Protein AF-A0AAJ3B1E8-F1 (afdb_monomer_lite)

Foldseek 3Di:
DDPPDQDALLLLLLQQVQVLVQLLQLLVLLVVLLVVQDQPHAQVNLVVSQAPAFGDGRPSHPDDPDDPDTHGNVNVCVSVVHDRDGGSVSSNVSSVVSVLVSLFRPCFLLQQQCQPLDHDFLVLLVQLLVQLVVVCVVQPPDLAPLCRLCPVPDDDPVCLVPLVSSLSVSCSGPVLLVSLVSSCVSQVWDDDSCRSSSSSSNNNQCNQAVDDDQCDFSNQRLLPLQQFLFALVVSLVVQLVVCCVVVNDPNSCSNNSSSSRCLSRPLLSLAPPPDRNCGFLALLVLLSQLLLQLVCSVRRSSRSSHHSLRSLLCSVVSCVVPVPSSLLSNLSSLLSNCQLLQLDPDDPVSDDDLVSSVSSLVVVLVLLVLLQLLLVLLPDDQAFLLVLLQVLCCVQPNCPDCQQFDQFKFADPVFDDPPADGDDGTFGSSLQALCQGPGHHQMDGPDPSDPRVSCRVPSGRCSVVVSVVSNVVSLVSNLSSLLLLLLSQLSRDRQVSVLQLVFFFKWKKAKWKWFADPVSPDTHTDAQDLKIKIWGADPNDIWIWIDFQLQSHIDTDPVVQGDWDWDDDPRMIMTMDTQQQDDDVSVVRRHGHDDDPTRHSSSPDPSSSVVSSSSSVSLPSVPVLVSVVSSPDTPVNVVVDDDDDDVVVSCSNSHPSVLVVCLVVPPVVSNSVVCSCCSSRRHDDPPPPDDDDPDDDDDDDDDDPPDPPDPPRSSSDSSPHSDPPDDDDPPPDDDDPCPDSVNVSSQSSQVVQVCLCLDPQRQSQLQLVLQQVAQKKFWFWAQRPNDIHIAIWGDHPNFTFGADSVVSDTTDGGGDRTDGAWMYHNSRTDGPPDDPPFFDDCVVCVVQFDDPCVQPVFDADQQQWTADPVRPWIKGWAQGPVRDITMFTWDPFDADPSGWTWTFTDHPNHTDLFIWIGDDHRHITTDDDDSNDDQDPVNQFADFPDDDPQFTWGAGPVRFKIKGWRFAAPDDDDPPDFDLQQVLCCLLVHNPQWGWDQDPRIIIIIGTDDAFAQQVPFAFQQDELVLLCQVVVQCVSCVVSQWQAPQLASRQWTAHPPVSHIHGHPGDTDGNVPCDDPNVVVSVVSVVVSSVSNVRNNDDDDD

pLDDT: mean 80.22, std 16.68, range [20.89, 97.56]

Radius of gyration: 46.07 Å; chains: 1; bounding box: 102×110×141 Å

Sequence (1103 aa):
MRVKRAAPPSTALKAALGERQNLRAVAQQLNAIALRLGDRATAPAIQAALASTPVDLHPDSSSLRQDGAAVTLASFIRDRGLHMPVTHFHLDALASALNHKVLEHPLADFAGGLSWPIPMSAGTQQKLLGAAVTYYRDTRLTPGVLEHLKGDLALSDEQLRDPVKTLESLIGSARAQALGLAMQNQLQGLATDTSVNEFALTALHLMLDPQPHRNKVAGYDLAHTRHWGQPAGAVVDGLREHLISRAKTSPEMAGVGAYLLLAKTAPEFLIKEIPASVTYGSPAWLSLSIAAATIEARSPGKVANMTFAQVMSSAQSAARHNPAITEHAQKHALIDWGIVNGVLENTDDQQYTPEALDSLRTTFNQWQSTRLRASESLDKEIPTRKDIARARLIERFGDLGALFEEKLISTNGRLGTGEQVRLVGRHSLLDIAMMDLANPAPFYSSDSRIPLAQLNANPRFDVGPAFDQQFAEAIEEKKSALHTTVRQLIAQLPLEHRKNLEYGALTFYQASSHTLGLDFTTTLPGPKVHTLLVRAERDGVSTAYEIDLGKGRIEPVDLAKAQVQSLRVANRVSETKVFTPRGDDVQGLREPRPQSALVPQSFSTSRTQRIADAFVQHLELDDPQIKEQARGRTTLDEQMGRAAPVEQFLLNLIPLRSAIVNFQQGNYREGAFDLVLDIFGFLTAGAAASGKLGRLISSTASSATKVLRGAKIIGTTLVNAFNPLGGLGDLAVGGTLLASKGGRLLFAKGVLAVNKLKGANGSYDLLKVASRQYDAAATGSLTVAGQRIETGAVLQNGKWYAFDVDKMRAYGTPLEGFTPGTKATKGMLALAGAESGAQLSNKVLAEFKVAPSIIDGLSGNSRGVYTTADGHSSYIRHVDHNGEAAVYEVRQVTRTEDGAVQARIYHNNRQTPLLVQHVQGDQWQRLGIRGGNLPSVKDDLGPVIGQGGEGIVYESLDGKSVYKDLGTTSFKPPAGFQDRETECLNIFYGEGFATTIFEDGHKYIKMGKIDGVDLAHMPQGSLPPTAGSLLDEAIAKMEAKDLYHNDLQLKNFMYSAKDNKVYPVDMDAMMGEHVVGPVASTYNRLKQELRHAYAALVERRRD

Structure (mmCIF, N/CA/C/O backbone):
data_AF-A0AAJ3B1E8-F1
#
_entry.id   AF-A0AAJ3B1E8-F1
#
loop_
_atom_site.group_PDB
_atom_site.id
_atom_site.type_symbol
_atom_site.label_atom_id
_atom_site.label_alt_id
_atom_site.label_comp_id
_atom_site.label_asym_id
_atom_site.label_entity_id
_atom_site.label_seq_id
_atom_site.pdbx_PDB_ins_code
_atom_site.Cartn_x
_atom_site.Cartn_y
_atom_site.Cartn_z
_atom_site.occupancy
_atom_site.B_iso_or_equiv
_atom_site.auth_seq_id
_atom_site.auth_comp_id
_atom_site.auth_asym_id
_atom_site.auth_atom_id
_atom_site.pdbx_PDB_model_num
ATOM 1 N N . MET A 1 1 ? -40.219 0.502 22.148 1.00 34.19 1 MET A N 1
ATOM 2 C CA . MET A 1 1 ? -39.186 -0.233 22.914 1.00 34.19 1 MET A CA 1
ATOM 3 C C . MET A 1 1 ? -39.240 -1.718 22.557 1.00 34.19 1 MET A C 1
ATOM 5 O O . MET A 1 1 ? -40.209 -2.381 22.887 1.00 34.19 1 MET A O 1
ATOM 9 N N . ARG A 1 2 ? -38.211 -2.230 21.874 1.00 20.89 2 ARG A N 1
ATOM 10 C CA . ARG A 1 2 ? -37.770 -3.636 21.892 1.00 20.89 2 ARG A CA 1
ATOM 11 C C . ARG A 1 2 ? -36.247 -3.550 21.866 1.00 20.89 2 ARG A C 1
ATOM 13 O O . ARG A 1 2 ? -35.678 -3.227 20.828 1.00 20.89 2 ARG A O 1
ATOM 20 N N . VAL A 1 3 ? -35.596 -3.735 23.012 1.00 26.16 3 VAL A N 1
ATOM 21 C CA . VAL A 1 3 ? -34.141 -3.921 23.046 1.00 26.16 3 VAL A CA 1
ATOM 22 C C . VAL A 1 3 ? -33.890 -5.243 22.323 1.00 26.16 3 VAL A C 1
ATOM 24 O O . VAL A 1 3 ? -34.286 -6.296 22.823 1.00 26.16 3 VAL A O 1
ATOM 27 N N . LYS A 1 4 ? -33.338 -5.201 21.103 1.00 31.14 4 LYS A N 1
ATOM 28 C CA . LYS A 1 4 ? -32.863 -6.414 20.424 1.00 31.14 4 LYS A CA 1
ATOM 29 C C . LYS A 1 4 ? -31.809 -7.032 21.346 1.00 31.14 4 LYS A C 1
ATOM 31 O O . LYS A 1 4 ? -30.735 -6.461 21.502 1.00 31.14 4 LYS A O 1
ATOM 36 N N . ARG A 1 5 ? -32.121 -8.164 21.988 1.00 34.47 5 ARG A N 1
ATOM 37 C CA . ARG A 1 5 ? -31.095 -9.001 22.626 1.00 34.47 5 ARG A CA 1
ATOM 38 C C . ARG A 1 5 ? -30.055 -9.324 21.553 1.00 34.47 5 ARG A C 1
ATOM 40 O O . ARG A 1 5 ? -30.435 -9.780 20.474 1.00 34.47 5 ARG A O 1
ATOM 47 N N . ALA A 1 6 ? -28.782 -9.044 21.827 1.00 42.59 6 ALA A N 1
ATOM 48 C CA . ALA A 1 6 ? -27.695 -9.439 20.942 1.00 42.59 6 ALA A CA 1
ATOM 49 C C . ALA A 1 6 ? -27.763 -10.960 20.734 1.00 42.59 6 ALA A C 1
ATOM 51 O O . ALA A 1 6 ? -27.939 -11.713 21.696 1.00 42.59 6 ALA A O 1
ATOM 52 N N . ALA A 1 7 ? -27.703 -11.403 19.478 1.00 47.94 7 ALA A N 1
ATOM 53 C CA . ALA A 1 7 ? -27.628 -12.823 19.165 1.00 47.94 7 ALA A CA 1
ATOM 54 C C . ALA A 1 7 ? -26.332 -13.411 19.756 1.00 47.94 7 ALA A C 1
ATOM 56 O O . ALA A 1 7 ? -25.350 -12.677 19.893 1.00 47.94 7 ALA A O 1
ATOM 57 N N . PRO A 1 8 ? -26.292 -14.714 20.092 1.00 58.28 8 PRO A N 1
ATOM 58 C CA . PRO A 1 8 ? -25.047 -15.346 20.511 1.00 58.28 8 PRO A CA 1
ATOM 59 C C . PRO A 1 8 ? -23.939 -15.112 19.458 1.00 58.28 8 PRO A C 1
ATOM 61 O O . PRO A 1 8 ? -24.240 -15.128 18.260 1.00 58.28 8 PRO A O 1
ATOM 64 N N . PRO A 1 9 ? -22.667 -14.898 19.852 1.00 58.38 9 PRO A N 1
ATOM 65 C CA . PRO A 1 9 ? -21.630 -14.366 18.953 1.00 58.38 9 PRO A CA 1
ATOM 66 C C . PRO A 1 9 ? -21.340 -15.253 17.732 1.00 58.38 9 PRO A C 1
ATOM 68 O O . PRO A 1 9 ? -21.070 -14.755 16.637 1.00 58.38 9 PRO A O 1
ATOM 71 N N . SER A 1 10 ? -21.469 -16.576 17.878 1.00 63.44 10 SER A N 1
ATOM 72 C CA . SER A 1 10 ? -21.375 -17.529 16.762 1.00 63.44 10 SER A CA 1
ATOM 73 C C . SER A 1 10 ? -22.500 -17.353 15.731 1.00 63.44 10 SER A C 1
ATOM 75 O O . SER A 1 10 ? -22.287 -17.538 14.535 1.00 63.44 10 SER A O 1
ATOM 77 N N . THR A 1 11 ? -23.693 -16.942 16.169 1.00 76.69 11 THR A N 1
ATOM 78 C CA . THR A 1 11 ? -24.843 -16.651 15.296 1.00 76.69 11 THR A CA 1
ATOM 79 C C . THR A 1 11 ? -24.684 -15.295 14.610 1.00 76.69 11 THR A C 1
ATOM 81 O O . THR A 1 11 ? -25.019 -15.158 13.436 1.00 76.69 11 THR A O 1
ATOM 84 N N . ALA A 1 12 ? -24.104 -14.308 15.300 1.00 82.81 12 ALA A N 1
ATOM 85 C CA . ALA A 1 12 ? -23.795 -13.004 14.717 1.00 82.81 12 ALA A CA 1
ATOM 86 C C . ALA A 1 12 ? -22.740 -13.094 13.600 1.00 82.81 12 ALA A C 1
ATOM 88 O O . ALA A 1 12 ? -22.914 -12.488 12.542 1.00 82.81 12 ALA A O 1
ATOM 89 N N . LEU A 1 13 ? -21.688 -13.902 13.790 1.00 88.12 13 LEU A N 1
ATOM 90 C CA . LEU A 1 13 ? -20.680 -14.144 12.753 1.00 88.12 13 LEU A CA 1
ATOM 91 C C . LEU A 1 13 ? -21.292 -14.790 11.502 1.00 88.12 13 LEU A C 1
ATOM 93 O O . LEU A 1 13 ? -21.061 -14.300 10.397 1.00 88.12 13 LEU A O 1
ATOM 97 N N . LYS A 1 14 ? -22.115 -15.836 11.665 1.00 87.50 14 LYS A N 1
ATOM 98 C CA . LYS A 1 14 ? -22.831 -16.471 10.544 1.00 87.50 14 LYS A CA 1
ATOM 99 C C . LYS A 1 14 ? -23.715 -15.476 9.792 1.00 87.50 14 LYS A C 1
ATOM 101 O O . LYS A 1 14 ? -23.669 -15.429 8.566 1.00 87.50 14 LYS A O 1
ATOM 106 N N . ALA A 1 15 ? -24.446 -14.627 10.514 1.00 87.75 15 ALA A N 1
ATOM 107 C CA . ALA A 1 15 ? -25.278 -13.598 9.898 1.00 87.75 15 ALA A CA 1
ATOM 108 C C . ALA A 1 15 ? -24.461 -12.559 9.116 1.00 87.75 15 ALA A C 1
ATOM 110 O O . ALA A 1 15 ? -24.847 -12.183 8.009 1.00 87.75 15 ALA A O 1
ATOM 111 N N . ALA A 1 16 ? -23.315 -12.125 9.648 1.00 88.69 16 ALA A N 1
ATOM 112 C CA . ALA A 1 16 ? -22.426 -11.189 8.964 1.00 88.69 16 ALA A CA 1
ATOM 113 C C . ALA A 1 16 ? -21.764 -11.806 7.718 1.00 88.69 16 ALA A C 1
ATOM 115 O O . ALA A 1 16 ? -21.633 -11.134 6.693 1.00 88.69 16 ALA A O 1
ATOM 116 N N . LEU A 1 17 ? -21.379 -13.086 7.777 1.00 90.50 17 LEU A N 1
ATOM 117 C CA . LEU A 1 17 ? -20.863 -13.828 6.622 1.00 90.50 17 LEU A CA 1
ATOM 118 C C . LEU A 1 17 ? -21.941 -14.010 5.547 1.00 90.50 17 LEU A C 1
ATOM 120 O O . LEU A 1 17 ? -21.669 -13.751 4.375 1.00 90.50 17 LEU A O 1
ATOM 124 N N . GLY A 1 18 ? -23.166 -14.373 5.942 1.00 89.75 18 GLY A N 1
ATOM 125 C CA . GLY A 1 18 ? -24.313 -14.461 5.037 1.00 89.75 18 GLY A CA 1
ATOM 126 C C . GLY A 1 18 ? -24.625 -13.124 4.366 1.00 89.75 18 GLY A C 1
ATOM 127 O O . GLY A 1 18 ? -24.822 -13.065 3.156 1.00 89.75 18 GLY A O 1
ATOM 128 N N . GLU A 1 19 ? -24.567 -12.021 5.113 1.00 88.62 19 GLU A N 1
ATOM 129 C CA . GLU A 1 19 ? -24.748 -10.691 4.532 1.00 88.62 19 GLU A CA 1
ATOM 130 C C . GLU A 1 19 ? -23.634 -10.328 3.543 1.00 88.62 19 GLU A C 1
ATOM 132 O O . GLU A 1 19 ? -23.907 -9.783 2.475 1.00 88.62 19 GLU A O 1
ATOM 137 N N . ARG A 1 20 ? -22.377 -10.676 3.835 1.00 90.38 20 ARG A N 1
ATOM 138 C CA . ARG A 1 20 ? -21.280 -10.478 2.877 1.00 90.38 20 ARG A CA 1
ATOM 139 C C . ARG A 1 20 ? -21.526 -11.230 1.565 1.00 90.38 20 ARG A C 1
ATOM 141 O O . ARG A 1 20 ? -21.191 -10.709 0.500 1.00 90.38 20 ARG A O 1
ATOM 148 N N . GLN A 1 21 ? -22.106 -12.430 1.628 1.00 90.56 21 GLN A N 1
ATOM 149 C CA . GLN A 1 21 ? -22.484 -13.192 0.435 1.00 90.56 21 GLN A CA 1
ATOM 150 C C . GLN A 1 21 ? -23.623 -12.515 -0.337 1.00 90.56 21 GLN A C 1
ATOM 152 O O . GLN A 1 21 ? -23.508 -12.379 -1.555 1.00 90.56 21 GLN A O 1
ATOM 157 N N . ASN A 1 22 ? -24.642 -11.991 0.354 1.00 90.75 22 ASN A N 1
ATOM 158 C CA . ASN A 1 22 ? -25.704 -11.195 -0.274 1.00 90.75 22 ASN A CA 1
ATOM 159 C C . ASN A 1 22 ? -25.129 -9.997 -1.037 1.00 90.75 22 ASN A C 1
ATOM 161 O O . ASN A 1 22 ? -25.442 -9.801 -2.207 1.00 90.75 22 ASN A O 1
ATOM 165 N N . LEU A 1 23 ? -24.239 -9.220 -0.406 1.00 91.44 23 LEU A N 1
ATOM 166 C CA . LEU A 1 23 ? -23.617 -8.054 -1.045 1.00 91.44 23 LEU A CA 1
ATOM 167 C C . LEU A 1 23 ? -22.831 -8.442 -2.305 1.00 91.44 23 LEU A C 1
ATOM 169 O O . LEU A 1 23 ? -22.858 -7.705 -3.290 1.00 91.44 23 LEU A O 1
ATOM 173 N N . ARG A 1 24 ? -22.162 -9.604 -2.298 1.00 91.50 24 ARG A N 1
ATOM 174 C CA . ARG A 1 24 ? -21.451 -10.132 -3.471 1.00 91.50 24 ARG A CA 1
ATOM 175 C C . ARG A 1 24 ? -22.420 -10.484 -4.597 1.00 91.50 24 ARG A C 1
ATOM 177 O O . ARG A 1 24 ? -22.185 -10.065 -5.728 1.00 91.50 24 ARG A O 1
ATOM 184 N N . ALA A 1 25 ? -23.492 -11.211 -4.288 1.00 91.19 25 ALA A N 1
ATOM 185 C CA . ALA A 1 25 ? -24.509 -11.585 -5.267 1.00 91.19 25 ALA A CA 1
ATOM 186 C C . ALA A 1 25 ? -25.171 -10.340 -5.883 1.00 91.19 25 ALA A C 1
ATOM 188 O O . ALA A 1 25 ? -25.234 -10.205 -7.103 1.00 91.19 25 ALA A O 1
ATOM 189 N N . VAL A 1 26 ? -25.558 -9.372 -5.047 1.00 92.81 26 VAL A N 1
ATOM 190 C CA . VAL A 1 26 ? -26.143 -8.094 -5.480 1.00 92.81 26 VAL A CA 1
ATOM 191 C C . VAL A 1 26 ? -25.176 -7.319 -6.378 1.00 92.81 26 VAL A C 1
ATOM 193 O O . VAL A 1 26 ? -25.571 -6.856 -7.445 1.00 92.81 26 VAL A O 1
ATOM 196 N N . ALA A 1 27 ? -23.897 -7.205 -6.008 1.00 91.62 27 ALA A N 1
ATOM 197 C CA . ALA A 1 27 ? -22.906 -6.517 -6.834 1.00 91.62 27 ALA A CA 1
ATOM 198 C C . ALA A 1 27 ? -22.709 -7.193 -8.203 1.00 91.62 27 ALA A C 1
ATOM 200 O O . ALA A 1 27 ? -22.587 -6.509 -9.220 1.00 91.62 27 ALA A O 1
ATOM 201 N N . GLN A 1 28 ? -22.705 -8.528 -8.257 1.00 92.12 28 GLN A N 1
ATOM 202 C CA . GLN A 1 28 ? -22.626 -9.284 -9.512 1.00 92.12 28 GLN A CA 1
ATOM 203 C C . GLN A 1 28 ? -23.852 -9.043 -10.398 1.00 92.12 28 GLN A C 1
ATOM 205 O O . GLN A 1 28 ? -23.699 -8.769 -11.588 1.00 92.12 28 GLN A O 1
ATOM 210 N N . GLN A 1 29 ? -25.054 -9.080 -9.821 1.00 94.62 29 GLN A N 1
ATOM 211 C CA . GLN A 1 29 ? -26.289 -8.818 -10.558 1.00 94.62 29 GLN A CA 1
ATOM 212 C C . GLN A 1 29 ? -26.355 -7.373 -11.076 1.00 94.62 29 GLN A C 1
ATOM 214 O O . GLN A 1 29 ? -26.742 -7.157 -12.222 1.00 94.62 29 GLN A O 1
ATOM 219 N N . LEU A 1 30 ? -25.921 -6.382 -10.288 1.00 94.19 30 LEU A N 1
ATOM 220 C CA . LEU A 1 30 ? -25.844 -4.986 -10.735 1.00 94.19 30 LEU A CA 1
ATOM 221 C C . LEU A 1 30 ? -24.880 -4.808 -11.916 1.00 94.19 30 LEU A C 1
ATOM 223 O O . LEU A 1 30 ? -25.249 -4.160 -12.894 1.00 94.19 30 LEU A O 1
ATOM 227 N N . ASN A 1 31 ? -23.695 -5.429 -11.869 1.00 89.50 31 ASN A N 1
ATOM 228 C CA . ASN A 1 31 ? -22.753 -5.421 -12.996 1.00 89.50 31 ASN A CA 1
ATOM 229 C C . ASN A 1 31 ? -23.354 -6.087 -14.242 1.00 89.50 31 ASN A C 1
ATOM 231 O O . ASN A 1 31 ? -23.201 -5.581 -15.351 1.00 89.50 31 ASN A O 1
ATOM 235 N N . ALA A 1 32 ? -24.072 -7.202 -14.073 1.00 92.50 32 ALA A N 1
ATOM 236 C CA . ALA A 1 32 ? -24.744 -7.876 -15.180 1.00 92.50 32 ALA A CA 1
ATOM 237 C C . ALA A 1 32 ? -25.850 -7.005 -15.802 1.00 92.50 32 ALA A C 1
ATOM 239 O O . ALA A 1 32 ? -26.018 -6.997 -17.021 1.00 92.50 32 ALA A O 1
ATOM 240 N N . ILE A 1 33 ? -26.588 -6.241 -14.988 1.00 94.06 33 ILE A N 1
ATOM 241 C CA . ILE A 1 33 ? -27.586 -5.278 -15.475 1.00 94.06 33 ILE A CA 1
ATOM 242 C C . ILE A 1 33 ? -26.911 -4.132 -16.233 1.00 94.06 33 ILE A C 1
ATOM 244 O O . ILE A 1 33 ? -27.389 -3.791 -17.314 1.00 94.06 33 ILE A O 1
ATOM 248 N N . ALA A 1 34 ? -25.818 -3.571 -15.706 1.00 87.62 34 ALA A N 1
ATOM 249 C CA . ALA A 1 34 ? -25.059 -2.516 -16.376 1.00 87.62 34 ALA A CA 1
ATOM 250 C C . ALA A 1 34 ? -24.589 -2.979 -17.766 1.00 87.62 34 ALA A C 1
ATOM 252 O O . ALA A 1 34 ? -24.988 -2.402 -18.777 1.00 87.62 34 ALA A O 1
ATOM 253 N N . LEU A 1 35 ? -23.898 -4.125 -17.829 1.00 88.75 35 LEU A N 1
ATOM 254 C CA . LEU A 1 35 ? -23.442 -4.750 -19.078 1.00 88.75 35 LEU A CA 1
ATOM 255 C C . LEU A 1 35 ? -24.581 -5.015 -20.073 1.00 88.75 35 LEU A C 1
ATOM 257 O O . LEU A 1 35 ? -24.423 -4.787 -21.269 1.00 88.75 35 LEU A O 1
ATOM 261 N N . ARG A 1 36 ? -25.733 -5.502 -19.595 1.00 93.88 36 ARG A N 1
ATOM 262 C CA . ARG A 1 36 ? -26.883 -5.831 -20.448 1.00 93.88 36 ARG A CA 1
ATOM 263 C C . ARG A 1 36 ? -27.578 -4.593 -21.018 1.00 93.88 36 ARG A C 1
ATOM 265 O O . ARG A 1 36 ? -28.091 -4.661 -22.131 1.00 93.88 36 ARG A O 1
ATOM 272 N N . LEU A 1 37 ? -27.675 -3.507 -20.249 1.00 91.25 37 LEU A N 1
ATOM 273 C CA . LEU A 1 37 ? -28.400 -2.298 -20.657 1.00 91.25 37 LEU A CA 1
ATOM 274 C C . LEU A 1 37 ? -27.521 -1.301 -21.434 1.00 91.25 37 LEU A C 1
ATOM 276 O O . LEU A 1 37 ? -28.051 -0.553 -22.256 1.00 91.25 37 LEU A O 1
ATOM 280 N N . GLY A 1 38 ? -26.205 -1.306 -21.199 1.00 85.31 38 GLY A N 1
ATOM 281 C CA . GLY A 1 38 ? -25.224 -0.446 -21.865 1.00 85.31 38 GLY A CA 1
ATOM 282 C C . GLY A 1 38 ? -25.315 1.043 -21.497 1.00 85.31 38 GLY A C 1
ATOM 283 O O . GLY A 1 38 ? -26.251 1.502 -20.839 1.00 85.31 38 GLY A O 1
ATOM 284 N N . ASP A 1 39 ? -24.347 1.833 -21.968 1.00 84.75 39 ASP A N 1
ATOM 285 C CA . ASP A 1 39 ? -24.122 3.224 -21.528 1.00 84.75 39 ASP A CA 1
ATOM 286 C C . ASP A 1 39 ? -25.289 4.195 -21.795 1.00 84.75 39 ASP A C 1
ATOM 288 O O . ASP A 1 39 ? -25.379 5.258 -21.179 1.00 84.75 39 ASP A O 1
ATOM 292 N N . ARG A 1 40 ? -26.200 3.850 -22.717 1.00 87.06 40 ARG A N 1
ATOM 293 C CA . ARG A 1 40 ? -27.359 4.678 -23.110 1.00 87.06 40 ARG A CA 1
ATOM 294 C C . ARG A 1 40 ? -28.664 4.293 -22.400 1.00 87.06 40 ARG A C 1
ATOM 296 O O . ARG A 1 40 ? -29.734 4.742 -22.808 1.00 87.06 40 ARG A O 1
ATOM 303 N N . ALA A 1 41 ? -28.595 3.459 -21.363 1.00 88.06 41 ALA A N 1
ATOM 304 C CA . ALA A 1 41 ? -29.761 3.002 -20.615 1.00 88.06 41 ALA A CA 1
ATOM 305 C C . ALA A 1 41 ? -30.571 4.164 -20.009 1.00 88.06 41 ALA A C 1
ATOM 307 O O . ALA A 1 41 ? -30.028 5.039 -19.331 1.00 88.06 41 ALA A O 1
ATOM 308 N N . THR A 1 42 ? -31.892 4.154 -20.213 1.00 92.94 42 THR A N 1
ATOM 309 C CA . THR A 1 42 ? -32.801 5.152 -19.632 1.00 92.94 42 THR A CA 1
ATOM 310 C C . THR A 1 42 ? -33.135 4.817 -18.176 1.00 92.94 42 THR A C 1
ATOM 312 O O . THR A 1 42 ? -33.161 3.649 -17.781 1.00 92.94 42 THR A O 1
ATOM 315 N N . ALA A 1 43 ? -33.452 5.834 -17.368 1.00 93.19 43 ALA A N 1
ATOM 316 C CA . ALA A 1 43 ? -33.831 5.633 -15.967 1.00 93.19 43 ALA A CA 1
ATOM 317 C C . ALA A 1 43 ? -35.002 4.638 -15.780 1.00 93.19 43 ALA A C 1
ATOM 319 O O . ALA A 1 43 ? -34.881 3.767 -14.915 1.00 93.19 43 ALA A O 1
ATOM 320 N N . PRO A 1 44 ? -36.083 4.662 -16.595 1.00 95.62 44 PRO A N 1
ATOM 321 C CA . PRO A 1 44 ? -37.150 3.665 -16.497 1.00 95.62 44 PRO A CA 1
ATOM 322 C C . PRO A 1 44 ? -36.676 2.237 -16.786 1.00 95.62 44 PRO A C 1
ATOM 324 O O . PRO A 1 44 ? -37.092 1.311 -16.096 1.00 95.62 44 PRO A O 1
ATOM 327 N N . ALA A 1 45 ? -35.776 2.044 -17.759 1.00 93.62 45 ALA A N 1
ATOM 328 C CA . ALA A 1 45 ? -35.238 0.722 -18.084 1.00 93.62 45 ALA A CA 1
ATOM 329 C C . ALA A 1 45 ? -34.388 0.153 -16.936 1.00 93.62 45 ALA A C 1
ATOM 331 O O . ALA A 1 45 ? -34.494 -1.029 -16.607 1.00 93.62 45 ALA A O 1
ATOM 332 N N . ILE A 1 46 ? -33.589 1.006 -16.287 1.00 94.50 46 ILE A N 1
ATOM 333 C CA . ILE A 1 46 ? -32.795 0.636 -15.109 1.00 94.50 46 ILE A CA 1
ATOM 334 C C . ILE A 1 46 ? -33.713 0.280 -13.937 1.00 94.50 46 ILE A C 1
ATOM 336 O O . ILE A 1 46 ? -33.562 -0.782 -13.338 1.00 94.50 46 ILE A O 1
ATOM 340 N N . GLN A 1 47 ? -34.694 1.128 -13.628 1.00 94.38 47 GLN A N 1
ATOM 341 C CA . GLN A 1 47 ? -35.626 0.886 -12.525 1.00 94.38 47 GLN A CA 1
ATOM 342 C C . GLN A 1 47 ? -36.455 -0.384 -12.739 1.00 94.38 47 GLN A C 1
ATOM 344 O O . GLN A 1 47 ? -36.609 -1.166 -11.802 1.00 94.38 47 GLN A O 1
ATOM 349 N N . ALA A 1 48 ? -36.929 -0.627 -13.965 1.00 94.94 48 ALA A N 1
ATOM 350 C CA . ALA A 1 48 ? -37.633 -1.855 -14.318 1.00 94.94 48 ALA A CA 1
ATOM 351 C C . ALA A 1 48 ? -36.742 -3.088 -14.113 1.00 94.94 48 ALA A C 1
ATOM 353 O O . ALA A 1 48 ? -37.172 -4.045 -13.476 1.00 94.94 48 ALA A O 1
ATOM 354 N N . ALA A 1 49 ? -35.482 -3.039 -14.564 1.00 95.56 49 ALA A N 1
ATOM 355 C CA . ALA A 1 49 ? -34.528 -4.128 -14.366 1.00 95.56 49 ALA A CA 1
ATOM 356 C C . ALA A 1 49 ? -34.249 -4.409 -12.879 1.00 95.56 49 ALA A C 1
ATOM 358 O O . ALA A 1 49 ? -34.201 -5.568 -12.473 1.00 95.56 49 ALA A O 1
ATOM 359 N N . LEU A 1 50 ? -34.094 -3.372 -12.051 1.00 95.69 50 LEU A N 1
ATOM 360 C CA . LEU A 1 50 ? -33.880 -3.532 -10.608 1.00 95.69 50 LEU A CA 1
ATOM 361 C C . LEU A 1 50 ? -35.123 -4.071 -9.889 1.00 95.69 50 LEU A C 1
ATOM 363 O O . LEU A 1 50 ? -34.998 -4.839 -8.936 1.00 95.69 50 LEU A O 1
ATOM 367 N N . ALA A 1 51 ? -36.318 -3.679 -10.331 1.00 93.88 51 ALA A N 1
ATOM 368 C CA . ALA A 1 51 ? -37.576 -4.154 -9.765 1.00 93.88 51 ALA A CA 1
ATOM 369 C C . ALA A 1 51 ? -37.906 -5.597 -10.177 1.00 93.88 51 ALA A C 1
ATOM 371 O O . ALA A 1 51 ? -38.559 -6.300 -9.416 1.00 93.88 51 ALA A O 1
ATOM 372 N N . SER A 1 52 ? -37.457 -6.052 -11.351 1.00 92.88 52 SER A N 1
ATOM 373 C CA . SER A 1 52 ? -37.747 -7.398 -11.861 1.00 92.88 52 SER A CA 1
ATOM 374 C C . SER A 1 52 ? -36.685 -8.447 -11.522 1.00 92.88 52 SER A C 1
ATOM 376 O O . SER A 1 52 ? -36.899 -9.622 -11.800 1.00 92.88 52 SER A O 1
ATOM 378 N N . THR A 1 53 ? -35.523 -8.047 -10.993 1.00 94.25 53 THR A N 1
ATOM 379 C CA . THR A 1 53 ? -34.415 -8.975 -10.712 1.00 94.25 53 THR A CA 1
ATOM 380 C C . THR A 1 53 ? -34.491 -9.474 -9.266 1.00 94.25 53 THR A C 1
ATOM 382 O O . THR A 1 53 ? -34.316 -8.659 -8.351 1.00 94.25 53 THR A O 1
ATOM 385 N N . PRO A 1 54 ? -34.746 -10.777 -9.038 1.00 90.75 54 PRO A N 1
ATOM 386 C CA . PRO A 1 54 ? -34.773 -11.355 -7.700 1.00 90.75 54 PRO A CA 1
ATOM 387 C C . PRO A 1 54 ? -33.362 -11.501 -7.114 1.00 90.75 54 PRO A C 1
ATOM 389 O O . PRO A 1 54 ? -32.380 -11.702 -7.832 1.00 90.75 54 PRO A O 1
ATOM 392 N N . VAL A 1 55 ? -33.280 -11.419 -5.789 1.00 87.44 55 VAL A N 1
ATOM 393 C CA . VAL A 1 55 ? -32.070 -11.621 -4.992 1.00 87.44 55 VAL A CA 1
ATOM 394 C C . VAL A 1 55 ? -32.286 -12.834 -4.101 1.00 87.44 55 VAL A C 1
ATOM 396 O O . VAL A 1 55 ? -33.114 -12.803 -3.189 1.00 87.44 55 VAL A O 1
ATOM 399 N N . ASP A 1 56 ? -31.498 -13.879 -4.332 1.00 84.56 56 ASP A N 1
ATOM 400 C CA . ASP A 1 56 ? -31.462 -15.043 -3.453 1.00 84.56 56 ASP A CA 1
ATOM 401 C C . ASP A 1 56 ? -30.655 -14.696 -2.199 1.00 84.56 56 ASP A C 1
ATOM 403 O O . ASP A 1 56 ? -29.423 -14.625 -2.220 1.00 84.56 56 ASP A O 1
ATOM 407 N N . LEU A 1 57 ? -31.362 -14.418 -1.103 1.00 83.69 57 LEU A N 1
ATOM 408 C CA . LEU A 1 57 ? -30.736 -14.079 0.171 1.00 83.69 57 LEU A CA 1
ATOM 409 C C . LEU A 1 57 ? -30.210 -15.331 0.874 1.00 83.69 57 LEU A C 1
ATOM 411 O O . LEU A 1 57 ? -30.901 -16.342 1.004 1.00 83.69 57 LEU A O 1
ATOM 415 N N . HIS A 1 58 ? -28.997 -15.230 1.407 1.00 85.69 58 HIS A N 1
ATOM 416 C CA . HIS A 1 58 ? -28.375 -16.275 2.201 1.00 85.69 58 HIS A CA 1
ATOM 417 C C . HIS A 1 58 ? -29.225 -16.588 3.447 1.00 85.69 58 HIS A C 1
ATOM 419 O O . HIS A 1 58 ? -29.622 -15.652 4.157 1.00 85.69 58 HIS A O 1
ATOM 425 N N . PRO A 1 59 ? -29.462 -17.875 3.778 1.00 81.56 59 PRO A N 1
ATOM 426 C CA . PRO A 1 59 ? -30.383 -18.280 4.844 1.00 81.56 59 PRO A CA 1
ATOM 427 C C . PRO A 1 59 ? -30.000 -17.728 6.221 1.00 81.56 59 PRO A C 1
ATOM 429 O O . PRO A 1 59 ? -30.882 -17.380 7.005 1.00 81.56 59 PRO A O 1
ATOM 432 N N . ASP A 1 60 ? -28.701 -17.597 6.496 1.00 81.62 60 ASP A N 1
ATOM 433 C CA . ASP A 1 60 ? -28.203 -17.055 7.767 1.00 81.62 60 ASP A CA 1
ATOM 434 C C . ASP A 1 60 ? -28.244 -15.520 7.849 1.00 81.62 60 ASP A C 1
ATOM 436 O O . ASP A 1 60 ? -28.039 -14.963 8.927 1.00 81.62 60 ASP A O 1
ATOM 440 N N . SER A 1 61 ? -28.489 -14.809 6.741 1.00 76.31 61 SER A N 1
ATOM 441 C CA . SER A 1 61 ? -28.536 -13.343 6.766 1.00 76.31 61 SER A CA 1
ATOM 442 C C . SER A 1 61 ? -29.764 -12.831 7.530 1.00 76.31 61 SER A C 1
ATOM 444 O O . SER A 1 61 ? -30.855 -13.397 7.471 1.00 76.31 61 SER A O 1
ATOM 446 N N . SER A 1 62 ? -29.581 -11.743 8.281 1.00 65.56 62 SER A N 1
ATOM 447 C CA . SER A 1 62 ? -30.617 -11.152 9.141 1.00 65.56 62 SER A CA 1
ATOM 448 C C . SER A 1 62 ? -31.552 -10.177 8.408 1.00 65.56 62 SER A C 1
ATOM 450 O O . SER A 1 62 ? -32.406 -9.547 9.038 1.00 65.56 62 SER A O 1
ATOM 452 N N . SER A 1 63 ? -31.390 -10.047 7.090 1.00 58.44 63 SER A N 1
ATOM 453 C CA . SER A 1 63 ? -31.990 -9.012 6.243 1.00 58.44 63 SER A CA 1
ATOM 454 C C . SER A 1 63 ? -33.207 -9.561 5.492 1.00 58.44 63 SER A C 1
ATOM 456 O O . SER A 1 63 ? -33.139 -10.649 4.932 1.00 58.44 63 SER A O 1
ATOM 458 N N . LEU A 1 64 ? -34.301 -8.788 5.468 1.00 55.62 64 LEU A N 1
ATOM 459 C CA . LEU A 1 64 ? -35.471 -8.955 4.591 1.00 55.62 64 LEU A CA 1
ATOM 460 C C . LEU A 1 64 ? -36.043 -10.384 4.479 1.00 55.62 64 LEU A C 1
ATOM 462 O O . LEU A 1 64 ? -36.026 -10.999 3.418 1.00 55.62 64 LEU A O 1
ATOM 466 N N . ARG A 1 65 ? -36.670 -10.882 5.549 1.00 55.41 65 ARG A N 1
ATOM 467 C CA . ARG A 1 65 ? -37.736 -11.888 5.405 1.00 55.41 65 ARG A CA 1
ATOM 468 C C . ARG A 1 65 ? -39.080 -11.172 5.522 1.00 55.41 65 ARG A C 1
ATOM 470 O O . ARG A 1 65 ? -39.595 -11.026 6.624 1.00 55.41 65 ARG A O 1
ATOM 477 N N . GLN A 1 66 ? -39.597 -10.655 4.408 1.00 49.16 66 GLN A N 1
ATOM 478 C CA . GLN A 1 66 ? -40.990 -10.206 4.328 1.00 49.16 66 GLN A CA 1
ATOM 479 C C . GLN A 1 66 ? -41.848 -11.366 3.818 1.00 49.16 66 GLN A C 1
ATOM 481 O O . GLN A 1 66 ? -41.677 -11.784 2.679 1.00 49.16 66 GLN A O 1
ATOM 486 N N . ASP A 1 67 ? -42.714 -11.892 4.687 1.00 48.94 67 ASP A N 1
ATOM 487 C CA . ASP A 1 67 ? -43.988 -12.585 4.425 1.00 48.94 67 ASP A CA 1
ATOM 488 C C . ASP A 1 67 ? -44.188 -13.235 3.032 1.00 48.94 67 ASP A C 1
ATOM 490 O O . ASP A 1 67 ? -45.193 -13.012 2.363 1.00 48.94 67 ASP A O 1
ATOM 494 N N . GLY A 1 68 ? -43.237 -14.062 2.580 1.00 52.19 68 GLY A N 1
ATOM 495 C CA . GLY A 1 68 ? -43.368 -14.902 1.380 1.00 52.19 68 GLY A CA 1
ATOM 496 C C . GLY A 1 68 ? -43.144 -14.230 0.015 1.00 52.19 68 GLY A C 1
ATOM 497 O O . GLY A 1 68 ? -43.275 -14.916 -0.998 1.00 52.19 68 GLY A O 1
ATOM 498 N N . ALA A 1 69 ? -42.782 -12.944 -0.058 1.00 59.44 69 ALA A N 1
ATOM 499 C CA . ALA A 1 69 ? -42.484 -12.266 -1.327 1.00 59.44 69 ALA A CA 1
ATOM 500 C C . ALA A 1 69 ? -40.993 -12.373 -1.708 1.00 59.44 69 ALA A C 1
ATOM 502 O O . ALA A 1 69 ? -40.113 -12.224 -0.860 1.00 59.44 69 ALA A O 1
ATOM 503 N N . ALA A 1 70 ? -40.696 -12.593 -2.996 1.00 69.88 70 ALA A N 1
ATOM 504 C CA . ALA A 1 70 ? -39.322 -12.608 -3.499 1.00 69.88 70 ALA A CA 1
ATOM 505 C C . ALA A 1 70 ? -38.674 -11.217 -3.357 1.00 69.88 70 ALA A C 1
ATOM 507 O O . ALA A 1 70 ? -39.200 -10.221 -3.860 1.00 69.88 70 ALA A O 1
ATOM 508 N N . VAL A 1 71 ? -37.524 -11.143 -2.681 1.00 85.62 71 VAL A N 1
ATOM 509 C CA . VAL A 1 71 ? -36.766 -9.895 -2.517 1.00 85.62 71 VAL A CA 1
ATOM 510 C C . VAL A 1 71 ? -36.141 -9.521 -3.858 1.00 85.62 71 VAL A C 1
ATOM 512 O O . VAL A 1 71 ? -35.455 -10.323 -4.478 1.00 85.62 71 VAL A O 1
ATOM 515 N N . THR A 1 72 ? -36.376 -8.296 -4.319 1.00 91.31 72 THR A N 1
ATOM 516 C CA . THR A 1 72 ? -35.819 -7.754 -5.571 1.00 91.31 72 THR A CA 1
ATOM 517 C C . THR A 1 72 ? -34.623 -6.850 -5.287 1.00 91.31 72 THR A C 1
ATOM 519 O O . THR A 1 72 ? -34.518 -6.298 -4.184 1.00 91.31 72 THR A O 1
ATOM 522 N N . LEU A 1 73 ? -33.759 -6.608 -6.280 1.00 92.88 73 LEU A N 1
ATOM 523 C CA . LEU A 1 73 ? -32.648 -5.652 -6.147 1.00 92.88 73 LEU A CA 1
ATOM 524 C C . LEU A 1 73 ? -33.136 -4.272 -5.689 1.00 92.88 73 LEU A C 1
ATOM 526 O O . LEU A 1 73 ? -32.534 -3.668 -4.803 1.00 92.88 73 LEU A O 1
ATOM 530 N N . ALA A 1 74 ? -34.258 -3.793 -6.232 1.00 92.38 74 ALA A N 1
ATOM 531 C CA . ALA A 1 74 ? -34.848 -2.521 -5.826 1.00 92.38 74 ALA A CA 1
ATOM 532 C C . ALA A 1 74 ? -35.237 -2.504 -4.335 1.00 92.38 74 ALA A C 1
ATOM 534 O O . ALA A 1 74 ? -34.956 -1.529 -3.633 1.00 92.38 74 ALA A O 1
ATOM 535 N N . SER A 1 75 ? -35.860 -3.575 -3.830 1.00 88.88 75 SER A N 1
ATOM 536 C CA . SER A 1 75 ? -36.201 -3.670 -2.404 1.00 88.88 75 SER A CA 1
ATOM 537 C C . SER A 1 75 ? -34.963 -3.768 -1.508 1.00 88.88 75 SER A C 1
ATOM 539 O O . SER A 1 75 ? -34.910 -3.079 -0.492 1.00 88.88 75 SER A O 1
ATOM 541 N N . PHE A 1 76 ? -33.940 -4.523 -1.924 1.00 89.31 76 PHE A N 1
ATOM 542 C CA . PHE A 1 76 ? -32.681 -4.652 -1.192 1.00 89.31 76 PHE A CA 1
ATOM 543 C C . PHE A 1 76 ? -31.955 -3.305 -1.062 1.00 89.31 76 PHE A C 1
ATOM 545 O O . PHE A 1 76 ? -31.548 -2.910 0.030 1.00 89.31 76 PHE A O 1
ATOM 552 N N . ILE A 1 77 ? -31.834 -2.563 -2.170 1.00 90.62 77 ILE A N 1
ATOM 553 C CA . ILE A 1 77 ? -31.205 -1.232 -2.200 1.00 90.62 77 ILE A CA 1
ATOM 554 C C . ILE A 1 77 ? -31.955 -0.266 -1.272 1.00 90.62 77 ILE A C 1
ATOM 556 O O . ILE A 1 77 ? -31.329 0.451 -0.489 1.00 90.62 77 ILE A O 1
ATOM 560 N N . ARG A 1 78 ? -33.294 -0.274 -1.328 1.00 88.38 78 ARG A N 1
ATOM 561 C CA . ARG A 1 78 ? -34.143 0.610 -0.520 1.00 88.38 78 ARG A CA 1
ATOM 562 C C . ARG A 1 78 ? -34.040 0.313 0.976 1.00 88.38 78 ARG A C 1
ATOM 564 O O . ARG A 1 78 ? -33.897 1.250 1.754 1.00 88.38 78 ARG A O 1
ATOM 571 N N . ASP A 1 79 ? -34.095 -0.957 1.371 1.00 84.00 79 ASP A N 1
ATOM 572 C CA . ASP A 1 79 ? -33.996 -1.380 2.777 1.00 84.00 79 ASP A CA 1
ATOM 573 C C . ASP A 1 79 ? -32.665 -0.959 3.414 1.00 84.00 79 ASP A C 1
ATOM 575 O O . ASP A 1 79 ? -32.608 -0.513 4.558 1.00 84.00 79 ASP A O 1
ATOM 579 N N . ARG A 1 80 ? -31.589 -0.999 2.625 1.00 82.88 80 ARG A N 1
ATOM 580 C CA . ARG A 1 80 ? -30.251 -0.560 3.033 1.00 82.88 80 ARG A CA 1
ATOM 581 C C . ARG A 1 80 ? -30.071 0.962 3.043 1.00 82.88 80 ARG A C 1
ATOM 583 O O . ARG A 1 80 ? -28.976 1.428 3.352 1.00 82.88 80 ARG A O 1
ATOM 590 N N . GLY A 1 81 ? -31.105 1.733 2.694 1.00 82.94 81 GLY A N 1
ATOM 591 C CA . GLY A 1 81 ? -31.035 3.192 2.591 1.00 82.94 81 GLY A CA 1
ATOM 592 C C . GLY A 1 81 ? -30.070 3.680 1.506 1.00 82.94 81 GLY A C 1
ATOM 593 O O . GLY A 1 81 ? -29.574 4.801 1.585 1.00 82.94 81 GLY A O 1
ATOM 594 N N . LEU A 1 82 ? -29.763 2.836 0.517 1.00 86.88 82 LEU A N 1
ATOM 595 C CA . LEU A 1 82 ? -28.864 3.171 -0.583 1.00 86.88 82 LEU A CA 1
ATOM 596 C C . LEU A 1 82 ? -29.632 3.921 -1.678 1.00 86.88 82 LEU A C 1
ATOM 598 O O . LEU A 1 82 ? -30.824 3.697 -1.900 1.00 86.88 82 LEU A O 1
ATOM 602 N N . HIS A 1 83 ? -28.944 4.814 -2.391 1.00 88.25 83 HIS A N 1
ATOM 603 C CA . HIS A 1 83 ? -29.556 5.546 -3.497 1.00 88.25 83 HIS A CA 1
ATOM 604 C C . HIS A 1 83 ? -29.898 4.608 -4.658 1.00 88.25 83 HIS A C 1
ATOM 606 O O . HIS A 1 83 ? -29.050 3.851 -5.129 1.00 88.25 83 HIS A O 1
ATOM 612 N N . MET A 1 84 ? -31.142 4.695 -5.138 1.00 93.38 84 MET A N 1
ATOM 613 C CA . MET A 1 84 ? -31.604 3.922 -6.288 1.00 93.38 84 MET A CA 1
ATOM 614 C C . MET A 1 84 ? -30.868 4.372 -7.562 1.00 93.38 84 MET A C 1
ATOM 616 O O . MET A 1 84 ? -30.918 5.561 -7.896 1.00 93.38 84 MET A O 1
ATOM 620 N N . PRO A 1 85 ? -30.215 3.459 -8.301 1.00 93.88 85 PRO A N 1
ATOM 621 C CA . PRO A 1 85 ? -29.592 3.796 -9.573 1.00 93.88 85 PRO A CA 1
ATOM 622 C C . PRO A 1 85 ? -30.610 4.306 -10.599 1.00 93.88 85 PRO A C 1
ATOM 624 O O . PRO A 1 85 ? -31.683 3.730 -10.773 1.00 93.88 85 PRO A O 1
ATOM 627 N N . VAL A 1 86 ? -30.254 5.388 -11.294 1.00 93.38 86 VAL A N 1
ATOM 628 C CA . VAL A 1 86 ? -31.074 6.008 -12.358 1.00 93.38 86 VAL A CA 1
ATOM 629 C C . VAL A 1 86 ? -30.291 6.256 -13.651 1.00 93.38 86 VAL A C 1
ATOM 631 O O . VAL A 1 86 ? -30.863 6.684 -14.646 1.00 93.38 86 VAL A O 1
ATOM 634 N N . THR A 1 87 ? -28.989 5.970 -13.650 1.00 90.62 87 THR A N 1
ATOM 635 C CA . THR A 1 87 ? -28.087 6.065 -14.805 1.00 90.62 87 THR A CA 1
ATOM 636 C C . THR A 1 87 ? -27.146 4.861 -14.809 1.00 90.62 87 THR A C 1
ATOM 638 O O . THR A 1 87 ? -26.948 4.235 -13.762 1.00 90.62 87 THR A O 1
ATOM 641 N N . HIS A 1 88 ? -26.540 4.550 -15.960 1.00 87.94 88 HIS A N 1
ATOM 642 C CA . HIS A 1 88 ? -25.511 3.506 -16.058 1.00 87.94 88 HIS A CA 1
ATOM 643 C C . HIS A 1 88 ? -24.357 3.761 -15.076 1.00 87.94 88 HIS A C 1
ATOM 645 O O . HIS A 1 88 ? -23.980 2.883 -14.308 1.00 87.94 88 HIS A O 1
ATOM 651 N N . PHE A 1 89 ? -23.898 5.014 -14.986 1.00 84.94 89 PHE A N 1
ATOM 652 C CA . PHE A 1 89 ? -22.884 5.423 -14.014 1.00 84.94 89 PHE A CA 1
ATOM 653 C C . PHE A 1 89 ? -23.284 5.115 -12.560 1.00 84.94 89 PHE A C 1
ATOM 655 O O . PHE A 1 89 ? -22.452 4.658 -11.783 1.00 84.94 89 PHE A O 1
ATOM 662 N N . HIS A 1 90 ? -24.550 5.322 -12.169 1.00 91.00 90 HIS A N 1
ATOM 663 C CA . HIS A 1 90 ? -25.006 4.967 -10.819 1.00 91.00 90 HIS A CA 1
ATOM 664 C C . HIS A 1 90 ? -25.014 3.450 -10.578 1.00 91.00 90 HIS A C 1
ATOM 666 O O . HIS A 1 90 ? -24.731 3.030 -9.457 1.00 91.00 90 HIS A O 1
ATOM 672 N N . LEU A 1 91 ? -25.323 2.634 -11.597 1.00 88.75 91 LEU A N 1
ATOM 673 C CA . LEU A 1 91 ? -25.237 1.172 -11.495 1.00 88.75 91 LEU A CA 1
ATOM 674 C C . LEU A 1 91 ? -23.790 0.735 -11.256 1.00 88.75 91 LEU A C 1
ATOM 676 O O . LEU A 1 91 ? -23.530 0.037 -10.277 1.00 88.75 91 LEU A O 1
ATOM 680 N N . ASP A 1 92 ? -22.861 1.209 -12.087 1.00 81.00 92 ASP A N 1
ATOM 681 C CA . ASP A 1 92 ? -21.436 0.883 -11.974 1.00 81.00 92 ASP A CA 1
ATOM 682 C C . ASP A 1 92 ? -20.847 1.356 -10.646 1.00 81.00 92 ASP A C 1
ATOM 684 O O . ASP A 1 92 ? -20.110 0.620 -9.985 1.00 81.00 92 ASP A O 1
ATOM 688 N N . ALA A 1 93 ? -21.185 2.577 -10.223 1.00 82.69 93 ALA A N 1
ATOM 689 C CA . ALA A 1 93 ? -20.711 3.143 -8.967 1.00 82.69 93 ALA A CA 1
ATOM 690 C C . ALA A 1 93 ? -21.226 2.344 -7.762 1.00 82.69 93 ALA A C 1
ATOM 692 O O . ALA A 1 93 ? -20.448 2.041 -6.853 1.00 82.69 93 ALA A O 1
ATOM 693 N N . LEU A 1 94 ? -22.508 1.958 -7.758 1.00 92.00 94 LEU A N 1
ATOM 694 C CA . LEU A 1 94 ? -23.083 1.146 -6.688 1.00 92.00 94 LEU A CA 1
ATOM 695 C C . LEU A 1 94 ? -22.482 -0.264 -6.678 1.00 92.00 94 LEU A C 1
ATOM 697 O O . LEU A 1 94 ? -22.044 -0.729 -5.626 1.00 92.00 94 LEU A O 1
ATOM 701 N N . ALA A 1 95 ? -22.396 -0.924 -7.835 1.00 87.75 95 ALA A N 1
ATOM 702 C CA . ALA A 1 95 ? -21.788 -2.245 -7.955 1.00 87.75 95 ALA A CA 1
ATOM 703 C C . ALA A 1 95 ? -20.321 -2.231 -7.497 1.00 87.75 95 ALA A C 1
ATOM 705 O O . ALA A 1 95 ? -19.895 -3.093 -6.727 1.00 87.75 95 ALA A O 1
ATOM 706 N N . SER A 1 96 ? -19.564 -1.205 -7.891 1.00 83.56 96 SER A N 1
ATOM 707 C CA . SER A 1 96 ? -18.178 -0.994 -7.467 1.00 83.56 96 SER A CA 1
ATOM 708 C C . SER A 1 96 ? -18.060 -0.758 -5.963 1.00 83.56 96 SER A C 1
ATOM 710 O O . SER A 1 96 ? -17.174 -1.333 -5.326 1.00 83.56 96 SER A O 1
ATOM 712 N N . ALA A 1 97 ? -18.947 0.047 -5.370 1.00 86.31 97 ALA A N 1
ATOM 713 C CA . ALA A 1 97 ? -18.963 0.303 -3.931 1.00 86.31 97 ALA A CA 1
ATOM 714 C C . ALA A 1 97 ? -19.274 -0.971 -3.127 1.00 86.31 97 ALA A C 1
ATOM 716 O O . ALA A 1 97 ? -18.589 -1.261 -2.143 1.00 86.31 97 ALA A O 1
ATOM 717 N N . LEU A 1 98 ? -20.249 -1.770 -3.574 1.00 90.19 98 LEU A N 1
ATOM 718 C CA . LEU A 1 98 ? -20.581 -3.054 -2.954 1.00 90.19 98 LEU A CA 1
ATOM 719 C C . LEU A 1 98 ? -19.440 -4.067 -3.102 1.00 90.19 98 LEU A C 1
ATOM 721 O O . LEU A 1 98 ? -19.056 -4.686 -2.112 1.00 90.19 98 LEU A O 1
ATOM 725 N N . ASN A 1 99 ? -18.819 -4.169 -4.282 1.00 86.56 99 ASN A N 1
ATOM 726 C CA . ASN A 1 99 ? -17.627 -4.997 -4.488 1.00 86.56 99 ASN A CA 1
ATOM 727 C C . ASN A 1 99 ? -16.488 -4.598 -3.537 1.00 86.56 99 ASN A C 1
ATOM 729 O O . ASN A 1 99 ? -15.870 -5.463 -2.921 1.00 86.56 99 ASN A O 1
ATOM 733 N N . HIS A 1 100 ? -16.252 -3.297 -3.333 1.00 84.69 100 HIS A N 1
ATOM 734 C CA . HIS A 1 100 ? -15.263 -2.825 -2.360 1.00 84.69 100 HIS A CA 1
ATOM 735 C C . HIS A 1 100 ? -15.621 -3.174 -0.915 1.00 84.69 100 HIS A C 1
ATOM 737 O O . HIS A 1 100 ? -14.709 -3.379 -0.110 1.00 84.69 100 HIS A O 1
ATOM 743 N N . LYS A 1 101 ? -16.915 -3.221 -0.578 1.00 87.69 101 LYS A N 1
ATOM 744 C CA . LYS A 1 101 ? -17.393 -3.597 0.756 1.00 87.69 101 LYS A CA 1
ATOM 745 C C . LYS A 1 101 ? -17.269 -5.100 1.005 1.00 87.69 101 LYS A C 1
ATOM 747 O O . LYS A 1 101 ? -16.902 -5.498 2.101 1.00 87.69 101 LYS A O 1
ATOM 752 N N . VAL A 1 102 ? -17.503 -5.927 -0.013 1.00 90.38 102 VAL A N 1
ATOM 753 C CA . VAL A 1 102 ? -17.374 -7.398 0.042 1.00 90.38 102 VAL A CA 1
ATOM 754 C C . VAL A 1 102 ? -15.945 -7.854 0.358 1.00 90.38 102 VAL A C 1
ATOM 756 O O . VAL A 1 102 ? -15.753 -8.927 0.933 1.00 90.38 102 VAL A O 1
ATOM 759 N N . LEU A 1 103 ? -14.941 -7.050 -0.000 1.00 90.88 103 LEU A N 1
ATOM 760 C CA . LEU A 1 103 ? -13.538 -7.313 0.332 1.00 90.88 103 LEU A CA 1
ATOM 761 C C . LEU A 1 103 ? -13.248 -7.188 1.836 1.00 90.88 103 LEU A C 1
ATOM 763 O O . LEU A 1 103 ? -12.255 -7.731 2.309 1.00 90.88 103 LEU A O 1
ATOM 767 N N . GLU A 1 104 ? -14.100 -6.502 2.600 1.00 90.62 104 GLU A N 1
ATOM 768 C CA . GLU A 1 104 ? -13.965 -6.396 4.053 1.00 90.62 104 GLU A CA 1
ATOM 769 C C . GLU A 1 104 ? -14.536 -7.658 4.710 1.00 90.62 104 GLU A C 1
ATOM 771 O O . GLU A 1 104 ? -15.719 -7.983 4.585 1.00 90.62 104 GLU A O 1
ATOM 776 N N . HIS A 1 105 ? -13.678 -8.405 5.401 1.00 91.94 105 HIS A N 1
ATOM 777 C CA . HIS A 1 105 ? -14.095 -9.585 6.146 1.00 91.94 105 HIS A CA 1
ATOM 778 C C . HIS A 1 105 ? -14.764 -9.180 7.481 1.00 91.94 105 HIS A C 1
ATOM 780 O O . HIS A 1 105 ? -14.290 -8.239 8.123 1.00 91.94 105 HIS A O 1
ATOM 786 N N . PRO A 1 106 ? -15.821 -9.869 7.964 1.00 90.00 106 PRO A N 1
ATOM 787 C CA . PRO A 1 106 ? -16.478 -9.518 9.231 1.00 90.00 106 PRO A CA 1
ATOM 788 C C . PRO A 1 106 ? -15.555 -9.584 10.455 1.00 90.00 106 PRO A C 1
ATOM 790 O O . PRO A 1 106 ? -15.694 -8.786 11.379 1.00 90.00 106 PRO A O 1
ATOM 793 N N . LEU A 1 107 ? -14.585 -10.504 10.439 1.00 92.19 107 LEU A N 1
ATOM 794 C CA . LEU A 1 107 ? -13.524 -10.622 11.450 1.00 92.19 107 LEU A CA 1
ATOM 795 C C . LEU A 1 107 ? -12.280 -9.769 11.132 1.00 92.19 107 LEU A C 1
ATOM 797 O O . LEU A 1 107 ? -11.246 -9.951 11.767 1.00 92.19 107 LEU A O 1
ATOM 801 N N . ALA A 1 108 ? -12.375 -8.852 10.163 1.00 91.31 108 ALA A N 1
ATOM 802 C CA . ALA A 1 108 ? -11.276 -8.005 9.703 1.00 91.31 108 ALA A CA 1
ATOM 803 C C . ALA A 1 108 ? -10.031 -8.833 9.314 1.00 91.31 108 ALA A C 1
ATOM 805 O O . ALA A 1 108 ? -10.144 -9.771 8.526 1.00 91.31 108 ALA A O 1
ATOM 806 N N . ASP A 1 109 ? -8.865 -8.504 9.864 1.00 92.69 109 ASP A N 1
ATOM 807 C CA . ASP A 1 109 ? -7.579 -9.188 9.682 1.00 92.69 109 ASP A CA 1
ATOM 808 C C . ASP A 1 109 ? -7.365 -10.367 10.643 1.00 92.69 109 ASP A C 1
ATOM 810 O O . ASP A 1 109 ? -6.240 -10.822 10.818 1.00 92.69 109 ASP A O 1
ATOM 814 N N . PHE A 1 110 ? -8.430 -10.853 11.287 1.00 95.12 110 PHE A N 1
ATOM 815 C CA . PHE A 1 110 ? -8.371 -11.919 12.288 1.00 95.12 110 PHE A CA 1
ATOM 816 C C . PHE A 1 110 ? -7.517 -11.579 13.524 1.00 95.12 110 PHE A C 1
ATOM 818 O O . PHE A 1 110 ? -7.192 -12.465 14.303 1.00 95.12 110 PHE A O 1
ATOM 825 N N . ALA A 1 111 ? -7.228 -10.301 13.787 1.00 93.31 111 ALA A N 1
ATOM 826 C CA . ALA A 1 111 ? -6.402 -9.916 14.933 1.00 93.31 111 ALA A CA 1
ATOM 827 C C . ALA A 1 111 ? -7.187 -9.465 16.172 1.00 93.31 111 ALA A C 1
ATOM 829 O O . ALA A 1 111 ? -6.609 -9.209 17.233 1.00 93.31 111 ALA A O 1
ATOM 830 N N . GLY A 1 112 ? -8.509 -9.327 16.040 1.00 93.56 112 GLY A N 1
ATOM 831 C CA . GLY A 1 112 ? -9.374 -8.859 17.117 1.00 93.56 112 GLY A CA 1
ATOM 832 C C . GLY A 1 112 ? -8.918 -7.507 17.676 1.00 93.56 112 GLY A C 1
ATOM 833 O O . GLY A 1 112 ? -8.757 -6.534 16.939 1.00 93.56 112 GLY A O 1
ATOM 834 N N . GLY A 1 113 ? -8.683 -7.445 18.985 1.00 92.06 113 GLY A N 1
ATOM 835 C CA . GLY A 1 113 ? -8.302 -6.227 19.691 1.00 92.06 113 GLY A CA 1
ATOM 836 C C . GLY A 1 113 ? -6.901 -5.692 19.404 1.00 92.06 113 GLY A C 1
ATOM 837 O O . GLY A 1 113 ? -6.599 -4.552 19.764 1.00 92.06 113 GLY A O 1
ATOM 838 N N . LEU A 1 114 ? -6.062 -6.455 18.700 1.00 91.00 114 LEU A N 1
ATOM 839 C CA . LEU A 1 114 ? -4.779 -5.959 18.192 1.00 91.00 114 LEU A CA 1
ATOM 840 C C . LEU A 1 114 ? -4.945 -5.019 16.984 1.00 91.00 114 LEU A C 1
ATOM 842 O O . LEU A 1 114 ? -4.018 -4.272 16.671 1.00 91.00 114 LEU A O 1
ATOM 846 N N . SER A 1 115 ? -6.120 -5.026 16.343 1.00 89.88 115 SER A N 1
ATOM 847 C CA . SER A 1 115 ? -6.448 -4.204 15.165 1.00 89.88 115 SER A CA 1
ATOM 848 C C . SER A 1 115 ? -7.638 -3.275 15.363 1.00 89.88 115 SER A C 1
ATOM 850 O O . SER A 1 115 ? -8.182 -2.720 14.404 1.00 89.88 115 SER A O 1
ATOM 852 N N . TRP A 1 116 ? -8.037 -3.048 16.614 1.00 89.25 116 TRP A N 1
ATOM 853 C CA . TRP A 1 116 ? -8.955 -1.961 16.927 1.00 89.25 116 TRP A CA 1
ATOM 854 C C . TRP A 1 116 ? -8.378 -0.596 16.502 1.00 89.25 116 TRP A C 1
ATOM 856 O O . TRP A 1 116 ? -7.155 -0.429 16.461 1.00 89.25 116 TRP A O 1
ATOM 866 N N . PRO A 1 117 ? -9.233 0.410 16.219 1.00 85.19 117 PRO A N 1
ATOM 867 C CA . PRO A 1 117 ? -8.784 1.762 15.873 1.00 85.19 117 PRO A CA 1
ATOM 868 C C . PRO A 1 117 ? -7.762 2.338 16.863 1.00 85.19 117 PRO A C 1
ATOM 870 O O . PRO A 1 117 ? -6.768 2.931 16.442 1.00 85.19 117 PRO A O 1
ATOM 873 N N . ILE A 1 118 ? -7.991 2.091 18.157 1.00 85.31 118 ILE A N 1
ATOM 874 C CA . ILE A 1 118 ? -6.997 2.192 19.227 1.00 85.31 118 ILE A CA 1
ATOM 875 C C . ILE A 1 118 ? -6.639 0.756 19.628 1.00 85.31 118 ILE A C 1
ATOM 877 O O . ILE A 1 118 ? -7.456 0.106 20.289 1.00 85.31 118 ILE A O 1
ATOM 881 N N . PRO A 1 119 ? -5.467 0.242 19.216 1.00 86.38 119 PRO A N 1
ATOM 882 C CA . PRO A 1 119 ? -5.033 -1.103 19.558 1.00 86.38 119 PRO A CA 1
ATOM 883 C C . PRO A 1 119 ? -4.906 -1.293 21.067 1.00 86.38 119 PRO A C 1
ATOM 885 O O . PRO A 1 119 ? -4.592 -0.358 21.809 1.00 86.38 119 PRO A O 1
ATOM 888 N N . MET A 1 120 ? -5.099 -2.531 21.514 1.00 87.31 120 MET A N 1
ATOM 889 C CA . MET A 1 120 ? -4.885 -2.917 22.905 1.00 87.31 120 MET A CA 1
ATOM 890 C C . MET A 1 120 ? -3.476 -2.525 23.386 1.00 87.31 120 MET A C 1
ATOM 892 O O . MET A 1 120 ? -2.487 -2.797 22.705 1.00 87.31 120 MET A O 1
ATOM 896 N N . SER A 1 121 ? -3.371 -1.909 24.569 1.00 84.50 121 SER A N 1
ATOM 897 C CA . SER A 1 121 ? -2.078 -1.496 25.136 1.00 84.50 121 SER A CA 1
ATOM 898 C C . SER A 1 121 ? -1.167 -2.698 25.424 1.00 84.50 121 SER A C 1
ATOM 900 O O . SER A 1 121 ? -1.663 -3.779 25.738 1.00 84.50 121 SER A O 1
ATOM 902 N N . ALA A 1 122 ? 0.158 -2.514 25.397 1.00 84.62 122 ALA A N 1
ATOM 903 C CA . ALA A 1 122 ? 1.113 -3.587 25.700 1.00 84.62 122 ALA A CA 1
ATOM 904 C C . ALA A 1 122 ? 0.885 -4.215 27.091 1.00 84.62 122 ALA A C 1
ATOM 906 O O . ALA A 1 122 ? 0.937 -5.435 27.238 1.00 84.62 122 ALA A O 1
ATOM 907 N N . GLY A 1 123 ? 0.547 -3.400 28.098 1.00 86.75 123 GLY A N 1
ATOM 908 C CA . GLY A 1 123 ? 0.216 -3.893 29.438 1.00 86.75 123 GLY A CA 1
ATOM 909 C C . GLY A 1 123 ? -1.063 -4.738 29.458 1.00 86.75 123 GLY A C 1
ATOM 910 O O . GLY A 1 123 ? -1.107 -5.786 30.100 1.00 86.75 123 GLY A O 1
ATOM 911 N N . THR A 1 124 ? -2.098 -4.334 28.716 1.00 89.38 124 THR A N 1
ATOM 912 C CA . THR A 1 124 ? -3.333 -5.122 28.577 1.00 89.38 124 THR A CA 1
ATOM 913 C C . THR A 1 124 ? -3.087 -6.413 27.790 1.00 89.38 124 THR A C 1
ATOM 915 O O . THR A 1 124 ? -3.607 -7.458 28.178 1.00 89.38 124 THR A O 1
ATOM 918 N N . GLN A 1 125 ? -2.254 -6.375 26.743 1.00 92.25 125 GLN A N 1
ATOM 919 C CA . GLN A 1 125 ? -1.852 -7.565 25.984 1.00 92.25 125 GLN A CA 1
ATOM 920 C C . GLN A 1 125 ? -1.126 -8.577 26.879 1.00 92.25 125 GLN A C 1
ATOM 922 O O . GLN A 1 125 ? -1.483 -9.749 26.870 1.00 92.25 125 GLN A O 1
ATOM 927 N N . GLN A 1 126 ? -0.173 -8.142 27.712 1.00 92.25 126 GLN A N 1
ATOM 928 C CA . GLN A 1 126 ? 0.516 -9.029 28.661 1.00 92.25 126 GLN A CA 1
ATOM 929 C C . GLN A 1 126 ? -0.446 -9.664 29.675 1.00 92.25 126 GLN A C 1
ATOM 931 O O . GLN A 1 126 ? -0.362 -10.867 29.926 1.00 92.25 126 GLN A O 1
ATOM 936 N N . LYS A 1 127 ? -1.391 -8.883 30.222 1.00 93.19 127 LYS A N 1
ATOM 937 C CA . LYS A 1 127 ? -2.437 -9.405 31.121 1.00 93.19 127 LYS A CA 1
ATOM 938 C C . LYS A 1 127 ? -3.298 -10.464 30.422 1.00 93.19 127 LYS A C 1
ATOM 940 O O . LYS A 1 127 ? -3.531 -11.528 30.994 1.00 93.19 127 LYS A O 1
ATOM 945 N N . LEU A 1 128 ? -3.739 -10.194 29.190 1.00 94.69 128 LEU A N 1
ATOM 946 C CA . LEU A 1 128 ? -4.536 -11.138 28.405 1.00 94.69 128 LEU A CA 1
ATOM 947 C C . LEU A 1 128 ? -3.744 -12.398 28.064 1.00 94.69 128 LEU A C 1
ATOM 949 O O . LEU A 1 128 ? -4.268 -13.494 28.211 1.00 94.69 128 LEU A O 1
ATOM 953 N N . LEU A 1 129 ? -2.486 -12.255 27.642 1.00 95.44 129 LEU A N 1
ATOM 954 C CA . LEU A 1 129 ? -1.609 -13.376 27.321 1.00 95.44 129 LEU A CA 1
ATOM 955 C C . LEU A 1 129 ? -1.436 -14.305 28.527 1.00 95.44 129 LEU A C 1
ATOM 957 O O . LEU A 1 129 ? -1.597 -15.514 28.389 1.00 95.44 129 LEU A O 1
ATOM 961 N N . GLY A 1 130 ? -1.161 -13.753 29.714 1.00 95.31 130 GLY A N 1
ATOM 962 C CA . GLY A 1 130 ? -1.051 -14.541 30.945 1.00 95.31 130 GLY A CA 1
ATOM 963 C C . GLY A 1 130 ? -2.332 -15.321 31.259 1.00 95.31 130 GLY A C 1
ATOM 964 O O . GLY A 1 130 ? -2.276 -16.516 31.560 1.00 95.31 130 GLY A O 1
ATOM 965 N N . ALA A 1 131 ? -3.494 -14.674 31.124 1.00 95.62 131 ALA A N 1
ATOM 966 C CA . ALA A 1 131 ? -4.792 -15.321 31.303 1.00 95.62 131 ALA A CA 1
ATOM 967 C C . ALA A 1 131 ? -5.061 -16.407 30.245 1.00 95.62 131 ALA A C 1
ATOM 969 O O . ALA A 1 131 ? -5.485 -17.506 30.594 1.00 95.62 131 ALA A O 1
ATOM 970 N N . ALA A 1 132 ? -4.763 -16.137 28.973 1.00 95.06 132 ALA A N 1
ATOM 971 C CA . ALA A 1 132 ? -4.955 -17.068 27.865 1.00 95.06 132 ALA A CA 1
ATOM 972 C C . ALA A 1 132 ? -4.051 -18.301 27.987 1.00 95.06 132 ALA A C 1
ATOM 974 O O . ALA A 1 132 ? -4.523 -19.420 27.816 1.00 95.06 132 ALA A O 1
ATOM 975 N N . VAL A 1 133 ? -2.776 -18.120 28.348 1.00 93.75 133 VAL A N 1
ATOM 976 C CA . VAL A 1 133 ? -1.830 -19.223 28.589 1.00 93.75 133 VAL A CA 1
ATOM 977 C C . VAL A 1 133 ? -2.275 -20.086 29.768 1.00 93.75 133 VAL A C 1
ATOM 979 O O . VAL A 1 133 ? -2.134 -21.306 29.709 1.00 93.75 133 VAL A O 1
ATOM 982 N N . THR A 1 134 ? -2.816 -19.475 30.825 1.00 93.69 134 THR A N 1
ATOM 983 C CA . THR A 1 134 ? -3.338 -20.201 31.994 1.00 93.69 134 THR A CA 1
ATOM 984 C C . THR A 1 134 ? -4.574 -21.007 31.606 1.00 93.69 134 THR A C 1
ATOM 986 O O . THR A 1 134 ? -4.576 -22.224 31.752 1.00 93.69 134 THR A O 1
ATOM 989 N N . TYR A 1 135 ? -5.558 -20.358 30.976 1.00 92.69 135 TYR A N 1
ATOM 990 C CA . TYR A 1 135 ? -6.749 -21.018 30.441 1.00 92.69 135 TYR A CA 1
ATOM 991 C C . TYR A 1 135 ? -6.385 -22.185 29.516 1.00 92.69 135 TYR A C 1
ATOM 993 O O . TYR A 1 135 ? -6.908 -23.286 29.663 1.00 92.69 135 TYR A O 1
ATOM 1001 N N . TYR A 1 136 ? -5.454 -21.967 28.583 1.00 89.44 136 TYR A N 1
ATOM 1002 C CA . TYR A 1 136 ? -4.984 -22.999 27.669 1.00 89.44 136 TYR A CA 1
ATOM 1003 C C . TYR A 1 136 ? -4.304 -24.148 28.412 1.00 89.44 136 TYR A C 1
ATOM 1005 O O . TYR A 1 136 ? -4.584 -25.302 28.124 1.00 89.44 136 TYR A O 1
ATOM 1013 N N . ARG A 1 137 ? -3.440 -23.878 29.394 1.00 89.38 137 ARG A N 1
ATOM 1014 C CA . ARG A 1 137 ? -2.793 -24.931 30.191 1.00 89.38 137 ARG A CA 1
ATOM 1015 C C . ARG A 1 137 ? -3.810 -25.815 30.914 1.00 89.38 137 ARG A C 1
ATOM 1017 O O . ARG A 1 137 ? -3.605 -27.026 30.951 1.00 89.38 137 ARG A O 1
ATOM 1024 N N . ASP A 1 138 ? -4.872 -25.214 31.438 1.00 88.81 138 ASP A N 1
ATOM 1025 C CA . ASP A 1 138 ? -5.885 -25.900 32.243 1.00 88.81 138 ASP A CA 1
ATOM 1026 C C . ASP A 1 138 ? -6.903 -26.668 31.384 1.00 88.81 138 ASP A C 1
ATOM 1028 O O . ASP A 1 138 ? -7.537 -27.608 31.857 1.00 88.81 138 ASP A O 1
ATOM 1032 N N . THR A 1 139 ? -7.047 -26.292 30.110 1.00 85.94 139 THR A N 1
ATOM 1033 C CA . THR A 1 139 ? -8.033 -26.877 29.184 1.00 85.94 139 THR A CA 1
ATOM 1034 C C . THR A 1 139 ? -7.417 -27.686 28.042 1.00 85.94 139 THR A C 1
ATOM 1036 O O . THR A 1 139 ? -8.142 -28.416 27.361 1.00 85.94 139 THR A O 1
ATOM 1039 N N . ARG A 1 140 ? -6.099 -27.582 27.800 1.00 77.62 140 ARG A N 1
ATOM 1040 C CA . ARG A 1 140 ? -5.440 -28.190 26.633 1.00 77.62 140 ARG A CA 1
ATOM 1041 C C . ARG A 1 140 ? -5.598 -29.705 26.619 1.00 77.62 140 ARG A C 1
ATOM 1043 O O . ARG A 1 140 ? -5.313 -30.402 27.586 1.00 77.62 140 ARG A O 1
ATOM 1050 N N . LEU A 1 141 ? -5.953 -30.199 25.440 1.00 73.81 141 LEU A N 1
ATOM 1051 C CA . LEU A 1 141 ? -5.995 -31.626 25.109 1.00 73.81 141 LEU A CA 1
ATOM 1052 C C . LEU A 1 141 ? -4.954 -31.994 24.041 1.00 73.81 141 LEU A C 1
ATOM 1054 O O . LEU A 1 141 ? -4.696 -33.167 23.801 1.00 73.81 141 LEU A O 1
ATOM 1058 N N . THR A 1 142 ? -4.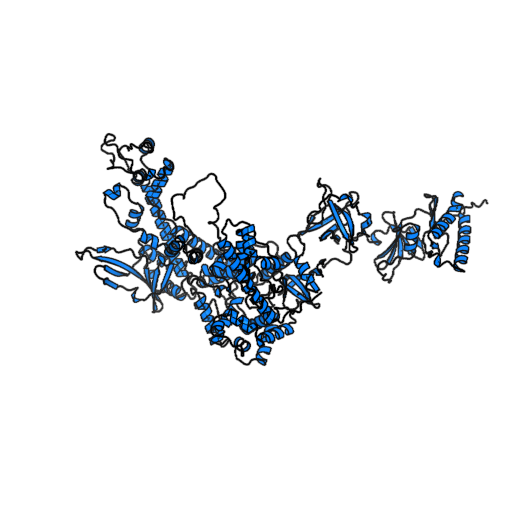347 -30.991 23.403 1.00 74.19 142 THR A N 1
ATOM 1059 C CA . THR A 1 142 ? -3.371 -31.128 22.316 1.00 74.19 142 THR A CA 1
ATOM 1060 C C . THR A 1 142 ? -2.212 -30.144 22.521 1.00 74.19 142 THR A C 1
ATOM 1062 O O . THR A 1 142 ? -2.384 -29.154 23.235 1.00 74.19 142 THR A O 1
ATOM 1065 N N . PRO A 1 143 ? -1.028 -30.370 21.917 1.00 72.19 143 PRO A N 1
ATOM 1066 C CA . PRO A 1 143 ? 0.120 -29.472 22.081 1.00 72.19 143 PRO A CA 1
ATOM 1067 C C . PRO A 1 143 ? -0.072 -28.074 21.466 1.00 72.19 143 PRO A C 1
ATOM 1069 O O . PRO A 1 143 ? 0.316 -27.086 22.093 1.00 72.19 143 PRO A O 1
ATOM 1072 N N . GLY A 1 144 ? -0.685 -27.979 20.280 1.00 83.81 144 GLY A N 1
ATOM 1073 C CA . GLY A 1 144 ? -0.878 -26.721 19.548 1.00 83.81 144 GLY A CA 1
ATOM 1074 C C . GLY A 1 144 ? -2.249 -26.069 19.773 1.00 83.81 144 GLY A C 1
ATOM 1075 O O . GLY A 1 144 ? -3.269 -26.747 19.940 1.00 83.81 144 GLY A O 1
ATOM 1076 N N . VAL A 1 145 ? -2.263 -24.730 19.808 1.00 89.75 145 VAL A N 1
ATOM 1077 C CA . VAL A 1 145 ? -3.452 -23.942 20.179 1.00 89.75 145 VAL A CA 1
ATOM 1078 C C . VAL A 1 145 ? -4.554 -24.010 19.120 1.00 89.75 145 VAL A C 1
ATOM 1080 O O . VAL A 1 145 ? -5.732 -24.060 19.467 1.00 89.75 145 VAL A O 1
ATOM 1083 N N . LEU A 1 146 ? -4.192 -24.072 17.834 1.00 92.69 146 LEU A N 1
ATOM 1084 C CA . LEU A 1 146 ? -5.160 -24.201 16.741 1.00 92.69 146 LEU A CA 1
ATOM 1085 C C . LEU A 1 146 ? -5.792 -25.597 16.730 1.00 92.69 146 LEU A C 1
ATOM 1087 O O . LEU A 1 146 ? -7.005 -25.721 16.577 1.00 92.69 146 LEU A O 1
ATOM 1091 N N . GLU A 1 147 ? -4.997 -26.636 16.982 1.00 91.12 147 GLU A N 1
ATOM 1092 C CA . GLU A 1 147 ? -5.461 -28.019 17.130 1.00 91.12 147 GLU A CA 1
ATOM 1093 C C . GLU A 1 147 ? -6.407 -28.152 18.323 1.00 91.12 147 GLU A C 1
ATOM 1095 O O . GLU A 1 147 ? -7.432 -28.832 18.244 1.00 91.12 147 GLU A O 1
ATOM 1100 N N . HIS A 1 148 ? -6.100 -27.451 19.417 1.00 90.06 148 HIS A N 1
ATOM 1101 C CA . HIS A 1 148 ? -6.958 -27.451 20.588 1.00 90.06 148 HIS A CA 1
ATOM 1102 C C . HIS A 1 148 ? -8.313 -26.821 20.280 1.00 90.06 148 HIS A C 1
ATOM 1104 O O . HIS A 1 148 ? -9.332 -27.383 20.677 1.00 90.06 148 HIS A O 1
ATOM 1110 N N . LEU A 1 149 ? -8.345 -25.700 19.553 1.00 91.31 149 LEU A N 1
ATOM 1111 C CA . LEU A 1 149 ? -9.605 -25.084 19.140 1.00 91.31 149 LEU A CA 1
ATOM 1112 C C . LEU A 1 149 ? -10.375 -25.932 18.127 1.00 91.31 149 LEU A C 1
ATOM 1114 O O . LEU A 1 149 ? -11.599 -25.990 18.226 1.00 91.31 149 LEU A O 1
ATOM 1118 N N . LYS A 1 150 ? -9.683 -26.615 17.203 1.00 91.25 150 LYS A N 1
ATOM 1119 C CA . LYS A 1 150 ? -10.313 -27.565 16.275 1.00 91.25 150 LYS A CA 1
ATOM 1120 C C . LYS A 1 150 ? -11.053 -28.650 17.051 1.00 91.25 150 LYS A C 1
ATOM 1122 O O . LYS A 1 150 ? -12.241 -28.851 16.820 1.00 91.25 150 LYS A O 1
ATOM 1127 N N . GLY A 1 151 ? -10.379 -29.325 17.984 1.00 86.31 151 GLY A N 1
ATOM 1128 C CA . GLY A 1 151 ? -10.972 -30.446 18.715 1.00 86.31 151 GLY A CA 1
ATOM 1129 C C . GLY A 1 151 ? -11.606 -31.475 17.776 1.00 86.31 151 GLY A C 1
ATOM 1130 O O . GLY A 1 151 ? -10.950 -31.939 16.848 1.00 86.31 151 GLY A O 1
ATOM 1131 N N . ASP A 1 152 ? -12.888 -31.769 17.996 1.00 81.94 152 ASP A N 1
ATOM 1132 C CA . ASP A 1 152 ? -13.660 -32.756 17.224 1.00 81.94 152 ASP A CA 1
ATOM 1133 C C . ASP A 1 152 ? -14.371 -32.147 16.000 1.00 81.94 152 ASP A C 1
ATOM 1135 O O . ASP A 1 152 ? -15.238 -32.776 15.393 1.00 81.94 152 ASP A O 1
ATOM 1139 N N . LEU A 1 153 ? -14.048 -30.898 15.639 1.00 86.88 153 LEU A N 1
ATOM 1140 C CA . LEU A 1 153 ? -14.614 -30.242 14.466 1.00 86.88 153 LEU A CA 1
ATOM 1141 C C . LEU A 1 153 ? -14.189 -31.000 13.198 1.00 86.88 153 LEU A C 1
ATOM 1143 O O . LEU A 1 153 ? -13.019 -30.983 12.808 1.00 86.88 153 LEU A O 1
ATOM 1147 N N . ALA A 1 154 ? -15.156 -31.646 12.545 1.00 85.06 154 ALA A N 1
ATOM 1148 C CA . ALA A 1 154 ? -14.954 -32.316 11.268 1.00 85.06 154 ALA A CA 1
ATOM 1149 C C . ALA A 1 154 ? -14.781 -31.269 10.157 1.00 85.06 154 ALA A C 1
ATOM 1151 O O . ALA A 1 154 ? -15.745 -30.632 9.731 1.00 85.06 154 ALA A O 1
ATOM 1152 N N . LEU A 1 155 ? -13.539 -31.081 9.712 1.00 86.88 155 LEU A N 1
ATOM 1153 C CA . LEU A 1 155 ? -13.181 -30.226 8.583 1.00 86.88 155 LEU A CA 1
ATOM 1154 C C . LEU A 1 155 ? -12.823 -31.110 7.389 1.00 86.88 155 LEU A C 1
ATOM 1156 O O . LEU A 1 155 ? -12.051 -32.054 7.531 1.00 86.88 155 LEU A O 1
ATOM 1160 N N . SER A 1 156 ? -13.391 -30.810 6.223 1.00 86.38 156 SER A N 1
ATOM 1161 C CA . SER A 1 156 ? -13.013 -31.480 4.973 1.00 86.38 156 SER A CA 1
ATOM 1162 C C . SER A 1 156 ? -11.640 -31.015 4.476 1.00 86.38 156 SER A C 1
ATOM 1164 O O . SER A 1 156 ? -11.229 -29.882 4.739 1.00 86.38 156 SER A O 1
ATOM 1166 N N . ASP A 1 157 ? -10.968 -31.846 3.676 1.00 82.94 157 ASP A N 1
ATOM 1167 C CA . ASP A 1 157 ? -9.691 -31.491 3.035 1.00 82.94 157 ASP A CA 1
ATOM 1168 C C . ASP A 1 157 ? -9.790 -30.208 2.196 1.00 82.94 157 ASP A C 1
ATOM 1170 O O . ASP A 1 157 ? -8.848 -29.418 2.136 1.00 82.94 157 ASP A O 1
ATOM 1174 N N . GLU A 1 158 ? -10.939 -29.971 1.556 1.00 85.62 158 GLU A N 1
ATOM 1175 C CA . GLU A 1 158 ? -11.188 -28.751 0.786 1.00 85.62 158 GLU A CA 1
ATOM 1176 C C . GLU A 1 158 ? -11.255 -27.512 1.690 1.00 85.62 158 GLU A C 1
ATOM 1178 O O . GLU A 1 158 ? -10.679 -26.477 1.360 1.00 85.62 158 GLU A O 1
ATOM 1183 N N . GLN A 1 159 ? -11.899 -27.616 2.858 1.00 84.69 159 GLN A N 1
ATOM 1184 C CA . GLN A 1 159 ? -11.943 -26.523 3.832 1.00 84.69 159 GLN A CA 1
ATOM 1185 C C . GLN A 1 159 ? -10.564 -26.229 4.420 1.00 84.69 159 GLN A C 1
ATOM 1187 O O . GLN A 1 159 ? -10.212 -25.060 4.551 1.00 84.69 159 GLN A O 1
ATOM 1192 N N . LEU A 1 160 ? -9.764 -27.257 4.715 1.00 82.50 160 LEU A N 1
ATOM 1193 C CA . LEU A 1 160 ? -8.407 -27.098 5.252 1.00 82.50 160 LEU A CA 1
ATOM 1194 C C . LEU A 1 160 ? -7.459 -26.380 4.276 1.00 82.50 160 LEU A C 1
ATOM 1196 O O . LEU A 1 160 ? -6.537 -25.687 4.705 1.00 82.50 160 LEU A O 1
ATOM 1200 N N . ARG A 1 161 ? -7.710 -26.481 2.963 1.00 87.12 161 ARG A N 1
ATOM 1201 C CA . ARG A 1 161 ? -6.984 -25.718 1.930 1.00 87.12 161 ARG A CA 1
ATOM 1202 C C . ARG A 1 161 ? -7.382 -24.242 1.859 1.00 87.12 161 ARG A C 1
ATOM 1204 O O . ARG A 1 161 ? -6.672 -23.473 1.214 1.00 87.12 161 ARG A O 1
ATOM 1211 N N . ASP A 1 162 ? -8.477 -23.841 2.506 1.00 92.56 162 ASP A N 1
ATOM 1212 C CA . ASP A 1 162 ? -8.934 -22.455 2.628 1.00 92.56 162 ASP A CA 1
ATOM 1213 C C . ASP A 1 162 ? -8.733 -21.964 4.078 1.00 92.56 162 ASP A C 1
ATOM 1215 O O . ASP A 1 162 ? -9.591 -22.174 4.948 1.00 92.56 162 ASP A O 1
ATOM 1219 N N . PRO A 1 163 ? -7.602 -21.286 4.368 1.00 93.94 163 PRO A N 1
ATOM 1220 C CA . PRO A 1 163 ? -7.302 -20.786 5.704 1.00 93.94 163 PRO A CA 1
ATOM 1221 C C . PRO A 1 163 ? -8.396 -19.889 6.284 1.00 93.94 163 PRO A C 1
ATOM 1223 O O . PRO A 1 163 ? -8.623 -19.907 7.492 1.00 93.94 163 PRO A O 1
ATOM 1226 N N . VAL A 1 164 ? -9.096 -19.127 5.437 1.00 93.25 164 VAL A N 1
ATOM 1227 C CA . VAL A 1 164 ? -10.134 -18.184 5.865 1.00 93.25 164 VAL A CA 1
ATOM 1228 C C . VAL A 1 164 ? -11.353 -18.947 6.362 1.00 93.25 164 VAL A C 1
ATOM 1230 O O . VAL A 1 164 ? -11.769 -18.744 7.501 1.00 93.25 164 VAL A O 1
ATOM 1233 N N . LYS A 1 165 ? -11.882 -19.880 5.560 1.00 92.25 165 LYS A N 1
ATOM 1234 C CA . LYS A 1 165 ? -13.030 -20.715 5.963 1.00 92.25 165 LYS A CA 1
ATOM 1235 C C . LYS A 1 165 ? -12.717 -21.589 7.174 1.00 92.25 165 LYS A C 1
ATOM 1237 O O . LYS A 1 165 ? -13.584 -21.814 8.025 1.00 92.25 165 LYS A O 1
ATOM 1242 N N . THR A 1 166 ? -11.478 -22.070 7.277 1.00 94.62 166 THR A N 1
ATOM 1243 C CA . THR A 1 166 ? -11.037 -22.817 8.456 1.00 94.62 166 THR A CA 1
ATOM 1244 C C . THR A 1 166 ? -11.036 -21.924 9.697 1.00 94.62 166 THR A C 1
ATOM 1246 O O . THR A 1 166 ? -11.630 -22.305 10.703 1.00 94.62 166 THR A O 1
ATOM 1249 N N . LEU A 1 167 ? -10.478 -20.707 9.635 1.00 94.88 167 LEU A N 1
ATOM 1250 C CA . LEU A 1 167 ? -10.529 -19.753 10.753 1.00 94.88 167 LEU A CA 1
ATOM 1251 C C . LEU A 1 167 ? -11.962 -19.353 11.125 1.00 94.88 167 LEU A C 1
ATOM 1253 O O . LEU A 1 167 ? -12.279 -19.300 12.310 1.00 94.88 167 LEU A O 1
ATOM 1257 N N . GLU A 1 168 ? -12.842 -19.113 10.148 1.00 93.38 168 GLU A N 1
ATOM 1258 C CA . GLU A 1 168 ? -14.270 -18.853 10.390 1.00 93.38 168 GLU A CA 1
ATOM 1259 C C . GLU A 1 168 ? -14.904 -19.988 11.220 1.00 93.38 168 GLU A C 1
ATOM 1261 O O . GLU A 1 168 ? -15.593 -19.734 12.213 1.00 93.38 168 GLU A O 1
ATOM 1266 N N . SER A 1 169 ? -14.611 -21.241 10.858 1.00 92.69 169 SER A N 1
ATOM 1267 C CA . SER A 1 169 ? -15.126 -22.433 11.543 1.00 92.69 169 SER A CA 1
ATOM 1268 C C . SER A 1 169 ? -14.509 -22.619 12.936 1.00 92.69 169 SER A C 1
ATOM 1270 O O . SER A 1 169 ? -15.226 -22.905 13.896 1.00 92.69 169 SER A O 1
ATOM 1272 N N . LEU A 1 170 ? -13.196 -22.396 13.074 1.00 93.94 170 LEU A N 1
ATOM 1273 C CA . LEU A 1 170 ? -12.482 -22.483 14.350 1.00 93.94 170 LEU A CA 1
ATOM 1274 C C . LEU A 1 170 ? -12.982 -21.442 15.347 1.00 93.94 170 LEU A C 1
ATOM 1276 O O . LEU A 1 170 ? -13.259 -21.788 16.492 1.00 93.94 170 LEU A O 1
ATOM 1280 N N . ILE A 1 171 ? -13.154 -20.189 14.925 1.00 94.69 171 ILE A N 1
ATOM 1281 C CA . ILE A 1 171 ? -13.661 -19.118 15.792 1.00 94.69 171 ILE A CA 1
ATOM 1282 C C . ILE A 1 171 ? -15.120 -19.349 16.177 1.00 94.69 171 ILE A C 1
ATOM 1284 O O . ILE A 1 171 ? -15.512 -19.040 17.300 1.00 94.69 171 ILE A O 1
ATOM 1288 N N . GLY A 1 172 ? -15.912 -19.957 15.294 1.00 90.88 172 GLY A N 1
ATOM 1289 C CA . GLY A 1 172 ? -17.272 -20.388 15.608 1.00 90.88 172 GLY A CA 1
ATOM 1290 C C . GLY A 1 172 ? -17.368 -21.589 16.561 1.00 90.88 172 GLY A C 1
ATOM 1291 O O . GLY A 1 172 ? -18.465 -21.867 17.048 1.00 90.88 172 GLY A O 1
ATOM 1292 N N . SER A 1 173 ? -16.267 -22.301 16.833 1.00 91.75 173 SER A N 1
ATOM 1293 C CA . SER A 1 173 ? -16.264 -23.508 17.672 1.00 91.75 173 SER A CA 1
ATOM 1294 C C . SER A 1 173 ? -16.578 -23.211 19.142 1.00 91.75 173 SER A C 1
ATOM 1296 O O . SER A 1 173 ? -16.275 -22.137 19.665 1.00 91.75 173 SER A O 1
ATOM 1298 N N . ALA A 1 174 ? -17.123 -24.203 19.855 1.00 91.56 174 ALA A N 1
ATOM 1299 C CA . ALA A 1 174 ? -17.432 -24.071 21.280 1.00 91.56 174 ALA A CA 1
ATOM 1300 C C . ALA A 1 174 ? -16.196 -23.693 22.121 1.00 91.56 174 ALA A C 1
ATOM 1302 O O . ALA A 1 174 ? -16.298 -22.869 23.028 1.00 91.56 174 ALA A O 1
ATOM 1303 N N . ARG A 1 175 ? -15.019 -24.242 21.784 1.00 92.81 175 ARG A N 1
ATOM 1304 C CA . ARG A 1 175 ? -13.759 -23.961 22.489 1.00 92.81 175 ARG A CA 1
ATOM 1305 C C . ARG A 1 175 ? -13.279 -22.529 22.253 1.00 92.81 175 ARG A C 1
ATOM 1307 O O . ARG A 1 175 ? -12.881 -21.862 23.204 1.00 92.81 175 ARG A O 1
ATOM 1314 N N . ALA A 1 176 ? -13.374 -22.021 21.023 1.00 93.50 176 ALA A N 1
ATOM 1315 C CA . ALA A 1 176 ? -12.993 -20.640 20.726 1.00 93.50 176 ALA A CA 1
ATOM 1316 C C . ALA A 1 176 ? -13.945 -19.626 21.373 1.00 93.50 176 ALA A C 1
ATOM 1318 O O . ALA A 1 176 ? -13.491 -18.628 21.931 1.00 93.50 176 ALA A O 1
ATOM 1319 N N . GLN A 1 177 ? -15.252 -19.905 21.363 1.00 94.56 177 GLN A N 1
ATOM 1320 C CA . GLN A 1 177 ? -16.245 -19.076 22.051 1.00 94.56 177 GLN A CA 1
ATOM 1321 C C . GLN A 1 177 ? -16.006 -19.049 23.566 1.00 94.56 177 GLN A C 1
ATOM 1323 O O . GLN A 1 177 ? -16.067 -17.983 24.177 1.00 94.56 177 GLN A O 1
ATOM 1328 N N . ALA A 1 178 ? -15.683 -20.198 24.170 1.00 94.12 178 ALA A N 1
ATOM 1329 C CA . ALA A 1 178 ? -15.363 -20.284 25.592 1.00 94.12 178 ALA A CA 1
ATOM 1330 C C . ALA A 1 178 ? -14.084 -19.506 25.948 1.00 94.12 178 ALA A C 1
ATOM 1332 O O . ALA A 1 178 ? -14.096 -18.730 26.905 1.00 94.12 178 ALA A O 1
ATOM 1333 N N . LEU A 1 179 ? -13.017 -19.640 25.146 1.00 95.25 179 LEU A N 1
ATOM 1334 C CA . LEU A 1 179 ? -11.787 -18.855 25.295 1.00 95.25 179 LEU A CA 1
ATOM 1335 C C . LEU A 1 179 ? -12.076 -17.350 25.199 1.00 95.25 179 LEU A C 1
ATOM 1337 O O . LEU A 1 179 ? -11.675 -16.584 26.074 1.00 95.25 179 LEU A O 1
ATOM 1341 N N . GLY A 1 180 ? -12.798 -16.920 24.162 1.00 95.94 180 GLY A N 1
ATOM 1342 C CA . GLY A 1 180 ? -13.139 -15.514 23.949 1.00 95.94 180 GLY A CA 1
ATOM 1343 C C . GLY A 1 180 ? -13.959 -14.918 25.091 1.00 95.94 180 GLY A C 1
ATOM 1344 O O . GLY A 1 180 ? -13.644 -13.826 25.562 1.00 95.94 180 GLY A O 1
ATOM 1345 N N . LEU A 1 181 ? -14.962 -15.650 25.583 1.00 96.38 181 LEU A N 1
ATOM 1346 C CA . LEU A 1 181 ? -15.795 -15.227 26.708 1.00 96.38 181 LEU A CA 1
ATOM 1347 C C . LEU A 1 181 ? -14.986 -15.137 28.010 1.00 96.38 181 LEU A C 1
ATOM 1349 O O . LEU A 1 181 ? -15.134 -14.173 28.761 1.00 96.38 181 LEU A O 1
ATOM 1353 N N . ALA A 1 182 ? -14.098 -16.104 28.263 1.00 96.06 182 ALA A N 1
ATOM 1354 C CA . ALA A 1 182 ? -13.210 -16.072 29.421 1.00 96.06 182 ALA A CA 1
ATOM 1355 C C . ALA A 1 182 ? -12.300 -14.833 29.392 1.00 96.06 182 ALA A C 1
ATOM 1357 O O . ALA A 1 182 ? -12.219 -14.103 30.380 1.00 96.06 182 ALA A O 1
ATOM 1358 N N . MET A 1 183 ? -11.673 -14.546 28.246 1.00 97.31 183 MET A N 1
ATOM 1359 C CA . MET A 1 183 ? -10.793 -13.382 28.085 1.00 97.31 183 MET A CA 1
ATOM 1360 C C . MET A 1 183 ? -11.555 -12.054 28.162 1.00 97.31 183 MET A C 1
ATOM 1362 O O . MET A 1 183 ? -11.075 -11.097 28.773 1.00 97.31 183 MET A O 1
ATOM 1366 N N . GLN A 1 184 ? -12.760 -11.997 27.591 1.00 96.06 184 GLN A N 1
ATOM 1367 C CA . GLN A 1 184 ? -13.639 -10.838 27.696 1.00 96.06 184 GLN A CA 1
ATOM 1368 C C . GLN A 1 184 ? -13.976 -10.526 29.158 1.00 96.06 184 GLN A C 1
ATOM 1370 O O . GLN A 1 184 ? -13.820 -9.384 29.590 1.00 96.06 184 GLN A O 1
ATOM 1375 N N . ASN A 1 185 ? -14.417 -11.532 29.919 1.00 95.06 185 ASN A N 1
ATOM 1376 C CA . ASN A 1 185 ? -14.783 -11.369 31.325 1.00 95.06 185 ASN A CA 1
ATOM 1377 C C . ASN A 1 185 ? -13.575 -10.958 32.171 1.00 95.06 185 ASN A C 1
ATOM 1379 O O . ASN A 1 185 ? -13.679 -10.028 32.970 1.00 95.06 185 ASN A O 1
ATOM 1383 N N . GLN A 1 186 ? -12.417 -11.585 31.934 1.00 93.88 186 GLN A N 1
ATOM 1384 C CA . GLN A 1 186 ? -11.167 -11.278 32.629 1.00 93.88 186 GLN A CA 1
ATOM 1385 C C . GLN A 1 186 ? -10.773 -9.800 32.505 1.00 93.88 186 GLN A C 1
ATOM 1387 O O . GLN A 1 186 ? -10.266 -9.210 33.459 1.00 93.88 186 GLN A O 1
ATOM 1392 N N . LEU A 1 187 ? -11.009 -9.189 31.341 1.00 92.94 187 LEU A N 1
ATOM 1393 C CA . LEU A 1 187 ? -10.677 -7.787 31.083 1.00 92.94 187 LEU A CA 1
ATOM 1394 C C . LEU A 1 187 ? -11.870 -6.826 31.172 1.00 92.94 187 LEU A C 1
ATOM 1396 O O . LEU A 1 187 ? -11.730 -5.648 30.839 1.00 92.94 187 LEU A O 1
ATOM 1400 N N . GLN A 1 188 ? -13.038 -7.307 31.607 1.00 93.19 188 GLN A N 1
ATOM 1401 C CA . GLN A 1 188 ? -14.279 -6.523 31.680 1.00 93.19 188 GLN A CA 1
ATOM 1402 C C . GLN A 1 188 ? -14.648 -5.869 30.333 1.00 93.19 188 GLN A C 1
ATOM 1404 O O . GLN A 1 188 ? -15.184 -4.755 30.283 1.00 93.19 188 GLN A O 1
ATOM 1409 N N . GLY A 1 189 ? -14.318 -6.557 29.237 1.00 93.12 189 GLY A N 1
ATOM 1410 C CA . GLY A 1 189 ? -14.565 -6.104 27.875 1.00 93.12 189 GLY A CA 1
ATOM 1411 C C . GLY A 1 189 ? -16.054 -5.943 27.595 1.00 93.12 189 GLY A C 1
ATOM 1412 O O . GLY A 1 189 ? -16.866 -6.769 28.017 1.00 93.12 189 GLY A O 1
ATOM 1413 N N . LEU A 1 190 ? -16.421 -4.893 26.860 1.00 92.19 190 LEU A N 1
ATOM 1414 C CA . LEU A 1 190 ? -17.819 -4.629 26.530 1.00 92.19 190 LEU A CA 1
ATOM 1415 C C . LEU A 1 190 ? -18.430 -5.803 25.752 1.00 92.19 190 LEU A C 1
ATOM 1417 O O . LEU A 1 190 ? -17.824 -6.322 24.815 1.00 92.19 190 LEU A O 1
ATOM 1421 N N . ALA A 1 191 ? -19.634 -6.224 26.139 1.00 91.50 191 ALA A N 1
ATOM 1422 C CA . ALA A 1 191 ? -20.387 -7.242 25.418 1.00 91.50 191 ALA A CA 1
ATOM 1423 C C . ALA A 1 191 ? -21.038 -6.660 24.165 1.00 91.50 191 ALA A C 1
ATOM 1425 O O . ALA A 1 191 ? -21.950 -5.840 24.249 1.00 91.50 191 ALA A O 1
ATOM 1426 N N . THR A 1 192 ? -20.563 -7.115 23.008 1.00 89.56 192 THR A N 1
ATOM 1427 C CA . THR A 1 192 ? -21.147 -6.839 21.695 1.00 89.56 192 THR A CA 1
ATOM 1428 C C . THR A 1 192 ? -21.367 -8.155 20.955 1.00 89.56 192 THR A C 1
ATOM 1430 O O . THR A 1 192 ? -20.991 -9.230 21.420 1.00 89.56 192 THR A O 1
ATOM 1433 N N . ASP A 1 193 ? -21.983 -8.084 19.784 1.00 86.12 193 ASP A N 1
ATOM 1434 C CA . ASP A 1 193 ? -22.166 -9.225 18.892 1.00 86.12 193 ASP A CA 1
ATOM 1435 C C . ASP A 1 193 ? -20.842 -9.772 18.311 1.00 86.12 193 ASP A C 1
ATOM 1437 O O . ASP A 1 193 ? -20.804 -10.917 17.861 1.00 86.12 193 ASP A O 1
ATOM 1441 N N . THR A 1 194 ? -19.743 -9.005 18.367 1.00 89.38 194 THR A N 1
ATOM 1442 C CA . THR A 1 194 ? -18.410 -9.430 17.894 1.00 89.38 194 THR A CA 1
ATOM 1443 C C . THR A 1 194 ? -17.363 -9.607 18.990 1.00 89.38 194 THR A C 1
ATOM 1445 O O . THR A 1 194 ? -16.322 -10.209 18.721 1.00 89.38 194 THR A O 1
ATOM 1448 N N . SER A 1 195 ? -17.604 -9.125 20.213 1.00 92.50 195 SER A N 1
ATOM 1449 C CA . SER A 1 195 ? -16.568 -9.016 21.250 1.00 92.50 195 SER A CA 1
ATOM 1450 C C . SER A 1 195 ? -15.914 -10.356 21.594 1.00 92.50 195 SER A C 1
ATOM 1452 O O . SER A 1 195 ? -14.691 -10.437 21.646 1.00 92.50 195 SER A O 1
ATOM 1454 N N . VAL A 1 196 ? -16.695 -11.427 21.757 1.00 95.62 196 VAL A N 1
ATOM 1455 C CA . VAL A 1 196 ? -16.169 -12.772 22.060 1.00 95.62 196 VAL A CA 1
ATOM 1456 C C . VAL A 1 196 ? -15.201 -13.252 20.975 1.00 95.62 196 VAL A C 1
ATOM 1458 O O . VAL A 1 196 ? -14.112 -13.728 21.293 1.00 95.62 196 VAL A O 1
ATOM 1461 N N . ASN A 1 197 ? -15.548 -13.059 19.698 1.00 95.69 197 ASN A N 1
ATOM 1462 C CA . ASN A 1 197 ? -14.676 -13.422 18.578 1.00 95.69 197 ASN A CA 1
ATOM 1463 C C . ASN A 1 197 ? -13.393 -12.580 18.585 1.00 95.69 197 ASN A C 1
ATOM 1465 O O . ASN A 1 197 ? -12.303 -13.108 18.384 1.00 95.69 197 ASN A O 1
ATOM 1469 N N . GLU A 1 198 ? -13.509 -11.276 18.850 1.00 95.31 198 GLU A N 1
ATOM 1470 C CA . GLU A 1 198 ? -12.366 -10.360 18.911 1.00 95.31 198 GLU A CA 1
ATOM 1471 C C . GLU A 1 198 ? -11.400 -10.731 20.048 1.00 95.31 198 GLU A C 1
ATOM 1473 O O . GLU A 1 198 ? -10.186 -10.761 19.835 1.00 95.31 198 GLU A O 1
ATOM 1478 N N . PHE A 1 199 ? -11.902 -11.085 21.235 1.00 97.12 199 PHE A N 1
ATOM 1479 C CA . PHE A 1 199 ? -11.062 -11.536 22.350 1.00 97.12 199 PHE A CA 1
ATOM 1480 C C . PHE A 1 199 ? -10.421 -12.909 22.094 1.00 97.12 199 PHE A C 1
ATOM 1482 O O . PHE A 1 199 ? -9.241 -13.079 22.402 1.00 97.12 199 PHE A O 1
ATOM 1489 N N . ALA A 1 200 ? -11.141 -13.858 21.483 1.00 97.00 200 ALA A N 1
ATOM 1490 C CA . ALA A 1 200 ? -10.583 -15.160 21.100 1.00 97.00 200 ALA A CA 1
ATOM 1491 C C . ALA A 1 200 ? -9.431 -15.014 20.092 1.00 97.00 200 ALA A C 1
ATOM 1493 O O . ALA A 1 200 ? -8.360 -15.590 20.277 1.00 97.00 200 ALA A O 1
ATOM 1494 N N . LEU A 1 201 ? -9.625 -14.191 19.058 1.00 97.12 201 LEU A N 1
ATOM 1495 C CA . LEU A 1 201 ? -8.607 -13.895 18.049 1.00 97.12 201 LEU A CA 1
ATOM 1496 C C . LEU A 1 201 ? -7.386 -13.189 18.649 1.00 97.12 201 LEU A C 1
ATOM 1498 O O . LEU A 1 201 ? -6.251 -13.558 18.355 1.00 97.12 201 LEU A O 1
ATOM 1502 N N . THR A 1 202 ? -7.611 -12.231 19.552 1.00 96.44 202 THR A N 1
ATOM 1503 C CA . THR A 1 202 ? -6.521 -11.553 20.274 1.00 96.44 202 THR A CA 1
ATOM 1504 C C . THR A 1 202 ? -5.686 -12.553 21.073 1.00 96.44 202 THR A C 1
ATOM 1506 O O . THR A 1 202 ? -4.460 -12.529 21.011 1.00 96.44 202 THR A O 1
ATOM 1509 N N . ALA A 1 203 ? -6.348 -13.461 21.797 1.00 96.00 203 ALA A N 1
ATOM 1510 C CA . ALA A 1 203 ? -5.687 -14.499 22.581 1.00 96.00 203 ALA A CA 1
ATOM 1511 C C . ALA A 1 203 ? -4.859 -15.443 21.701 1.00 96.00 203 ALA A C 1
ATOM 1513 O O . ALA A 1 203 ? -3.711 -15.736 22.028 1.00 96.00 203 ALA A O 1
ATOM 1514 N N . LEU A 1 204 ? -5.418 -15.884 20.570 1.00 95.00 204 LEU A N 1
ATOM 1515 C CA . LEU A 1 204 ? -4.721 -16.731 19.602 1.00 95.00 204 LEU A CA 1
ATOM 1516 C C . LEU A 1 204 ? -3.448 -16.079 19.071 1.00 95.00 204 LEU A C 1
ATOM 1518 O O . LEU A 1 204 ? -2.389 -16.704 19.099 1.00 95.00 204 LEU A O 1
ATOM 1522 N N . HIS A 1 205 ? -3.542 -14.820 18.641 1.00 93.94 205 HIS A N 1
ATOM 1523 C CA . HIS A 1 205 ? -2.385 -14.074 18.165 1.00 93.94 205 HIS A CA 1
ATOM 1524 C C . HIS A 1 205 ? -1.295 -13.973 19.227 1.00 93.94 205 HIS A C 1
ATOM 1526 O O . HIS A 1 205 ? -0.149 -14.306 18.946 1.00 93.94 205 HIS A O 1
ATOM 1532 N N . LEU A 1 206 ? -1.647 -13.572 20.451 1.00 93.88 206 LEU A N 1
ATOM 1533 C CA . LEU A 1 206 ? -0.666 -13.409 21.523 1.00 93.88 206 LEU A CA 1
ATOM 1534 C C . LEU A 1 206 ? -0.044 -14.745 21.958 1.00 93.88 206 LEU A C 1
ATOM 1536 O O . LEU A 1 206 ? 1.129 -14.781 22.312 1.00 93.88 206 LEU A O 1
ATOM 1540 N N . MET A 1 207 ? -0.791 -15.854 21.931 1.00 92.75 207 MET A N 1
ATOM 1541 C CA . MET A 1 207 ? -0.240 -17.177 22.257 1.00 92.75 207 MET A CA 1
ATOM 1542 C C . MET A 1 207 ? 0.715 -17.701 21.176 1.00 92.75 207 MET A C 1
ATOM 1544 O O . MET A 1 207 ? 1.716 -18.348 21.499 1.00 92.75 207 MET A O 1
ATOM 1548 N N . LEU A 1 208 ? 0.422 -17.438 19.899 1.00 91.31 208 LEU A N 1
ATOM 1549 C CA . LEU A 1 208 ? 1.283 -17.842 18.784 1.00 91.31 208 LEU A CA 1
ATOM 1550 C C . LEU A 1 208 ? 2.527 -16.951 18.675 1.00 91.31 208 LEU A C 1
ATOM 1552 O O . LEU A 1 208 ? 3.633 -17.471 18.491 1.00 91.31 208 LEU A O 1
ATOM 1556 N N . ASP A 1 209 ? 2.345 -15.640 18.839 1.00 90.88 209 ASP A N 1
ATOM 1557 C CA . ASP A 1 209 ? 3.369 -14.608 18.682 1.00 90.88 209 ASP A CA 1
ATOM 1558 C C . ASP A 1 209 ? 3.306 -13.555 19.812 1.00 90.88 209 ASP A C 1
ATOM 1560 O O . ASP A 1 209 ? 2.771 -12.458 19.636 1.00 90.88 209 ASP A O 1
ATOM 1564 N N . PRO A 1 210 ? 3.835 -13.878 21.008 1.00 85.75 210 PRO A N 1
ATOM 1565 C CA . PRO A 1 210 ? 3.715 -13.027 22.196 1.00 85.75 210 PRO A CA 1
ATOM 1566 C C . PRO A 1 210 ? 4.561 -11.750 22.138 1.00 85.75 210 PRO A C 1
ATOM 1568 O O . PRO A 1 210 ? 4.320 -10.821 22.908 1.00 85.75 210 PRO A O 1
ATOM 1571 N N . GLN A 1 211 ? 5.578 -11.715 21.275 1.00 77.81 211 GLN A N 1
ATOM 1572 C CA . GLN A 1 211 ? 6.487 -10.582 21.109 1.00 77.81 211 GLN A CA 1
ATOM 1573 C C . GLN A 1 211 ? 6.633 -10.281 19.615 1.00 77.81 211 GLN A C 1
ATOM 1575 O O . GLN A 1 211 ? 7.606 -10.711 18.993 1.00 77.81 211 GLN A O 1
ATOM 1580 N N . PRO A 1 212 ? 5.661 -9.573 19.017 1.00 70.94 212 PRO A N 1
ATOM 1581 C CA . PRO A 1 212 ? 5.750 -9.212 17.615 1.00 70.94 212 PRO A CA 1
ATOM 1582 C C . PRO A 1 212 ? 6.913 -8.237 17.418 1.00 70.94 212 PRO A C 1
ATOM 1584 O O . PRO A 1 212 ? 7.003 -7.198 18.078 1.00 70.94 212 PRO A O 1
ATOM 1587 N N . HIS A 1 213 ? 7.789 -8.556 16.472 1.00 76.06 213 HIS A N 1
ATOM 1588 C CA . HIS A 1 213 ? 8.863 -7.671 16.040 1.00 76.06 213 HIS A CA 1
ATOM 1589 C C . HIS A 1 213 ? 8.649 -7.278 14.585 1.00 76.06 213 HIS A C 1
ATOM 1591 O O . HIS A 1 213 ? 7.993 -7.973 13.810 1.00 76.06 213 HIS A O 1
ATOM 1597 N N . ARG A 1 214 ? 9.224 -6.143 14.187 1.00 76.75 214 ARG A N 1
ATOM 1598 C CA . ARG A 1 214 ? 9.177 -5.724 12.787 1.00 76.75 214 ARG A CA 1
ATOM 1599 C C . ARG A 1 214 ? 9.788 -6.814 11.904 1.00 76.75 214 ARG A C 1
ATOM 1601 O O . ARG A 1 214 ? 10.881 -7.291 12.192 1.00 76.75 214 ARG A O 1
ATOM 1608 N N . ASN A 1 215 ? 9.061 -7.183 10.852 1.00 84.75 215 ASN A N 1
ATOM 1609 C CA . ASN A 1 215 ? 9.400 -8.248 9.907 1.00 84.75 215 ASN A CA 1
ATOM 1610 C C . ASN A 1 215 ? 9.585 -9.640 10.532 1.00 84.75 215 ASN A C 1
ATOM 1612 O O . ASN A 1 215 ? 10.103 -10.525 9.860 1.00 84.75 215 ASN A O 1
ATOM 1616 N N . LYS A 1 216 ? 9.153 -9.873 11.780 1.00 89.06 216 LYS A N 1
ATOM 1617 C CA . LYS A 1 216 ? 9.186 -11.208 12.385 1.00 89.06 216 LYS A CA 1
ATOM 1618 C C . LYS A 1 216 ? 7.810 -11.627 12.875 1.00 89.06 216 LYS A C 1
ATOM 1620 O O . LYS A 1 216 ? 7.105 -10.834 13.490 1.00 89.06 216 LYS A O 1
ATOM 1625 N N . VAL A 1 217 ? 7.459 -12.885 12.629 1.00 91.62 217 VAL A N 1
ATOM 1626 C CA . VAL A 1 217 ? 6.202 -13.494 13.082 1.00 91.62 217 VAL A CA 1
ATOM 1627 C C . VAL A 1 217 ? 6.484 -14.849 13.709 1.00 91.62 217 VAL A C 1
ATOM 1629 O O . VAL A 1 217 ? 7.118 -15.701 13.093 1.00 91.62 217 VAL A O 1
ATOM 1632 N N . ALA A 1 218 ? 6.069 -15.054 14.959 1.00 90.81 218 ALA A N 1
ATOM 1633 C CA . ALA A 1 218 ? 6.350 -16.280 15.717 1.00 90.81 218 ALA A CA 1
ATOM 1634 C C . ALA A 1 218 ? 7.848 -16.683 15.684 1.00 90.81 218 ALA A C 1
ATOM 1636 O O . ALA A 1 218 ? 8.211 -17.860 15.574 1.00 90.81 218 ALA A O 1
ATOM 1637 N N . GLY A 1 219 ? 8.735 -15.682 15.736 1.00 90.50 219 GLY A N 1
ATOM 1638 C CA . GLY A 1 219 ? 10.192 -15.846 15.653 1.00 90.50 219 GLY A CA 1
ATOM 1639 C C . GLY A 1 219 ? 10.756 -16.137 14.253 1.00 90.50 219 GLY A C 1
ATOM 1640 O O . GLY A 1 219 ? 11.967 -16.293 14.124 1.00 90.50 219 GLY A O 1
ATOM 1641 N N . TYR A 1 220 ? 9.920 -16.207 13.217 1.00 93.62 220 TYR A N 1
ATOM 1642 C CA . TYR A 1 220 ? 10.344 -16.331 11.823 1.00 93.62 220 TYR A CA 1
ATOM 1643 C C . TYR A 1 220 ? 10.625 -14.958 11.220 1.00 93.62 220 TYR A C 1
ATOM 1645 O O . TYR A 1 220 ? 9.756 -14.092 11.267 1.00 93.62 220 TYR A O 1
ATOM 1653 N N . ASP A 1 221 ? 11.806 -14.760 10.637 1.00 92.38 221 ASP A N 1
ATOM 1654 C CA . ASP A 1 221 ? 12.194 -13.495 10.011 1.00 92.38 221 ASP A CA 1
ATOM 1655 C C . ASP A 1 221 ? 11.787 -13.451 8.530 1.00 92.38 221 ASP A C 1
ATOM 1657 O O . ASP A 1 221 ? 12.425 -14.059 7.670 1.00 92.38 221 ASP A O 1
ATOM 1661 N N . LEU A 1 222 ? 10.719 -12.703 8.241 1.00 93.19 222 LEU A N 1
ATOM 1662 C CA . LEU A 1 222 ? 10.184 -12.468 6.897 1.00 93.19 222 LEU A CA 1
ATOM 1663 C C . LEU A 1 222 ? 11.168 -11.687 6.015 1.00 93.19 222 LEU A C 1
ATOM 1665 O O . LEU A 1 222 ? 11.118 -11.806 4.793 1.00 93.19 222 LEU A O 1
ATOM 1669 N N . ALA A 1 223 ? 12.064 -10.907 6.627 1.00 91.19 223 ALA A N 1
ATOM 1670 C CA . ALA A 1 223 ? 13.066 -10.089 5.953 1.00 91.19 223 ALA A CA 1
ATOM 1671 C C . ALA A 1 223 ? 14.450 -10.747 5.897 1.00 91.19 223 ALA A C 1
ATOM 1673 O O . ALA A 1 223 ? 15.410 -10.090 5.484 1.00 91.19 223 ALA A O 1
ATOM 1674 N N . HIS A 1 224 ? 14.576 -12.017 6.296 1.00 92.38 224 HIS A N 1
ATOM 1675 C CA . HIS A 1 224 ? 15.855 -12.722 6.292 1.00 92.38 224 HIS A CA 1
ATOM 1676 C C . HIS A 1 224 ? 16.514 -12.677 4.904 1.00 92.38 224 HIS A C 1
ATOM 1678 O O . HIS A 1 224 ? 15.844 -12.793 3.878 1.00 92.38 224 HIS A O 1
ATOM 1684 N N . THR A 1 225 ? 17.845 -12.581 4.857 1.00 92.50 225 THR A N 1
ATOM 1685 C CA . THR A 1 225 ? 18.636 -12.416 3.618 1.00 92.50 225 THR A CA 1
ATOM 1686 C C . THR A 1 225 ? 18.339 -13.462 2.540 1.00 92.50 225 THR A C 1
ATOM 1688 O O . THR A 1 225 ? 18.357 -13.160 1.349 1.00 92.50 225 THR A O 1
ATOM 1691 N N . ARG A 1 226 ? 18.001 -14.688 2.957 1.00 91.94 226 ARG A N 1
ATOM 1692 C CA . ARG A 1 226 ? 17.583 -15.802 2.082 1.00 91.94 226 ARG A CA 1
ATOM 1693 C C . ARG A 1 226 ? 16.303 -15.529 1.275 1.00 91.94 226 ARG A C 1
ATOM 1695 O O . ARG A 1 226 ? 16.063 -16.206 0.282 1.00 91.94 226 ARG A O 1
ATOM 1702 N N . HIS A 1 227 ? 15.477 -14.582 1.716 1.00 92.81 227 HIS A N 1
ATOM 1703 C CA . HIS A 1 227 ? 14.218 -14.204 1.073 1.00 92.81 227 HIS A CA 1
ATOM 1704 C C . HIS A 1 227 ? 14.379 -13.039 0.095 1.00 92.81 227 HIS A C 1
ATOM 1706 O O . HIS A 1 227 ? 13.480 -12.782 -0.698 1.00 92.81 227 HIS A O 1
ATOM 1712 N N . TRP A 1 228 ? 15.513 -12.337 0.108 1.00 93.06 228 TRP A N 1
ATOM 1713 C CA . TRP A 1 228 ? 15.743 -11.214 -0.798 1.00 93.06 228 TRP A CA 1
ATOM 1714 C C . TRP A 1 228 ? 15.764 -11.702 -2.246 1.00 93.06 228 TRP A C 1
ATOM 1716 O O . TRP A 1 228 ? 16.450 -12.674 -2.558 1.00 93.06 228 TRP A O 1
ATOM 1726 N N . GLY A 1 229 ? 15.003 -11.044 -3.122 1.00 88.50 229 GLY A N 1
ATOM 1727 C CA . GLY A 1 229 ? 14.846 -11.481 -4.511 1.00 88.50 229 GLY A CA 1
ATOM 1728 C C . GLY A 1 229 ? 13.973 -12.733 -4.694 1.00 88.50 229 GLY A C 1
ATOM 1729 O O . GLY A 1 229 ? 13.872 -13.221 -5.815 1.00 88.50 229 GLY A O 1
ATOM 1730 N N . GLN A 1 230 ? 13.317 -13.242 -3.642 1.00 89.69 230 GLN A N 1
ATOM 1731 C CA . GLN A 1 230 ? 12.363 -14.356 -3.730 1.00 89.69 230 GLN A CA 1
ATOM 1732 C C . GLN A 1 230 ? 10.912 -13.857 -3.858 1.00 89.69 230 GLN A C 1
ATOM 1734 O O . GLN A 1 230 ? 10.588 -12.782 -3.337 1.00 89.69 230 GLN A O 1
ATOM 1739 N N . PRO A 1 231 ? 10.017 -14.617 -4.517 1.00 90.44 231 PRO A N 1
ATOM 1740 C CA . PRO A 1 231 ? 8.593 -14.295 -4.566 1.00 90.44 231 PRO A CA 1
ATOM 1741 C C . PRO A 1 231 ? 7.926 -14.484 -3.194 1.00 90.44 231 PRO A C 1
ATOM 1743 O O . PRO A 1 231 ? 8.363 -15.300 -2.380 1.00 90.44 231 PRO A O 1
ATOM 1746 N N . ALA A 1 232 ? 6.813 -13.781 -2.962 1.00 92.19 232 ALA A N 1
ATOM 1747 C CA . ALA A 1 232 ? 6.062 -13.822 -1.700 1.00 92.19 232 ALA A CA 1
ATOM 1748 C C . ALA A 1 232 ? 5.718 -15.249 -1.237 1.00 92.19 232 ALA A C 1
ATOM 1750 O O . ALA A 1 232 ? 5.882 -15.575 -0.063 1.00 92.19 232 ALA A O 1
ATOM 1751 N N . GLY A 1 233 ? 5.294 -16.110 -2.172 1.00 92.62 233 GLY A N 1
ATOM 1752 C CA . GLY A 1 233 ? 4.912 -17.496 -1.888 1.00 92.62 233 GLY A CA 1
ATOM 1753 C C . GLY A 1 233 ? 6.024 -18.299 -1.210 1.00 92.62 233 GLY A C 1
ATOM 1754 O O . GLY A 1 233 ? 5.760 -18.978 -0.225 1.00 92.62 233 GLY A O 1
ATOM 1755 N N . ALA A 1 234 ? 7.279 -18.122 -1.637 1.00 93.69 234 ALA A N 1
ATOM 1756 C CA . ALA A 1 234 ? 8.422 -18.811 -1.036 1.00 93.69 234 ALA A CA 1
ATOM 1757 C C . ALA A 1 234 ? 8.653 -18.401 0.431 1.00 93.69 234 ALA A C 1
ATOM 1759 O O . ALA A 1 234 ? 9.076 -19.211 1.256 1.00 93.69 234 ALA A O 1
ATOM 1760 N N . VAL A 1 235 ? 8.358 -17.144 0.784 1.00 94.19 235 VAL A N 1
ATOM 1761 C CA . VAL A 1 235 ? 8.453 -16.660 2.171 1.00 94.19 235 VAL A CA 1
ATOM 1762 C C . VAL A 1 235 ? 7.334 -17.254 3.028 1.00 94.19 235 VAL A C 1
ATOM 1764 O O . VAL A 1 235 ? 7.594 -17.670 4.159 1.00 94.19 235 VAL A O 1
ATOM 1767 N N . VAL A 1 236 ? 6.115 -17.339 2.481 1.00 95.44 236 VAL A N 1
ATOM 1768 C CA . VAL A 1 236 ? 4.950 -17.948 3.146 1.00 95.44 236 VAL A CA 1
ATOM 1769 C C . VAL A 1 236 ? 5.162 -19.445 3.376 1.00 95.44 236 VAL A C 1
ATOM 1771 O O . VAL A 1 236 ? 4.879 -19.934 4.468 1.00 95.44 236 VAL A O 1
ATOM 1774 N N . ASP A 1 237 ? 5.695 -20.169 2.392 1.00 95.38 237 ASP A N 1
ATOM 1775 C CA . ASP A 1 237 ? 5.996 -21.597 2.529 1.00 95.38 237 ASP A CA 1
ATOM 1776 C C . ASP A 1 237 ? 7.069 -21.844 3.594 1.00 95.38 237 ASP A C 1
ATOM 1778 O O . ASP A 1 237 ? 6.873 -22.671 4.486 1.00 95.38 237 ASP A O 1
ATOM 1782 N N . GLY A 1 238 ? 8.132 -21.035 3.613 1.00 96.31 238 GLY A N 1
ATOM 1783 C CA . GLY A 1 238 ? 9.136 -21.110 4.674 1.00 96.31 238 GLY A CA 1
ATOM 1784 C C . GLY A 1 238 ? 8.580 -20.795 6.073 1.00 96.31 238 GLY A C 1
ATOM 1785 O O . GLY A 1 238 ? 9.031 -21.386 7.057 1.00 96.31 238 GLY A O 1
ATOM 1786 N N . LEU A 1 239 ? 7.573 -19.918 6.189 1.00 96.75 239 LEU A N 1
ATOM 1787 C CA . LEU A 1 239 ? 6.870 -19.685 7.456 1.00 96.75 239 LEU A CA 1
ATOM 1788 C C . LEU A 1 239 ? 6.066 -20.923 7.882 1.00 96.75 239 LEU A C 1
ATOM 1790 O O . LEU A 1 239 ? 6.104 -21.294 9.054 1.00 96.75 239 LEU A O 1
ATOM 1794 N N . ARG A 1 240 ? 5.364 -21.585 6.953 1.00 96.25 240 ARG A N 1
ATOM 1795 C CA . ARG A 1 240 ? 4.621 -22.827 7.244 1.00 96.25 240 ARG A CA 1
ATOM 1796 C C . ARG A 1 240 ? 5.560 -23.905 7.784 1.00 96.25 240 ARG A C 1
ATOM 1798 O O . ARG A 1 240 ? 5.282 -24.489 8.828 1.00 96.25 240 ARG A O 1
ATOM 1805 N N . GLU A 1 241 ? 6.701 -24.109 7.131 1.00 96.50 241 GLU A N 1
ATOM 1806 C CA . GLU A 1 241 ? 7.737 -25.048 7.580 1.00 96.50 241 GLU A CA 1
ATOM 1807 C C . GLU A 1 241 ? 8.308 -24.678 8.959 1.00 96.50 241 GLU A C 1
ATOM 1809 O O . GLU A 1 241 ? 8.529 -25.547 9.810 1.00 96.50 241 GLU A O 1
ATOM 1814 N N . HIS A 1 242 ? 8.509 -23.385 9.230 1.00 95.88 242 HIS A N 1
ATOM 1815 C CA . HIS A 1 242 ? 8.958 -22.912 10.542 1.00 95.88 242 HIS A CA 1
ATOM 1816 C C . HIS A 1 242 ? 7.934 -23.205 11.644 1.00 95.88 242 HIS A C 1
ATOM 1818 O O . HIS A 1 242 ? 8.306 -23.678 12.716 1.00 95.88 242 HIS A O 1
ATOM 1824 N N . LEU A 1 243 ? 6.642 -22.982 11.391 1.00 94.38 243 LEU A N 1
ATOM 1825 C CA . LEU A 1 243 ? 5.585 -23.265 12.369 1.00 94.38 243 LEU A CA 1
ATOM 1826 C C . LEU A 1 243 ? 5.497 -24.759 12.710 1.00 94.38 243 LEU A C 1
ATOM 1828 O O . LEU A 1 243 ? 5.331 -25.103 13.885 1.00 94.38 243 LEU A O 1
ATOM 1832 N N . ILE A 1 244 ? 5.682 -25.630 11.712 1.00 94.25 244 ILE A N 1
ATOM 1833 C CA . ILE A 1 244 ? 5.732 -27.088 11.895 1.00 94.25 244 ILE A CA 1
ATOM 1834 C C . ILE A 1 244 ? 6.977 -27.485 12.694 1.00 94.25 244 ILE A C 1
ATOM 1836 O O . ILE A 1 244 ? 6.870 -28.147 13.725 1.00 94.25 244 ILE A O 1
ATOM 1840 N N . SER A 1 245 ? 8.166 -27.057 12.257 1.00 94.44 245 SER A N 1
ATOM 1841 C CA . SER A 1 245 ? 9.440 -27.455 12.881 1.00 94.44 245 SER A CA 1
ATOM 1842 C C . SER A 1 245 ? 9.599 -26.944 14.316 1.00 94.44 245 SER A C 1
ATOM 1844 O O . SER A 1 245 ? 10.265 -27.578 15.132 1.00 94.44 245 SER A O 1
ATOM 1846 N N . ARG A 1 246 ? 8.955 -25.821 14.659 1.00 92.00 246 ARG A N 1
ATOM 1847 C CA . ARG A 1 246 ? 8.900 -25.283 16.027 1.00 92.00 246 ARG A CA 1
ATOM 1848 C C . ARG A 1 246 ? 7.735 -25.825 16.859 1.00 92.00 246 ARG A C 1
ATOM 1850 O O . ARG A 1 246 ? 7.526 -25.327 17.964 1.00 92.00 246 ARG A O 1
ATOM 1857 N N . ALA A 1 247 ? 6.986 -26.806 16.346 1.00 88.12 247 ALA A N 1
ATOM 1858 C CA . ALA A 1 247 ? 5.811 -27.401 16.987 1.00 88.12 247 ALA A CA 1
ATOM 1859 C C . ALA A 1 247 ? 4.769 -26.360 17.449 1.00 88.12 247 ALA A C 1
ATOM 1861 O O . ALA A 1 247 ? 4.082 -26.548 18.454 1.00 88.12 247 ALA A O 1
ATOM 1862 N N . LYS A 1 248 ? 4.661 -25.238 16.723 1.00 87.31 248 LYS A N 1
ATOM 1863 C CA . LYS A 1 248 ? 3.658 -24.192 16.977 1.00 87.31 248 LYS A CA 1
ATOM 1864 C C . LYS A 1 248 ? 2.287 -24.601 16.443 1.00 87.31 248 LYS A C 1
ATOM 1866 O O . LYS A 1 248 ? 1.275 -24.246 17.042 1.00 87.31 248 LYS A O 1
ATOM 1871 N N . THR A 1 249 ? 2.277 -25.348 15.340 1.00 90.19 249 THR A N 1
ATOM 1872 C CA . THR A 1 249 ? 1.092 -25.932 14.702 1.00 90.19 249 THR A CA 1
ATOM 1873 C C . THR A 1 249 ? 1.447 -27.296 14.105 1.00 90.19 249 THR A C 1
ATOM 1875 O O . THR A 1 249 ? 2.614 -27.597 13.853 1.00 90.19 249 THR A O 1
ATOM 1878 N N . SER A 1 250 ? 0.438 -28.113 13.830 1.00 90.81 250 SER A N 1
ATOM 1879 C CA . SER A 1 250 ? 0.547 -29.325 13.013 1.00 90.81 250 SER A CA 1
ATOM 1880 C C . SER A 1 250 ? 0.748 -28.990 11.524 1.00 90.81 250 SER A C 1
ATOM 1882 O O . SER A 1 250 ? 0.449 -27.865 11.109 1.00 90.81 250 SER A O 1
ATOM 1884 N N . PRO A 1 251 ? 1.196 -29.951 10.689 1.00 91.38 251 PRO A N 1
ATOM 1885 C CA . PRO A 1 251 ? 1.215 -29.787 9.234 1.00 91.38 251 PRO A CA 1
ATOM 1886 C C . PRO A 1 251 ? -0.158 -29.442 8.642 1.00 91.38 251 PRO A C 1
ATOM 1888 O O . PRO A 1 251 ? -0.239 -28.601 7.752 1.00 91.38 251 PRO A O 1
ATOM 1891 N N . GLU A 1 252 ? -1.231 -30.029 9.184 1.00 89.88 252 GLU A N 1
ATOM 1892 C CA . GLU A 1 252 ? -2.621 -29.771 8.775 1.00 89.88 252 GLU A CA 1
ATOM 1893 C C . GLU A 1 252 ? -3.011 -28.293 8.974 1.00 89.88 252 GLU A C 1
ATOM 1895 O O . GLU A 1 252 ? -3.656 -27.695 8.117 1.00 89.88 252 GLU A O 1
ATOM 1900 N N . MET A 1 253 ? -2.570 -27.674 10.077 1.00 92.19 253 MET A N 1
ATOM 1901 C CA . MET A 1 253 ? -2.920 -26.293 10.447 1.00 92.19 253 MET A CA 1
ATOM 1902 C C . MET A 1 253 ? -1.849 -25.255 10.110 1.00 92.19 253 MET A C 1
ATOM 1904 O O . MET A 1 253 ? -2.062 -24.064 10.340 1.00 92.19 253 MET A O 1
ATOM 1908 N N . ALA A 1 254 ? -0.705 -25.654 9.553 1.00 93.50 254 ALA A N 1
ATOM 1909 C CA . ALA A 1 254 ? 0.401 -24.737 9.277 1.00 93.50 254 ALA A CA 1
ATOM 1910 C C . ALA A 1 254 ? 0.001 -23.610 8.316 1.00 93.50 254 ALA A C 1
ATOM 1912 O O . ALA A 1 254 ? 0.360 -22.452 8.530 1.00 93.50 254 ALA A O 1
ATOM 1913 N N . GLY A 1 255 ? -0.802 -23.925 7.293 1.00 94.31 255 GLY A N 1
ATOM 1914 C CA . GLY A 1 255 ? -1.357 -22.923 6.379 1.00 94.31 255 GLY A CA 1
ATOM 1915 C C . GLY A 1 255 ? -2.281 -21.922 7.081 1.00 94.31 255 GLY A C 1
ATOM 1916 O O . GLY A 1 255 ? -2.215 -20.725 6.803 1.00 94.31 255 GLY A O 1
ATOM 1917 N N . VAL A 1 256 ? -3.086 -22.401 8.033 1.00 95.12 256 VAL A N 1
ATOM 1918 C CA . VAL A 1 256 ? -4.018 -21.598 8.839 1.00 95.12 256 VAL A CA 1
ATOM 1919 C C . VAL A 1 256 ? -3.261 -20.680 9.800 1.00 95.12 256 VAL A C 1
ATOM 1921 O O . VAL A 1 256 ? -3.544 -19.484 9.863 1.00 95.12 256 VAL A O 1
ATOM 1924 N N . GLY A 1 257 ? -2.257 -21.213 10.501 1.00 95.00 257 GLY A N 1
ATOM 1925 C CA . GLY A 1 257 ? -1.394 -20.442 11.395 1.00 95.00 257 GLY A CA 1
ATOM 1926 C C . GLY A 1 257 ? -0.579 -19.380 10.660 1.00 95.00 257 GLY A C 1
ATOM 1927 O O . GLY A 1 257 ? -0.515 -18.239 11.116 1.00 95.00 257 GLY A O 1
ATOM 1928 N N . ALA A 1 258 ? -0.021 -19.717 9.492 1.00 96.19 258 ALA A N 1
ATOM 1929 C CA . ALA A 1 258 ? 0.688 -18.759 8.648 1.00 96.19 258 ALA A CA 1
ATOM 1930 C C . ALA A 1 258 ? -0.239 -17.626 8.180 1.00 96.19 258 ALA A C 1
ATOM 1932 O O . ALA A 1 258 ? 0.130 -16.459 8.292 1.00 96.19 258 ALA A O 1
ATOM 1933 N N . TYR A 1 259 ? -1.456 -17.950 7.719 1.00 96.19 259 TYR A N 1
ATOM 1934 C CA . TYR A 1 259 ? -2.442 -16.940 7.324 1.00 96.19 259 TYR A CA 1
ATOM 1935 C C . TYR A 1 259 ? -2.803 -16.015 8.492 1.00 96.19 259 TYR A C 1
ATOM 1937 O O . TYR A 1 259 ? -2.741 -14.799 8.337 1.00 96.19 259 TYR A O 1
ATOM 1945 N N . LEU A 1 260 ? -3.135 -16.580 9.661 1.00 95.50 260 LEU A N 1
ATOM 1946 C CA . LEU A 1 260 ? -3.506 -15.813 10.853 1.00 95.50 260 LEU A CA 1
ATOM 1947 C C . LEU A 1 260 ? -2.407 -14.807 11.227 1.00 95.50 260 LEU A C 1
ATOM 1949 O O . LEU A 1 260 ? -2.680 -13.620 11.357 1.00 95.50 260 LEU A O 1
ATOM 1953 N N . LEU A 1 261 ? -1.152 -15.258 11.329 1.00 94.56 261 LEU A N 1
ATOM 1954 C CA . LEU A 1 261 ? -0.017 -14.401 11.689 1.00 94.56 261 LEU A CA 1
ATOM 1955 C C . LEU A 1 261 ? 0.255 -13.301 10.651 1.00 94.56 261 LEU A C 1
ATOM 1957 O O . LEU A 1 261 ? 0.491 -12.147 11.019 1.00 94.56 261 LEU A O 1
ATOM 1961 N N . LEU A 1 262 ? 0.214 -13.640 9.359 1.00 95.69 262 LEU A N 1
ATOM 1962 C CA . LEU A 1 262 ? 0.485 -12.688 8.282 1.00 95.69 262 LEU A CA 1
ATOM 1963 C C . LEU A 1 262 ? -0.629 -11.650 8.129 1.00 95.69 262 LEU A C 1
ATOM 1965 O O . LEU A 1 262 ? -0.315 -10.490 7.882 1.00 95.69 262 LEU A O 1
ATOM 1969 N N . ALA A 1 263 ? -1.898 -12.023 8.328 1.00 94.00 263 ALA A N 1
ATOM 1970 C CA . ALA A 1 263 ? -3.040 -11.129 8.125 1.00 94.00 263 ALA A CA 1
ATOM 1971 C C . ALA A 1 263 ? -2.928 -9.833 8.938 1.00 94.00 263 ALA A C 1
ATOM 1973 O O . ALA A 1 263 ? -3.236 -8.760 8.425 1.00 94.00 263 ALA A O 1
ATOM 1974 N N . LYS A 1 264 ? -2.402 -9.918 10.165 1.00 88.94 264 LYS A N 1
ATOM 1975 C CA . LYS A 1 264 ? -2.154 -8.754 11.024 1.00 88.94 264 LYS A CA 1
ATOM 1976 C C . LYS A 1 264 ? -0.835 -8.036 10.733 1.00 88.94 264 LYS A C 1
ATOM 1978 O O . LYS A 1 264 ? -0.758 -6.807 10.865 1.00 88.94 264 LYS A O 1
ATOM 1983 N N . THR A 1 265 ? 0.231 -8.801 10.507 1.00 88.69 265 THR A N 1
ATOM 1984 C CA . THR A 1 265 ? 1.610 -8.294 10.619 1.00 88.69 265 THR A CA 1
ATOM 1985 C C . THR A 1 265 ? 2.223 -7.945 9.272 1.00 88.69 265 THR A C 1
ATOM 1987 O O . THR A 1 265 ? 2.944 -6.954 9.188 1.00 88.69 265 THR A O 1
ATOM 1990 N N . ALA A 1 266 ? 1.932 -8.730 8.235 1.00 93.06 266 ALA A N 1
ATOM 1991 C CA . ALA A 1 266 ? 2.456 -8.537 6.887 1.00 93.06 266 ALA A CA 1
ATOM 1992 C C . ALA A 1 266 ? 1.423 -8.995 5.826 1.00 93.06 266 ALA A C 1
ATOM 1994 O O . ALA A 1 266 ? 1.644 -9.979 5.108 1.00 93.06 266 ALA A O 1
ATOM 1995 N N . PRO A 1 267 ? 0.254 -8.327 5.753 1.00 94.50 267 PRO A N 1
ATOM 1996 C CA . PRO A 1 267 ? -0.848 -8.711 4.869 1.00 94.50 267 PRO A CA 1
ATOM 1997 C C . PRO A 1 267 ? -0.493 -8.637 3.379 1.00 94.50 267 PRO A C 1
ATOM 1999 O O . PRO A 1 267 ? -1.176 -9.259 2.566 1.00 94.50 267 PRO A O 1
ATOM 2002 N N . GLU A 1 268 ? 0.579 -7.934 2.998 1.00 94.25 268 GLU A N 1
ATOM 2003 C CA . GLU A 1 268 ? 1.098 -7.928 1.628 1.00 94.25 268 GLU A CA 1
ATOM 2004 C C . GLU A 1 268 ? 1.467 -9.327 1.112 1.00 94.25 268 GLU A C 1
ATOM 2006 O O . GLU A 1 268 ? 1.327 -9.583 -0.081 1.00 94.25 268 GLU A O 1
ATOM 2011 N N . PHE A 1 269 ? 1.853 -10.259 1.992 1.00 95.62 269 PHE A N 1
ATOM 2012 C CA . PHE A 1 269 ? 2.136 -11.652 1.622 1.00 95.62 269 PHE A CA 1
ATOM 2013 C C . PHE A 1 269 ? 0.872 -12.477 1.339 1.00 95.62 269 PHE A C 1
ATOM 2015 O O . PHE A 1 269 ? 0.973 -13.585 0.816 1.00 95.62 269 PHE A O 1
ATOM 2022 N N . LEU A 1 270 ? -0.310 -11.962 1.689 1.00 95.88 270 LEU A N 1
ATOM 2023 C CA . LEU A 1 270 ? -1.602 -12.621 1.474 1.00 95.88 270 LEU A CA 1
ATOM 2024 C C . LEU A 1 270 ? -2.365 -12.057 0.270 1.00 95.88 270 LEU A C 1
ATOM 2026 O O . LEU A 1 270 ? -3.480 -12.502 -0.010 1.00 95.88 270 LEU A O 1
ATOM 2030 N N . ILE A 1 271 ? -1.790 -11.078 -0.435 1.00 94.44 271 ILE A N 1
ATOM 2031 C CA . ILE A 1 271 ? -2.380 -10.525 -1.656 1.00 94.44 271 ILE A CA 1
ATOM 2032 C C . ILE A 1 271 ? -2.503 -11.632 -2.697 1.00 94.44 271 ILE A C 1
ATOM 2034 O O . ILE A 1 271 ? -1.603 -12.451 -2.891 1.00 94.44 271 ILE A O 1
ATOM 2038 N N . LYS A 1 272 ? -3.638 -11.650 -3.390 1.00 90.88 272 LYS A N 1
ATOM 2039 C CA . LYS A 1 272 ? -3.907 -12.648 -4.419 1.00 90.88 272 LYS A CA 1
ATOM 2040 C C . LYS A 1 272 ? -3.197 -12.277 -5.713 1.00 90.88 272 LYS A C 1
ATOM 2042 O O . LYS A 1 272 ? -3.104 -11.103 -6.072 1.00 90.88 272 LYS A O 1
ATOM 2047 N N . GLU A 1 273 ? -2.750 -13.307 -6.424 1.00 85.88 273 GLU A N 1
ATOM 2048 C CA . GLU A 1 273 ? -2.184 -13.196 -7.772 1.00 85.88 273 GLU A CA 1
ATOM 2049 C C . GLU A 1 273 ? -0.896 -12.355 -7.842 1.00 85.88 273 GLU A C 1
ATOM 2051 O O . GLU A 1 273 ? -0.581 -11.832 -8.896 1.00 85.88 273 GLU A O 1
ATOM 2056 N N . ILE A 1 274 ? -0.108 -12.215 -6.767 1.00 82.94 274 ILE A N 1
ATOM 2057 C CA . ILE A 1 274 ? 1.153 -11.452 -6.842 1.00 82.94 274 ILE A CA 1
ATOM 2058 C C . ILE A 1 274 ? 2.034 -12.017 -7.975 1.00 82.94 274 ILE A C 1
ATOM 2060 O O . ILE A 1 274 ? 2.384 -13.202 -7.932 1.00 82.94 274 ILE A O 1
ATOM 2064 N N . PRO A 1 275 ? 2.407 -11.203 -8.979 1.00 78.19 275 PRO A N 1
ATOM 2065 C CA . PRO A 1 275 ? 3.248 -11.681 -10.064 1.00 78.19 275 PRO A CA 1
ATOM 2066 C C . PRO A 1 275 ? 4.620 -12.131 -9.547 1.00 78.19 275 PRO A C 1
ATOM 2068 O O . PRO A 1 275 ? 5.197 -11.495 -8.668 1.00 78.19 275 PRO A O 1
ATOM 2071 N N . ALA A 1 276 ? 5.181 -13.196 -10.128 1.00 75.69 276 ALA A N 1
ATOM 2072 C CA . ALA A 1 276 ? 6.450 -13.779 -9.673 1.00 75.69 276 ALA A CA 1
ATOM 2073 C C . ALA A 1 276 ? 7.650 -12.813 -9.766 1.00 75.69 276 ALA A C 1
ATOM 2075 O O . ALA A 1 276 ? 8.625 -12.973 -9.036 1.00 75.69 276 ALA A O 1
ATOM 2076 N N . SER A 1 277 ? 7.571 -11.801 -10.636 1.00 73.44 277 SER A N 1
ATOM 2077 C CA . SER A 1 277 ? 8.561 -10.724 -10.759 1.00 73.44 277 SER A CA 1
ATOM 2078 C C . SER A 1 277 ? 8.540 -9.730 -9.590 1.00 73.44 277 SER A C 1
ATOM 2080 O O . SER A 1 277 ? 9.497 -8.980 -9.407 1.00 73.44 277 SER A O 1
ATOM 2082 N N . VAL A 1 278 ? 7.485 -9.720 -8.769 1.00 81.88 278 VAL A N 1
ATOM 2083 C CA . VAL A 1 278 ? 7.381 -8.879 -7.570 1.00 81.88 278 VAL A CA 1
ATOM 2084 C C . VAL A 1 278 ? 8.040 -9.610 -6.402 1.00 81.88 278 VAL A C 1
ATOM 2086 O O . VAL A 1 278 ? 7.399 -10.311 -5.619 1.00 81.88 278 VAL A O 1
ATOM 2089 N N . THR A 1 279 ? 9.358 -9.463 -6.309 1.00 86.88 279 THR A N 1
ATOM 2090 C CA . THR A 1 279 ? 10.192 -10.161 -5.323 1.00 86.88 279 THR A CA 1
ATOM 2091 C C . THR A 1 279 ? 10.502 -9.297 -4.105 1.00 86.88 279 THR A C 1
ATOM 2093 O O . THR A 1 279 ? 10.556 -8.067 -4.203 1.00 86.88 279 THR A O 1
ATOM 2096 N N . TYR A 1 280 ? 10.733 -9.922 -2.948 1.00 90.50 280 TYR A N 1
ATOM 2097 C CA . TYR A 1 280 ? 11.010 -9.209 -1.701 1.00 90.50 280 TYR A CA 1
ATOM 2098 C C . TYR A 1 280 ? 12.215 -8.265 -1.842 1.00 90.50 280 TYR A C 1
ATOM 2100 O O . TYR A 1 280 ? 13.313 -8.683 -2.221 1.00 90.50 280 TYR A O 1
ATOM 2108 N N . GLY A 1 281 ? 12.003 -6.988 -1.510 1.00 85.62 281 GLY A N 1
ATOM 2109 C CA . GLY A 1 281 ? 13.015 -5.929 -1.593 1.00 85.62 281 GLY A CA 1
ATOM 2110 C C . GLY A 1 281 ? 13.182 -5.275 -2.973 1.00 85.62 281 GLY A C 1
ATOM 2111 O O . GLY A 1 281 ? 13.979 -4.346 -3.111 1.00 85.62 281 GLY A O 1
ATOM 2112 N N . SER A 1 282 ? 12.415 -5.701 -3.982 1.00 83.56 282 SER A N 1
ATOM 2113 C CA . SER A 1 282 ? 12.312 -5.002 -5.270 1.00 83.56 282 SER A CA 1
ATOM 2114 C C . SER A 1 282 ? 11.548 -3.664 -5.142 1.00 83.56 282 SER A C 1
ATOM 2116 O O . SER A 1 282 ? 10.772 -3.473 -4.199 1.00 83.56 282 SER A O 1
ATOM 2118 N N . PRO A 1 283 ? 11.688 -2.726 -6.102 1.00 79.00 283 PRO A N 1
ATOM 2119 C CA . PRO A 1 283 ? 10.862 -1.511 -6.145 1.00 79.00 283 PRO A CA 1
ATOM 2120 C C . PRO A 1 283 ? 9.352 -1.796 -6.206 1.00 79.00 283 PRO A C 1
ATOM 2122 O O . PRO A 1 283 ? 8.548 -1.056 -5.629 1.00 79.00 283 PRO A O 1
ATOM 2125 N N . ALA A 1 284 ? 8.970 -2.868 -6.911 1.00 78.12 284 ALA A N 1
ATOM 2126 C CA . ALA A 1 284 ? 7.587 -3.321 -7.010 1.00 78.12 284 ALA A CA 1
ATOM 2127 C C . ALA A 1 284 ? 7.062 -3.754 -5.636 1.00 78.12 284 ALA A C 1
ATOM 2129 O O . ALA A 1 284 ? 5.980 -3.334 -5.229 1.00 78.12 284 ALA A O 1
ATOM 2130 N N . TRP A 1 285 ? 7.865 -4.521 -4.892 1.00 87.81 285 TRP A N 1
ATOM 2131 C CA . TRP A 1 285 ? 7.546 -4.950 -3.532 1.00 87.81 285 TRP A CA 1
ATOM 2132 C C . TRP A 1 285 ? 7.423 -3.777 -2.564 1.00 87.81 285 TRP A C 1
ATOM 2134 O O . TRP A 1 285 ? 6.436 -3.692 -1.844 1.00 87.81 285 TRP A O 1
ATOM 2144 N N . LEU A 1 286 ? 8.354 -2.816 -2.602 1.00 87.44 286 LEU A N 1
ATOM 2145 C CA . LEU A 1 286 ? 8.255 -1.587 -1.805 1.00 87.44 286 LEU A CA 1
ATOM 2146 C C . LEU A 1 286 ? 6.917 -0.874 -2.051 1.00 87.44 286 LEU A C 1
ATOM 2148 O O . LEU A 1 286 ? 6.234 -0.470 -1.112 1.00 87.44 286 LEU A O 1
ATOM 2152 N N . SER A 1 287 ? 6.517 -0.755 -3.316 1.00 83.62 287 SER A N 1
ATOM 2153 C CA . SER A 1 287 ? 5.275 -0.078 -3.697 1.00 83.62 287 SER A CA 1
ATOM 2154 C C . SER A 1 287 ? 4.037 -0.857 -3.256 1.00 83.62 287 SER A C 1
ATOM 2156 O O . SER A 1 287 ? 3.071 -0.253 -2.784 1.00 83.62 287 SER A O 1
ATOM 2158 N N . LEU A 1 288 ? 4.090 -2.188 -3.358 1.00 87.31 288 LEU A N 1
ATOM 2159 C CA . LEU A 1 288 ? 3.063 -3.101 -2.869 1.00 87.31 288 LEU A CA 1
ATOM 2160 C C . LEU A 1 288 ? 2.901 -3.000 -1.347 1.00 87.31 288 LEU A C 1
ATOM 2162 O O . LEU A 1 288 ? 1.780 -2.815 -0.883 1.00 87.31 288 LEU A O 1
ATOM 2166 N N . SER A 1 289 ? 3.995 -3.039 -0.579 1.00 91.06 289 SER A N 1
ATOM 2167 C CA . SER A 1 289 ? 3.976 -2.901 0.884 1.00 91.06 289 SER A CA 1
ATOM 2168 C C . SER A 1 289 ? 3.417 -1.546 1.322 1.00 91.06 289 SER A C 1
ATOM 2170 O O . SER A 1 289 ? 2.601 -1.485 2.242 1.00 91.06 289 SER A O 1
ATOM 2172 N N . ILE A 1 290 ? 3.767 -0.448 0.635 1.00 87.31 290 ILE A N 1
ATOM 2173 C CA . ILE A 1 290 ? 3.183 0.875 0.923 1.00 87.31 290 ILE A CA 1
ATOM 2174 C C . ILE A 1 290 ? 1.675 0.871 0.659 1.00 87.31 290 ILE A C 1
ATOM 2176 O O . ILE A 1 290 ? 0.899 1.348 1.493 1.00 87.31 290 ILE A O 1
ATOM 2180 N N . ALA A 1 291 ? 1.250 0.352 -0.496 1.00 87.06 291 ALA A N 1
ATOM 2181 C CA . ALA A 1 291 ? -0.158 0.279 -0.868 1.00 87.06 291 ALA A CA 1
ATOM 2182 C C . ALA A 1 291 ? -0.959 -0.574 0.125 1.00 87.06 291 ALA A C 1
ATOM 2184 O O . ALA A 1 291 ? -1.982 -0.115 0.640 1.00 87.06 291 ALA A O 1
ATOM 2185 N N . ALA A 1 292 ? -0.456 -1.768 0.442 1.00 92.31 292 ALA A N 1
ATOM 2186 C CA . ALA A 1 292 ? -1.042 -2.695 1.396 1.00 92.31 292 ALA A CA 1
ATOM 2187 C C . ALA A 1 292 ? -1.214 -2.040 2.771 1.00 92.31 292 ALA A C 1
ATOM 2189 O O . ALA A 1 292 ? -2.337 -1.935 3.263 1.00 92.31 292 ALA A O 1
ATOM 2190 N N . ALA A 1 293 ? -0.136 -1.494 3.342 1.00 88.88 293 ALA A N 1
ATOM 2191 C CA . ALA A 1 293 ? -0.171 -0.838 4.647 1.00 88.88 293 ALA A CA 1
ATOM 2192 C C . ALA A 1 293 ? -1.129 0.368 4.680 1.00 88.88 293 ALA A C 1
ATOM 2194 O O . ALA A 1 293 ? -1.835 0.582 5.667 1.00 88.88 293 ALA A O 1
ATOM 2195 N N . THR A 1 294 ? -1.196 1.145 3.594 1.00 86.81 294 THR A N 1
ATOM 2196 C CA . THR A 1 294 ? -2.090 2.310 3.495 1.00 86.81 294 THR A CA 1
ATOM 2197 C C . THR A 1 294 ? -3.566 1.898 3.471 1.00 86.81 294 THR A C 1
ATOM 2199 O O . THR A 1 294 ? -4.400 2.550 4.105 1.00 86.81 294 THR A O 1
ATOM 2202 N N . ILE A 1 295 ? -3.903 0.816 2.761 1.00 87.56 295 ILE A N 1
ATOM 2203 C CA . ILE A 1 295 ? -5.270 0.278 2.696 1.00 87.56 295 ILE A CA 1
ATOM 2204 C C . ILE A 1 295 ? -5.658 -0.365 4.034 1.00 87.56 295 ILE A C 1
ATOM 2206 O O . ILE A 1 295 ? -6.712 -0.041 4.586 1.00 87.56 295 ILE A O 1
ATOM 2210 N N . GLU A 1 296 ? -4.795 -1.218 4.584 1.00 88.56 296 GLU A N 1
ATOM 2211 C CA . GLU A 1 296 ? -5.015 -1.952 5.838 1.00 88.56 296 GLU A CA 1
ATOM 2212 C C . GLU A 1 296 ? -5.217 -1.030 7.033 1.00 88.56 296 GLU A C 1
ATOM 2214 O O . GLU A 1 296 ? -6.078 -1.262 7.878 1.00 88.56 296 GLU A O 1
ATOM 2219 N N . ALA A 1 297 ? -4.500 0.091 7.081 1.00 81.94 297 ALA A N 1
ATOM 2220 C CA . ALA A 1 297 ? -4.655 1.031 8.178 1.00 81.94 297 ALA A CA 1
ATOM 2221 C C . ALA A 1 297 ? -6.055 1.670 8.248 1.00 81.94 297 ALA A C 1
ATOM 2223 O O . ALA A 1 297 ? -6.446 2.129 9.329 1.00 81.94 297 ALA A O 1
ATOM 2224 N N . ARG A 1 298 ? -6.792 1.705 7.125 1.00 80.00 298 ARG A N 1
ATOM 2225 C CA . ARG A 1 298 ? -8.196 2.139 7.043 1.00 80.00 298 ARG A CA 1
ATOM 2226 C C . ARG A 1 298 ? -9.165 0.969 7.212 1.00 80.00 298 ARG A C 1
ATOM 2228 O O . ARG A 1 298 ? -10.172 1.120 7.895 1.00 80.00 298 ARG A O 1
ATOM 2235 N N . SER A 1 299 ? -8.879 -0.159 6.572 1.00 86.12 299 SER A N 1
ATOM 2236 C CA . SER A 1 299 ? -9.770 -1.316 6.511 1.00 86.12 299 SER A CA 1
ATOM 2237 C C . SER A 1 299 ? -8.975 -2.601 6.771 1.00 86.12 299 SER A C 1
ATOM 2239 O O . SER A 1 299 ? -8.603 -3.266 5.803 1.00 86.12 299 SER A O 1
ATOM 2241 N N . PRO A 1 300 ? -8.717 -2.957 8.046 1.00 89.69 300 PRO A N 1
ATOM 2242 C CA . PRO A 1 300 ? -7.937 -4.146 8.373 1.00 89.69 300 PRO A CA 1
ATOM 2243 C C . PRO A 1 300 ? -8.549 -5.430 7.788 1.00 89.69 300 PRO A C 1
ATOM 2245 O O . PRO A 1 300 ? -9.762 -5.646 7.882 1.00 89.69 300 PRO A O 1
ATOM 2248 N N . GLY A 1 301 ? -7.717 -6.268 7.173 1.00 90.25 301 GLY A N 1
ATOM 2249 C CA . GLY A 1 301 ? -8.054 -7.553 6.552 1.00 90.25 301 GLY A CA 1
ATOM 2250 C C . GLY A 1 301 ? -8.591 -7.457 5.126 1.00 90.25 301 GLY A C 1
ATOM 2251 O O . GLY A 1 301 ? -9.001 -8.463 4.538 1.00 90.25 301 GLY A O 1
ATOM 2252 N N . LYS A 1 302 ? -8.626 -6.253 4.552 1.00 92.12 302 LYS A N 1
ATOM 2253 C CA . LYS A 1 302 ? -9.129 -6.030 3.196 1.00 92.12 302 LYS A CA 1
ATOM 2254 C C . LYS A 1 302 ? -8.139 -6.514 2.139 1.00 92.12 302 LYS A C 1
ATOM 2256 O O . LYS A 1 302 ? -8.559 -7.110 1.150 1.00 92.12 302 LYS A O 1
ATOM 2261 N N . VAL A 1 303 ? -6.843 -6.297 2.349 1.00 94.38 303 VAL A N 1
ATOM 2262 C CA . VAL A 1 303 ? -5.779 -6.568 1.370 1.00 94.38 303 VAL A CA 1
ATOM 2263 C C . VAL A 1 303 ? -5.633 -8.058 1.078 1.00 94.38 303 VAL A C 1
ATOM 2265 O O . VAL A 1 303 ? -5.516 -8.427 -0.086 1.00 94.38 303 VAL A O 1
ATOM 2268 N N . ALA A 1 304 ? -5.768 -8.925 2.085 1.00 94.06 304 ALA A N 1
ATOM 2269 C CA . ALA A 1 304 ? -5.757 -10.382 1.897 1.00 94.06 304 ALA A CA 1
ATOM 2270 C C . ALA A 1 304 ? -6.903 -10.892 0.990 1.00 94.06 304 ALA A C 1
ATOM 2272 O O . ALA A 1 304 ? -6.862 -12.000 0.454 1.00 94.06 304 ALA A O 1
ATOM 2273 N N . ASN A 1 305 ? -7.952 -10.085 0.798 1.00 92.25 305 ASN A N 1
ATOM 2274 C CA . ASN A 1 305 ? -9.060 -10.398 -0.100 1.00 92.25 305 ASN A CA 1
ATOM 2275 C C . ASN A 1 305 ? -8.904 -9.786 -1.502 1.00 92.25 305 ASN A C 1
ATOM 2277 O O . ASN A 1 305 ? -9.727 -10.096 -2.365 1.00 92.25 305 ASN A O 1
ATOM 2281 N N . MET A 1 306 ? -7.875 -8.965 -1.739 1.00 88.69 306 MET A N 1
ATOM 2282 C CA . MET A 1 306 ? -7.646 -8.225 -2.982 1.00 88.69 306 MET A CA 1
ATOM 2283 C C . MET A 1 306 ? -6.619 -8.908 -3.890 1.00 88.69 306 MET A C 1
ATOM 2285 O O . MET A 1 306 ? -5.686 -9.554 -3.415 1.00 88.69 306 MET A O 1
ATOM 2289 N N . THR A 1 307 ? -6.762 -8.723 -5.204 1.00 86.25 307 THR A N 1
ATOM 2290 C CA . THR A 1 307 ? -5.688 -9.039 -6.161 1.00 86.25 307 THR A CA 1
ATOM 2291 C C . THR A 1 307 ? -4.632 -7.937 -6.177 1.00 86.25 307 THR A C 1
ATOM 2293 O O . THR A 1 307 ? -4.908 -6.793 -5.799 1.00 86.25 307 THR A O 1
ATOM 2296 N N . PHE A 1 308 ? -3.430 -8.246 -6.663 1.00 81.06 308 PHE A N 1
ATOM 2297 C CA . PHE A 1 308 ? -2.362 -7.261 -6.861 1.00 81.06 308 PHE A CA 1
ATOM 2298 C C . PHE A 1 308 ? -2.855 -6.000 -7.598 1.00 81.06 308 PHE A C 1
ATOM 2300 O O . PHE A 1 308 ? -2.677 -4.881 -7.113 1.00 81.06 308 PHE A O 1
ATOM 2307 N N . ALA A 1 309 ? -3.579 -6.167 -8.710 1.00 74.44 309 ALA A N 1
ATOM 2308 C CA . ALA A 1 309 ? -4.134 -5.050 -9.479 1.00 74.44 309 ALA A CA 1
ATOM 2309 C C . ALA A 1 309 ? -5.144 -4.205 -8.676 1.00 74.44 309 ALA A C 1
ATOM 2311 O O . ALA A 1 309 ? -5.141 -2.970 -8.753 1.00 74.44 309 ALA A O 1
ATOM 2312 N N . GLN A 1 310 ? -5.992 -4.841 -7.860 1.00 79.94 310 GLN A N 1
ATOM 2313 C CA . GLN A 1 310 ? -6.934 -4.133 -6.985 1.00 79.94 310 GLN A CA 1
ATOM 2314 C C . GLN A 1 310 ? -6.206 -3.320 -5.910 1.00 79.94 310 GLN A C 1
ATOM 2316 O O . GLN A 1 310 ? -6.614 -2.194 -5.613 1.00 79.94 310 GLN A O 1
ATOM 2321 N N . VAL A 1 311 ? -5.131 -3.861 -5.326 1.00 83.44 311 VAL A N 1
ATOM 2322 C CA . VAL A 1 311 ? -4.326 -3.154 -4.317 1.00 83.44 311 VAL A CA 1
ATOM 2323 C C . VAL A 1 311 ? -3.694 -1.910 -4.929 1.00 83.44 311 VAL A C 1
ATOM 2325 O O . VAL A 1 311 ? -3.891 -0.806 -4.416 1.00 83.44 311 VAL A O 1
ATOM 2328 N N . MET A 1 312 ? -3.016 -2.059 -6.069 1.00 75.31 312 MET A N 1
ATOM 2329 C CA . MET A 1 312 ? -2.300 -0.949 -6.702 1.00 75.31 312 MET A CA 1
ATOM 2330 C C . MET A 1 312 ? -3.242 0.155 -7.208 1.00 75.31 312 MET A C 1
ATOM 2332 O O . MET A 1 312 ? -2.914 1.336 -7.082 1.00 75.31 312 MET A O 1
ATOM 2336 N N . SER A 1 313 ? -4.440 -0.192 -7.692 1.00 70.06 313 SER A N 1
ATOM 2337 C CA . SER A 1 313 ? -5.457 0.791 -8.112 1.00 70.06 313 SER A CA 1
ATOM 2338 C C . SER A 1 313 ? -6.163 1.491 -6.940 1.00 70.06 313 SER A C 1
ATOM 2340 O O . SER A 1 313 ? -6.465 2.684 -7.020 1.00 70.06 313 SER A O 1
ATOM 2342 N N . SER A 1 314 ? -6.377 0.795 -5.819 1.00 75.81 314 SER A N 1
ATOM 2343 C CA . SER A 1 314 ? -7.022 1.361 -4.620 1.00 75.81 314 SER A CA 1
ATOM 2344 C C . SER A 1 314 ? -6.100 2.296 -3.829 1.00 75.81 314 SER A C 1
ATOM 2346 O O . SER A 1 314 ? -6.570 3.203 -3.131 1.00 75.81 314 SER A O 1
ATOM 2348 N N . ALA A 1 315 ? -4.785 2.090 -3.946 1.00 72.06 315 ALA A N 1
ATOM 2349 C CA . ALA A 1 315 ? -3.762 2.751 -3.144 1.00 72.06 315 ALA A CA 1
ATOM 2350 C C . ALA A 1 315 ? -3.878 4.284 -3.200 1.00 72.06 315 ALA A C 1
ATOM 2352 O O . ALA A 1 315 ? -3.957 4.936 -2.158 1.00 72.06 315 ALA A O 1
ATOM 2353 N N . GLN A 1 316 ? -3.968 4.874 -4.401 1.00 68.50 316 GLN A N 1
ATOM 2354 C CA . GLN A 1 316 ? -3.980 6.335 -4.588 1.00 68.50 316 GLN A CA 1
ATOM 2355 C C . GLN A 1 316 ? -5.168 7.018 -3.898 1.00 68.50 316 GLN A C 1
ATOM 2357 O O . GLN A 1 316 ? -5.050 8.137 -3.391 1.00 68.50 316 GLN A O 1
ATOM 2362 N N . SER A 1 317 ? -6.330 6.363 -3.894 1.00 72.94 317 SER A N 1
ATOM 2363 C CA . SER A 1 317 ? -7.488 6.845 -3.144 1.00 72.94 317 SER A CA 1
ATOM 2364 C C . SER A 1 317 ? -7.208 6.763 -1.645 1.00 72.94 317 SER A C 1
ATOM 2366 O O . SER A 1 317 ? -7.357 7.763 -0.944 1.00 72.94 317 SER A O 1
ATOM 2368 N N . ALA A 1 318 ? -6.721 5.620 -1.154 1.00 72.88 318 ALA A N 1
ATOM 2369 C CA . ALA A 1 318 ? -6.424 5.418 0.263 1.00 72.88 318 ALA A CA 1
ATOM 2370 C C . ALA A 1 318 ? -5.408 6.440 0.814 1.00 72.88 318 ALA A C 1
ATOM 2372 O O . ALA A 1 318 ? -5.652 7.025 1.871 1.00 72.88 318 ALA A O 1
ATOM 2373 N N . ALA A 1 319 ? -4.338 6.748 0.073 1.00 75.12 319 ALA A N 1
ATOM 2374 C CA . ALA A 1 319 ? -3.340 7.718 0.527 1.00 75.12 319 ALA A CA 1
ATOM 2375 C C . ALA A 1 319 ? -3.841 9.156 0.586 1.00 75.12 319 ALA A C 1
ATOM 2377 O O . ALA A 1 319 ? -3.480 9.888 1.504 1.00 75.12 319 ALA A O 1
ATOM 2378 N N . ARG A 1 320 ? -4.712 9.559 -0.349 1.00 77.00 320 ARG A N 1
ATOM 2379 C CA . ARG A 1 320 ? -5.347 10.886 -0.308 1.00 77.00 320 ARG A CA 1
ATOM 2380 C C . ARG A 1 320 ? -6.193 11.084 0.947 1.00 77.00 320 ARG A C 1
ATOM 2382 O O . ARG A 1 320 ? -6.292 12.205 1.429 1.00 77.00 320 ARG A O 1
ATOM 2389 N N . HIS A 1 321 ? -6.780 10.012 1.477 1.00 70.81 321 HIS A N 1
ATOM 2390 C CA . HIS A 1 321 ? -7.560 10.084 2.710 1.00 70.81 321 HIS A CA 1
ATOM 2391 C C . HIS A 1 321 ? -6.670 10.184 3.955 1.00 70.81 321 HIS A C 1
ATOM 2393 O O . HIS A 1 321 ? -7.057 10.861 4.900 1.00 70.81 321 HIS A O 1
ATOM 2399 N N . ASN A 1 322 ? -5.500 9.528 3.965 1.00 69.88 322 ASN A N 1
ATOM 2400 C CA . ASN A 1 322 ? -4.612 9.471 5.131 1.00 69.88 322 ASN A CA 1
ATOM 2401 C C . ASN A 1 322 ? -3.121 9.652 4.762 1.00 69.88 322 ASN A C 1
ATOM 2403 O O . ASN A 1 322 ? -2.352 8.680 4.771 1.00 69.88 322 ASN A O 1
ATOM 2407 N N . PRO A 1 323 ? -2.665 10.890 4.492 1.00 76.25 323 PRO A N 1
ATOM 2408 C CA . PRO A 1 323 ? -1.279 11.150 4.097 1.00 76.25 323 PRO A CA 1
ATOM 2409 C C . PRO A 1 323 ? -0.248 10.722 5.152 1.00 76.25 323 PRO A C 1
ATOM 2411 O O . PRO A 1 323 ? 0.753 10.107 4.805 1.00 76.25 323 PRO A O 1
ATOM 2414 N N . ALA A 1 324 ? -0.523 10.950 6.443 1.00 74.31 324 ALA A N 1
ATOM 2415 C CA . ALA A 1 324 ? 0.390 10.590 7.536 1.00 74.31 324 ALA A CA 1
ATOM 2416 C C . ALA A 1 324 ? 0.625 9.071 7.656 1.00 74.31 324 ALA A C 1
ATOM 2418 O O . ALA A 1 324 ? 1.732 8.623 7.950 1.00 74.31 324 ALA A O 1
ATOM 2419 N N . ILE A 1 325 ? -0.411 8.267 7.394 1.00 76.56 325 ILE A N 1
ATOM 2420 C CA . ILE A 1 325 ? -0.312 6.800 7.359 1.00 76.56 325 ILE A CA 1
ATOM 2421 C C . ILE A 1 325 ? 0.564 6.362 6.186 1.00 76.56 325 ILE A C 1
ATOM 2423 O O . ILE A 1 325 ? 1.416 5.490 6.336 1.00 76.56 325 ILE A O 1
ATOM 2427 N N . THR A 1 326 ? 0.367 6.998 5.033 1.00 81.75 326 THR A N 1
ATOM 2428 C CA . THR A 1 326 ? 1.134 6.710 3.817 1.00 81.75 326 THR A CA 1
ATOM 2429 C C . THR A 1 326 ? 2.607 7.066 4.003 1.00 81.75 326 THR A C 1
ATOM 2431 O O . THR A 1 326 ? 3.471 6.270 3.658 1.00 81.75 326 THR A O 1
ATOM 2434 N N . GLU A 1 327 ? 2.907 8.220 4.605 1.00 80.00 327 GLU A N 1
ATOM 2435 C CA . GLU A 1 327 ? 4.274 8.649 4.930 1.00 80.00 327 GLU A CA 1
ATOM 2436 C C . GLU A 1 327 ? 4.963 7.647 5.873 1.00 80.00 327 GLU A C 1
ATOM 2438 O O . GLU A 1 327 ? 6.117 7.268 5.670 1.00 80.00 327 GLU A O 1
ATOM 2443 N N . HIS A 1 328 ? 4.234 7.158 6.881 1.00 79.00 328 HIS A N 1
ATOM 2444 C CA . HIS A 1 328 ? 4.729 6.127 7.786 1.00 79.00 328 HIS A CA 1
ATOM 2445 C C . HIS A 1 328 ? 5.016 4.805 7.055 1.00 79.00 328 HIS A C 1
ATOM 2447 O O . HIS A 1 328 ? 6.080 4.217 7.248 1.00 79.00 328 HIS A O 1
ATOM 2453 N N . ALA A 1 329 ? 4.106 4.355 6.186 1.00 83.50 329 ALA A N 1
ATOM 2454 C CA . ALA A 1 329 ? 4.300 3.161 5.365 1.00 83.50 329 ALA A CA 1
ATOM 2455 C C . ALA A 1 329 ? 5.503 3.303 4.414 1.00 83.50 329 ALA A C 1
ATOM 2457 O O . ALA A 1 329 ? 6.323 2.390 4.325 1.00 83.50 329 ALA A O 1
ATOM 2458 N N . GLN A 1 330 ? 5.658 4.468 3.774 1.00 85.62 330 GLN A N 1
ATOM 2459 C CA . GLN A 1 330 ? 6.814 4.807 2.938 1.00 85.62 330 GLN A CA 1
ATOM 2460 C C . GLN A 1 330 ? 8.123 4.699 3.716 1.00 85.62 330 GLN A C 1
ATOM 2462 O O . GLN A 1 330 ? 9.055 4.064 3.236 1.00 85.62 330 GLN A O 1
ATOM 2467 N N . LYS A 1 331 ? 8.186 5.257 4.931 1.00 84.44 331 LYS A N 1
ATOM 2468 C CA . LYS A 1 331 ? 9.371 5.161 5.794 1.00 84.44 331 LYS A CA 1
ATOM 2469 C C . LYS A 1 331 ? 9.780 3.708 6.054 1.00 84.44 331 LYS A C 1
ATOM 2471 O O . LYS A 1 331 ? 10.955 3.387 5.914 1.00 84.44 331 LYS A O 1
ATOM 2476 N N . HIS A 1 332 ? 8.838 2.838 6.421 1.00 84.81 332 HIS A N 1
ATOM 2477 C CA . HIS A 1 332 ? 9.146 1.426 6.693 1.00 84.81 332 HIS A CA 1
ATOM 2478 C C . HIS A 1 332 ? 9.600 0.684 5.447 1.00 84.81 332 HIS A C 1
ATOM 2480 O O . HIS A 1 332 ? 10.658 0.064 5.471 1.00 84.81 332 HIS A O 1
ATOM 2486 N N . ALA A 1 333 ? 8.844 0.788 4.357 1.00 88.50 333 ALA A N 1
ATOM 2487 C CA . ALA A 1 333 ? 9.192 0.095 3.125 1.00 88.50 333 ALA A CA 1
ATOM 2488 C C . ALA A 1 333 ? 10.554 0.561 2.581 1.00 88.50 333 ALA A C 1
ATOM 2490 O O . ALA A 1 333 ? 11.325 -0.244 2.062 1.00 88.50 333 ALA A O 1
ATOM 2491 N N . LEU A 1 334 ? 10.886 1.846 2.757 1.00 89.50 334 LEU A N 1
ATOM 2492 C CA . LEU A 1 334 ? 12.172 2.390 2.335 1.00 89.50 334 LEU A CA 1
ATOM 2493 C C . LEU A 1 334 ? 13.342 1.866 3.172 1.00 89.50 334 LEU A C 1
ATOM 2495 O O . LEU A 1 334 ? 14.398 1.594 2.609 1.00 89.50 334 LEU A O 1
ATOM 2499 N N . ILE A 1 335 ? 13.159 1.686 4.484 1.00 90.06 335 ILE A N 1
ATOM 2500 C CA . ILE A 1 335 ? 14.171 1.061 5.352 1.00 90.06 335 ILE A CA 1
ATOM 2501 C C . ILE A 1 335 ? 14.451 -0.374 4.893 1.00 90.06 335 ILE A C 1
ATOM 2503 O O . ILE A 1 335 ? 15.615 -0.729 4.721 1.00 90.06 335 ILE A O 1
ATOM 2507 N N . ASP A 1 336 ? 13.412 -1.176 4.630 1.00 90.00 336 ASP A N 1
ATOM 2508 C CA . ASP A 1 336 ? 13.603 -2.551 4.137 1.00 90.00 336 ASP A CA 1
ATOM 2509 C C . ASP A 1 336 ? 14.340 -2.566 2.804 1.00 90.00 336 ASP A C 1
ATOM 2511 O O . ASP A 1 336 ? 15.283 -3.333 2.615 1.00 90.00 336 ASP A O 1
ATOM 2515 N N . TRP A 1 337 ? 13.949 -1.674 1.893 1.00 91.50 337 TRP A N 1
ATOM 2516 C CA . TRP A 1 337 ? 14.633 -1.513 0.621 1.00 91.50 337 TRP A CA 1
ATOM 2517 C C . TRP A 1 337 ? 16.111 -1.137 0.801 1.00 91.50 337 TRP A C 1
ATOM 2519 O O . TRP A 1 337 ? 16.977 -1.730 0.152 1.00 91.50 337 TRP A O 1
ATOM 2529 N N . GLY A 1 338 ? 16.409 -0.201 1.706 1.00 92.31 338 GLY A N 1
ATOM 2530 C CA . GLY A 1 338 ? 17.765 0.240 2.017 1.00 92.31 338 GLY A CA 1
ATOM 2531 C C . GLY A 1 338 ? 18.652 -0.883 2.539 1.00 92.31 338 GLY A C 1
ATOM 2532 O O . GLY A 1 338 ? 19.790 -1.011 2.092 1.00 92.31 338 GLY A O 1
ATOM 2533 N N . ILE A 1 339 ? 18.117 -1.731 3.421 1.00 92.62 339 ILE A N 1
ATOM 2534 C CA . ILE A 1 339 ? 18.821 -2.906 3.953 1.00 92.62 339 ILE A CA 1
ATOM 2535 C C . ILE A 1 339 ? 19.100 -3.922 2.837 1.00 92.62 339 ILE A C 1
ATOM 2537 O O . ILE A 1 339 ? 20.236 -4.362 2.661 1.00 92.62 339 ILE A O 1
ATOM 2541 N N . VAL A 1 340 ? 18.084 -4.264 2.034 1.00 92.69 340 VAL A N 1
ATOM 2542 C CA . VAL A 1 340 ? 18.219 -5.251 0.944 1.00 92.69 340 VAL A CA 1
ATOM 2543 C C . VAL A 1 340 ? 19.265 -4.819 -0.090 1.00 92.69 340 VAL A C 1
ATOM 2545 O O . VAL A 1 340 ? 19.979 -5.662 -0.650 1.00 92.69 340 VAL A O 1
ATOM 2548 N N . ASN A 1 341 ? 19.368 -3.513 -0.344 1.00 91.19 341 ASN A N 1
ATOM 2549 C CA . ASN A 1 341 ? 20.246 -2.932 -1.359 1.00 91.19 341 ASN A CA 1
ATOM 2550 C C . ASN A 1 341 ? 21.577 -2.407 -0.794 1.00 91.19 341 ASN A C 1
ATOM 2552 O O . ASN A 1 341 ? 22.331 -1.786 -1.536 1.00 91.19 341 ASN A O 1
ATOM 2556 N N . GLY A 1 342 ? 21.885 -2.656 0.485 1.00 91.31 342 GLY A N 1
ATOM 2557 C CA . GLY A 1 342 ? 23.162 -2.275 1.106 1.00 91.31 342 GLY A CA 1
ATOM 2558 C C . GLY A 1 342 ? 23.365 -0.768 1.298 1.00 91.31 342 GLY A C 1
ATOM 2559 O O . GLY A 1 342 ? 24.496 -0.316 1.465 1.00 91.31 342 GLY A O 1
ATOM 2560 N N . VAL A 1 343 ? 22.287 0.019 1.246 1.00 92.00 343 VAL A N 1
ATOM 2561 C CA . VAL A 1 343 ? 22.292 1.464 1.541 1.00 92.00 343 VAL A CA 1
ATOM 2562 C C . VAL A 1 343 ? 22.241 1.706 3.050 1.00 92.00 343 VAL A C 1
ATOM 2564 O O . VAL A 1 343 ? 22.807 2.678 3.540 1.00 92.00 343 VAL A O 1
ATOM 2567 N N . LEU A 1 344 ? 21.577 0.809 3.785 1.00 90.81 344 LEU A N 1
ATOM 2568 C CA . LEU A 1 344 ? 21.548 0.791 5.243 1.00 90.81 344 LEU A CA 1
ATOM 2569 C C . LEU A 1 344 ? 22.062 -0.543 5.775 1.00 90.81 344 LEU A C 1
ATOM 2571 O O . LEU A 1 344 ? 21.811 -1.599 5.195 1.00 90.81 344 LEU A O 1
ATOM 2575 N N . GLU A 1 345 ? 22.718 -0.492 6.929 1.00 86.69 345 GLU A N 1
ATOM 2576 C CA . GLU A 1 345 ? 23.033 -1.685 7.705 1.00 86.69 345 GLU A CA 1
ATOM 2577 C C . GLU A 1 345 ? 21.793 -2.184 8.457 1.00 86.69 345 GLU A C 1
ATOM 2579 O O . GLU A 1 345 ? 20.919 -1.412 8.869 1.00 86.69 345 GLU A O 1
ATOM 2584 N N . ASN A 1 346 ? 21.701 -3.499 8.634 1.00 83.81 346 ASN A N 1
ATOM 2585 C CA . ASN A 1 346 ? 20.653 -4.106 9.441 1.00 83.81 346 ASN A CA 1
ATOM 2586 C C . ASN A 1 346 ? 21.094 -4.105 10.910 1.00 83.81 346 ASN A C 1
ATOM 2588 O O . ASN A 1 346 ? 21.867 -4.974 11.306 1.00 83.81 346 ASN A O 1
ATOM 2592 N N . THR A 1 347 ? 20.639 -3.131 11.700 1.00 75.56 347 THR A N 1
ATOM 2593 C CA . THR A 1 347 ? 20.904 -3.091 13.146 1.00 75.56 347 THR A CA 1
ATOM 2594 C C . THR A 1 347 ? 19.762 -3.753 13.916 1.00 75.56 347 THR A C 1
ATOM 2596 O O . THR A 1 347 ? 18.595 -3.637 13.533 1.00 75.56 347 THR A O 1
ATOM 2599 N N . ASP A 1 348 ? 20.072 -4.435 15.022 1.00 63.34 348 ASP A N 1
ATOM 2600 C CA . ASP A 1 348 ? 19.071 -5.159 15.824 1.00 63.34 348 ASP A CA 1
ATOM 2601 C C . ASP A 1 348 ? 18.003 -4.233 16.436 1.00 63.34 348 ASP A C 1
ATOM 2603 O O . ASP A 1 348 ? 16.840 -4.617 16.579 1.00 63.34 348 ASP A O 1
ATOM 2607 N N . ASP A 1 349 ? 18.372 -2.994 16.768 1.00 60.44 349 ASP A N 1
ATOM 2608 C CA . ASP A 1 349 ? 17.470 -1.979 17.319 1.00 60.44 349 ASP A CA 1
ATOM 2609 C C . ASP A 1 349 ? 16.724 -1.169 16.240 1.00 60.44 349 ASP A C 1
ATOM 2611 O O . ASP A 1 349 ? 15.735 -0.488 16.540 1.00 60.44 349 ASP A O 1
ATOM 2615 N N . GLN A 1 350 ? 17.166 -1.265 14.978 1.00 67.44 350 GLN A N 1
ATOM 2616 C CA . GLN A 1 350 ? 16.669 -0.522 13.818 1.00 67.44 350 GLN A CA 1
ATOM 2617 C C . GLN A 1 350 ? 16.500 0.981 14.093 1.00 67.44 350 GLN A C 1
ATOM 2619 O O . GLN A 1 350 ? 15.502 1.596 13.672 1.00 67.44 350 GLN A O 1
ATOM 2624 N N . GLN A 1 351 ? 17.440 1.555 14.848 1.00 73.62 351 GLN A N 1
ATOM 2625 C CA . GLN A 1 351 ? 17.524 2.985 15.109 1.00 73.62 351 GLN A CA 1
ATOM 2626 C C . GLN A 1 351 ? 18.489 3.616 14.109 1.00 73.62 351 GLN A C 1
ATOM 2628 O O . GLN A 1 351 ? 19.687 3.364 14.123 1.00 73.62 351 GLN A O 1
ATOM 2633 N N . TYR A 1 352 ? 17.947 4.453 13.228 1.00 82.06 352 TYR A N 1
ATOM 2634 C CA . TYR A 1 352 ? 18.713 5.139 12.194 1.00 82.06 352 TYR A CA 1
ATOM 2635 C C . TYR A 1 352 ? 18.730 6.636 12.468 1.00 82.06 352 TYR A C 1
ATOM 2637 O O . TYR A 1 352 ? 17.705 7.209 12.859 1.00 82.06 352 TYR A O 1
ATOM 2645 N N . THR A 1 353 ? 19.876 7.271 12.229 1.00 83.00 353 THR A N 1
ATOM 2646 C CA . THR A 1 353 ? 19.992 8.725 12.337 1.00 83.00 353 THR A CA 1
ATOM 2647 C C . THR A 1 353 ? 19.159 9.414 11.247 1.00 83.00 353 THR A C 1
ATOM 2649 O O . THR A 1 353 ? 18.938 8.834 10.174 1.00 83.00 353 THR A O 1
ATOM 2652 N N . PRO A 1 354 ? 18.671 10.645 11.481 1.00 80.25 354 PRO A N 1
ATOM 2653 C CA . PRO A 1 354 ? 17.969 11.418 10.457 1.00 80.25 354 PRO A CA 1
ATOM 2654 C C . PRO A 1 354 ? 18.767 11.557 9.154 1.00 80.25 354 PRO A C 1
ATOM 2656 O O . PRO A 1 354 ? 18.193 11.444 8.074 1.00 80.25 354 PRO A O 1
ATOM 2659 N N . GLU A 1 355 ? 20.086 11.721 9.248 1.00 81.25 355 GLU A N 1
ATOM 2660 C CA . GLU A 1 355 ? 20.993 11.872 8.106 1.00 81.25 355 GLU A CA 1
ATOM 2661 C C . GLU A 1 355 ? 21.070 10.584 7.277 1.00 81.25 355 GLU A C 1
ATOM 2663 O O . GLU A 1 355 ? 21.014 10.630 6.047 1.00 81.25 355 GLU A O 1
ATOM 2668 N N . ALA A 1 356 ? 21.134 9.419 7.933 1.00 84.56 356 ALA A N 1
ATOM 2669 C CA . ALA A 1 356 ? 21.122 8.128 7.248 1.00 84.56 356 ALA A CA 1
ATOM 2670 C C . ALA A 1 356 ? 19.798 7.905 6.498 1.00 84.56 356 ALA A C 1
ATOM 2672 O O . ALA A 1 356 ? 19.785 7.408 5.371 1.00 84.56 356 ALA A O 1
ATOM 2673 N N . LEU A 1 357 ? 18.678 8.316 7.098 1.00 86.56 357 LEU A N 1
ATOM 2674 C CA . LEU A 1 357 ? 17.352 8.213 6.488 1.00 86.56 357 LEU A CA 1
ATOM 2675 C C . LEU A 1 357 ? 17.155 9.202 5.325 1.00 86.56 357 LEU A C 1
ATOM 2677 O O . LEU A 1 357 ? 16.495 8.864 4.340 1.00 86.56 357 LEU A O 1
ATOM 2681 N N . ASP A 1 358 ? 17.746 10.396 5.399 1.00 83.25 358 ASP A N 1
ATOM 2682 C CA . ASP A 1 358 ? 17.735 11.360 4.296 1.00 83.25 358 ASP A CA 1
ATOM 2683 C C . ASP A 1 358 ? 18.606 10.903 3.115 1.00 83.25 358 ASP A C 1
ATOM 2685 O O . ASP A 1 358 ? 18.180 10.961 1.956 1.00 83.25 358 ASP A O 1
ATOM 2689 N N . SER A 1 359 ? 19.789 10.353 3.406 1.00 88.12 359 SER A N 1
ATOM 2690 C CA . SER A 1 359 ? 20.664 9.735 2.405 1.00 88.12 359 SER A CA 1
ATOM 2691 C C . SER A 1 359 ? 19.981 8.554 1.708 1.00 88.12 359 SER A C 1
ATOM 2693 O O . SER A 1 359 ? 19.976 8.466 0.476 1.00 88.12 359 SER A O 1
ATOM 2695 N N . LEU A 1 360 ? 19.306 7.692 2.477 1.00 90.50 360 LEU A N 1
ATOM 2696 C CA . LEU A 1 360 ? 18.496 6.592 1.954 1.00 90.50 360 LEU A CA 1
ATOM 2697 C C . LEU A 1 360 ? 17.429 7.091 0.972 1.00 90.50 360 LEU A C 1
ATOM 2699 O O . LEU A 1 360 ? 17.298 6.565 -0.135 1.00 90.50 360 LEU A O 1
ATOM 2703 N N . ARG A 1 361 ? 16.672 8.119 1.367 1.00 87.69 361 ARG A N 1
ATOM 2704 C CA . ARG A 1 361 ? 15.641 8.734 0.527 1.00 87.69 361 ARG A CA 1
ATOM 2705 C C . ARG A 1 361 ? 16.212 9.309 -0.757 1.00 87.69 361 ARG A C 1
ATOM 2707 O O . ARG A 1 361 ? 15.658 9.068 -1.829 1.00 87.69 361 ARG A O 1
ATOM 2714 N N . THR A 1 362 ? 17.302 10.058 -0.654 1.00 88.31 362 THR A N 1
ATOM 2715 C CA . THR A 1 362 ? 17.968 10.673 -1.805 1.00 88.31 362 THR A CA 1
ATOM 2716 C C . THR A 1 362 ? 18.459 9.604 -2.775 1.00 88.31 362 THR A C 1
ATOM 2718 O O . THR A 1 362 ? 18.162 9.675 -3.968 1.00 88.31 362 THR A O 1
ATOM 2721 N N . THR A 1 363 ? 19.100 8.557 -2.253 1.00 89.81 363 THR A N 1
ATOM 2722 C CA . THR A 1 363 ? 19.582 7.411 -3.034 1.00 89.81 363 THR A CA 1
ATOM 2723 C C . THR A 1 363 ? 18.434 6.706 -3.752 1.00 89.81 363 THR A C 1
ATOM 2725 O O . THR A 1 363 ? 18.511 6.469 -4.956 1.00 89.81 363 THR A O 1
ATOM 2728 N N . PHE A 1 364 ? 17.330 6.428 -3.055 1.00 88.06 364 PHE A N 1
ATOM 2729 C CA . PHE A 1 364 ? 16.157 5.805 -3.666 1.00 88.06 364 PHE A CA 1
ATOM 2730 C C . PHE A 1 364 ? 15.523 6.679 -4.752 1.00 88.06 364 PHE A C 1
ATOM 2732 O O . PHE A 1 364 ? 15.209 6.191 -5.835 1.00 88.06 364 PHE A O 1
ATOM 2739 N N . ASN A 1 365 ? 15.355 7.978 -4.502 1.00 85.56 365 ASN A N 1
ATOM 2740 C CA . ASN A 1 365 ? 14.778 8.905 -5.476 1.00 85.56 365 ASN A CA 1
ATOM 2741 C C . ASN A 1 365 ? 15.674 9.049 -6.720 1.00 85.56 365 ASN A C 1
ATOM 2743 O O . ASN A 1 365 ? 15.178 9.079 -7.851 1.00 85.56 365 ASN A O 1
ATOM 2747 N N . GLN A 1 366 ? 16.996 9.080 -6.538 1.00 85.69 366 GLN A N 1
ATOM 2748 C CA . GLN A 1 366 ? 17.949 9.059 -7.645 1.00 85.69 366 GLN A CA 1
ATOM 2749 C C . GLN A 1 366 ? 17.847 7.749 -8.431 1.00 85.69 366 GLN A C 1
ATOM 2751 O O . GLN A 1 366 ? 17.784 7.775 -9.663 1.00 85.69 366 GLN A O 1
ATOM 2756 N N . TRP A 1 367 ? 17.764 6.617 -7.732 1.00 85.25 367 TRP A N 1
ATOM 2757 C CA . TRP A 1 367 ? 17.590 5.309 -8.346 1.00 85.25 367 TRP A CA 1
ATOM 2758 C C . TRP A 1 367 ? 16.310 5.246 -9.182 1.00 85.25 367 TRP A C 1
ATOM 2760 O O . TRP A 1 367 ? 16.358 4.925 -10.368 1.00 85.25 367 TRP A O 1
ATOM 2770 N N . GLN A 1 368 ? 15.184 5.664 -8.605 1.00 78.31 368 GLN A N 1
ATOM 2771 C CA . GLN A 1 368 ? 13.883 5.684 -9.265 1.00 78.31 368 GLN A CA 1
ATOM 2772 C C . GLN A 1 368 ? 13.873 6.604 -10.492 1.00 78.31 368 GLN A C 1
ATOM 2774 O O . GLN A 1 368 ? 13.411 6.199 -11.555 1.00 78.31 368 GLN A O 1
ATOM 2779 N N . SER A 1 369 ? 14.435 7.814 -10.389 1.00 80.12 369 SER A N 1
ATOM 2780 C CA . SER A 1 369 ? 14.514 8.739 -11.530 1.00 80.12 369 SER A CA 1
ATOM 2781 C C . SER A 1 369 ? 15.397 8.212 -12.664 1.00 80.12 369 SER A C 1
ATOM 2783 O O . SER A 1 369 ? 15.043 8.355 -13.831 1.00 80.12 369 SER A O 1
ATOM 2785 N N . THR A 1 370 ? 16.514 7.558 -12.336 1.00 82.44 370 THR A N 1
ATOM 2786 C CA . THR A 1 370 ? 17.412 6.948 -13.328 1.00 82.44 370 THR A CA 1
ATOM 2787 C C . THR A 1 370 ? 16.705 5.817 -14.071 1.00 82.44 370 THR A C 1
ATOM 2789 O O . THR A 1 370 ? 16.785 5.737 -15.293 1.00 82.44 370 THR A O 1
ATOM 2792 N N . ARG A 1 371 ? 15.945 4.987 -13.347 1.00 77.81 371 ARG A N 1
ATOM 2793 C CA . ARG A 1 371 ? 15.148 3.904 -13.934 1.00 77.81 371 ARG A CA 1
ATOM 2794 C C . ARG A 1 371 ? 14.030 4.416 -14.837 1.00 77.81 371 ARG A C 1
ATOM 2796 O O . ARG A 1 371 ? 13.853 3.876 -15.921 1.00 77.81 371 ARG A O 1
ATOM 2803 N N . LEU A 1 372 ? 13.307 5.452 -14.410 1.00 72.50 372 LEU A N 1
ATOM 2804 C CA . LEU A 1 372 ? 12.238 6.057 -15.210 1.00 72.50 372 LEU A CA 1
ATOM 2805 C C . LEU A 1 372 ? 12.783 6.642 -16.518 1.00 72.50 372 LEU A C 1
ATOM 2807 O O . LEU A 1 372 ? 12.241 6.353 -17.574 1.00 72.50 372 LEU A O 1
ATOM 2811 N N . ARG A 1 373 ? 13.908 7.370 -16.479 1.00 75.94 373 ARG A N 1
ATOM 2812 C CA . ARG A 1 373 ? 14.542 7.879 -17.708 1.00 75.94 373 ARG A CA 1
ATOM 2813 C C . ARG A 1 373 ? 15.029 6.759 -18.625 1.00 75.94 373 ARG A C 1
ATOM 2815 O O . ARG A 1 373 ? 14.886 6.863 -19.835 1.00 75.94 373 ARG A O 1
ATOM 2822 N N . ALA A 1 374 ? 15.604 5.692 -18.066 1.00 77.69 374 ALA A N 1
ATOM 2823 C CA . ALA A 1 374 ? 16.025 4.539 -18.858 1.00 77.69 374 ALA A CA 1
ATOM 2824 C C . ALA A 1 374 ? 14.829 3.850 -19.533 1.00 77.69 374 ALA A C 1
ATOM 2826 O O . ALA A 1 374 ? 14.900 3.542 -20.717 1.00 77.69 374 ALA A O 1
ATOM 2827 N N . SER A 1 375 ? 13.722 3.675 -18.807 1.00 72.12 375 SER A N 1
ATOM 2828 C CA . SER A 1 375 ? 12.450 3.200 -19.363 1.00 72.12 375 SER A CA 1
ATOM 2829 C C . SER A 1 375 ? 11.993 4.075 -20.533 1.00 72.12 375 SER A C 1
ATOM 2831 O O . SER A 1 375 ? 11.849 3.576 -21.646 1.00 72.12 375 SER A O 1
ATOM 2833 N N . GLU A 1 376 ? 11.889 5.391 -20.321 1.00 69.69 376 GLU A N 1
ATOM 2834 C CA . GLU A 1 376 ? 11.494 6.343 -21.364 1.00 69.69 376 GLU A CA 1
ATOM 2835 C C . GLU A 1 376 ? 12.402 6.249 -22.604 1.00 69.69 376 GLU A C 1
ATOM 2837 O O . GLU A 1 376 ? 11.909 6.246 -23.728 1.00 69.69 376 GLU A O 1
ATOM 2842 N N . SER A 1 377 ? 13.723 6.131 -22.432 1.00 73.69 377 SER A N 1
ATOM 2843 C CA . SER A 1 377 ? 14.677 6.009 -23.545 1.00 73.69 377 SER A CA 1
ATOM 2844 C C . SER A 1 377 ? 14.607 4.667 -24.290 1.00 73.69 377 SER A C 1
ATOM 2846 O O . SER A 1 377 ? 14.851 4.618 -25.502 1.00 73.69 377 SER A O 1
ATOM 2848 N N . LEU A 1 378 ? 14.274 3.566 -23.608 1.00 72.69 378 LEU A N 1
ATOM 2849 C CA . LEU A 1 378 ? 14.041 2.276 -24.268 1.00 72.69 378 LEU A CA 1
ATOM 2850 C C . LEU A 1 378 ? 12.774 2.318 -25.125 1.00 72.69 378 LEU A C 1
ATOM 2852 O O . LEU A 1 378 ? 12.815 1.831 -26.258 1.00 72.69 378 LEU A O 1
ATOM 2856 N N . ASP A 1 379 ? 11.726 2.975 -24.624 1.00 66.62 379 ASP A N 1
ATOM 2857 C CA . ASP A 1 379 ? 10.433 3.137 -25.296 1.00 66.62 379 ASP A CA 1
ATOM 2858 C C . ASP A 1 379 ? 10.473 4.092 -26.495 1.00 66.62 379 ASP A C 1
ATOM 2860 O O . ASP A 1 379 ? 9.644 3.985 -27.400 1.00 66.62 379 ASP A O 1
ATOM 2864 N N . LYS A 1 380 ? 11.441 5.019 -26.550 1.00 70.31 380 LYS A N 1
ATOM 2865 C CA . LYS A 1 380 ? 11.618 5.907 -27.711 1.00 70.31 380 LYS A CA 1
ATOM 2866 C C . LYS A 1 380 ? 11.885 5.100 -28.984 1.00 70.31 380 LYS A C 1
ATOM 2868 O O . LYS A 1 380 ? 12.811 4.289 -29.038 1.00 70.31 380 LYS A O 1
ATOM 2873 N N . GLU A 1 381 ? 11.132 5.375 -30.043 1.00 71.38 381 GLU A N 1
ATOM 2874 C CA . GLU A 1 381 ? 11.421 4.839 -31.376 1.00 71.38 381 GLU A CA 1
ATOM 2875 C C . GLU A 1 381 ? 12.770 5.363 -31.895 1.00 71.38 381 GLU A C 1
ATOM 2877 O O . GLU A 1 381 ? 13.186 6.483 -31.590 1.00 71.38 381 GLU A O 1
ATOM 2882 N N . ILE A 1 382 ? 13.470 4.544 -32.685 1.00 75.75 382 ILE A N 1
ATOM 2883 C CA . ILE A 1 382 ? 14.700 4.978 -33.356 1.00 75.75 382 ILE A CA 1
ATOM 2884 C C . ILE A 1 382 ? 14.297 5.912 -34.502 1.00 75.75 382 ILE A C 1
ATOM 2886 O O . ILE A 1 382 ? 13.458 5.522 -35.317 1.00 75.75 382 ILE A O 1
ATOM 2890 N N . PRO A 1 383 ? 14.875 7.124 -34.597 1.00 79.00 383 PRO A N 1
ATOM 2891 C CA . PRO A 1 383 ? 14.506 8.073 -35.635 1.00 79.00 383 PRO A CA 1
ATOM 2892 C C . PRO A 1 383 ? 14.793 7.485 -37.014 1.00 79.00 383 PRO A C 1
ATOM 2894 O O . PRO A 1 383 ? 15.875 6.951 -37.263 1.00 79.00 383 PRO A O 1
ATOM 2897 N N . THR A 1 384 ? 13.833 7.620 -37.928 1.00 81.62 384 THR A N 1
ATOM 2898 C CA . THR A 1 384 ? 14.017 7.224 -39.324 1.00 81.62 384 THR A CA 1
ATOM 2899 C C . THR A 1 384 ? 14.256 8.444 -40.204 1.00 81.62 384 THR A C 1
ATOM 2901 O O . THR A 1 384 ? 13.712 9.531 -39.980 1.00 81.62 384 THR A O 1
ATOM 2904 N N . ARG A 1 385 ? 15.036 8.264 -41.275 1.00 85.31 385 ARG A N 1
ATOM 2905 C CA . ARG A 1 385 ? 15.245 9.314 -42.290 1.00 85.31 385 ARG A CA 1
ATOM 2906 C C . ARG A 1 385 ? 13.915 9.793 -42.885 1.00 85.31 385 ARG A C 1
ATOM 2908 O O . ARG A 1 385 ? 13.752 10.978 -43.174 1.00 85.31 385 ARG A O 1
ATOM 2915 N N . LYS A 1 386 ? 12.953 8.873 -43.023 1.00 85.38 386 LYS A N 1
ATOM 2916 C CA . LYS A 1 386 ? 11.596 9.129 -43.518 1.00 85.38 386 LYS A CA 1
ATOM 2917 C C . LYS A 1 386 ? 10.822 10.086 -42.611 1.00 85.38 386 LYS A C 1
ATOM 2919 O O . LYS A 1 386 ? 10.208 11.023 -43.121 1.00 85.38 386 LYS A O 1
ATOM 2924 N N . ASP A 1 387 ? 10.862 9.894 -41.296 1.00 83.88 387 ASP A N 1
ATOM 2925 C CA . ASP A 1 387 ? 10.130 10.753 -40.356 1.00 83.88 387 ASP A CA 1
ATOM 2926 C C . ASP A 1 387 ? 10.700 12.170 -40.317 1.00 83.88 387 ASP A C 1
ATOM 2928 O O . ASP A 1 387 ? 9.949 13.149 -40.298 1.00 83.88 387 ASP A O 1
ATOM 2932 N N . ILE A 1 388 ? 12.027 12.289 -40.399 1.00 87.06 388 ILE A N 1
ATOM 2933 C CA . ILE A 1 388 ? 12.717 13.580 -40.478 1.00 87.06 388 ILE A CA 1
ATOM 2934 C C . ILE A 1 388 ? 12.370 14.289 -41.792 1.00 87.06 388 ILE A C 1
ATOM 2936 O O . ILE A 1 388 ? 11.978 15.456 -41.772 1.00 87.06 388 ILE A O 1
ATOM 2940 N N . ALA A 1 389 ? 12.432 13.587 -42.927 1.00 90.81 389 ALA A N 1
ATOM 2941 C CA . ALA A 1 389 ? 12.034 14.133 -44.224 1.00 90.81 389 ALA A CA 1
ATOM 2942 C C . ALA A 1 389 ? 10.575 14.611 -44.221 1.00 90.81 389 ALA A C 1
ATOM 2944 O O . ALA A 1 389 ? 10.288 15.737 -44.626 1.00 90.81 389 ALA A O 1
ATOM 2945 N N . ARG A 1 390 ? 9.652 13.798 -43.694 1.00 92.06 390 ARG A N 1
ATOM 2946 C CA . ARG A 1 390 ? 8.235 14.158 -43.554 1.00 92.06 390 ARG A CA 1
ATOM 2947 C C . ARG A 1 390 ? 8.057 15.407 -42.689 1.00 92.06 390 ARG A C 1
ATOM 2949 O O . ARG A 1 390 ? 7.315 16.305 -43.074 1.00 92.06 390 ARG A O 1
ATOM 2956 N N . ALA A 1 391 ? 8.743 15.487 -41.551 1.00 89.69 391 ALA A N 1
ATOM 2957 C CA . ALA A 1 391 ? 8.704 16.652 -40.672 1.00 89.69 391 ALA A CA 1
ATOM 2958 C C . ALA A 1 391 ? 9.147 17.941 -41.384 1.00 89.69 391 ALA A C 1
ATOM 2960 O O . ALA A 1 391 ? 8.464 18.957 -41.271 1.00 89.69 391 ALA A O 1
ATOM 2961 N N . ARG A 1 392 ? 10.248 17.888 -42.143 1.00 92.44 392 ARG A N 1
ATOM 2962 C CA . ARG A 1 392 ? 10.764 19.029 -42.919 1.00 92.44 392 ARG A CA 1
ATOM 2963 C C . ARG A 1 392 ? 9.831 19.439 -44.056 1.00 92.44 392 ARG A C 1
ATOM 2965 O O . ARG A 1 392 ? 9.671 20.626 -44.324 1.00 92.44 392 ARG A O 1
ATOM 2972 N N . LEU A 1 393 ? 9.198 18.469 -44.710 1.00 93.44 393 LEU A N 1
ATOM 2973 C CA . LEU A 1 393 ? 8.207 18.730 -45.752 1.00 93.44 393 LEU A CA 1
ATOM 2974 C C . LEU A 1 393 ? 6.962 19.428 -45.193 1.00 93.44 393 LEU A C 1
ATOM 2976 O O . LEU A 1 393 ? 6.511 20.397 -45.794 1.00 93.44 393 LEU A O 1
ATOM 2980 N N . ILE A 1 394 ? 6.449 18.985 -44.039 1.00 92.88 394 ILE A N 1
ATOM 2981 C CA . ILE A 1 394 ? 5.313 19.633 -43.358 1.00 92.88 394 ILE A CA 1
ATOM 2982 C C . ILE A 1 394 ? 5.667 21.065 -42.958 1.00 92.88 394 ILE A C 1
ATOM 2984 O O . ILE A 1 394 ? 4.884 21.979 -43.195 1.00 92.88 394 ILE A O 1
ATOM 2988 N N . GLU A 1 395 ? 6.850 21.265 -42.375 1.00 91.81 395 GLU A N 1
ATOM 2989 C CA . GLU A 1 395 ? 7.346 22.587 -41.981 1.00 91.81 395 GLU A CA 1
ATOM 2990 C C . GLU A 1 395 ? 7.413 23.552 -43.176 1.00 91.81 395 GLU A C 1
ATOM 2992 O O . GLU A 1 395 ? 7.063 24.722 -43.044 1.00 91.81 395 GLU A O 1
ATOM 2997 N N . ARG A 1 396 ? 7.823 23.061 -44.353 1.00 93.44 396 ARG A N 1
ATOM 2998 C CA . ARG A 1 396 ? 8.023 23.894 -45.545 1.00 93.44 396 ARG A CA 1
ATOM 2999 C C . ARG A 1 396 ? 6.760 24.113 -46.374 1.00 93.44 396 ARG A C 1
ATOM 3001 O O . ARG A 1 396 ? 6.570 25.202 -46.905 1.00 93.44 396 ARG A O 1
ATOM 3008 N N . PHE A 1 397 ? 5.936 23.083 -46.532 1.00 92.69 397 PHE A N 1
ATOM 3009 C CA . PHE A 1 397 ? 4.841 23.066 -47.506 1.00 92.69 397 PHE A CA 1
ATOM 3010 C C . PHE A 1 397 ? 3.450 22.912 -46.873 1.00 92.69 397 PHE A C 1
ATOM 3012 O O . PHE A 1 397 ? 2.458 22.883 -47.600 1.00 92.69 397 PHE A O 1
ATOM 3019 N N . GLY A 1 398 ? 3.358 22.814 -45.543 1.00 90.56 398 GLY A N 1
ATOM 3020 C CA . GLY A 1 398 ? 2.140 22.385 -44.851 1.00 90.56 398 GLY A CA 1
ATOM 3021 C C . GLY A 1 398 ? 1.906 20.877 -44.988 1.00 90.56 398 GLY A C 1
ATOM 3022 O O . GLY A 1 398 ? 2.621 20.190 -45.713 1.00 90.56 398 GLY A O 1
ATOM 3023 N N . ASP A 1 399 ? 0.921 20.324 -44.276 1.00 90.31 399 ASP A N 1
ATOM 3024 C CA . ASP A 1 399 ? 0.621 18.889 -44.365 1.00 90.31 399 ASP A CA 1
ATOM 3025 C C . ASP A 1 399 ? -0.162 18.559 -45.644 1.00 90.31 399 ASP A C 1
ATOM 3027 O O . ASP A 1 399 ? -1.374 18.752 -45.726 1.00 90.31 399 ASP A O 1
ATOM 3031 N N . LEU A 1 400 ? 0.546 18.038 -46.649 1.00 89.56 400 LEU A N 1
ATOM 3032 C CA . LEU A 1 400 ? -0.033 17.596 -47.922 1.00 89.56 400 LEU A CA 1
ATOM 3033 C C . LEU A 1 400 ? -0.558 16.145 -47.868 1.00 89.56 400 LEU A C 1
ATOM 3035 O O . LEU A 1 400 ? -0.962 15.581 -48.889 1.00 89.56 400 LEU A O 1
ATOM 3039 N N . GLY A 1 401 ? -0.550 15.506 -46.694 1.00 90.44 401 GLY A N 1
ATOM 3040 C CA . GLY A 1 401 ? -1.161 14.200 -46.467 1.00 90.44 401 GLY A CA 1
ATOM 3041 C C . GLY A 1 401 ? -0.519 13.065 -47.273 1.00 90.44 401 GLY A C 1
ATOM 3042 O O . GLY A 1 401 ? 0.654 12.723 -47.083 1.00 90.44 401 GLY A O 1
ATOM 3043 N N . ALA A 1 402 ? -1.318 12.413 -48.126 1.00 90.38 402 ALA A N 1
ATOM 3044 C CA . ALA A 1 402 ? -0.873 11.305 -48.979 1.00 90.38 402 ALA A CA 1
ATOM 3045 C C . ALA A 1 402 ? 0.062 11.765 -50.110 1.00 90.38 402 ALA A C 1
ATOM 3047 O O . ALA A 1 402 ? 0.931 11.001 -50.530 1.00 90.38 402 ALA A O 1
ATOM 3048 N N . LEU A 1 403 ? -0.042 13.033 -50.524 1.00 91.00 403 LEU A N 1
ATOM 3049 C CA . LEU A 1 403 ? 0.717 13.593 -51.641 1.00 91.00 403 LEU A CA 1
ATOM 3050 C C . LEU A 1 403 ? 2.235 13.565 -51.404 1.00 91.00 403 LEU A C 1
ATOM 3052 O O . LEU A 1 403 ? 3.010 13.534 -52.355 1.00 91.00 403 LEU A O 1
ATOM 3056 N N . PHE A 1 404 ? 2.679 13.519 -50.142 1.00 93.88 404 PHE A N 1
ATOM 3057 C CA . PHE A 1 404 ? 4.098 13.352 -49.827 1.00 93.88 404 PHE A CA 1
ATOM 3058 C C . PHE A 1 404 ? 4.692 12.037 -50.332 1.00 93.88 404 PHE A C 1
ATOM 3060 O O . PHE A 1 404 ? 5.891 12.003 -50.592 1.00 93.88 404 PHE A O 1
ATOM 3067 N N . GLU A 1 405 ? 3.889 10.978 -50.462 1.00 92.31 405 GLU A N 1
ATOM 3068 C CA . GLU A 1 405 ? 4.343 9.639 -50.862 1.00 92.31 405 GLU A CA 1
ATOM 3069 C C . GLU A 1 405 ? 4.015 9.312 -52.331 1.00 92.31 405 GLU A C 1
ATOM 3071 O O . GLU A 1 405 ? 4.561 8.360 -52.888 1.00 92.31 405 GLU A O 1
ATOM 3076 N N . GLU A 1 406 ? 3.173 10.111 -52.996 1.00 94.06 406 GLU A N 1
ATOM 3077 C CA . GLU A 1 406 ? 2.835 9.923 -54.411 1.00 94.06 406 GLU A CA 1
ATOM 3078 C C . GLU A 1 406 ? 4.045 10.236 -55.314 1.00 94.06 406 GLU A C 1
ATOM 3080 O O . GLU A 1 406 ? 4.625 11.323 -55.264 1.00 94.06 406 GLU A O 1
ATOM 3085 N N . LYS A 1 407 ? 4.431 9.287 -56.179 1.00 93.81 407 LYS A N 1
ATOM 3086 C CA . LYS A 1 407 ? 5.580 9.424 -57.092 1.00 93.81 407 LYS A CA 1
ATOM 3087 C C . LYS A 1 407 ? 5.226 10.289 -58.311 1.00 93.81 407 LYS A C 1
ATOM 3089 O O . LYS A 1 407 ? 4.970 9.773 -59.401 1.00 93.81 407 LYS A O 1
ATOM 3094 N N . LEU A 1 408 ? 5.191 11.609 -58.121 1.00 93.88 408 LEU A N 1
ATOM 3095 C CA . LEU A 1 408 ? 4.738 12.591 -59.120 1.00 93.88 408 LEU A CA 1
ATOM 3096 C C . LEU A 1 408 ? 5.843 13.503 -59.673 1.00 93.88 408 LEU A C 1
ATOM 3098 O O . LEU A 1 408 ? 5.564 14.319 -60.553 1.00 93.88 408 LEU A O 1
ATOM 3102 N N . ILE A 1 409 ? 7.078 13.394 -59.182 1.00 92.81 409 ILE A N 1
ATOM 3103 C CA . ILE A 1 409 ? 8.167 14.328 -59.495 1.00 92.81 409 ILE A CA 1
ATOM 3104 C C . ILE A 1 409 ? 9.281 13.616 -60.264 1.00 92.81 409 ILE A C 1
ATOM 3106 O O . ILE A 1 409 ? 9.652 12.497 -59.946 1.00 92.81 409 ILE A O 1
ATOM 3110 N N . SER A 1 410 ? 9.835 14.267 -61.279 1.00 91.44 410 SER A N 1
ATOM 3111 C CA . SER A 1 410 ? 11.001 13.812 -62.053 1.00 91.44 410 SER A CA 1
ATOM 3112 C C . SER A 1 410 ? 11.968 14.981 -62.252 1.00 91.44 410 SER A C 1
ATOM 3114 O O . SER A 1 410 ? 11.619 16.113 -61.928 1.00 91.44 410 SER A O 1
ATOM 3116 N N . THR A 1 411 ? 13.171 14.764 -62.782 1.00 87.94 411 THR A N 1
ATOM 3117 C CA . THR A 1 411 ? 14.033 15.880 -63.223 1.00 87.94 411 THR A CA 1
ATOM 3118 C C . THR A 1 411 ? 13.762 16.234 -64.679 1.00 87.94 411 THR A C 1
ATOM 3120 O O . THR A 1 411 ? 13.623 15.345 -65.520 1.00 87.94 411 THR A O 1
ATOM 3123 N N . ASN A 1 412 ? 13.721 17.525 -65.005 1.00 77.94 412 ASN A N 1
ATOM 3124 C CA . ASN A 1 412 ? 13.456 17.986 -66.362 1.00 77.94 412 ASN A CA 1
ATOM 3125 C C . ASN A 1 412 ? 14.626 17.648 -67.307 1.00 77.94 412 ASN A C 1
ATOM 3127 O O . ASN A 1 412 ? 15.727 18.178 -67.172 1.00 77.94 412 ASN A O 1
ATOM 3131 N N . GLY A 1 413 ? 14.378 16.797 -68.306 1.00 65.81 413 GLY A N 1
ATOM 3132 C CA . GLY A 1 413 ? 15.383 16.365 -69.287 1.00 65.81 413 GLY A CA 1
ATOM 3133 C C . GLY A 1 413 ? 15.905 17.459 -70.230 1.00 65.81 413 GLY A C 1
ATOM 3134 O O . GLY A 1 413 ? 16.900 17.231 -70.906 1.00 65.81 413 GLY A O 1
ATOM 3135 N N . ARG A 1 414 ? 15.258 18.633 -70.287 1.00 66.75 414 ARG A N 1
ATOM 3136 C CA . ARG A 1 414 ? 15.602 19.747 -71.196 1.00 66.75 414 ARG A CA 1
ATOM 3137 C C . ARG A 1 414 ? 16.197 20.973 -70.495 1.00 66.75 414 ARG A C 1
ATOM 3139 O O . ARG A 1 414 ? 16.625 21.898 -71.174 1.00 66.75 414 ARG A O 1
ATOM 3146 N N . LEU A 1 415 ? 16.200 20.997 -69.161 1.00 65.31 415 LEU A N 1
ATOM 3147 C CA . LEU A 1 415 ? 16.738 22.091 -68.343 1.00 65.31 415 LEU A CA 1
ATOM 3148 C C . LEU A 1 415 ? 17.889 21.582 -67.455 1.00 65.31 415 LEU A C 1
ATOM 3150 O O . LEU A 1 415 ? 17.986 20.382 -67.180 1.00 65.31 415 LEU A O 1
ATOM 3154 N N . GLY A 1 416 ? 18.760 22.498 -67.021 1.00 66.19 416 GLY A N 1
ATOM 3155 C CA . GLY A 1 416 ? 19.916 22.222 -66.155 1.00 66.19 416 GLY A CA 1
ATOM 3156 C C . GLY A 1 416 ? 21.256 22.063 -66.886 1.00 66.19 416 GLY A C 1
ATOM 3157 O O . GLY A 1 416 ? 21.296 21.958 -68.111 1.00 66.19 416 GLY A O 1
ATOM 3158 N N . THR A 1 417 ? 22.357 22.050 -66.132 1.00 69.19 417 THR A N 1
ATOM 3159 C CA . THR A 1 417 ? 23.731 21.873 -66.647 1.00 69.19 417 THR A CA 1
ATOM 3160 C C . THR A 1 417 ? 24.156 20.397 -66.626 1.00 69.19 417 THR A C 1
ATOM 3162 O O . THR A 1 417 ? 23.491 19.556 -66.018 1.00 69.19 417 THR A O 1
ATOM 3165 N N . GLY A 1 418 ? 25.249 20.049 -67.317 1.00 68.62 418 GLY A N 1
ATOM 3166 C CA . GLY A 1 418 ? 25.763 18.669 -67.370 1.00 68.62 418 GLY A CA 1
ATOM 3167 C C . GLY A 1 418 ? 26.271 18.120 -66.028 1.00 68.62 418 GLY A C 1
ATOM 3168 O O . GLY A 1 418 ? 26.380 16.910 -65.873 1.00 68.62 418 GLY A O 1
ATOM 3169 N N . GLU A 1 419 ? 26.534 18.994 -65.055 1.00 74.94 419 GLU A N 1
ATOM 3170 C CA . GLU A 1 419 ? 27.083 18.657 -63.731 1.00 74.94 419 GLU A CA 1
ATOM 3171 C C . GLU A 1 419 ? 25.999 18.392 -62.667 1.00 74.94 419 GLU A C 1
ATOM 3173 O O . GLU A 1 419 ? 26.308 18.060 -61.523 1.00 74.94 419 GLU A O 1
ATOM 3178 N N . GLN A 1 420 ? 24.718 18.554 -63.019 1.00 85.25 420 GLN A N 1
ATOM 3179 C CA . GLN A 1 420 ? 23.589 18.382 -62.104 1.00 85.25 420 GLN A CA 1
ATOM 3180 C C . GLN A 1 420 ? 23.079 16.937 -62.062 1.00 85.25 420 GLN A C 1
ATOM 3182 O O . GLN A 1 420 ? 22.981 16.254 -63.083 1.00 85.25 420 GLN A O 1
ATOM 3187 N N . VAL A 1 421 ? 22.673 16.485 -60.874 1.00 83.81 421 VAL A N 1
ATOM 3188 C CA . VAL A 1 421 ? 22.134 15.139 -60.652 1.00 83.81 421 VAL A CA 1
ATOM 3189 C C . VAL A 1 421 ? 20.750 15.020 -61.291 1.00 83.81 421 VAL A C 1
ATOM 3191 O O . VAL A 1 421 ? 19.823 15.753 -60.935 1.00 83.81 421 VAL A O 1
ATOM 3194 N N . ARG A 1 422 ? 20.599 14.079 -62.229 1.00 85.69 422 ARG A N 1
ATOM 3195 C CA . ARG A 1 422 ? 19.330 13.755 -62.897 1.00 85.69 422 ARG A CA 1
ATOM 3196 C C . ARG A 1 422 ? 18.756 12.460 -62.331 1.00 85.69 422 ARG A C 1
ATOM 3198 O O . ARG A 1 422 ? 19.476 11.481 -62.163 1.00 85.69 422 ARG A O 1
ATOM 3205 N N . LEU A 1 423 ? 17.459 12.465 -62.050 1.00 84.31 423 LEU A N 1
ATOM 3206 C CA . LEU A 1 423 ? 16.738 11.336 -61.473 1.00 84.31 423 LEU A CA 1
ATOM 3207 C C . LEU A 1 423 ? 16.090 10.486 -62.565 1.00 84.31 423 LEU A C 1
ATOM 3209 O O . LEU A 1 423 ? 15.559 11.015 -63.546 1.00 84.31 423 LEU A O 1
ATOM 3213 N N . VAL A 1 424 ? 16.109 9.166 -62.374 1.00 81.19 424 VAL A N 1
ATOM 3214 C CA . VAL A 1 424 ? 15.499 8.200 -63.292 1.00 81.19 424 VAL A CA 1
ATOM 3215 C C . VAL A 1 424 ? 14.116 7.801 -62.779 1.00 81.19 424 VAL A C 1
ATOM 3217 O O . VAL A 1 424 ? 13.967 7.236 -61.696 1.00 81.19 424 VAL A O 1
ATOM 3220 N N . GLY A 1 425 ? 13.094 8.049 -63.599 1.00 85.62 425 GLY A N 1
ATOM 3221 C CA . GLY A 1 425 ? 11.702 7.747 -63.264 1.00 85.62 425 GLY A CA 1
ATOM 3222 C C . GLY A 1 425 ? 11.034 8.831 -62.414 1.00 85.62 425 GLY A C 1
ATOM 3223 O O . GLY A 1 425 ? 11.481 9.978 -62.370 1.00 85.62 425 GLY A O 1
ATOM 3224 N N . ARG A 1 426 ? 9.904 8.473 -61.790 1.00 89.25 426 ARG A N 1
ATOM 3225 C CA . ARG A 1 426 ? 9.158 9.368 -60.897 1.00 89.25 426 ARG A CA 1
ATOM 3226 C C . ARG A 1 426 ? 9.451 9.056 -59.433 1.00 89.25 426 ARG A C 1
ATOM 3228 O O . ARG A 1 426 ? 9.553 7.894 -59.040 1.00 89.25 426 ARG A O 1
ATOM 3235 N N . HIS A 1 427 ? 9.515 10.103 -58.628 1.00 92.81 427 HIS A N 1
ATOM 3236 C CA . HIS A 1 427 ? 9.803 10.097 -57.202 1.00 92.81 427 HIS A CA 1
ATOM 3237 C C . HIS A 1 427 ? 8.783 10.947 -56.454 1.00 92.81 427 HIS A C 1
ATOM 3239 O O . HIS A 1 427 ? 8.109 11.805 -57.031 1.00 92.81 427 HIS A O 1
ATOM 3245 N N . SER A 1 428 ? 8.638 10.668 -55.168 1.00 94.19 428 SER A N 1
ATOM 3246 C CA . SER A 1 428 ? 7.763 11.419 -54.274 1.00 94.19 428 SER A CA 1
ATOM 3247 C C . SER A 1 428 ? 8.471 12.635 -53.662 1.00 94.19 428 SER A C 1
ATOM 3249 O O . SER A 1 428 ? 9.698 12.740 -53.709 1.00 94.19 428 SER A O 1
ATOM 3251 N N . LEU A 1 429 ? 7.714 13.560 -53.057 1.00 93.81 429 LEU A N 1
ATOM 3252 C CA . LEU A 1 429 ? 8.304 14.646 -52.254 1.00 93.81 429 LEU A CA 1
ATOM 3253 C C . LEU A 1 429 ? 9.158 14.080 -51.115 1.00 93.81 429 LEU A C 1
ATOM 3255 O O . LEU A 1 429 ? 10.226 14.609 -50.812 1.00 93.81 429 LEU A O 1
ATOM 3259 N N . LEU A 1 430 ? 8.700 12.978 -50.519 1.00 92.19 430 LEU A N 1
ATOM 3260 C CA . LEU A 1 430 ? 9.412 12.264 -49.473 1.00 92.19 430 LEU A CA 1
ATOM 3261 C C . LEU A 1 430 ? 10.721 11.651 -49.980 1.00 92.19 430 LEU A C 1
ATOM 3263 O O . LEU A 1 430 ? 11.740 11.810 -49.317 1.00 92.19 430 LEU A O 1
ATOM 3267 N N . ASP A 1 431 ? 10.726 11.015 -51.157 1.00 90.88 431 ASP A N 1
ATOM 3268 C CA . ASP A 1 431 ? 11.962 10.529 -51.789 1.00 90.88 431 ASP A CA 1
ATOM 3269 C C . ASP A 1 431 ? 12.955 11.678 -51.984 1.00 90.88 431 ASP A C 1
ATOM 3271 O O . ASP A 1 431 ? 14.120 11.548 -51.623 1.00 90.88 431 ASP A O 1
ATOM 3275 N N . ILE A 1 432 ? 12.501 12.817 -52.515 1.00 92.31 432 ILE A N 1
ATOM 3276 C CA . ILE A 1 432 ? 13.367 13.974 -52.782 1.00 92.31 432 ILE A CA 1
ATOM 3277 C C . ILE A 1 432 ? 13.975 14.520 -51.492 1.00 92.31 432 ILE A C 1
ATOM 3279 O O . ILE A 1 432 ? 15.182 14.751 -51.438 1.00 92.31 432 ILE A O 1
ATOM 3283 N N . ALA A 1 433 ? 13.165 14.670 -50.444 1.00 92.69 433 ALA A N 1
ATOM 3284 C CA . ALA A 1 433 ? 13.646 15.125 -49.148 1.00 92.69 433 ALA A CA 1
ATOM 3285 C C . ALA A 1 433 ? 14.608 14.119 -48.492 1.00 92.69 433 ALA A C 1
ATOM 3287 O O . ALA A 1 433 ? 15.613 14.533 -47.928 1.00 92.69 433 ALA A O 1
ATOM 3288 N N . MET A 1 434 ? 14.345 12.809 -48.582 1.00 89.56 434 MET A N 1
ATOM 3289 C CA . MET A 1 434 ? 15.225 11.766 -48.029 1.00 89.56 434 MET A CA 1
ATOM 3290 C C . MET A 1 434 ? 16.543 11.611 -48.798 1.00 89.56 434 MET A C 1
ATOM 3292 O O . MET A 1 434 ? 17.568 11.299 -48.190 1.00 89.56 434 MET A O 1
ATOM 3296 N N . MET A 1 435 ? 16.515 11.777 -50.123 1.00 89.06 435 MET A N 1
ATOM 3297 C CA . MET A 1 435 ? 17.714 11.743 -50.963 1.00 89.06 435 MET A CA 1
ATOM 3298 C C . MET A 1 435 ? 18.585 12.977 -50.742 1.00 89.06 435 MET A C 1
ATOM 3300 O O . MET A 1 435 ? 19.802 12.853 -50.824 1.00 89.06 435 MET A O 1
ATOM 3304 N N . ASP A 1 436 ? 17.959 14.134 -50.479 1.00 86.56 436 ASP A N 1
ATOM 3305 C CA . ASP A 1 436 ? 18.617 15.412 -50.194 1.00 86.56 436 ASP A CA 1
ATOM 3306 C C . ASP A 1 436 ? 19.793 15.652 -51.155 1.00 86.56 436 ASP A C 1
ATOM 3308 O O . ASP A 1 436 ? 20.964 15.620 -50.778 1.00 86.56 436 ASP A O 1
ATOM 3312 N N . LEU A 1 437 ? 19.483 15.787 -52.447 1.00 86.00 437 LEU A N 1
ATOM 3313 C CA . LEU A 1 437 ? 20.478 15.839 -53.522 1.00 86.00 437 LEU A CA 1
ATOM 3314 C C . LEU A 1 437 ? 21.308 17.127 -53.436 1.00 86.00 437 LEU A C 1
ATOM 3316 O O . LEU A 1 437 ? 20.767 18.203 -53.195 1.00 86.00 437 LEU A O 1
ATOM 3320 N N . ALA A 1 438 ? 22.629 17.043 -53.618 1.00 82.81 438 ALA A N 1
ATOM 3321 C CA . ALA A 1 438 ? 23.532 18.195 -53.469 1.00 82.81 438 ALA A CA 1
ATOM 3322 C C . ALA A 1 438 ? 23.358 19.256 -54.568 1.00 82.81 438 ALA A C 1
ATOM 3324 O O . ALA A 1 438 ? 23.369 20.447 -54.279 1.00 82.81 438 ALA A O 1
ATOM 3325 N N . ASN A 1 439 ? 23.166 18.825 -55.815 1.00 86.88 439 ASN A N 1
ATOM 3326 C CA . ASN A 1 439 ? 22.999 19.711 -56.967 1.00 86.88 439 ASN A CA 1
ATOM 3327 C C . ASN A 1 439 ? 22.013 19.092 -57.978 1.00 86.88 439 ASN A C 1
ATOM 3329 O O . ASN A 1 439 ? 22.444 18.597 -59.022 1.00 86.88 439 ASN A O 1
ATOM 3333 N N . PRO A 1 440 ? 20.709 18.994 -57.656 1.00 88.81 440 PRO A N 1
ATOM 3334 C CA . PRO A 1 440 ? 19.743 18.366 -58.548 1.00 88.81 440 PRO A CA 1
ATOM 3335 C C . PRO A 1 440 ? 19.454 19.237 -59.773 1.00 88.81 440 PRO A C 1
ATOM 3337 O O . PRO A 1 440 ? 19.397 20.464 -59.689 1.00 88.81 440 PRO A O 1
ATOM 3340 N N . ALA A 1 441 ? 19.206 18.592 -60.913 1.00 89.62 441 ALA A N 1
ATOM 3341 C CA . ALA A 1 441 ? 18.590 19.265 -62.051 1.00 89.62 441 ALA A CA 1
ATOM 3342 C C . ALA A 1 441 ? 17.166 19.728 -61.673 1.00 89.62 441 ALA A C 1
ATOM 3344 O O . ALA A 1 441 ? 16.543 19.101 -60.810 1.00 89.62 441 ALA A O 1
ATOM 3345 N N . PRO A 1 442 ? 16.612 20.773 -62.322 1.00 90.75 442 PRO A N 1
ATOM 3346 C CA . PRO A 1 442 ? 15.292 21.294 -61.974 1.00 90.75 442 PRO A CA 1
ATOM 3347 C C . PRO A 1 442 ? 14.224 20.196 -61.942 1.00 90.75 442 PRO A C 1
ATOM 3349 O O . PRO A 1 442 ? 14.022 19.470 -62.923 1.00 90.75 442 PRO A O 1
ATOM 3352 N N . PHE A 1 443 ? 13.533 20.080 -60.811 1.00 93.75 443 PHE A N 1
ATOM 3353 C CA . PHE A 1 443 ? 12.417 19.167 -60.642 1.00 93.75 443 PHE A CA 1
ATOM 3354 C C . PHE A 1 443 ? 11.247 19.587 -61.537 1.00 93.75 443 PHE A C 1
ATOM 3356 O O . PHE A 1 443 ? 11.004 20.772 -61.783 1.00 93.75 443 PHE A O 1
ATOM 3363 N N . TYR A 1 444 ? 10.489 18.598 -61.994 1.00 92.00 444 TYR A N 1
ATOM 3364 C CA . TYR A 1 444 ? 9.305 18.735 -62.826 1.00 92.00 444 TYR A CA 1
ATOM 3365 C C . TYR A 1 444 ? 8.193 17.810 -62.327 1.00 92.00 444 TYR A C 1
ATOM 3367 O O . TYR A 1 444 ? 8.424 16.631 -62.052 1.00 92.00 444 TYR A O 1
ATOM 3375 N N . SER A 1 445 ? 6.974 18.338 -62.274 1.00 93.06 445 SER A N 1
ATOM 3376 C CA . SER A 1 445 ? 5.748 17.571 -62.080 1.00 93.06 445 SER A CA 1
ATOM 3377 C C . SER A 1 445 ? 4.650 18.148 -62.967 1.00 93.06 445 SER A C 1
ATOM 3379 O O . SER A 1 445 ? 4.581 19.362 -63.155 1.00 93.06 445 SER A O 1
ATOM 3381 N N . SER A 1 446 ? 3.796 17.282 -63.513 1.00 89.81 446 SER A N 1
ATOM 3382 C CA . SER A 1 446 ? 2.580 17.689 -64.225 1.00 89.81 446 SER A CA 1
ATOM 3383 C C . SER A 1 446 ? 1.394 17.919 -63.283 1.00 89.81 446 SER A C 1
ATOM 3385 O O . SER A 1 446 ? 0.331 18.328 -63.738 1.00 89.81 446 SER A O 1
ATOM 3387 N N . ASP A 1 447 ? 1.549 17.614 -61.993 1.00 92.69 447 ASP A N 1
ATOM 3388 C CA . ASP A 1 447 ? 0.502 17.763 -60.990 1.00 92.69 447 ASP A CA 1
ATOM 3389 C C . ASP A 1 447 ? 0.632 19.117 -60.283 1.00 92.69 447 ASP A C 1
ATOM 3391 O O . ASP A 1 447 ? 1.619 19.386 -59.594 1.00 92.69 447 ASP A O 1
ATOM 3395 N N . SER A 1 448 ? -0.377 19.975 -60.446 1.00 91.25 448 SER A N 1
ATOM 3396 C CA . SER A 1 448 ? -0.381 21.331 -59.888 1.00 91.25 448 SER A CA 1
ATOM 3397 C C . SER A 1 448 ? -0.468 21.373 -58.361 1.00 91.25 448 SER A C 1
ATOM 3399 O O . SER A 1 448 ? -0.268 22.437 -57.780 1.00 91.25 448 SER A O 1
ATOM 3401 N N . ARG A 1 449 ? -0.769 20.246 -57.696 1.00 93.44 449 ARG A N 1
ATOM 3402 C CA . ARG A 1 449 ? -0.784 20.141 -56.228 1.00 93.44 449 ARG A CA 1
ATOM 3403 C C . ARG A 1 449 ? 0.630 20.103 -55.641 1.00 93.44 449 ARG A C 1
ATOM 3405 O O . ARG A 1 449 ? 0.798 20.348 -54.450 1.00 93.44 449 ARG A O 1
ATOM 3412 N N . ILE A 1 450 ? 1.649 19.802 -56.452 1.00 94.12 450 ILE A N 1
ATOM 3413 C CA . ILE A 1 450 ? 3.049 19.820 -56.020 1.00 94.12 450 ILE A CA 1
ATOM 3414 C C . ILE A 1 450 ? 3.557 21.273 -55.994 1.00 94.12 450 ILE A C 1
ATOM 3416 O O . ILE A 1 450 ? 3.501 21.945 -57.027 1.00 94.12 450 ILE A O 1
ATOM 3420 N N . PRO A 1 451 ? 4.124 21.765 -54.872 1.00 92.81 451 PRO A N 1
ATOM 3421 C CA . PRO A 1 451 ? 4.656 23.127 -54.752 1.00 92.81 451 PRO A CA 1
ATOM 3422 C C . PRO A 1 451 ? 6.007 23.277 -55.482 1.00 92.81 451 PRO A C 1
ATOM 3424 O O . PRO A 1 451 ? 7.046 23.563 -54.888 1.00 92.81 451 PRO A O 1
ATOM 3427 N N . LEU A 1 452 ? 6.002 23.071 -56.801 1.00 92.50 452 LEU A N 1
ATOM 3428 C CA . LEU A 1 452 ? 7.193 22.895 -57.633 1.00 92.50 452 LEU A CA 1
ATOM 3429 C C . LEU A 1 452 ? 8.116 24.121 -57.646 1.00 92.50 452 LEU A C 1
ATOM 3431 O O . LEU A 1 452 ? 9.336 23.974 -57.644 1.00 92.50 452 LEU A O 1
ATOM 3435 N N . ALA A 1 453 ? 7.545 25.329 -57.636 1.00 90.25 453 ALA A N 1
ATOM 3436 C CA . ALA A 1 453 ? 8.317 26.570 -57.597 1.00 90.25 453 ALA A CA 1
ATOM 3437 C C . ALA A 1 453 ? 9.105 26.704 -56.284 1.00 90.25 453 ALA A C 1
ATOM 3439 O O . ALA A 1 453 ? 10.293 27.013 -56.306 1.00 90.25 453 ALA A O 1
ATOM 3440 N N . GLN A 1 454 ? 8.467 26.402 -55.149 1.00 91.12 454 GLN A N 1
ATOM 3441 C CA . GLN A 1 454 ? 9.112 26.444 -53.835 1.00 91.12 454 GLN A CA 1
ATOM 3442 C C . GLN A 1 454 ? 10.142 25.315 -53.679 1.00 91.12 454 GLN A C 1
ATOM 3444 O O . GLN A 1 454 ? 11.222 25.544 -53.140 1.00 91.12 454 GLN A O 1
ATOM 3449 N N . LEU A 1 455 ? 9.840 24.118 -54.200 1.00 92.50 455 LEU A N 1
ATOM 3450 C CA . LEU A 1 455 ? 10.763 22.980 -54.207 1.00 92.50 455 LEU A CA 1
ATOM 3451 C C . LEU A 1 455 ? 12.031 23.266 -55.025 1.00 92.50 455 LEU A C 1
ATOM 3453 O O . LEU A 1 455 ? 13.124 22.939 -54.584 1.00 92.50 455 LEU A O 1
ATOM 3457 N N . ASN A 1 456 ? 11.908 23.885 -56.201 1.00 91.19 456 ASN A N 1
ATOM 3458 C CA . ASN A 1 456 ? 13.068 24.232 -57.026 1.00 91.19 456 ASN A CA 1
ATOM 3459 C C . ASN A 1 456 ? 13.850 25.439 -56.492 1.00 91.19 456 ASN A C 1
ATOM 3461 O O . ASN A 1 456 ? 15.062 25.493 -56.677 1.00 91.19 456 ASN A O 1
ATOM 3465 N N . ALA A 1 457 ? 13.185 26.391 -55.827 1.00 91.12 457 ALA A N 1
ATOM 3466 C CA . ALA A 1 457 ? 13.854 27.523 -55.183 1.00 91.12 457 ALA A CA 1
ATOM 3467 C C . ALA A 1 457 ? 14.724 27.084 -53.993 1.00 91.12 457 ALA A C 1
ATOM 3469 O O . ALA A 1 457 ? 15.761 27.687 -53.731 1.00 91.12 457 ALA A O 1
ATOM 3470 N N . ASN A 1 458 ? 14.314 26.025 -53.288 1.00 91.00 458 ASN A N 1
ATOM 3471 C CA . ASN A 1 458 ? 15.093 25.410 -52.221 1.00 91.00 458 ASN A CA 1
ATOM 3472 C C . ASN A 1 458 ? 14.980 23.873 -52.283 1.00 91.00 458 ASN A C 1
ATOM 3474 O O . ASN A 1 458 ? 14.101 23.295 -51.633 1.00 91.00 458 ASN A O 1
ATOM 3478 N N . PRO A 1 459 ? 15.861 23.201 -53.049 1.00 87.94 459 PRO A N 1
ATOM 3479 C CA . PRO A 1 459 ? 15.795 21.755 -53.254 1.00 87.94 459 PRO A CA 1
ATOM 3480 C C . PRO A 1 459 ? 16.394 20.933 -52.101 1.00 87.94 459 PRO A C 1
ATOM 3482 O O . PRO A 1 459 ? 16.265 19.709 -52.101 1.00 87.94 459 PRO A O 1
ATOM 3485 N N . ARG A 1 460 ? 17.048 21.585 -51.129 1.00 90.56 460 ARG A N 1
ATOM 3486 C CA . ARG A 1 460 ? 17.736 20.958 -49.990 1.00 90.56 460 ARG A CA 1
ATOM 3487 C C . ARG A 1 460 ? 16.838 20.910 -48.760 1.00 90.56 460 ARG A C 1
ATOM 3489 O O . ARG A 1 460 ? 16.122 21.870 -48.466 1.00 90.56 460 ARG A O 1
ATOM 3496 N N . PHE A 1 461 ? 16.888 19.808 -48.023 1.00 91.00 461 PHE A N 1
ATOM 3497 C CA . PHE A 1 461 ? 16.112 19.603 -46.795 1.00 91.00 461 PHE A CA 1
ATOM 3498 C C . PHE A 1 461 ? 16.983 19.289 -45.573 1.00 91.00 461 PHE A C 1
ATOM 3500 O O . PHE A 1 461 ? 16.451 19.241 -44.463 1.00 91.00 461 PHE A O 1
ATOM 3507 N N . ASP A 1 462 ? 18.290 19.082 -45.774 1.00 88.81 462 ASP A N 1
ATOM 3508 C CA . ASP A 1 462 ? 19.283 18.775 -44.735 1.00 88.81 462 ASP A CA 1
ATOM 3509 C C . ASP A 1 462 ? 18.896 17.558 -43.883 1.00 88.81 462 ASP A C 1
ATOM 3511 O O . ASP A 1 462 ? 19.164 17.473 -42.682 1.00 88.81 462 ASP A O 1
ATOM 3515 N N . VAL A 1 463 ? 18.237 16.590 -44.524 1.00 89.44 463 VAL A N 1
ATOM 3516 C CA . VAL A 1 463 ? 17.731 15.380 -43.871 1.00 89.44 463 VAL A CA 1
ATOM 3517 C C . VAL A 1 463 ? 18.878 14.445 -43.505 1.00 89.44 463 VAL A C 1
ATOM 3519 O O . VAL A 1 463 ? 18.838 13.850 -42.434 1.00 89.44 463 VAL A O 1
ATOM 3522 N N . GLY A 1 464 ? 19.904 14.327 -44.356 1.00 85.94 464 GLY A N 1
ATOM 3523 C CA . GLY A 1 464 ? 21.041 13.427 -44.132 1.00 85.94 464 GLY A CA 1
ATOM 3524 C C . GLY A 1 464 ? 21.807 13.729 -42.836 1.00 85.94 464 GLY A C 1
ATOM 3525 O O . GLY A 1 464 ? 21.854 12.863 -41.962 1.00 85.94 464 GLY A O 1
ATOM 3526 N N . PRO A 1 465 ? 22.357 14.948 -42.662 1.00 88.38 465 PRO A N 1
ATOM 3527 C CA . PRO A 1 465 ? 23.056 15.332 -41.434 1.00 88.38 465 PRO A CA 1
ATOM 3528 C C . PRO A 1 465 ? 22.164 15.272 -40.188 1.00 88.38 465 PRO A C 1
ATOM 3530 O O . PRO A 1 465 ? 22.595 14.771 -39.151 1.00 88.38 465 PRO A O 1
ATOM 3533 N N . ALA A 1 466 ? 20.906 15.720 -40.293 1.00 88.00 466 ALA A N 1
ATOM 3534 C CA . ALA A 1 466 ? 19.961 15.677 -39.177 1.00 88.00 466 ALA A CA 1
ATOM 3535 C C . ALA A 1 466 ? 19.624 14.238 -38.753 1.00 88.00 466 ALA A C 1
ATOM 3537 O O . ALA A 1 466 ? 19.525 13.963 -37.559 1.00 88.00 466 ALA A O 1
ATOM 3538 N N . PHE A 1 467 ? 19.467 13.322 -39.715 1.00 88.31 467 PHE A N 1
ATOM 3539 C CA . PHE A 1 467 ? 19.282 11.897 -39.449 1.00 88.31 467 PHE A CA 1
ATOM 3540 C C . PHE A 1 467 ? 20.511 11.294 -38.780 1.00 88.31 467 PHE A C 1
ATOM 3542 O O . PHE A 1 467 ? 20.371 10.643 -37.752 1.00 88.31 467 PHE A O 1
ATOM 3549 N N . ASP A 1 468 ? 21.703 11.529 -39.327 1.00 88.12 468 ASP A N 1
ATOM 3550 C CA . ASP A 1 468 ? 22.937 10.964 -38.787 1.00 88.12 468 ASP A CA 1
ATOM 3551 C C . ASP A 1 468 ? 23.182 11.415 -37.334 1.00 88.12 468 ASP A C 1
ATOM 3553 O O . ASP A 1 468 ? 23.555 10.586 -36.503 1.00 88.12 468 ASP A O 1
ATOM 3557 N N . GLN A 1 469 ? 22.903 12.685 -37.013 1.00 90.25 469 GLN A N 1
ATOM 3558 C CA . GLN A 1 469 ? 22.968 13.211 -35.648 1.00 90.25 469 GLN A CA 1
ATOM 3559 C C . GLN A 1 469 ? 21.908 12.576 -34.734 1.00 90.25 469 GLN A C 1
ATOM 3561 O O . GLN A 1 469 ? 22.259 11.993 -33.710 1.00 90.25 469 GLN A O 1
ATOM 3566 N N . GLN A 1 470 ? 20.622 12.651 -35.103 1.00 85.94 470 GLN A N 1
ATOM 3567 C CA . GLN A 1 470 ? 19.528 12.139 -34.264 1.00 85.94 470 GLN A CA 1
ATOM 3568 C C . GLN A 1 470 ? 19.634 10.627 -34.045 1.00 85.94 470 GLN A C 1
ATOM 3570 O O . GLN A 1 470 ? 19.326 10.135 -32.963 1.00 85.94 470 GLN A O 1
ATOM 3575 N N . PHE A 1 471 ? 20.077 9.880 -35.058 1.00 85.06 471 PHE A N 1
ATOM 3576 C CA . PHE A 1 471 ? 20.305 8.444 -34.950 1.00 85.06 471 PHE A CA 1
ATOM 3577 C C . PHE A 1 471 ? 21.435 8.133 -33.966 1.00 85.06 471 PHE A C 1
ATOM 3579 O O . PHE A 1 471 ? 21.257 7.280 -33.100 1.00 85.06 471 PHE A O 1
ATOM 3586 N N . ALA A 1 472 ? 22.573 8.831 -34.060 1.00 87.44 472 ALA A N 1
ATOM 3587 C CA . ALA A 1 472 ? 23.685 8.638 -33.132 1.00 87.44 472 ALA A CA 1
ATOM 3588 C C . ALA A 1 472 ? 23.273 8.950 -31.683 1.00 87.44 472 ALA A C 1
AT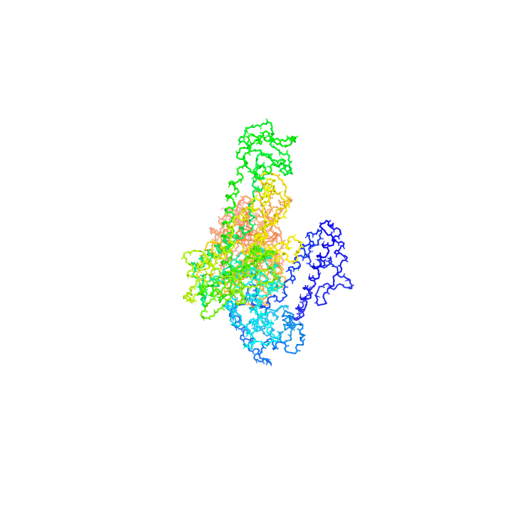OM 3590 O O . ALA A 1 472 ? 23.512 8.139 -30.790 1.00 87.44 472 ALA A O 1
ATOM 3591 N N . GLU A 1 473 ? 22.581 10.072 -31.463 1.00 88.50 473 GLU A N 1
ATOM 3592 C CA . GLU A 1 473 ? 22.037 10.450 -30.152 1.00 88.50 473 GLU A CA 1
ATOM 3593 C C . GLU A 1 473 ? 21.066 9.385 -29.612 1.00 88.50 473 GLU A C 1
ATOM 3595 O O . GLU A 1 473 ? 21.191 8.957 -28.465 1.00 88.50 473 GLU A O 1
ATOM 3600 N N . ALA A 1 474 ? 20.145 8.887 -30.445 1.00 84.00 474 ALA A N 1
ATOM 3601 C CA . ALA A 1 474 ? 19.184 7.858 -30.049 1.00 84.00 474 ALA A CA 1
ATOM 3602 C C . ALA A 1 474 ? 19.851 6.517 -29.694 1.00 84.00 474 ALA A C 1
ATOM 3604 O O . ALA A 1 474 ? 19.424 5.847 -28.751 1.00 84.00 474 ALA A O 1
ATOM 3605 N N . ILE A 1 475 ? 20.895 6.111 -30.424 1.00 84.50 475 ILE A N 1
ATOM 3606 C CA . ILE A 1 475 ? 21.654 4.892 -30.117 1.00 84.50 475 ILE A CA 1
ATOM 3607 C C . ILE A 1 475 ? 22.405 5.038 -28.789 1.00 84.50 475 ILE A C 1
ATOM 3609 O O . ILE A 1 475 ? 22.345 4.122 -27.968 1.00 84.50 475 ILE A O 1
ATOM 3613 N N . GLU A 1 476 ? 23.042 6.180 -28.528 1.00 90.19 476 GLU A N 1
ATOM 3614 C CA . GLU A 1 476 ? 23.716 6.435 -27.247 1.00 90.19 476 GLU A CA 1
ATOM 3615 C C . GLU A 1 476 ? 22.733 6.479 -26.066 1.00 90.19 476 GLU A C 1
ATOM 3617 O O . GLU A 1 476 ? 22.976 5.855 -25.027 1.00 90.19 476 GLU A O 1
ATOM 3622 N N . GLU A 1 477 ? 21.572 7.123 -26.229 1.00 85.88 477 GLU A N 1
ATOM 3623 C CA . GLU A 1 477 ? 20.505 7.090 -25.222 1.00 85.88 477 GLU A CA 1
ATOM 3624 C C . GLU A 1 477 ? 20.044 5.654 -24.931 1.00 85.88 477 GLU A C 1
ATOM 3626 O O . GLU A 1 477 ? 19.877 5.280 -23.765 1.00 85.88 477 GLU A O 1
ATOM 3631 N N . LYS A 1 478 ? 19.882 4.822 -25.970 1.00 84.19 478 LYS A N 1
ATOM 3632 C CA . LYS A 1 478 ? 19.509 3.410 -25.813 1.00 84.19 478 LYS A CA 1
ATOM 3633 C C . LYS A 1 478 ? 20.595 2.596 -25.123 1.00 84.19 478 LYS A C 1
ATOM 3635 O O . LYS A 1 478 ? 20.271 1.836 -24.215 1.00 84.19 478 LYS A O 1
ATOM 3640 N N . LYS A 1 479 ? 21.872 2.770 -25.474 1.00 89.88 479 LYS A N 1
ATOM 3641 C CA . LYS A 1 479 ? 22.993 2.114 -24.776 1.00 89.88 479 LYS A CA 1
ATOM 3642 C C . LYS A 1 479 ? 23.001 2.452 -23.287 1.00 89.88 479 LYS A C 1
ATOM 3644 O O . LYS A 1 479 ? 23.081 1.549 -22.458 1.00 89.88 479 LYS A O 1
ATOM 3649 N N . SER A 1 480 ? 22.850 3.731 -22.944 1.00 90.94 480 SER A N 1
ATOM 3650 C CA . SER A 1 480 ? 22.775 4.200 -21.553 1.00 90.94 480 SER A CA 1
ATOM 3651 C C . SER A 1 480 ? 21.579 3.598 -20.796 1.00 90.94 480 SER A C 1
ATOM 3653 O O . SER A 1 480 ? 21.678 3.196 -19.628 1.00 90.94 480 SER A O 1
ATOM 3655 N N . ALA A 1 481 ? 20.442 3.452 -21.475 1.00 85.12 481 ALA A N 1
ATOM 3656 C CA . ALA A 1 481 ? 19.259 2.830 -20.900 1.00 85.12 481 ALA A CA 1
ATOM 3657 C C . ALA A 1 481 ? 19.417 1.311 -20.690 1.00 85.12 481 ALA A C 1
ATOM 3659 O O . ALA A 1 481 ? 19.060 0.790 -19.629 1.00 85.12 481 ALA A O 1
ATOM 3660 N N . LEU A 1 482 ? 20.021 0.602 -21.648 1.00 87.94 482 LEU A N 1
ATOM 3661 C CA . LEU A 1 482 ? 20.367 -0.819 -21.523 1.00 87.94 482 LEU A CA 1
ATOM 3662 C C . LEU A 1 482 ? 21.375 -1.042 -20.389 1.00 87.94 482 LEU A C 1
ATOM 3664 O O . LEU A 1 482 ? 21.210 -1.965 -19.590 1.00 87.94 482 LEU A O 1
ATOM 3668 N N . HIS A 1 483 ? 22.357 -0.145 -20.247 1.00 91.44 483 HIS A N 1
ATOM 3669 C CA . HIS A 1 483 ? 23.315 -0.160 -19.141 1.00 91.44 483 HIS A CA 1
ATOM 3670 C C . HIS A 1 483 ? 22.614 -0.090 -17.783 1.00 91.44 483 HIS A C 1
ATOM 3672 O O . HIS A 1 483 ? 22.817 -0.933 -16.907 1.00 91.44 483 HIS A O 1
ATOM 3678 N N . THR A 1 484 ? 21.710 0.880 -17.639 1.00 90.31 484 THR A N 1
ATOM 3679 C CA . THR A 1 484 ? 20.879 1.043 -16.440 1.00 90.31 484 THR A CA 1
ATOM 3680 C C . THR A 1 484 ? 20.026 -0.199 -16.168 1.00 90.31 484 THR A C 1
ATOM 3682 O O . THR A 1 484 ? 19.883 -0.611 -15.014 1.00 90.31 484 THR A O 1
ATOM 3685 N N . THR A 1 485 ? 19.497 -0.824 -17.220 1.00 86.56 485 THR A N 1
ATOM 3686 C CA . THR A 1 485 ? 18.647 -2.018 -17.129 1.00 86.56 485 THR A CA 1
ATOM 3687 C C . THR A 1 485 ? 19.412 -3.220 -16.594 1.00 86.56 485 THR A C 1
ATOM 3689 O O . THR A 1 485 ? 18.966 -3.848 -15.637 1.00 86.56 485 THR A O 1
ATOM 3692 N N . VAL A 1 486 ? 20.606 -3.507 -17.116 1.00 91.81 486 VAL A N 1
ATOM 3693 C CA . VAL A 1 486 ? 21.432 -4.620 -16.616 1.00 91.81 486 VAL A CA 1
ATOM 3694 C C . VAL A 1 486 ? 21.795 -4.415 -15.144 1.00 91.81 486 VAL A C 1
ATOM 3696 O O . VAL A 1 486 ? 21.622 -5.327 -14.334 1.00 91.81 486 VAL A O 1
ATOM 3699 N N . ARG A 1 487 ? 22.206 -3.199 -14.758 1.00 93.19 487 ARG A N 1
ATOM 3700 C CA . ARG A 1 487 ? 22.509 -2.860 -13.353 1.00 93.19 487 ARG A CA 1
ATOM 3701 C C . ARG A 1 487 ? 21.308 -3.082 -12.436 1.00 93.19 487 ARG A C 1
ATOM 3703 O O . ARG A 1 487 ? 21.450 -3.577 -11.318 1.00 93.19 487 ARG A O 1
ATOM 3710 N N . GLN A 1 488 ? 20.118 -2.741 -12.921 1.00 88.25 488 GLN A N 1
ATOM 3711 C CA . GLN A 1 488 ? 18.863 -2.940 -12.209 1.00 88.25 488 GLN A CA 1
ATOM 3712 C C . GLN A 1 488 ? 18.509 -4.418 -12.028 1.00 88.25 488 GLN A C 1
ATOM 3714 O O . GLN A 1 488 ? 18.006 -4.793 -10.967 1.00 88.25 488 GLN A O 1
ATOM 3719 N N . LEU A 1 489 ? 18.735 -5.247 -13.048 1.00 88.06 489 LEU A N 1
ATOM 3720 C CA . LEU A 1 489 ? 18.472 -6.683 -12.965 1.00 88.06 489 LEU A CA 1
ATOM 3721 C C . LEU A 1 489 ? 19.425 -7.359 -11.979 1.00 88.06 489 LEU A C 1
ATOM 3723 O O . LEU A 1 489 ? 18.970 -8.137 -11.147 1.00 88.06 489 LEU A O 1
ATOM 3727 N N . ILE A 1 490 ? 20.711 -6.994 -11.993 1.00 93.44 490 ILE A N 1
ATOM 3728 C CA . ILE A 1 490 ? 21.693 -7.510 -11.029 1.00 93.44 490 ILE A CA 1
ATOM 3729 C C . ILE A 1 490 ? 21.294 -7.128 -9.598 1.00 93.44 490 ILE A C 1
ATOM 3731 O O . ILE A 1 490 ? 21.283 -7.985 -8.719 1.00 93.44 490 ILE A O 1
ATOM 3735 N N . ALA A 1 491 ? 20.901 -5.873 -9.354 1.00 90.88 491 ALA A N 1
ATOM 3736 C CA . ALA A 1 491 ? 20.499 -5.413 -8.022 1.00 90.88 491 ALA A CA 1
ATOM 3737 C C . ALA A 1 491 ? 19.274 -6.153 -7.442 1.00 90.88 491 ALA A C 1
ATOM 3739 O O . ALA A 1 491 ? 19.135 -6.232 -6.223 1.00 90.88 491 ALA A O 1
ATOM 3740 N N . GLN A 1 492 ? 18.414 -6.718 -8.294 1.00 87.56 492 GLN A N 1
ATOM 3741 C CA . GLN A 1 492 ? 17.215 -7.463 -7.888 1.00 87.56 492 GLN A CA 1
ATOM 3742 C C . GLN A 1 492 ? 17.446 -8.966 -7.693 1.00 87.56 492 GLN A C 1
ATOM 3744 O O . GLN A 1 492 ? 16.538 -9.669 -7.246 1.00 87.56 492 GLN A O 1
ATOM 3749 N N . LEU A 1 493 ? 18.641 -9.473 -8.006 1.00 91.12 493 LEU A N 1
ATOM 3750 C CA . LEU A 1 493 ? 18.959 -10.880 -7.803 1.00 91.12 493 LEU A CA 1
ATOM 3751 C C . LEU A 1 493 ? 18.991 -11.247 -6.307 1.00 91.12 493 LEU A C 1
ATOM 3753 O O . LEU A 1 493 ? 19.380 -10.426 -5.461 1.00 91.12 493 LEU A O 1
ATOM 3757 N N . PRO A 1 494 ? 18.683 -12.516 -5.970 1.00 93.25 494 PRO A N 1
ATOM 3758 C CA . PRO A 1 494 ? 18.995 -13.071 -4.663 1.00 93.25 494 PRO A CA 1
ATOM 3759 C C . PRO A 1 494 ? 20.434 -12.777 -4.239 1.00 93.25 494 PRO A C 1
ATOM 3761 O O . PRO A 1 494 ? 21.350 -12.765 -5.066 1.00 93.25 494 PRO A O 1
ATOM 3764 N N . LEU A 1 495 ? 20.640 -12.534 -2.940 1.00 93.50 495 LEU A N 1
ATOM 3765 C CA . LEU A 1 495 ? 21.911 -12.021 -2.415 1.00 93.50 495 LEU A CA 1
ATOM 3766 C C . LEU A 1 495 ? 23.122 -12.864 -2.840 1.00 93.50 495 LEU A C 1
ATOM 3768 O O . LEU A 1 495 ? 24.145 -12.308 -3.227 1.00 93.50 495 LEU A O 1
ATOM 3772 N N . GLU A 1 496 ? 23.011 -14.192 -2.817 1.00 92.75 496 GLU A N 1
ATOM 3773 C CA . GLU A 1 496 ? 24.120 -15.071 -3.203 1.00 92.75 496 GLU A CA 1
ATOM 3774 C C . GLU A 1 496 ? 24.473 -14.966 -4.693 1.00 92.75 496 GLU A C 1
ATOM 3776 O O . GLU A 1 496 ? 25.646 -15.023 -5.053 1.00 92.75 496 GLU A O 1
ATOM 3781 N N . HIS A 1 497 ? 23.497 -14.712 -5.566 1.00 94.88 497 HIS A N 1
ATOM 3782 C CA . HIS A 1 497 ? 23.763 -14.459 -6.983 1.00 94.88 497 HIS A CA 1
ATOM 3783 C C . HIS A 1 497 ? 24.375 -13.074 -7.216 1.00 94.88 497 HIS A C 1
ATOM 3785 O O . HIS A 1 497 ? 25.283 -12.947 -8.036 1.00 94.88 497 HIS A O 1
ATOM 3791 N N . ARG A 1 498 ? 23.970 -12.055 -6.441 1.00 94.81 498 ARG A N 1
ATOM 3792 C CA . ARG A 1 498 ? 24.669 -10.758 -6.426 1.00 94.81 498 ARG A CA 1
ATOM 3793 C C . ARG A 1 498 ? 26.131 -10.935 -6.039 1.00 94.81 498 ARG A C 1
ATOM 3795 O O . ARG A 1 498 ? 27.005 -10.486 -6.766 1.00 94.81 498 ARG A O 1
ATOM 3802 N N . LYS A 1 499 ? 26.411 -11.662 -4.954 1.00 94.69 499 LYS A N 1
ATOM 3803 C CA . LYS A 1 499 ? 27.785 -11.950 -4.512 1.00 94.69 499 LYS A CA 1
ATOM 3804 C C . LYS A 1 499 ? 28.601 -12.704 -5.564 1.00 94.69 499 LYS A C 1
ATOM 3806 O O . LYS A 1 499 ? 29.769 -12.381 -5.749 1.00 94.69 499 LYS A O 1
ATOM 3811 N N . ASN A 1 500 ? 28.002 -13.665 -6.272 1.00 95.50 500 ASN A N 1
ATOM 3812 C CA . ASN A 1 500 ? 28.681 -14.368 -7.364 1.00 95.50 500 ASN A CA 1
ATOM 3813 C C . ASN A 1 500 ? 29.154 -13.393 -8.454 1.00 95.50 500 ASN A C 1
ATOM 3815 O O . ASN A 1 500 ? 30.296 -13.484 -8.892 1.00 95.50 500 ASN A O 1
ATOM 3819 N N . LEU A 1 501 ? 28.312 -12.433 -8.848 1.00 95.62 501 LEU A N 1
ATOM 3820 C CA . LEU A 1 501 ? 28.660 -11.430 -9.860 1.00 95.62 501 LEU A CA 1
ATOM 3821 C C . LEU A 1 501 ? 29.608 -10.340 -9.325 1.00 95.62 501 LEU A C 1
ATOM 3823 O O . LEU A 1 501 ? 30.476 -9.863 -10.055 1.00 95.62 501 LEU A O 1
ATOM 3827 N N . GLU A 1 502 ? 29.481 -9.967 -8.050 1.00 94.56 502 GLU A N 1
ATOM 3828 C CA . GLU A 1 502 ? 30.273 -8.903 -7.417 1.00 94.56 502 GLU A CA 1
ATOM 3829 C C . GLU A 1 502 ? 31.693 -9.344 -7.014 1.00 94.56 502 GLU A C 1
ATOM 3831 O O . GLU A 1 502 ? 32.628 -8.538 -7.030 1.00 94.56 502 GLU A O 1
ATOM 3836 N N . TYR A 1 503 ? 31.869 -10.617 -6.653 1.00 94.62 503 TYR A N 1
ATOM 3837 C CA . TYR A 1 503 ? 33.118 -11.120 -6.072 1.00 94.62 503 TYR A CA 1
ATOM 3838 C C . TYR A 1 503 ? 33.733 -12.297 -6.833 1.00 94.62 503 TYR A C 1
ATOM 3840 O O . TYR A 1 503 ? 34.936 -12.514 -6.717 1.00 94.62 503 TYR A O 1
ATOM 3848 N N . GLY A 1 504 ? 32.958 -13.046 -7.622 1.00 94.75 504 GLY A N 1
ATOM 3849 C CA . GLY A 1 504 ? 33.469 -14.191 -8.380 1.00 94.75 504 GLY A CA 1
ATOM 3850 C C . GLY A 1 504 ? 34.163 -13.795 -9.681 1.00 94.75 504 GLY A C 1
ATOM 3851 O O . GLY A 1 504 ? 33.805 -12.791 -10.287 1.00 94.75 504 GLY A O 1
ATOM 3852 N N . ALA A 1 505 ? 35.123 -14.597 -10.140 1.00 94.88 505 ALA A N 1
ATOM 3853 C CA . ALA A 1 505 ? 35.763 -14.458 -11.448 1.00 94.88 505 ALA A CA 1
ATOM 3854 C C . ALA A 1 505 ? 34.743 -14.661 -12.581 1.00 94.88 505 ALA A C 1
ATOM 3856 O O . ALA A 1 505 ? 34.012 -15.653 -12.578 1.00 94.88 505 ALA A O 1
ATOM 3857 N N . LEU A 1 506 ? 34.678 -13.734 -13.544 1.00 95.75 506 LEU A N 1
ATOM 3858 C CA . LEU A 1 506 ? 33.660 -13.731 -14.599 1.00 95.75 506 LEU A CA 1
ATOM 3859 C C . LEU A 1 506 ? 34.244 -14.071 -15.973 1.00 95.75 506 LEU A C 1
ATOM 3861 O O . LEU A 1 506 ? 35.225 -13.475 -16.420 1.00 95.75 506 LEU A O 1
ATOM 3865 N N . THR A 1 507 ? 33.580 -14.985 -16.680 1.00 95.31 507 THR A N 1
ATOM 3866 C CA . THR A 1 507 ? 33.824 -15.273 -18.101 1.00 95.31 507 THR A CA 1
ATOM 3867 C C . THR A 1 507 ? 32.529 -15.126 -18.887 1.00 95.31 507 THR A C 1
ATOM 3869 O O . THR A 1 507 ? 31.504 -15.690 -18.505 1.00 95.31 507 THR A O 1
ATOM 3872 N N . PHE A 1 508 ? 32.572 -14.390 -19.996 1.00 95.56 508 PHE A N 1
ATOM 3873 C CA . PHE A 1 508 ? 31.405 -14.137 -20.837 1.00 95.56 508 PHE A CA 1
ATOM 3874 C C . PHE A 1 508 ? 31.408 -15.042 -22.064 1.00 95.56 508 PHE A C 1
ATOM 3876 O O . PHE A 1 508 ? 32.464 -15.336 -22.627 1.00 95.56 508 PHE A O 1
ATOM 3883 N N . TYR A 1 509 ? 30.222 -15.453 -22.498 1.00 95.19 509 TYR A N 1
ATOM 3884 C CA . TYR A 1 509 ? 30.029 -16.272 -23.685 1.00 95.19 509 TYR A CA 1
ATOM 3885 C C . TYR A 1 509 ? 28.885 -15.719 -24.525 1.00 95.19 509 TYR A C 1
ATOM 3887 O O . TYR A 1 509 ? 27.846 -15.326 -23.998 1.00 95.19 509 TYR A O 1
ATOM 3895 N N . GLN A 1 510 ? 29.070 -15.731 -25.840 1.00 92.50 510 GLN A N 1
ATOM 3896 C CA . GLN A 1 510 ? 28.067 -15.312 -26.807 1.00 92.50 510 GLN A CA 1
ATOM 3897 C C . GLN A 1 510 ? 27.676 -16.474 -27.708 1.00 92.50 510 GLN A C 1
ATOM 3899 O O . GLN A 1 510 ? 28.543 -17.201 -28.207 1.00 92.50 510 GLN A O 1
ATOM 3904 N N . ALA A 1 511 ? 26.373 -16.633 -27.920 1.00 89.06 511 ALA A N 1
ATOM 3905 C CA . ALA A 1 511 ? 25.844 -17.564 -28.900 1.00 89.06 511 ALA A CA 1
ATOM 3906 C C . ALA A 1 511 ? 25.729 -16.876 -30.267 1.00 89.06 511 ALA A C 1
ATOM 3908 O O . ALA A 1 511 ? 25.397 -15.698 -30.372 1.00 89.06 511 ALA A O 1
ATOM 3909 N N . SER A 1 512 ? 25.991 -17.625 -31.329 1.00 86.88 512 SER A N 1
ATOM 3910 C CA . SER A 1 512 ? 25.856 -17.184 -32.714 1.00 86.88 512 SER A CA 1
ATOM 3911 C C . SER A 1 512 ? 25.369 -18.345 -33.572 1.00 86.88 512 SER A C 1
ATOM 3913 O O . SER A 1 512 ? 25.493 -19.509 -33.189 1.00 86.88 512 SER A O 1
ATOM 3915 N N . SER A 1 513 ? 24.792 -18.052 -34.734 1.00 86.44 513 SER A N 1
ATOM 3916 C CA . SER A 1 513 ? 24.513 -19.094 -35.722 1.00 86.44 513 SER A CA 1
ATOM 3917 C C . SER A 1 513 ? 24.772 -18.593 -37.132 1.00 86.44 513 SER A C 1
ATOM 3919 O O . SER A 1 513 ? 24.686 -17.394 -37.378 1.00 86.44 513 SER A O 1
ATOM 3921 N N . HIS A 1 514 ? 25.094 -19.499 -38.048 1.00 84.81 514 HIS A N 1
ATOM 3922 C CA . HIS A 1 514 ? 25.217 -19.219 -39.474 1.00 84.81 514 HIS A CA 1
ATOM 3923 C C . HIS A 1 514 ? 24.704 -20.401 -40.297 1.00 84.81 514 HIS A C 1
ATOM 3925 O O . HIS A 1 514 ? 24.690 -21.543 -39.838 1.00 84.81 514 HIS A O 1
ATOM 3931 N N . THR A 1 515 ? 24.263 -20.122 -41.516 1.00 85.69 515 THR A N 1
ATOM 3932 C CA . THR A 1 515 ? 23.883 -21.131 -42.507 1.00 85.69 515 THR A CA 1
ATOM 3933 C C . THR A 1 515 ? 24.956 -21.258 -43.576 1.00 85.69 515 THR A C 1
ATOM 3935 O O . THR A 1 515 ? 25.447 -20.253 -44.082 1.00 85.69 515 THR A O 1
ATOM 3938 N N . LEU A 1 516 ? 25.310 -22.490 -43.920 1.00 84.19 516 LEU A N 1
ATOM 3939 C CA . LEU A 1 516 ? 26.227 -22.823 -45.001 1.00 84.19 516 LEU A CA 1
ATOM 3940 C C . LEU A 1 516 ? 25.478 -22.785 -46.337 1.00 84.19 516 LEU A C 1
ATOM 3942 O O . LEU A 1 516 ? 24.384 -23.350 -46.464 1.00 84.19 516 LEU A O 1
ATOM 3946 N N . GLY A 1 517 ? 26.076 -22.108 -47.314 1.00 74.62 517 GLY A N 1
ATOM 3947 C CA . GLY A 1 517 ? 25.649 -22.113 -48.706 1.00 74.62 517 GLY A CA 1
ATOM 3948 C C . GLY A 1 517 ? 25.777 -23.499 -49.337 1.00 74.62 517 GLY A C 1
ATOM 3949 O O . GLY A 1 517 ? 26.374 -24.416 -48.771 1.00 74.62 517 GLY A O 1
ATOM 3950 N N . LEU A 1 518 ? 25.207 -23.656 -50.534 1.00 74.25 518 LEU A N 1
ATOM 3951 C CA . LEU A 1 518 ? 25.275 -24.912 -51.297 1.00 74.25 518 LEU A CA 1
ATOM 3952 C C . LEU A 1 518 ? 26.714 -25.294 -51.689 1.00 74.25 518 LEU A C 1
ATOM 3954 O O . LEU A 1 518 ? 26.981 -26.455 -51.983 1.00 74.25 518 LEU A O 1
ATOM 3958 N N . ASP A 1 519 ? 27.631 -24.327 -51.670 1.00 75.94 519 ASP A N 1
ATOM 3959 C CA . ASP A 1 519 ? 29.072 -24.492 -51.874 1.00 75.94 519 ASP A CA 1
ATOM 3960 C C . ASP A 1 519 ? 29.827 -24.930 -50.603 1.00 75.94 519 ASP A C 1
ATOM 3962 O O . ASP A 1 519 ? 31.032 -25.162 -50.654 1.00 75.94 519 ASP A O 1
ATOM 3966 N N . PHE A 1 520 ? 29.130 -25.057 -49.466 1.00 65.12 520 PHE A N 1
ATOM 3967 C CA . PHE A 1 520 ? 29.647 -25.418 -48.140 1.00 65.12 520 PHE A CA 1
ATOM 3968 C C . PHE A 1 520 ? 30.738 -24.494 -47.567 1.00 65.12 520 PHE A C 1
ATOM 3970 O O . PHE A 1 520 ? 31.233 -24.762 -46.471 1.00 65.12 520 PHE A O 1
ATOM 3977 N N . THR A 1 521 ? 31.086 -23.404 -48.253 1.00 67.81 521 THR A N 1
ATOM 3978 C CA . THR A 1 521 ? 32.118 -22.434 -47.849 1.00 67.81 521 THR A CA 1
ATOM 3979 C C . THR A 1 521 ? 31.541 -21.048 -47.592 1.00 67.81 521 THR A C 1
ATOM 3981 O O . THR A 1 521 ? 32.027 -20.343 -46.706 1.00 67.81 521 THR A O 1
ATOM 3984 N N . THR A 1 522 ? 30.477 -20.662 -48.301 1.00 75.25 522 THR A N 1
ATOM 3985 C CA . THR A 1 522 ? 29.801 -19.390 -48.059 1.00 75.25 522 THR A CA 1
ATOM 3986 C C . THR A 1 522 ? 28.992 -19.474 -46.769 1.00 75.25 522 THR A C 1
ATOM 3988 O O . THR A 1 522 ? 28.153 -20.361 -46.600 1.00 75.25 522 THR A O 1
ATOM 3991 N N . THR A 1 523 ? 29.222 -18.540 -45.845 1.00 76.06 523 THR A N 1
ATOM 3992 C CA . THR A 1 523 ? 28.456 -18.429 -44.602 1.00 76.06 523 THR A CA 1
ATOM 3993 C C . THR A 1 523 ? 27.487 -17.257 -44.682 1.00 76.06 523 THR A C 1
ATOM 3995 O O . THR A 1 523 ? 27.857 -16.118 -44.955 1.00 76.06 523 THR A O 1
ATOM 3998 N N . LEU A 1 524 ? 26.214 -17.546 -44.433 1.00 74.31 524 LEU A N 1
ATOM 3999 C CA . LEU A 1 524 ? 25.183 -16.538 -44.232 1.00 74.31 524 LEU A CA 1
ATOM 4000 C C . LEU A 1 524 ? 24.950 -16.404 -42.725 1.00 74.31 524 LEU A C 1
ATOM 4002 O O . LEU A 1 524 ? 24.525 -17.387 -42.106 1.00 74.31 524 LEU A O 1
ATOM 4006 N N . PRO A 1 525 ? 25.241 -15.247 -42.109 1.00 74.31 525 PRO A N 1
ATOM 4007 C CA . PRO A 1 525 ? 25.029 -15.062 -40.681 1.00 74.31 525 PRO A CA 1
ATOM 4008 C C . PRO A 1 525 ? 23.544 -15.222 -40.334 1.00 74.31 525 PRO A C 1
ATOM 4010 O O . PRO A 1 525 ? 22.659 -14.756 -41.050 1.00 74.31 525 PRO A O 1
ATOM 4013 N N . GLY A 1 526 ? 23.275 -15.922 -39.236 1.00 69.50 526 GLY A N 1
ATOM 4014 C CA . GLY A 1 526 ? 21.945 -16.041 -38.654 1.00 69.50 526 GLY A CA 1
ATOM 4015 C C . GLY A 1 526 ? 21.541 -14.781 -37.878 1.00 69.50 526 GLY A C 1
ATOM 4016 O O . GLY A 1 526 ? 22.302 -13.815 -37.812 1.00 69.50 526 GLY A O 1
ATOM 4017 N N . PRO A 1 527 ? 20.348 -14.780 -37.255 1.00 70.31 527 PRO A N 1
ATOM 4018 C CA . PRO A 1 527 ? 19.872 -13.646 -36.466 1.00 70.31 527 PRO A CA 1
ATOM 4019 C C . PRO A 1 527 ? 20.842 -13.295 -35.332 1.00 70.31 527 PRO A C 1
ATOM 4021 O O . PRO A 1 527 ? 21.341 -14.200 -34.654 1.00 70.31 527 PRO A O 1
ATOM 4024 N N . LYS A 1 528 ? 21.064 -11.995 -35.090 1.00 73.06 528 LYS A N 1
ATOM 4025 C CA . LYS A 1 528 ? 21.828 -11.537 -33.922 1.00 73.06 528 LYS A CA 1
ATOM 4026 C C . LYS A 1 528 ? 21.145 -12.010 -32.635 1.00 73.06 528 LYS A C 1
ATOM 4028 O O . LYS A 1 528 ? 19.931 -11.866 -32.467 1.00 73.06 528 LYS A O 1
ATOM 4033 N N . VAL A 1 529 ? 21.937 -12.592 -31.738 1.00 79.31 529 VAL A N 1
ATOM 4034 C CA . VAL A 1 529 ? 21.487 -13.026 -30.413 1.00 79.31 529 VAL A CA 1
ATOM 4035 C C . VAL A 1 529 ? 21.540 -11.822 -29.473 1.00 79.31 529 VAL A C 1
ATOM 4037 O O . VAL A 1 529 ? 22.476 -11.036 -29.526 1.00 79.31 529 VAL A O 1
ATOM 4040 N N . HIS A 1 530 ? 20.503 -11.651 -28.658 1.00 81.38 530 HIS A N 1
ATOM 4041 C CA . HIS A 1 530 ? 20.346 -10.524 -27.728 1.00 81.38 530 HIS A CA 1
ATOM 4042 C C . HIS A 1 530 ? 20.580 -10.932 -26.264 1.00 81.38 530 HIS A C 1
ATOM 4044 O O . HIS A 1 530 ? 20.255 -10.178 -25.347 1.00 81.38 530 HIS A O 1
ATOM 4050 N N . THR A 1 531 ? 21.102 -12.141 -26.046 1.00 90.62 531 THR A N 1
ATOM 4051 C CA . THR A 1 531 ? 21.376 -12.708 -24.727 1.00 90.62 531 THR A CA 1
ATOM 4052 C C . THR A 1 531 ? 22.870 -12.922 -24.534 1.00 90.62 531 THR A C 1
ATOM 4054 O O . THR A 1 531 ? 23.573 -13.367 -25.440 1.00 90.62 531 THR A O 1
ATOM 4057 N N . LEU A 1 532 ? 23.351 -12.639 -23.323 1.00 94.88 532 LEU A N 1
ATOM 4058 C CA . LEU A 1 532 ? 24.748 -12.839 -22.945 1.00 94.88 532 LEU A CA 1
ATOM 4059 C C . LEU A 1 532 ? 24.838 -13.860 -21.816 1.00 94.88 532 LEU A C 1
ATOM 4061 O O . LEU A 1 532 ? 24.157 -13.729 -20.799 1.00 94.88 532 LEU A O 1
ATOM 4065 N N . LEU A 1 533 ? 25.708 -14.854 -21.974 1.00 96.75 533 LEU A N 1
ATOM 4066 C CA . LEU A 1 533 ? 25.967 -15.848 -20.941 1.00 96.75 533 LEU A CA 1
ATOM 4067 C C . LEU A 1 533 ? 27.150 -15.404 -20.077 1.00 96.75 533 LEU A C 1
ATOM 4069 O O . LEU A 1 533 ? 28.184 -14.978 -20.593 1.00 96.75 533 LEU A O 1
ATOM 4073 N N . VAL A 1 534 ? 27.017 -15.540 -18.760 1.00 96.94 534 VAL A N 1
ATOM 4074 C CA . VAL A 1 534 ? 28.051 -15.188 -17.780 1.00 96.94 534 VAL A CA 1
ATOM 4075 C C . VAL A 1 534 ? 28.315 -16.387 -16.888 1.00 96.94 534 VAL A C 1
ATOM 4077 O O . VAL A 1 534 ? 27.427 -16.835 -16.173 1.00 96.94 534 VAL A O 1
ATOM 4080 N N . ARG A 1 535 ? 29.542 -16.897 -16.884 1.00 97.06 535 ARG A N 1
ATOM 4081 C CA . ARG A 1 535 ? 30.005 -17.853 -15.878 1.00 97.06 535 ARG A CA 1
ATOM 4082 C C . ARG A 1 535 ? 30.700 -17.087 -14.762 1.00 97.06 535 ARG A C 1
ATOM 4084 O O . ARG A 1 535 ? 31.647 -16.358 -15.042 1.00 97.06 535 ARG A O 1
ATOM 4091 N N . ALA A 1 536 ? 30.242 -17.272 -13.531 1.00 96.94 536 ALA A N 1
ATOM 4092 C CA . ALA A 1 536 ? 30.849 -16.726 -12.327 1.00 96.94 536 ALA A CA 1
ATOM 4093 C C . ALA A 1 536 ? 31.437 -17.852 -11.476 1.00 96.94 536 ALA A C 1
ATOM 4095 O O . ALA A 1 536 ? 30.750 -18.834 -11.196 1.00 96.94 536 ALA A O 1
ATOM 4096 N N . GLU A 1 537 ? 32.684 -17.701 -11.045 1.00 95.81 537 GLU A N 1
ATOM 4097 C CA . GLU A 1 537 ? 33.359 -18.634 -10.146 1.00 95.81 537 GLU A CA 1
ATOM 4098 C C . GLU A 1 537 ? 33.716 -17.932 -8.836 1.00 95.81 537 GLU A C 1
ATOM 4100 O O . GLU A 1 537 ? 34.528 -17.006 -8.817 1.00 95.81 537 GLU A O 1
ATOM 4105 N N . ARG A 1 538 ? 33.089 -18.353 -7.736 1.00 93.50 538 ARG A N 1
ATOM 4106 C CA . ARG A 1 538 ? 33.313 -17.807 -6.392 1.00 93.50 538 ARG A CA 1
ATOM 4107 C C . ARG A 1 538 ? 33.527 -18.958 -5.418 1.00 93.50 538 ARG A C 1
ATOM 4109 O O . ARG A 1 538 ? 32.755 -19.909 -5.437 1.00 93.50 538 ARG A O 1
ATOM 4116 N N . ASP A 1 539 ? 34.572 -18.877 -4.598 1.00 89.31 539 ASP A N 1
ATOM 4117 C CA . ASP A 1 539 ? 34.916 -19.891 -3.588 1.00 89.31 539 ASP A CA 1
ATOM 4118 C C . ASP A 1 539 ? 34.979 -21.330 -4.152 1.00 89.31 539 ASP A C 1
ATOM 4120 O O . ASP A 1 539 ? 34.546 -22.289 -3.518 1.00 89.31 539 ASP A O 1
ATOM 4124 N N . GLY A 1 540 ? 35.475 -21.484 -5.387 1.00 89.31 540 GLY A N 1
ATOM 4125 C CA . GLY A 1 540 ? 35.553 -22.771 -6.096 1.00 89.31 540 GLY A CA 1
ATOM 4126 C C . GLY A 1 540 ? 34.224 -23.287 -6.668 1.00 89.31 540 GLY A C 1
ATOM 4127 O O . GLY A 1 540 ? 34.198 -24.344 -7.297 1.00 89.31 540 GLY A O 1
ATOM 4128 N N . VAL A 1 541 ? 33.117 -22.554 -6.501 1.00 94.06 541 VAL A N 1
ATOM 4129 C CA . VAL A 1 541 ? 31.798 -22.899 -7.048 1.00 94.06 541 VAL A CA 1
ATOM 4130 C C . VAL A 1 541 ? 31.526 -22.078 -8.309 1.00 94.06 541 VAL A C 1
ATOM 4132 O O . VAL A 1 541 ? 31.469 -20.849 -8.278 1.00 94.06 541 VAL A O 1
ATOM 4135 N N . SER A 1 542 ? 31.324 -22.766 -9.436 1.00 95.69 542 SER A N 1
ATOM 4136 C CA . SER A 1 542 ? 30.916 -22.151 -10.705 1.00 95.69 542 SER A CA 1
ATOM 4137 C C . SER A 1 542 ? 29.392 -22.094 -10.831 1.00 95.69 542 SER A C 1
ATOM 4139 O O . SER A 1 542 ? 28.711 -23.098 -10.646 1.00 95.69 542 SER A O 1
ATOM 4141 N N . THR A 1 543 ? 28.849 -20.939 -11.210 1.00 97.06 543 THR A N 1
ATOM 4142 C CA . THR A 1 543 ? 27.441 -20.754 -11.604 1.00 97.06 543 THR A CA 1
ATOM 4143 C C . THR A 1 543 ? 27.383 -20.047 -12.956 1.00 97.06 543 THR A C 1
ATOM 4145 O O . THR A 1 543 ? 28.125 -19.092 -13.177 1.00 97.06 543 THR A O 1
ATOM 4148 N N . ALA A 1 544 ? 26.518 -20.497 -13.866 1.00 97.25 544 ALA A N 1
ATOM 4149 C CA . ALA A 1 544 ? 26.258 -19.807 -15.128 1.00 97.25 544 ALA A CA 1
ATOM 4150 C C . ALA A 1 544 ? 24.947 -19.023 -15.064 1.00 97.25 544 ALA A C 1
ATOM 4152 O O . ALA A 1 544 ? 23.982 -19.465 -14.445 1.00 97.25 544 ALA A O 1
ATOM 4153 N N . TYR A 1 545 ? 24.917 -17.882 -15.741 1.00 97.56 545 TYR A N 1
ATOM 4154 C CA . TYR A 1 545 ? 23.780 -16.980 -15.850 1.00 97.56 545 TYR A CA 1
ATOM 4155 C C . TYR A 1 545 ? 23.514 -16.642 -17.313 1.00 97.56 545 TYR A C 1
ATOM 4157 O O . TYR A 1 545 ? 24.453 -16.511 -18.095 1.00 97.56 545 TYR A O 1
ATOM 4165 N N . GLU A 1 546 ? 22.249 -16.449 -17.667 1.00 96.12 546 GLU A N 1
ATOM 4166 C CA . GLU A 1 546 ? 21.827 -15.837 -18.928 1.00 96.12 546 GLU A CA 1
ATOM 4167 C C . GLU A 1 546 ? 21.238 -14.457 -18.625 1.00 96.12 546 GLU A C 1
ATOM 4169 O O . GLU A 1 546 ? 20.316 -14.336 -17.817 1.00 96.12 546 GLU A O 1
ATOM 4174 N N . ILE A 1 547 ? 21.797 -13.415 -19.242 1.00 93.88 547 ILE A N 1
ATOM 4175 C CA . ILE A 1 547 ? 21.228 -12.066 -19.242 1.00 93.88 547 ILE A CA 1
ATOM 4176 C C . ILE A 1 547 ? 20.326 -11.961 -20.470 1.00 93.88 547 ILE A C 1
ATOM 4178 O O . ILE A 1 547 ? 20.823 -11.970 -21.598 1.00 93.88 547 ILE A O 1
ATOM 4182 N N . ASP A 1 548 ? 19.017 -11.850 -20.247 1.00 86.75 548 ASP A N 1
ATOM 4183 C CA . ASP A 1 548 ? 18.003 -11.746 -21.297 1.00 86.75 548 ASP A CA 1
ATOM 4184 C C . ASP A 1 548 ? 17.112 -10.527 -21.035 1.00 86.75 548 ASP A C 1
ATOM 4186 O O . ASP A 1 548 ? 16.213 -10.539 -20.185 1.00 86.75 548 ASP A O 1
ATOM 4190 N N . LEU A 1 549 ? 17.378 -9.446 -21.773 1.00 78.12 549 LEU A N 1
ATOM 4191 C CA . LEU A 1 549 ? 16.601 -8.217 -21.643 1.00 78.12 549 LEU A CA 1
ATOM 4192 C C . LEU A 1 549 ? 15.222 -8.317 -22.283 1.00 78.12 549 LEU A C 1
ATOM 4194 O O . LEU A 1 549 ? 14.311 -7.683 -21.765 1.00 78.12 549 LEU A O 1
ATOM 4198 N N . GLY A 1 550 ? 15.029 -9.143 -23.316 1.00 68.31 550 GLY A N 1
ATOM 4199 C CA . GLY A 1 550 ? 13.708 -9.361 -23.912 1.00 68.31 550 GLY A CA 1
ATOM 4200 C C . GLY A 1 550 ? 12.730 -9.958 -22.895 1.00 68.31 550 GLY A C 1
ATOM 4201 O O . GLY A 1 550 ? 11.576 -9.533 -22.809 1.00 68.31 550 GLY A O 1
ATOM 4202 N N . LYS A 1 551 ? 13.221 -10.872 -22.046 1.00 72.38 551 LYS A N 1
ATOM 4203 C CA . LYS A 1 551 ? 12.485 -11.403 -20.883 1.00 72.38 551 LYS A CA 1
ATOM 4204 C C . LYS A 1 551 ? 12.576 -10.531 -19.624 1.00 72.38 551 LYS A C 1
ATOM 4206 O O . LYS A 1 551 ? 11.913 -10.840 -18.637 1.00 72.38 551 LYS A O 1
ATOM 4211 N N . GLY A 1 552 ? 13.407 -9.489 -19.626 1.00 74.44 552 GLY A N 1
ATOM 4212 C CA . GLY A 1 552 ? 13.619 -8.602 -18.483 1.00 74.44 552 GLY A CA 1
ATOM 4213 C C . GLY A 1 552 ? 14.188 -9.305 -17.245 1.00 74.44 552 GLY A C 1
ATOM 4214 O O . GLY A 1 552 ? 13.780 -8.980 -16.131 1.00 74.44 552 GLY A O 1
ATOM 4215 N N . ARG A 1 553 ? 15.088 -10.290 -17.401 1.00 81.81 553 ARG A N 1
ATOM 4216 C CA . ARG A 1 553 ? 15.629 -11.058 -16.263 1.00 81.81 553 ARG A CA 1
ATOM 4217 C C . ARG A 1 553 ? 17.060 -11.554 -16.461 1.00 81.81 553 ARG A C 1
ATOM 4219 O O . ARG A 1 553 ? 17.538 -11.719 -17.579 1.00 81.81 553 ARG A O 1
ATOM 4226 N N . ILE A 1 554 ? 17.718 -11.822 -15.335 1.00 90.12 554 ILE A N 1
ATOM 4227 C CA . ILE A 1 554 ? 18.960 -12.595 -15.261 1.00 90.12 554 ILE A CA 1
ATOM 4228 C C . ILE A 1 554 ? 18.625 -13.875 -14.508 1.00 90.12 554 ILE A C 1
ATOM 4230 O O . ILE A 1 554 ? 18.137 -13.805 -13.380 1.00 90.12 554 ILE A O 1
ATOM 4234 N N . GLU A 1 555 ? 18.858 -15.032 -15.119 1.00 91.12 555 GLU A N 1
ATOM 4235 C CA . GLU A 1 555 ? 18.519 -16.321 -14.512 1.00 91.12 555 GLU A CA 1
ATOM 4236 C C . GLU A 1 555 ? 19.706 -17.286 -14.514 1.00 91.12 555 GLU A C 1
ATOM 4238 O O . GLU A 1 555 ? 20.513 -17.258 -15.449 1.00 91.12 555 GLU A O 1
ATOM 4243 N N . PRO A 1 556 ? 19.860 -18.120 -13.466 1.00 94.62 556 PRO A N 1
ATOM 4244 C CA . PRO A 1 556 ? 20.850 -19.181 -13.484 1.00 94.62 556 PRO A CA 1
ATOM 4245 C C . PRO A 1 556 ? 20.496 -20.199 -14.573 1.00 94.62 556 PRO A C 1
ATOM 4247 O O . PRO A 1 556 ? 19.334 -20.562 -14.757 1.00 94.62 556 PRO A O 1
ATOM 4250 N N . VAL A 1 557 ? 21.510 -20.676 -15.285 1.00 95.69 557 VAL A N 1
ATOM 4251 C CA . VAL A 1 557 ? 21.375 -21.667 -16.355 1.00 95.69 557 VAL A CA 1
ATOM 4252 C C . VAL A 1 557 ? 22.369 -22.805 -16.166 1.00 95.69 557 VAL A C 1
ATOM 4254 O O . VAL A 1 557 ? 23.315 -22.703 -15.385 1.00 95.69 557 VAL A O 1
ATOM 4257 N N . ASP A 1 558 ? 22.160 -23.899 -16.898 1.00 94.69 558 ASP A N 1
ATOM 4258 C CA . ASP A 1 558 ? 23.111 -25.008 -16.938 1.00 94.69 558 ASP A CA 1
ATOM 4259 C C . ASP A 1 558 ? 24.509 -24.502 -17.342 1.00 94.69 558 ASP A C 1
ATOM 4261 O O . ASP A 1 558 ? 24.662 -23.786 -18.340 1.00 94.69 558 ASP A O 1
ATOM 4265 N N . LEU A 1 559 ? 25.533 -24.893 -16.575 1.00 94.06 559 LEU A N 1
ATOM 4266 C CA . LEU A 1 559 ? 26.937 -24.586 -16.854 1.00 94.06 559 LEU A CA 1
ATOM 4267 C C . LEU A 1 559 ? 27.347 -25.012 -18.270 1.00 94.06 559 LEU A C 1
ATOM 4269 O O . LEU A 1 559 ? 28.151 -24.325 -18.898 1.00 94.06 559 LEU A O 1
ATOM 4273 N N . ALA A 1 560 ? 26.749 -26.082 -18.803 1.00 91.94 560 ALA A N 1
ATOM 4274 C CA . ALA A 1 560 ? 27.001 -26.574 -20.150 1.00 91.94 560 ALA A CA 1
ATOM 4275 C C . ALA A 1 560 ? 26.581 -25.593 -21.259 1.00 91.94 560 ALA A C 1
ATOM 4277 O O . ALA A 1 560 ? 27.021 -25.736 -22.400 1.00 91.94 560 ALA A O 1
ATOM 4278 N N . LYS A 1 561 ? 25.754 -24.580 -20.958 1.00 91.50 561 LYS A N 1
ATOM 4279 C CA . LYS A 1 561 ? 25.457 -23.491 -21.900 1.00 91.50 561 LYS A CA 1
ATOM 4280 C C . LYS A 1 561 ? 26.593 -22.474 -21.974 1.00 91.50 561 LYS A C 1
ATOM 4282 O O . LYS A 1 561 ? 26.907 -22.006 -23.065 1.00 91.50 561 LYS A O 1
ATOM 4287 N N . ALA A 1 562 ? 27.223 -22.155 -20.842 1.00 93.00 562 ALA A N 1
ATOM 4288 C CA . ALA A 1 562 ? 28.278 -21.146 -20.713 1.00 93.00 562 ALA A CA 1
ATOM 4289 C C . ALA A 1 562 ? 29.685 -21.756 -20.866 1.00 93.00 562 ALA A C 1
ATOM 4291 O O . ALA A 1 562 ? 30.562 -21.581 -20.018 1.00 93.00 562 ALA A O 1
ATOM 4292 N N . GLN A 1 563 ? 29.880 -22.495 -21.957 1.00 93.12 563 GLN A N 1
ATOM 4293 C CA . GLN A 1 563 ? 31.161 -23.067 -22.369 1.00 93.12 563 GLN A CA 1
ATOM 4294 C C . GLN A 1 563 ? 31.288 -23.032 -23.894 1.00 93.12 563 GLN A C 1
ATOM 4296 O O . GLN A 1 563 ? 30.296 -22.877 -24.610 1.00 93.12 563 GLN A O 1
ATOM 4301 N N . VAL A 1 564 ? 32.515 -23.182 -24.393 1.00 93.12 564 VAL A N 1
ATOM 4302 C CA . VAL A 1 564 ? 32.771 -23.236 -25.836 1.00 93.12 564 VAL A CA 1
ATOM 4303 C C . VAL A 1 564 ? 32.163 -24.510 -26.416 1.00 93.12 564 VAL A C 1
ATOM 4305 O O . VAL A 1 564 ? 32.498 -25.611 -25.986 1.00 93.12 564 VAL A O 1
ATOM 4308 N N . GLN A 1 565 ? 31.278 -24.355 -27.398 1.00 92.56 565 GLN A N 1
ATOM 4309 C CA . GLN A 1 565 ? 30.626 -25.469 -28.088 1.00 92.56 565 GLN A CA 1
ATOM 4310 C C . GLN A 1 565 ? 30.206 -25.069 -29.503 1.00 92.56 565 GLN A C 1
ATOM 4312 O O . GLN A 1 565 ? 29.946 -23.898 -29.778 1.00 92.56 565 GLN A O 1
ATOM 4317 N N . SER A 1 566 ? 30.123 -26.052 -30.398 1.00 90.12 566 SER A N 1
ATOM 4318 C CA . SER A 1 566 ? 29.634 -25.890 -31.768 1.00 90.12 566 SER A CA 1
ATOM 4319 C C . SER A 1 566 ? 28.743 -27.079 -32.119 1.00 90.12 566 SER A C 1
ATOM 4321 O O . SER A 1 566 ? 29.126 -28.230 -31.907 1.00 90.12 566 SER A O 1
ATOM 4323 N N . LEU A 1 567 ? 27.539 -26.800 -32.615 1.00 89.00 567 LEU A N 1
ATOM 4324 C CA . LEU A 1 567 ? 26.549 -27.789 -33.026 1.00 89.00 567 LEU A CA 1
ATOM 4325 C C . LEU A 1 567 ? 26.114 -27.499 -34.460 1.00 89.00 567 LEU A C 1
ATOM 4327 O O . LEU A 1 567 ? 25.635 -26.408 -34.766 1.00 89.00 567 LEU A O 1
ATOM 4331 N N . ARG A 1 568 ? 26.213 -28.501 -35.333 1.00 87.69 568 ARG A N 1
ATOM 4332 C CA . ARG A 1 568 ? 25.725 -28.424 -36.712 1.00 87.69 568 ARG A CA 1
ATOM 4333 C C . ARG A 1 568 ? 24.475 -29.281 -36.885 1.00 87.69 568 ARG A C 1
ATOM 4335 O O . ARG A 1 568 ? 24.512 -30.482 -36.643 1.00 87.69 568 ARG A O 1
ATOM 4342 N N . VAL A 1 569 ? 23.397 -28.670 -37.373 1.00 86.31 569 VAL A N 1
ATOM 4343 C CA . VAL A 1 569 ? 22.160 -29.344 -37.789 1.00 86.31 569 VAL A CA 1
ATOM 4344 C C . VAL A 1 569 ? 21.885 -28.973 -39.246 1.00 86.31 569 VAL A C 1
ATOM 4346 O O . VAL A 1 569 ? 21.563 -27.827 -39.557 1.00 86.31 569 VAL A O 1
ATOM 4349 N N . ALA A 1 570 ? 22.038 -29.943 -40.151 1.00 87.00 570 ALA A N 1
ATOM 4350 C CA . ALA A 1 570 ? 21.988 -29.737 -41.601 1.00 87.00 570 ALA A CA 1
ATOM 4351 C C . ALA A 1 570 ? 22.968 -28.637 -42.075 1.00 87.00 570 ALA A C 1
ATOM 4353 O O . ALA A 1 570 ? 24.186 -28.763 -41.896 1.00 87.00 570 ALA A O 1
ATOM 4354 N N . ASN A 1 571 ? 22.457 -27.571 -42.696 1.00 85.88 571 ASN A N 1
ATOM 4355 C CA . ASN A 1 571 ? 23.250 -26.425 -43.130 1.00 85.88 571 ASN A CA 1
ATOM 4356 C C . ASN A 1 571 ? 23.368 -25.332 -42.059 1.00 85.88 571 ASN A C 1
ATOM 4358 O O . ASN A 1 571 ? 24.057 -24.354 -42.309 1.00 85.88 571 ASN A O 1
ATOM 4362 N N . ARG A 1 572 ? 22.745 -25.467 -40.882 1.00 86.06 572 ARG A N 1
ATOM 4363 C CA . ARG A 1 572 ? 22.838 -24.483 -39.798 1.00 86.06 572 ARG A CA 1
ATOM 4364 C C . ARG A 1 572 ? 23.890 -24.902 -38.776 1.00 86.06 572 ARG A C 1
ATOM 4366 O O . ARG A 1 572 ? 23.836 -26.006 -38.239 1.00 86.06 572 ARG A O 1
ATOM 4373 N N . VAL A 1 573 ? 24.818 -24.005 -38.478 1.00 87.69 573 VAL A N 1
ATOM 4374 C CA . VAL A 1 573 ? 25.817 -24.144 -37.416 1.00 87.69 573 VAL A CA 1
ATOM 4375 C C . VAL A 1 573 ? 25.468 -23.152 -36.312 1.00 87.69 573 VAL A C 1
ATOM 4377 O O . VAL A 1 573 ? 25.272 -21.970 -36.588 1.00 87.69 573 VAL A O 1
ATOM 4380 N N . SER A 1 574 ? 25.370 -23.630 -35.077 1.00 88.88 574 SER A N 1
ATOM 4381 C CA . SER A 1 574 ? 25.170 -22.831 -33.867 1.00 88.88 574 SER A CA 1
ATOM 4382 C C . SER A 1 574 ? 26.411 -22.952 -32.992 1.00 88.88 574 SER A C 1
ATOM 4384 O O . SER A 1 574 ? 26.852 -24.061 -32.704 1.00 88.88 574 SER A O 1
ATOM 4386 N N . GLU A 1 575 ? 26.974 -21.832 -32.556 1.00 91.56 575 GLU A N 1
ATOM 4387 C CA . GLU A 1 575 ? 28.234 -21.794 -31.812 1.00 91.56 575 GLU A CA 1
ATOM 4388 C C . GLU A 1 575 ? 28.105 -20.915 -30.574 1.00 91.56 575 GLU A C 1
ATOM 4390 O O . GLU A 1 575 ? 27.584 -19.804 -30.662 1.00 91.56 575 GLU A O 1
ATOM 4395 N N . THR A 1 576 ? 28.660 -21.370 -29.455 1.00 93.31 576 THR A N 1
ATOM 4396 C CA . THR A 1 576 ? 28.904 -20.541 -28.273 1.00 93.31 576 THR A CA 1
ATOM 4397 C C . THR A 1 576 ? 30.403 -20.314 -28.148 1.00 93.31 576 THR A C 1
ATOM 4399 O O . THR A 1 576 ? 31.178 -21.269 -28.076 1.00 93.31 576 THR A O 1
ATOM 4402 N N . LYS A 1 577 ? 30.825 -19.050 -28.126 1.00 93.62 577 LYS A N 1
ATOM 4403 C CA . LYS A 1 577 ? 32.239 -18.649 -28.050 1.00 93.62 577 LYS A CA 1
ATOM 4404 C C . LYS A 1 577 ? 32.468 -17.725 -26.866 1.00 93.62 577 LYS A C 1
ATOM 4406 O O . LYS A 1 577 ? 31.552 -17.027 -26.440 1.00 93.62 577 LYS A O 1
ATOM 4411 N N . VAL A 1 578 ? 33.700 -17.697 -26.359 1.00 93.69 578 VAL A N 1
ATOM 4412 C CA . VAL A 1 578 ? 34.105 -16.728 -25.332 1.00 93.69 578 VAL A CA 1
ATOM 4413 C C . VAL A 1 578 ? 33.976 -15.317 -25.906 1.00 93.69 578 VAL A C 1
ATOM 4415 O O . VAL A 1 578 ? 34.521 -15.021 -26.969 1.00 93.69 578 VAL A O 1
ATOM 4418 N N . PHE A 1 579 ? 33.270 -14.451 -25.190 1.00 91.81 579 PHE A N 1
ATOM 4419 C CA . PHE A 1 579 ? 33.182 -13.027 -25.474 1.00 91.81 579 PHE A CA 1
ATOM 4420 C C . PHE A 1 579 ? 34.155 -12.281 -24.560 1.00 91.81 579 PHE A C 1
ATOM 4422 O O . PHE A 1 579 ? 34.156 -12.463 -23.343 1.00 91.81 579 PHE A O 1
ATOM 4429 N N . THR A 1 580 ? 35.010 -11.448 -25.148 1.00 90.19 580 THR A N 1
ATOM 4430 C CA . THR A 1 580 ? 35.908 -10.576 -24.386 1.00 90.19 580 THR A CA 1
ATOM 4431 C C . THR A 1 580 ? 35.479 -9.134 -24.626 1.00 90.19 580 THR A C 1
ATOM 4433 O O . THR A 1 580 ? 35.655 -8.655 -25.748 1.00 90.19 580 THR A O 1
ATOM 4436 N N . PRO A 1 581 ? 34.910 -8.446 -23.618 1.00 88.31 581 PRO A N 1
ATOM 4437 C CA . PRO A 1 581 ? 34.587 -7.034 -23.755 1.00 88.31 581 PRO A CA 1
ATOM 4438 C C . PRO A 1 581 ? 35.861 -6.215 -23.998 1.00 88.31 581 PRO A C 1
ATOM 4440 O O . PRO A 1 581 ? 36.953 -6.593 -23.579 1.00 88.31 581 PRO A O 1
ATOM 4443 N N . ARG A 1 582 ? 35.715 -5.096 -24.701 1.00 84.75 582 ARG A N 1
ATOM 4444 C CA . ARG A 1 582 ? 36.757 -4.106 -24.984 1.00 84.75 582 ARG A CA 1
ATOM 4445 C C . ARG A 1 582 ? 36.861 -3.113 -23.815 1.00 84.75 582 ARG A C 1
ATOM 4447 O O . ARG A 1 582 ? 35.838 -2.755 -23.231 1.00 84.75 582 ARG A O 1
ATOM 4454 N N . GLY A 1 583 ? 38.073 -2.643 -23.507 1.00 75.50 583 GLY A N 1
ATOM 4455 C CA . GLY A 1 583 ? 38.345 -1.615 -22.489 1.00 75.50 583 GLY A CA 1
ATOM 4456 C C . GLY A 1 583 ? 39.555 -1.930 -21.599 1.00 75.50 583 GLY A C 1
ATOM 4457 O O . GLY A 1 583 ? 40.052 -3.054 -21.598 1.00 75.50 583 GLY A O 1
ATOM 4458 N N . ASP A 1 584 ? 40.011 -0.939 -20.830 1.00 58.84 584 ASP A N 1
ATOM 4459 C CA . ASP A 1 584 ? 41.304 -0.986 -20.123 1.00 58.84 584 ASP A CA 1
ATOM 4460 C C . ASP A 1 584 ? 41.319 -1.879 -18.864 1.00 58.84 584 ASP A C 1
ATOM 4462 O O . ASP A 1 584 ? 42.386 -2.257 -18.391 1.00 58.84 584 ASP A O 1
ATOM 4466 N N . ASP A 1 585 ? 40.157 -2.274 -18.326 1.00 66.38 585 ASP A N 1
ATOM 4467 C CA . ASP A 1 585 ? 40.055 -3.030 -17.062 1.00 66.38 585 ASP A CA 1
ATOM 4468 C C . ASP A 1 585 ? 39.168 -4.291 -17.176 1.00 66.38 585 ASP A C 1
ATOM 4470 O O . ASP A 1 585 ? 38.297 -4.587 -16.346 1.00 66.38 585 ASP A O 1
ATOM 4474 N N . VAL A 1 586 ? 39.392 -5.048 -18.257 1.00 71.00 586 VAL A N 1
ATOM 4475 C CA . VAL A 1 586 ? 38.808 -6.386 -18.484 1.00 71.00 586 VAL A CA 1
ATOM 4476 C C . VAL A 1 586 ? 39.375 -7.408 -17.493 1.00 71.00 586 VAL A C 1
ATOM 4478 O O . VAL A 1 586 ? 38.676 -8.347 -17.105 1.00 71.00 586 VAL A O 1
ATOM 4481 N N . GLN A 1 587 ? 40.618 -7.215 -17.034 1.00 72.50 587 GLN A N 1
ATOM 4482 C CA . GLN A 1 587 ? 41.225 -8.054 -15.996 1.00 72.50 587 GLN A CA 1
ATOM 4483 C C . GLN A 1 587 ? 40.437 -7.991 -14.688 1.00 72.50 587 GLN A C 1
ATOM 4485 O O . GLN A 1 587 ? 40.142 -9.035 -14.108 1.00 72.50 587 GLN A O 1
ATOM 4490 N N . GLY A 1 588 ? 39.957 -6.808 -14.295 1.00 78.75 588 GLY A N 1
ATOM 4491 C CA . GLY A 1 588 ? 39.160 -6.656 -13.088 1.00 78.75 588 GLY A CA 1
ATOM 4492 C C . GLY A 1 588 ? 37.808 -7.375 -13.105 1.00 78.75 588 GLY A C 1
ATOM 4493 O O . GLY A 1 588 ? 37.191 -7.423 -12.046 1.00 78.75 588 GLY A O 1
ATOM 4494 N N . LEU A 1 589 ? 37.337 -7.925 -14.238 1.00 86.38 589 LEU A N 1
ATOM 4495 C CA . LEU A 1 589 ? 36.188 -8.849 -14.315 1.00 86.38 589 LEU A CA 1
ATOM 4496 C C . LEU A 1 589 ? 36.606 -10.325 -14.201 1.00 86.38 589 LEU A C 1
ATOM 4498 O O . LEU A 1 589 ? 35.846 -11.132 -13.671 1.00 86.38 589 LEU A O 1
ATOM 4502 N N . ARG A 1 590 ? 37.798 -10.680 -14.691 1.00 85.44 590 ARG A N 1
ATOM 4503 C CA . ARG A 1 590 ? 38.307 -12.061 -14.728 1.00 85.44 590 ARG A CA 1
ATOM 4504 C C . ARG A 1 590 ? 38.895 -12.520 -13.400 1.00 85.44 590 ARG A C 1
ATOM 4506 O O . ARG A 1 590 ? 38.949 -13.717 -13.153 1.00 85.44 590 ARG A O 1
ATOM 4513 N N . GLU A 1 591 ? 39.305 -11.588 -12.550 1.00 85.00 591 GLU A N 1
ATOM 4514 C CA . GLU A 1 591 ? 39.827 -11.899 -11.223 1.00 85.00 591 GLU A CA 1
ATOM 4515 C C . GLU A 1 591 ? 38.715 -11.901 -10.158 1.00 85.00 591 GLU A C 1
ATOM 4517 O O . GLU A 1 591 ? 37.789 -11.069 -10.218 1.00 85.00 591 GLU A O 1
ATOM 4522 N N . PRO A 1 592 ? 38.784 -12.826 -9.179 1.00 87.38 592 PRO A N 1
ATOM 4523 C CA . PRO A 1 592 ? 37.931 -12.773 -8.004 1.00 87.38 592 PRO A CA 1
ATOM 4524 C C . PRO A 1 592 ? 38.320 -11.573 -7.131 1.00 87.38 592 PRO A C 1
ATOM 4526 O O . PRO A 1 592 ? 39.480 -11.162 -7.084 1.00 87.38 592 PRO A O 1
ATOM 4529 N N . ARG A 1 593 ? 37.349 -11.004 -6.416 1.00 87.06 593 ARG A N 1
ATOM 4530 C CA . ARG A 1 593 ? 37.572 -9.895 -5.477 1.00 87.06 593 ARG A CA 1
ATOM 4531 C C . ARG A 1 593 ? 37.405 -10.365 -4.033 1.00 87.06 593 ARG A C 1
ATOM 4533 O O . ARG A 1 593 ? 36.590 -11.254 -3.788 1.00 87.06 593 ARG A O 1
ATOM 4540 N N . PRO A 1 594 ? 38.107 -9.743 -3.067 1.00 84.56 594 PRO A N 1
ATOM 4541 C CA . PRO A 1 594 ? 37.883 -10.015 -1.654 1.00 84.56 594 PRO A CA 1
ATOM 4542 C C . PRO A 1 594 ? 36.412 -9.800 -1.296 1.00 84.56 594 PRO A C 1
ATOM 4544 O O . PRO A 1 594 ? 35.833 -8.755 -1.607 1.00 84.56 594 PRO A O 1
ATOM 4547 N N . GLN A 1 595 ? 35.808 -10.792 -0.646 1.00 80.56 595 GLN A N 1
ATOM 4548 C CA . GLN A 1 595 ? 34.423 -10.694 -0.211 1.00 80.56 595 GLN A CA 1
ATOM 4549 C C . GLN A 1 595 ? 34.294 -9.670 0.924 1.00 80.56 595 GLN A C 1
ATOM 4551 O O . GLN A 1 595 ? 35.041 -9.704 1.901 1.00 80.56 595 GLN A O 1
ATOM 4556 N N . SER A 1 596 ? 33.297 -8.790 0.815 1.00 82.88 596 SER A N 1
ATOM 4557 C CA . SER A 1 596 ? 32.882 -7.919 1.917 1.00 82.88 596 SER A CA 1
ATOM 4558 C C . SER A 1 596 ? 31.872 -8.628 2.821 1.00 82.88 596 SER A C 1
ATOM 4560 O O . SER A 1 596 ? 31.050 -9.418 2.351 1.00 82.88 596 SER A O 1
ATOM 4562 N N . ALA A 1 597 ? 31.900 -8.314 4.119 1.00 79.56 597 ALA A N 1
ATOM 4563 C CA . ALA A 1 597 ? 30.838 -8.702 5.048 1.00 79.56 597 ALA A CA 1
ATOM 4564 C C . ALA A 1 597 ? 29.542 -7.895 4.824 1.00 79.56 597 ALA A C 1
ATOM 4566 O O . ALA A 1 597 ? 28.459 -8.357 5.181 1.00 79.56 597 ALA A O 1
ATOM 4567 N N . LEU A 1 598 ? 29.646 -6.707 4.217 1.00 86.50 598 LEU A N 1
ATOM 4568 C CA . LEU A 1 598 ? 28.512 -5.831 3.930 1.00 86.50 598 LEU A CA 1
ATOM 4569 C C . LEU A 1 598 ? 27.739 -6.289 2.688 1.00 86.50 598 LEU A C 1
ATOM 4571 O O . LEU A 1 598 ? 28.288 -6.892 1.764 1.00 86.50 598 LEU A O 1
ATOM 4575 N N . VAL A 1 599 ? 26.452 -5.946 2.647 1.00 91.56 599 VAL A N 1
ATOM 4576 C CA . VAL A 1 599 ? 25.600 -6.172 1.474 1.00 91.56 599 VAL A CA 1
ATOM 4577 C C . VAL A 1 599 ? 26.091 -5.287 0.320 1.00 91.56 599 VAL A C 1
ATOM 4579 O O . VAL A 1 599 ? 26.214 -4.075 0.506 1.00 91.56 599 VAL A O 1
ATOM 4582 N N . PRO A 1 600 ? 26.361 -5.841 -0.878 1.00 91.75 600 PRO A N 1
ATOM 4583 C CA . PRO A 1 600 ? 26.818 -5.037 -2.002 1.00 91.75 600 PRO A CA 1
ATOM 4584 C C . PRO A 1 600 ? 25.705 -4.113 -2.510 1.00 91.75 600 PRO A C 1
ATOM 4586 O O . PRO A 1 600 ? 24.577 -4.552 -2.762 1.00 91.75 600 PRO A O 1
ATOM 4589 N N . GLN A 1 601 ? 26.052 -2.845 -2.747 1.00 92.81 601 GLN A N 1
ATOM 4590 C CA . GLN A 1 601 ? 25.196 -1.872 -3.434 1.00 92.81 601 GLN A CA 1
ATOM 4591 C C . GLN A 1 601 ? 25.203 -2.124 -4.945 1.00 92.81 601 GLN A C 1
ATOM 4593 O O . GLN A 1 601 ? 25.658 -1.298 -5.733 1.00 92.81 601 GLN A O 1
ATOM 4598 N N . SER A 1 602 ? 24.729 -3.299 -5.363 1.00 93.38 602 SER A N 1
ATOM 4599 C CA . SER A 1 602 ? 24.939 -3.819 -6.719 1.00 93.38 602 SER A CA 1
ATOM 4600 C C . SER A 1 602 ? 24.449 -2.919 -7.846 1.00 93.38 602 SER A C 1
ATOM 4602 O O . SER A 1 602 ? 24.968 -2.995 -8.951 1.00 93.38 602 SER A O 1
ATOM 4604 N N . PHE A 1 603 ? 23.507 -2.009 -7.594 1.00 91.75 603 PHE A N 1
ATOM 4605 C CA . PHE A 1 603 ? 23.117 -1.039 -8.612 1.00 91.75 603 PHE A CA 1
ATOM 4606 C C . PHE A 1 603 ? 24.237 -0.041 -8.958 1.00 91.75 603 PHE A C 1
ATOM 4608 O O . PHE A 1 603 ? 24.318 0.420 -10.097 1.00 91.75 603 PHE A O 1
ATOM 4615 N N . SER A 1 604 ? 25.085 0.340 -8.002 1.00 90.50 604 SER A N 1
ATOM 4616 C CA . SER A 1 604 ? 26.060 1.432 -8.136 1.00 90.50 604 SER A CA 1
ATOM 4617 C C . SER A 1 604 ? 27.515 0.970 -8.242 1.00 90.50 604 SER A C 1
ATOM 4619 O O . SER A 1 604 ? 28.367 1.802 -8.553 1.00 90.50 604 SER A O 1
ATOM 4621 N N . THR A 1 605 ? 27.823 -0.318 -8.038 1.00 91.75 605 THR A N 1
ATOM 4622 C CA . THR A 1 605 ? 29.217 -0.792 -8.064 1.00 91.75 605 THR A CA 1
ATOM 4623 C C . THR A 1 605 ? 29.854 -0.643 -9.447 1.00 91.75 605 THR A C 1
ATOM 4625 O O . THR A 1 605 ? 29.229 -0.865 -10.487 1.00 91.75 605 THR A O 1
ATOM 4628 N N . SER A 1 606 ? 31.153 -0.331 -9.464 1.00 90.62 606 SER A N 1
ATOM 4629 C CA . SER A 1 606 ? 31.941 -0.285 -10.702 1.00 90.62 606 SER A CA 1
ATOM 4630 C C . SER A 1 606 ? 31.995 -1.640 -11.411 1.00 90.62 606 SER A C 1
ATOM 4632 O O . SER A 1 606 ? 32.119 -1.692 -12.630 1.00 90.62 606 SER A O 1
ATOM 4634 N N . ARG A 1 607 ? 31.878 -2.752 -10.672 1.00 92.06 607 ARG A N 1
ATOM 4635 C CA . ARG A 1 607 ? 31.861 -4.095 -11.263 1.00 92.06 607 ARG A CA 1
ATOM 4636 C C . ARG A 1 607 ? 30.574 -4.348 -12.038 1.00 92.06 607 ARG A C 1
ATOM 4638 O O . ARG A 1 607 ? 30.641 -4.791 -13.179 1.00 92.06 607 ARG A O 1
ATOM 4645 N N . THR A 1 608 ? 29.428 -3.993 -11.466 1.00 94.00 608 THR A N 1
ATOM 4646 C CA . THR A 1 608 ? 28.136 -4.107 -12.147 1.00 94.00 608 THR A CA 1
ATOM 4647 C C . THR A 1 608 ? 28.050 -3.181 -13.363 1.00 94.00 608 THR A C 1
ATOM 4649 O O . THR A 1 608 ? 27.528 -3.592 -14.398 1.00 94.00 608 THR A O 1
ATOM 4652 N N . GLN A 1 609 ? 28.651 -1.986 -13.308 1.00 92.69 609 GLN A N 1
ATOM 4653 C CA . GLN A 1 609 ? 28.795 -1.128 -14.495 1.00 92.69 609 GLN A CA 1
ATOM 4654 C C . GLN A 1 609 ? 29.560 -1.833 -15.625 1.00 92.69 609 GLN A C 1
ATOM 4656 O O . GLN A 1 609 ? 29.079 -1.851 -16.750 1.00 92.69 609 GLN A O 1
ATOM 4661 N N . ARG A 1 610 ? 30.673 -2.512 -15.326 1.00 91.94 610 ARG A N 1
ATOM 4662 C CA . ARG A 1 610 ? 31.445 -3.253 -16.341 1.00 91.94 610 ARG A CA 1
ATOM 4663 C C . ARG A 1 610 ? 30.717 -4.471 -16.907 1.00 91.94 610 ARG A C 1
ATOM 4665 O O . ARG A 1 610 ? 30.895 -4.796 -18.076 1.00 91.94 610 ARG A O 1
ATOM 4672 N N . ILE A 1 611 ? 29.907 -5.161 -16.098 1.00 94.62 611 ILE A N 1
ATOM 4673 C CA . ILE A 1 611 ? 29.042 -6.246 -16.594 1.00 94.62 611 ILE A CA 1
ATOM 4674 C C . ILE A 1 611 ? 28.020 -5.674 -17.586 1.00 94.62 611 ILE A C 1
ATOM 4676 O O . ILE A 1 611 ? 27.791 -6.256 -18.646 1.00 94.62 611 ILE A O 1
ATOM 4680 N N . ALA A 1 612 ? 27.440 -4.516 -17.266 1.00 94.12 612 ALA A N 1
ATOM 4681 C CA . ALA A 1 612 ? 26.525 -3.813 -18.152 1.00 94.12 612 ALA A CA 1
ATOM 4682 C C . ALA A 1 612 ? 27.218 -3.322 -19.437 1.00 94.12 612 ALA A C 1
ATOM 4684 O O . ALA A 1 612 ? 26.652 -3.478 -20.517 1.00 94.12 612 ALA A O 1
ATOM 4685 N N . ASP A 1 613 ? 28.458 -2.832 -19.352 1.00 92.38 613 ASP A N 1
ATOM 4686 C CA . ASP A 1 613 ? 29.265 -2.468 -20.523 1.00 92.38 613 ASP A CA 1
ATOM 4687 C C . ASP A 1 613 ? 29.517 -3.684 -21.422 1.00 92.38 613 ASP A C 1
ATOM 4689 O O . ASP A 1 613 ? 29.312 -3.611 -22.632 1.00 92.38 613 ASP A O 1
ATOM 4693 N N . ALA A 1 614 ? 29.896 -4.827 -20.839 1.00 93.06 614 ALA A N 1
ATOM 4694 C CA . ALA A 1 614 ? 30.093 -6.067 -21.584 1.00 93.06 614 ALA A CA 1
ATOM 4695 C C . ALA A 1 614 ? 28.811 -6.504 -22.310 1.00 93.06 614 ALA A C 1
ATOM 4697 O O . ALA A 1 614 ? 28.863 -6.884 -23.479 1.00 93.06 614 ALA A O 1
ATOM 4698 N N . PHE A 1 615 ? 27.659 -6.390 -21.645 1.00 93.25 615 PHE A N 1
ATOM 4699 C CA . PHE A 1 615 ? 26.365 -6.667 -22.258 1.00 93.25 615 PHE A CA 1
ATOM 4700 C C . PHE A 1 615 ? 26.062 -5.733 -23.436 1.00 93.25 615 PHE A C 1
ATOM 4702 O O . PHE A 1 615 ? 25.748 -6.204 -24.526 1.00 93.25 615 PHE A O 1
ATOM 4709 N N . VAL A 1 616 ? 26.201 -4.418 -23.255 1.00 91.50 616 VAL A N 1
ATOM 4710 C CA . VAL A 1 616 ? 25.931 -3.433 -24.316 1.00 91.50 616 VAL A CA 1
ATOM 4711 C C . VAL A 1 616 ? 26.881 -3.613 -25.504 1.00 91.50 616 VAL A C 1
ATOM 4713 O O . VAL A 1 616 ? 26.448 -3.534 -26.653 1.00 91.50 616 VAL A O 1
ATOM 4716 N N . GLN A 1 617 ? 28.159 -3.905 -25.252 1.00 90.88 617 GLN A N 1
ATOM 4717 C CA . GLN A 1 617 ? 29.138 -4.165 -26.308 1.00 90.88 617 GLN A CA 1
ATOM 4718 C C . GLN A 1 617 ? 28.815 -5.428 -27.115 1.00 90.88 617 GLN A C 1
ATOM 4720 O O . GLN A 1 617 ? 29.018 -5.429 -28.328 1.00 90.88 617 GLN A O 1
ATOM 4725 N N . HIS A 1 618 ? 28.305 -6.481 -26.466 1.00 89.81 618 HIS A N 1
ATOM 4726 C CA . HIS A 1 618 ? 27.897 -7.719 -27.135 1.00 89.81 618 HIS A CA 1
ATOM 4727 C C . HIS A 1 618 ? 26.758 -7.496 -28.145 1.00 89.81 618 HIS A C 1
ATOM 4729 O O . HIS A 1 618 ? 26.709 -8.171 -29.169 1.00 89.81 618 HIS A O 1
ATOM 4735 N N . LEU A 1 619 ? 25.874 -6.522 -27.900 1.00 86.88 619 LEU A N 1
ATOM 4736 C CA . LEU A 1 619 ? 24.768 -6.214 -28.813 1.00 86.88 619 LEU A CA 1
ATOM 4737 C C . LEU A 1 619 ? 25.210 -5.554 -30.125 1.00 86.88 619 LEU A C 1
ATOM 4739 O O . LEU A 1 619 ? 24.432 -5.543 -31.079 1.00 86.88 619 LEU A O 1
ATOM 4743 N N . GLU A 1 620 ? 26.420 -4.986 -30.173 1.00 85.00 620 GLU A N 1
ATOM 4744 C CA . GLU A 1 620 ? 26.972 -4.314 -31.356 1.00 85.00 620 GLU A CA 1
ATOM 4745 C C . GLU A 1 620 ? 26.009 -3.272 -31.958 1.00 85.00 620 GLU A C 1
ATOM 4747 O O . GLU A 1 620 ? 25.779 -3.241 -33.166 1.00 85.00 620 GLU A O 1
ATOM 4752 N N . LEU A 1 621 ? 25.430 -2.405 -31.118 1.00 83.06 621 LEU A N 1
ATOM 4753 C CA . LEU A 1 621 ? 24.464 -1.383 -31.563 1.00 83.06 621 LEU A CA 1
ATOM 4754 C C . LEU A 1 621 ? 25.055 -0.329 -32.517 1.00 83.06 621 LEU A C 1
ATOM 4756 O O . LEU A 1 621 ? 24.306 0.401 -33.158 1.00 83.06 621 LEU A O 1
ATOM 4760 N N . ASP A 1 622 ? 26.383 -0.285 -32.630 1.00 81.94 622 ASP A N 1
ATOM 4761 C CA . ASP A 1 622 ? 27.131 0.546 -33.580 1.00 81.94 622 ASP A CA 1
ATOM 4762 C C . ASP A 1 622 ? 27.309 -0.098 -34.959 1.00 81.94 622 ASP A C 1
ATOM 4764 O O . ASP A 1 622 ? 27.982 0.472 -35.818 1.00 81.94 622 ASP A O 1
ATOM 4768 N N . ASP A 1 623 ? 26.755 -1.293 -35.181 1.00 80.06 623 ASP A N 1
ATOM 4769 C CA . ASP A 1 623 ? 26.835 -1.961 -36.475 1.00 80.06 623 ASP A CA 1
ATOM 4770 C C . ASP A 1 623 ? 26.253 -1.053 -37.578 1.00 80.06 623 ASP A C 1
ATOM 4772 O O . ASP A 1 623 ? 25.070 -0.686 -37.517 1.00 80.06 623 ASP A O 1
ATOM 4776 N N . PRO A 1 624 ? 27.041 -0.704 -38.617 1.00 78.19 624 PRO A N 1
ATOM 4777 C CA . PRO A 1 624 ? 26.573 0.115 -39.729 1.00 78.19 624 PRO A CA 1
ATOM 4778 C C . PRO A 1 624 ? 25.288 -0.409 -40.384 1.00 78.19 624 PRO A C 1
ATOM 4780 O O . PRO A 1 624 ? 24.501 0.389 -40.891 1.00 78.19 624 PRO A O 1
ATOM 4783 N N . GLN A 1 625 ? 25.026 -1.721 -40.336 1.00 72.06 625 GLN A N 1
ATOM 4784 C CA . GLN A 1 625 ? 23.793 -2.317 -40.858 1.00 72.06 625 GLN A CA 1
ATOM 4785 C C . GLN A 1 625 ? 22.531 -1.815 -40.136 1.00 72.06 625 GLN A C 1
ATOM 4787 O O . GLN A 1 625 ? 21.491 -1.655 -40.776 1.00 72.06 625 GLN A O 1
ATOM 4792 N N . ILE A 1 626 ? 22.614 -1.506 -38.835 1.00 73.56 626 ILE A N 1
ATOM 4793 C CA . ILE A 1 626 ? 21.497 -0.943 -38.055 1.00 73.56 626 ILE A CA 1
ATOM 4794 C C . ILE A 1 626 ? 21.163 0.465 -38.575 1.00 73.56 626 ILE A C 1
ATOM 4796 O O . ILE A 1 626 ? 19.994 0.788 -38.807 1.00 73.56 626 ILE A O 1
ATOM 4800 N N . LYS A 1 627 ? 22.191 1.289 -38.819 1.00 78.31 627 LYS A N 1
ATOM 4801 C CA . LYS A 1 627 ? 22.042 2.645 -39.372 1.00 78.31 627 LYS A CA 1
ATOM 4802 C C . LYS A 1 627 ? 21.493 2.621 -40.798 1.00 78.31 627 LYS A C 1
ATOM 4804 O O . LYS A 1 627 ? 20.577 3.382 -41.108 1.00 78.31 627 LYS A O 1
ATOM 4809 N N . GLU A 1 628 ? 22.009 1.738 -41.653 1.00 73.00 628 GLU A N 1
ATOM 4810 C CA . GLU A 1 628 ? 21.535 1.579 -43.036 1.00 73.00 628 GLU A CA 1
ATOM 4811 C C . GLU A 1 628 ? 20.056 1.185 -43.109 1.00 73.00 628 GLU A C 1
ATOM 4813 O O . GLU A 1 628 ? 19.338 1.645 -43.992 1.00 73.00 628 GLU A O 1
ATOM 4818 N N . GLN A 1 629 ? 19.549 0.410 -42.150 1.00 69.81 629 GLN A N 1
ATOM 4819 C CA . GLN A 1 629 ? 18.118 0.137 -42.096 1.00 69.81 629 GLN A CA 1
ATOM 4820 C C . GLN A 1 629 ? 17.288 1.346 -41.653 1.00 69.81 629 GLN A C 1
ATOM 4822 O O . GLN A 1 629 ? 16.262 1.634 -42.271 1.00 69.81 629 GLN A O 1
ATOM 4827 N N . ALA A 1 630 ? 17.716 2.073 -40.616 1.00 69.81 630 ALA A N 1
ATOM 4828 C CA . ALA A 1 630 ? 17.011 3.272 -40.148 1.00 69.81 630 ALA A CA 1
ATOM 4829 C C . ALA A 1 630 ? 17.012 4.413 -41.191 1.00 69.81 630 ALA A C 1
ATOM 4831 O O . ALA A 1 630 ? 16.127 5.278 -41.179 1.00 69.81 630 ALA A O 1
ATOM 4832 N N . ARG A 1 631 ? 17.947 4.381 -42.156 1.00 75.12 631 ARG A N 1
ATOM 4833 C CA . ARG A 1 631 ? 17.910 5.237 -43.355 1.00 75.12 631 ARG A CA 1
ATOM 4834 C C . ARG A 1 631 ? 16.672 4.983 -44.223 1.00 75.12 631 ARG A C 1
ATOM 4836 O O . ARG A 1 631 ? 16.237 5.900 -44.918 1.00 75.12 631 ARG A O 1
ATOM 4843 N N . GLY A 1 632 ? 16.061 3.801 -44.171 1.00 66.69 632 GLY A N 1
ATOM 4844 C CA . GLY A 1 632 ? 14.880 3.459 -44.966 1.00 66.69 632 GLY A CA 1
ATOM 4845 C C . GLY A 1 632 ? 15.144 3.438 -46.479 1.00 66.69 632 GLY A C 1
ATOM 4846 O O . GLY A 1 632 ? 16.216 3.814 -46.951 1.00 66.69 632 GLY A O 1
ATOM 4847 N N . ARG A 1 633 ? 14.148 3.000 -47.257 1.00 71.44 633 ARG A N 1
ATOM 4848 C CA . ARG A 1 633 ? 14.264 2.845 -48.717 1.00 71.44 633 ARG A CA 1
ATOM 4849 C C . ARG A 1 633 ? 13.718 4.066 -49.456 1.00 71.44 633 ARG A C 1
ATOM 4851 O O . ARG A 1 633 ? 12.569 4.446 -49.239 1.00 71.44 633 ARG A O 1
ATOM 4858 N N . THR A 1 634 ? 14.522 4.648 -50.342 1.00 72.50 634 THR A N 1
ATOM 4859 C CA . THR A 1 634 ? 14.046 5.544 -51.409 1.00 72.50 634 THR A CA 1
ATOM 4860 C C . THR A 1 634 ? 13.840 4.759 -52.705 1.00 72.50 634 THR A C 1
ATOM 4862 O O . THR A 1 634 ? 14.384 3.667 -52.881 1.00 72.50 634 THR A O 1
ATOM 4865 N N . THR A 1 635 ? 13.114 5.340 -53.661 1.00 72.12 635 THR A N 1
ATOM 4866 C CA . THR A 1 635 ? 12.989 4.767 -55.016 1.00 72.12 635 THR A CA 1
ATOM 4867 C C . THR A 1 635 ? 14.355 4.558 -55.703 1.00 72.12 635 THR A C 1
ATOM 4869 O O . THR A 1 635 ? 14.494 3.653 -56.522 1.00 72.12 635 THR A O 1
ATOM 4872 N N . LEU A 1 636 ? 15.372 5.357 -55.359 1.00 64.44 636 LEU A N 1
ATOM 4873 C CA . LEU A 1 636 ? 16.743 5.199 -55.857 1.00 64.44 636 LEU A CA 1
ATOM 4874 C C . LEU A 1 636 ? 17.462 4.008 -55.191 1.00 64.44 636 LEU A C 1
ATOM 4876 O O . LEU A 1 636 ? 18.151 3.250 -55.866 1.00 64.44 636 LEU A O 1
ATOM 4880 N N . ASP A 1 637 ? 17.247 3.794 -53.890 1.00 65.12 637 ASP A N 1
ATOM 4881 C CA . ASP A 1 637 ? 17.836 2.674 -53.138 1.00 65.12 637 ASP A CA 1
ATOM 4882 C C . ASP A 1 637 ? 17.290 1.310 -53.613 1.00 65.12 637 ASP A C 1
ATOM 4884 O O . ASP A 1 637 ? 18.039 0.334 -53.705 1.00 65.12 637 ASP A O 1
ATOM 4888 N N . GLU A 1 638 ? 16.000 1.246 -53.976 1.00 63.94 638 GLU A N 1
ATOM 4889 C CA . GLU A 1 638 ? 15.355 0.054 -54.557 1.00 63.94 638 GLU A CA 1
ATOM 4890 C C . GLU A 1 638 ? 15.964 -0.333 -55.912 1.00 63.94 638 GLU A C 1
ATOM 4892 O O . GLU A 1 638 ? 16.159 -1.516 -56.189 1.00 63.94 638 GLU A O 1
ATOM 4897 N N . GLN A 1 639 ? 16.329 0.656 -56.733 1.00 58.03 639 GLN A N 1
ATOM 4898 C CA . GLN A 1 639 ? 16.997 0.439 -58.020 1.00 58.03 639 GLN A CA 1
ATOM 4899 C C . GLN A 1 639 ? 18.449 -0.050 -57.859 1.00 58.03 639 GLN A C 1
ATOM 4901 O O . GLN A 1 639 ? 18.990 -0.656 -58.781 1.00 58.03 639 GLN A O 1
ATOM 4906 N N . MET A 1 640 ? 19.071 0.171 -56.693 1.00 54.62 640 MET A N 1
ATOM 4907 C CA . MET A 1 640 ? 20.452 -0.232 -56.383 1.00 54.62 640 MET A CA 1
ATOM 4908 C C . MET A 1 640 ? 20.561 -1.529 -55.555 1.00 54.62 640 MET A C 1
ATOM 4910 O O . MET A 1 640 ? 21.673 -1.947 -55.231 1.00 54.62 640 MET A O 1
ATOM 4914 N N . GLY A 1 641 ? 19.442 -2.182 -55.212 1.00 53.69 641 GLY A N 1
ATOM 4915 C CA . GLY A 1 641 ? 19.425 -3.523 -54.610 1.00 53.69 641 GLY A CA 1
ATOM 4916 C C . GLY A 1 641 ? 19.987 -3.635 -53.183 1.00 53.69 641 GLY A C 1
ATOM 4917 O O . GLY A 1 641 ? 20.583 -4.659 -52.850 1.00 53.69 641 GLY A O 1
ATOM 4918 N N . ARG A 1 642 ? 19.836 -2.612 -52.325 1.00 48.78 642 ARG A N 1
ATOM 4919 C CA . ARG A 1 642 ? 20.430 -2.603 -50.969 1.00 48.78 642 ARG A CA 1
ATOM 4920 C C . ARG A 1 642 ? 19.468 -2.972 -49.816 1.00 48.78 642 ARG A C 1
ATOM 4922 O O . ARG A 1 642 ? 18.435 -2.342 -49.612 1.00 48.78 642 ARG A O 1
ATOM 4929 N N . ALA A 1 643 ? 19.951 -3.942 -49.026 1.00 46.69 643 ALA A N 1
ATOM 4930 C CA . ALA A 1 643 ? 19.752 -4.248 -47.594 1.00 46.69 643 ALA A CA 1
ATOM 4931 C C . ALA A 1 643 ? 18.467 -4.941 -47.045 1.00 46.69 643 ALA A C 1
ATOM 4933 O O . ALA A 1 643 ? 17.335 -4.738 -47.499 1.00 46.69 643 ALA A O 1
ATOM 4934 N N . ALA A 1 644 ? 18.740 -5.777 -46.020 1.00 51.38 644 ALA A N 1
ATOM 4935 C CA . ALA A 1 644 ? 17.981 -6.868 -45.368 1.00 51.38 644 ALA A CA 1
ATOM 4936 C C . ALA A 1 644 ? 17.451 -6.488 -43.937 1.00 51.38 644 ALA A C 1
ATOM 4938 O O . ALA A 1 644 ? 17.623 -5.334 -43.556 1.00 51.38 644 ALA A O 1
ATOM 4939 N N . PRO A 1 645 ? 16.789 -7.382 -43.147 1.00 48.53 645 PRO A N 1
ATOM 4940 C CA . PRO A 1 645 ? 15.993 -7.005 -41.956 1.00 48.53 645 PRO A CA 1
ATOM 4941 C C . PRO A 1 645 ? 16.695 -7.117 -40.568 1.00 48.53 645 PRO A C 1
ATOM 4943 O O . PRO A 1 645 ? 17.133 -8.190 -40.168 1.00 48.53 645 PRO A O 1
ATOM 4946 N N . VAL A 1 646 ? 16.690 -6.022 -39.792 1.00 55.00 646 VAL A N 1
ATOM 4947 C CA . VAL A 1 646 ? 17.268 -5.766 -38.438 1.00 55.00 646 VAL A CA 1
ATOM 4948 C C . VAL A 1 646 ? 16.220 -5.230 -37.435 1.00 55.00 646 VAL A C 1
ATOM 4950 O O . VAL A 1 646 ? 16.414 -5.307 -36.225 1.00 55.00 646 VAL A O 1
ATOM 4953 N N . GLU A 1 647 ? 15.064 -4.739 -37.894 1.00 61.06 647 GLU A N 1
ATOM 4954 C CA . GLU A 1 647 ? 13.994 -4.163 -37.050 1.00 61.06 647 GLU A CA 1
ATOM 4955 C C . GLU A 1 647 ? 13.549 -5.090 -35.904 1.00 61.06 647 GLU A C 1
ATOM 4957 O O . GLU A 1 647 ? 13.408 -4.655 -34.762 1.00 61.06 647 GLU A O 1
ATOM 4962 N N . GLN A 1 648 ? 13.419 -6.393 -36.170 1.00 63.22 648 GLN A N 1
ATOM 4963 C CA . GLN A 1 648 ? 12.996 -7.367 -35.161 1.00 63.22 648 GLN A CA 1
ATOM 4964 C C . GLN A 1 648 ? 14.040 -7.572 -34.047 1.00 63.22 648 GLN A C 1
ATOM 4966 O O . GLN A 1 648 ? 13.664 -7.879 -32.920 1.00 63.22 648 GLN A O 1
ATOM 4971 N N . PHE A 1 649 ? 15.334 -7.365 -34.325 1.00 67.31 649 PHE A N 1
ATOM 4972 C CA . PHE A 1 649 ? 16.393 -7.435 -33.313 1.00 67.31 649 PHE A CA 1
ATOM 4973 C C . PHE A 1 649 ? 16.275 -6.280 -32.313 1.00 67.31 649 PHE A C 1
ATOM 4975 O O . PHE A 1 649 ? 16.213 -6.531 -31.115 1.00 67.31 649 PHE A O 1
ATOM 4982 N N . LEU A 1 650 ? 16.151 -5.037 -32.795 1.00 68.06 650 LEU A N 1
ATOM 4983 C CA . LEU A 1 650 ? 16.017 -3.849 -31.937 1.00 68.06 650 LEU A CA 1
ATOM 4984 C C . LEU A 1 650 ? 14.724 -3.879 -31.114 1.00 68.06 650 LEU A C 1
ATOM 4986 O O . LEU A 1 650 ? 14.725 -3.510 -29.943 1.00 68.06 650 LEU A O 1
ATOM 4990 N N . LEU A 1 651 ? 13.637 -4.382 -31.701 1.00 65.06 651 LEU A N 1
ATOM 4991 C CA . LEU A 1 651 ? 12.370 -4.586 -31.002 1.00 65.06 651 LEU A CA 1
ATOM 4992 C C . LEU A 1 651 ? 12.469 -5.632 -29.880 1.00 65.06 651 LEU A C 1
ATOM 4994 O O . LEU A 1 651 ? 11.798 -5.489 -28.862 1.00 65.06 651 LEU A O 1
ATOM 4998 N N . ASN A 1 652 ? 13.310 -6.659 -30.028 1.00 65.62 652 ASN A N 1
ATOM 4999 C CA . ASN A 1 652 ? 13.529 -7.671 -28.988 1.00 65.62 652 ASN A CA 1
ATOM 5000 C C . ASN A 1 652 ? 14.427 -7.180 -27.836 1.00 65.62 652 ASN A C 1
ATOM 5002 O O . ASN A 1 652 ? 14.526 -7.862 -26.820 1.00 65.62 652 ASN A O 1
ATOM 5006 N N . LEU A 1 653 ? 15.065 -6.010 -27.971 1.00 67.50 653 LEU A N 1
ATOM 5007 C CA . LEU A 1 653 ? 15.825 -5.370 -26.890 1.00 67.50 653 LEU A CA 1
ATOM 5008 C C . LEU A 1 653 ? 14.943 -4.556 -25.943 1.00 67.50 653 LEU A C 1
ATOM 5010 O O . LEU A 1 653 ? 15.410 -4.183 -24.869 1.00 67.50 653 LEU A O 1
ATOM 5014 N N . ILE A 1 654 ? 13.696 -4.272 -26.335 1.00 63.78 654 ILE A N 1
ATOM 5015 C CA . ILE A 1 654 ? 12.707 -3.627 -25.472 1.00 63.78 654 ILE A CA 1
ATOM 5016 C C . ILE A 1 654 ? 12.217 -4.686 -24.480 1.00 63.78 654 ILE A C 1
ATOM 5018 O O . ILE A 1 654 ? 11.578 -5.660 -24.906 1.00 63.78 654 ILE A O 1
ATOM 5022 N N . PRO A 1 655 ? 12.498 -4.533 -23.174 1.00 61.09 655 PRO A N 1
ATOM 5023 C CA . PRO A 1 655 ? 12.035 -5.492 -22.187 1.00 61.09 655 PRO A CA 1
ATOM 5024 C C . PRO A 1 655 ? 10.518 -5.649 -22.238 1.00 61.09 655 PRO A C 1
ATOM 5026 O O . PRO A 1 655 ? 9.799 -4.663 -22.357 1.00 61.09 655 PRO A O 1
ATOM 5029 N N . LEU A 1 656 ? 10.034 -6.894 -22.157 1.00 51.56 656 LEU A N 1
ATOM 5030 C CA . LEU A 1 656 ? 8.605 -7.225 -22.052 1.00 51.56 656 LEU A CA 1
ATOM 5031 C C . LEU A 1 656 ? 7.731 -6.816 -23.259 1.00 51.56 656 LEU A C 1
ATOM 5033 O O . LEU A 1 656 ? 6.505 -6.853 -23.169 1.00 51.56 656 LEU A O 1
ATOM 5037 N N . ARG A 1 657 ? 8.315 -6.521 -24.433 1.00 59.03 657 ARG A N 1
ATOM 5038 C CA . ARG A 1 657 ? 7.565 -6.155 -25.656 1.00 59.03 657 ARG A CA 1
ATOM 5039 C C . ARG A 1 657 ? 6.406 -7.103 -25.990 1.00 59.03 657 ARG A C 1
ATOM 5041 O O . ARG A 1 657 ? 5.358 -6.657 -26.454 1.00 59.03 657 ARG A O 1
ATOM 5048 N N . SER A 1 658 ? 6.590 -8.410 -25.816 1.00 51.03 658 SER A N 1
ATOM 5049 C CA . SER A 1 658 ? 5.544 -9.402 -26.098 1.00 51.03 658 SER A CA 1
ATOM 5050 C C . SER A 1 658 ? 4.295 -9.204 -25.230 1.00 51.03 658 SER A C 1
ATOM 5052 O O . SER A 1 658 ? 3.191 -9.390 -25.736 1.00 51.03 658 SER A O 1
ATOM 5054 N N . ALA A 1 659 ? 4.447 -8.756 -23.979 1.00 47.16 659 ALA A N 1
ATOM 5055 C CA . ALA A 1 659 ? 3.330 -8.415 -23.097 1.00 47.16 659 ALA A CA 1
ATOM 5056 C C . ALA A 1 659 ? 2.567 -7.174 -23.606 1.00 47.16 659 ALA A C 1
ATOM 5058 O O . ALA A 1 659 ? 1.342 -7.199 -23.721 1.00 47.16 659 ALA A O 1
ATOM 5059 N N . ILE A 1 660 ? 3.284 -6.135 -24.057 1.00 45.72 660 ILE A N 1
ATOM 5060 C CA . ILE A 1 660 ? 2.690 -4.922 -24.656 1.00 45.72 660 ILE A CA 1
ATOM 5061 C C . ILE A 1 660 ? 1.868 -5.255 -25.911 1.00 45.72 660 ILE A C 1
ATOM 5063 O O . ILE A 1 660 ? 0.767 -4.737 -26.107 1.00 45.72 660 ILE A O 1
ATOM 5067 N N . VAL A 1 661 ? 2.392 -6.125 -26.780 1.00 48.72 661 VAL A N 1
ATOM 5068 C CA . VAL A 1 661 ? 1.695 -6.544 -28.007 1.00 48.72 661 VAL A CA 1
ATOM 5069 C C . VAL A 1 661 ? 0.408 -7.307 -27.670 1.00 48.72 661 VAL A C 1
ATOM 5071 O O . VAL A 1 661 ? -0.618 -7.063 -28.303 1.00 48.72 661 VAL A O 1
ATOM 5074 N N . ASN A 1 662 ? 0.417 -8.151 -26.634 1.00 41.78 662 ASN A N 1
ATOM 5075 C CA . ASN A 1 662 ? -0.782 -8.849 -26.158 1.00 41.78 662 ASN A CA 1
ATOM 5076 C C . ASN A 1 662 ? -1.832 -7.879 -25.576 1.00 41.78 662 ASN A C 1
ATOM 5078 O O . ASN A 1 662 ? -3.030 -8.065 -25.798 1.00 41.78 662 ASN A O 1
ATOM 5082 N N . PHE A 1 663 ? -1.400 -6.801 -24.906 1.00 41.00 663 PHE A N 1
ATOM 5083 C CA . PHE A 1 663 ? -2.283 -5.725 -24.434 1.00 41.00 663 PHE A CA 1
ATOM 5084 C C . PHE A 1 663 ? -2.973 -4.992 -25.596 1.00 41.00 663 PHE A C 1
ATOM 5086 O O . PHE A 1 663 ? -4.192 -4.803 -25.584 1.00 41.00 663 PHE A O 1
ATOM 5093 N N . GLN A 1 664 ? -2.209 -4.607 -26.626 1.00 38.56 664 GLN A N 1
ATOM 5094 C CA . GLN A 1 664 ? -2.732 -3.919 -27.816 1.00 38.56 664 GLN A CA 1
ATOM 5095 C C . GLN A 1 664 ? -3.732 -4.775 -28.608 1.00 38.56 664 GLN A C 1
ATOM 5097 O O . GLN A 1 664 ? -4.618 -4.231 -29.265 1.00 38.56 664 GLN A O 1
ATOM 5102 N N . GLN A 1 665 ? -3.624 -6.102 -28.516 1.00 41.19 665 GLN A N 1
ATOM 5103 C CA . GLN A 1 665 ? -4.520 -7.059 -29.170 1.00 41.19 665 GLN A CA 1
ATOM 5104 C C . GLN A 1 665 ? -5.838 -7.312 -28.412 1.00 41.19 665 GLN A C 1
ATOM 5106 O O . GLN A 1 665 ? -6.663 -8.094 -28.878 1.00 41.19 665 GLN A O 1
ATOM 5111 N N . GLY A 1 666 ? -6.086 -6.631 -27.288 1.00 29.83 666 GLY A N 1
ATOM 5112 C CA . GLY A 1 666 ? -7.381 -6.666 -26.600 1.00 29.83 666 GLY A CA 1
ATOM 5113 C C . GLY A 1 666 ? -7.559 -7.800 -25.585 1.00 29.83 666 GLY A C 1
ATOM 5114 O O . GLY A 1 666 ? -8.683 -8.082 -25.164 1.00 29.83 666 GLY A O 1
ATOM 5115 N N . ASN A 1 667 ? -6.469 -8.417 -25.123 1.00 41.06 667 ASN A N 1
ATOM 5116 C CA . ASN A 1 667 ? -6.491 -9.406 -24.038 1.00 41.06 667 ASN A CA 1
ATOM 5117 C C . ASN A 1 667 ? -6.566 -8.709 -22.660 1.00 41.06 667 ASN A C 1
ATOM 5119 O O . ASN A 1 667 ? -5.667 -8.786 -21.826 1.00 41.06 667 ASN A O 1
ATOM 5123 N N . TYR A 1 668 ? -7.659 -7.978 -22.407 1.00 37.94 668 TYR A N 1
ATOM 5124 C CA . TYR A 1 668 ? -7.791 -7.031 -21.284 1.00 37.94 668 TYR A CA 1
ATOM 5125 C C . TYR A 1 668 ? -7.809 -7.656 -19.877 1.00 37.94 668 TYR A C 1
ATOM 5127 O O . TYR A 1 668 ? -7.532 -6.960 -18.901 1.00 37.94 668 TYR A O 1
ATOM 5135 N N . ARG A 1 669 ? -8.125 -8.954 -19.749 1.00 36.81 669 ARG A N 1
ATOM 5136 C CA . ARG A 1 669 ? -8.039 -9.673 -18.461 1.00 36.81 669 ARG A CA 1
ATOM 5137 C C . ARG A 1 669 ? -6.591 -9.907 -18.015 1.00 36.81 669 ARG A C 1
ATOM 5139 O O . ARG A 1 669 ? -6.349 -9.958 -16.816 1.00 36.81 669 ARG A O 1
ATOM 5146 N N . GLU A 1 670 ? -5.660 -9.976 -18.962 1.00 36.66 670 GLU A N 1
ATOM 5147 C CA . GLU A 1 670 ? -4.212 -10.071 -18.727 1.00 36.66 670 GLU A CA 1
ATOM 5148 C C . GLU A 1 670 ? -3.567 -8.669 -18.733 1.00 36.66 670 GLU A C 1
ATOM 5150 O O . GLU A 1 670 ? -2.707 -8.359 -17.913 1.00 36.66 670 GLU A O 1
ATOM 5155 N N . GLY A 1 671 ? -4.094 -7.745 -19.541 1.00 33.44 671 GLY A N 1
ATOM 5156 C CA . GLY A 1 671 ? -3.498 -6.425 -19.744 1.00 33.44 671 GLY A CA 1
ATOM 5157 C C . GLY A 1 671 ? -3.488 -5.445 -18.555 1.00 33.44 671 GLY A C 1
ATOM 5158 O O . GLY A 1 671 ? -2.634 -4.560 -18.490 1.00 33.44 671 GLY A O 1
ATOM 5159 N N . ALA A 1 672 ? -4.402 -5.570 -17.587 1.00 37.00 672 ALA A N 1
ATOM 5160 C CA . ALA A 1 672 ? -4.368 -4.735 -16.376 1.00 37.00 672 ALA A CA 1
ATOM 5161 C C . ALA A 1 672 ? -3.225 -5.126 -15.416 1.00 37.00 672 ALA A C 1
ATOM 5163 O O . ALA A 1 672 ? -2.797 -4.306 -14.599 1.00 37.00 672 ALA A O 1
ATOM 5164 N N . PHE A 1 673 ? -2.742 -6.368 -15.514 1.00 42.59 673 PHE A N 1
ATOM 5165 C CA . PHE A 1 673 ? -1.594 -6.873 -14.766 1.00 42.59 673 PHE A CA 1
ATOM 5166 C C . PHE A 1 673 ? -0.281 -6.358 -15.352 1.00 42.59 673 PHE A C 1
ATOM 5168 O O . PHE A 1 673 ? 0.580 -5.877 -14.609 1.00 42.59 673 PHE A O 1
ATOM 5175 N N . ASP A 1 674 ? -0.189 -6.382 -16.681 1.00 41.47 674 ASP A N 1
ATOM 5176 C CA . ASP A 1 674 ? 1.007 -5.994 -17.422 1.00 41.47 674 ASP A CA 1
ATOM 5177 C C . ASP A 1 674 ? 1.313 -4.499 -17.253 1.00 41.47 674 ASP A C 1
ATOM 5179 O O . ASP A 1 674 ? 2.428 -4.160 -16.887 1.00 41.47 674 ASP A O 1
ATOM 5183 N N . LEU A 1 675 ? 0.316 -3.603 -17.307 1.00 41.59 675 LEU A N 1
ATOM 5184 C CA . LEU A 1 675 ? 0.520 -2.154 -17.112 1.00 41.59 675 LEU A CA 1
ATOM 5185 C C . LEU A 1 675 ? 1.120 -1.776 -15.738 1.00 41.59 675 LEU A C 1
ATOM 5187 O O . LEU A 1 675 ? 1.876 -0.808 -15.619 1.00 41.59 675 LEU A O 1
ATOM 5191 N N . VAL A 1 676 ? 0.756 -2.498 -14.672 1.00 42.12 676 VAL A N 1
ATOM 5192 C CA . VAL A 1 676 ? 1.271 -2.233 -13.316 1.00 42.12 676 VAL A CA 1
ATOM 5193 C C . VAL A 1 676 ? 2.675 -2.816 -13.156 1.00 42.12 676 VAL A C 1
ATOM 5195 O O . VAL A 1 676 ? 3.530 -2.172 -12.549 1.00 42.12 676 VAL A O 1
ATOM 5198 N N . LEU A 1 677 ? 2.926 -4.001 -13.715 1.00 47.72 677 LEU A N 1
ATOM 5199 C CA . LEU A 1 677 ? 4.254 -4.609 -13.758 1.00 47.72 677 LEU A CA 1
ATOM 5200 C C . LEU A 1 677 ? 5.243 -3.789 -14.588 1.00 47.72 677 LEU A C 1
ATOM 5202 O O . LEU A 1 677 ? 6.372 -3.586 -14.151 1.00 47.72 677 LEU A O 1
ATOM 5206 N N . ASP A 1 678 ? 4.786 -3.242 -15.704 1.00 44.66 678 ASP A N 1
ATOM 5207 C CA . ASP A 1 678 ? 5.508 -2.364 -16.616 1.00 44.66 678 ASP A CA 1
ATOM 5208 C C . ASP A 1 678 ? 6.025 -1.114 -15.890 1.00 44.66 678 ASP A C 1
ATOM 5210 O O . ASP A 1 678 ? 7.227 -0.843 -15.882 1.00 44.66 678 ASP A O 1
ATOM 5214 N N . ILE A 1 679 ? 5.179 -0.434 -15.113 1.00 45.25 679 ILE A N 1
ATOM 5215 C CA . ILE A 1 679 ? 5.577 0.750 -14.330 1.00 45.25 679 ILE A CA 1
ATOM 5216 C C . ILE A 1 679 ? 6.666 0.436 -13.287 1.00 45.25 679 ILE A C 1
ATOM 5218 O O . ILE A 1 679 ? 7.528 1.275 -13.005 1.00 45.25 679 ILE A O 1
ATOM 5222 N N . PHE A 1 680 ? 6.652 -0.765 -12.702 1.00 48.84 680 PHE A N 1
ATOM 5223 C CA . PHE A 1 680 ? 7.665 -1.183 -11.729 1.00 48.84 680 PHE A CA 1
ATOM 5224 C C . PHE A 1 680 ? 8.843 -1.936 -12.348 1.00 48.84 680 PHE A C 1
ATOM 5226 O O . PHE A 1 680 ? 9.836 -2.155 -11.648 1.00 48.84 680 PHE A O 1
ATOM 5233 N N . GLY A 1 681 ? 8.761 -2.257 -13.639 1.00 48.84 681 GLY A N 1
ATOM 5234 C CA . GLY A 1 681 ? 9.613 -3.207 -14.338 1.00 48.84 681 GLY A CA 1
ATOM 5235 C C . GLY A 1 681 ? 10.291 -2.711 -15.613 1.00 48.84 681 GLY A C 1
ATOM 5236 O O . GLY A 1 681 ? 11.117 -3.481 -16.065 1.00 48.84 681 GLY A O 1
ATOM 5237 N N . PHE A 1 682 ? 10.020 -1.495 -16.129 1.00 46.03 682 PHE A N 1
ATOM 5238 C CA . PHE A 1 682 ? 10.756 -0.713 -17.171 1.00 46.03 682 PHE A CA 1
ATOM 5239 C C . PHE A 1 682 ? 9.879 -0.020 -18.243 1.00 46.03 682 PHE A C 1
ATOM 5241 O O . PHE A 1 682 ? 10.418 0.450 -19.240 1.00 46.03 682 PHE A O 1
ATOM 5248 N N . LEU A 1 683 ? 8.568 0.134 -18.069 1.00 40.47 683 LEU A N 1
ATOM 5249 C CA . LEU A 1 683 ? 7.670 0.636 -19.114 1.00 40.47 683 LEU A CA 1
ATOM 5250 C C . LEU A 1 683 ? 6.673 1.671 -18.566 1.00 40.47 683 LEU A C 1
ATOM 5252 O O . LEU A 1 683 ? 5.792 1.386 -17.752 1.00 40.47 683 LEU A O 1
ATOM 5256 N N . THR A 1 684 ? 6.804 2.911 -19.037 1.00 36.12 684 THR A N 1
ATOM 5257 C CA . THR A 1 684 ? 5.763 3.937 -18.900 1.00 36.12 684 THR A CA 1
ATOM 5258 C C . THR A 1 684 ? 4.938 3.899 -20.172 1.00 36.12 684 THR A C 1
ATOM 5260 O O . THR A 1 684 ? 5.463 4.187 -21.235 1.00 36.12 684 THR A O 1
ATOM 5263 N N . ALA A 1 685 ? 3.662 3.517 -20.083 1.00 34.66 685 ALA A N 1
ATOM 5264 C CA . ALA A 1 685 ? 2.793 3.300 -21.240 1.00 34.66 685 ALA A CA 1
ATOM 5265 C C . ALA A 1 685 ? 2.922 4.380 -22.338 1.00 34.66 685 ALA A C 1
ATOM 5267 O O . ALA A 1 685 ? 2.324 5.455 -22.260 1.00 34.66 685 ALA A O 1
ATOM 5268 N N . GLY A 1 686 ? 3.674 4.049 -23.389 1.00 33.03 686 GLY A N 1
ATOM 5269 C CA . GLY A 1 686 ? 3.798 4.784 -24.641 1.00 33.03 686 GLY A CA 1
ATOM 5270 C C . GLY A 1 686 ? 3.051 4.074 -25.766 1.00 33.03 686 GLY A C 1
ATOM 5271 O O . GLY A 1 686 ? 3.626 3.782 -26.807 1.00 33.03 686 GLY A O 1
ATOM 5272 N N . ALA A 1 687 ? 1.765 3.762 -25.585 1.00 29.92 687 ALA A N 1
ATOM 5273 C CA . ALA A 1 687 ? 0.933 3.291 -26.689 1.00 29.92 687 ALA A CA 1
ATOM 5274 C C . ALA A 1 687 ? 0.576 4.472 -27.611 1.00 29.92 687 ALA A C 1
ATOM 5276 O O . ALA A 1 687 ? -0.490 5.073 -27.498 1.00 29.92 687 ALA A O 1
ATOM 5277 N N . ALA A 1 688 ? 1.482 4.801 -28.531 1.00 28.89 688 ALA A N 1
ATOM 5278 C CA . ALA A 1 688 ? 1.190 5.553 -29.750 1.00 28.89 688 ALA A CA 1
ATOM 5279 C C . ALA A 1 688 ? 1.237 4.625 -30.977 1.00 28.89 688 ALA A C 1
ATOM 5281 O O . ALA A 1 688 ? 1.685 5.015 -32.046 1.00 28.89 688 ALA A O 1
ATOM 5282 N N . ALA A 1 689 ? 0.769 3.382 -30.853 1.00 27.78 689 ALA A N 1
ATOM 5283 C CA . ALA A 1 689 ? 0.665 2.479 -31.995 1.00 27.78 689 ALA A CA 1
ATOM 5284 C C . ALA A 1 689 ? -0.703 2.638 -32.680 1.00 27.78 689 ALA A C 1
ATOM 5286 O O . ALA A 1 689 ? -1.617 1.845 -32.476 1.00 27.78 689 ALA A O 1
ATOM 5287 N N . SER A 1 690 ? -0.862 3.720 -33.448 1.00 27.78 690 SER A N 1
ATOM 5288 C CA . SER A 1 690 ? -1.525 3.731 -34.767 1.00 27.78 690 SER A CA 1
ATOM 5289 C C . SER A 1 690 ? -1.673 5.164 -35.300 1.00 27.78 690 SER A C 1
ATOM 5291 O O . SER A 1 690 ? -2.541 5.920 -34.888 1.00 27.78 690 SER A O 1
ATOM 5293 N N . GLY A 1 691 ? -0.835 5.510 -36.282 1.00 25.81 691 GLY A N 1
ATOM 5294 C CA . GLY A 1 691 ? -1.137 6.519 -37.301 1.00 25.81 691 GLY A CA 1
ATOM 5295 C C . GLY A 1 691 ? -0.935 7.992 -36.924 1.00 25.81 691 GLY A C 1
ATOM 5296 O O . GLY A 1 691 ? -1.739 8.586 -36.223 1.00 25.81 691 GLY A O 1
ATOM 5297 N N . LYS A 1 692 ? 0.099 8.613 -37.509 1.00 34.31 692 LYS A N 1
ATOM 5298 C CA . LYS A 1 692 ? 0.150 10.035 -37.918 1.00 34.31 692 LYS A CA 1
ATOM 5299 C C . LYS A 1 692 ? -0.697 11.027 -37.082 1.00 34.31 692 LYS A C 1
ATOM 5301 O O . LYS A 1 692 ? -1.698 11.499 -37.599 1.00 34.31 692 LYS A O 1
ATOM 5306 N N . LEU A 1 693 ? -0.286 11.414 -35.866 1.00 30.27 693 LEU A N 1
ATOM 5307 C CA . LEU A 1 693 ? -0.590 12.748 -35.290 1.00 30.27 693 LEU A CA 1
ATOM 5308 C C . LEU A 1 693 ? 0.147 13.011 -33.954 1.00 30.27 693 LEU A C 1
ATOM 5310 O O . LEU A 1 693 ? -0.452 13.265 -32.915 1.00 30.27 693 LEU A O 1
ATOM 5314 N N . GLY A 1 694 ? 1.481 12.954 -33.952 1.00 25.84 694 GLY A N 1
ATOM 5315 C CA . GLY A 1 694 ? 2.298 13.253 -32.760 1.00 25.84 694 GLY A CA 1
ATOM 5316 C C . GLY A 1 694 ? 2.674 14.730 -32.566 1.00 25.84 694 GLY A C 1
ATOM 5317 O O . GLY A 1 694 ? 3.355 15.064 -31.599 1.00 25.84 694 GLY A O 1
ATOM 5318 N N . ARG A 1 695 ? 2.269 15.634 -33.468 1.00 32.09 695 ARG A N 1
ATOM 5319 C CA . ARG A 1 695 ? 2.577 17.070 -33.380 1.00 32.09 695 ARG A CA 1
ATOM 5320 C C . ARG A 1 695 ? 1.308 17.901 -33.528 1.00 32.09 695 ARG A C 1
ATOM 5322 O O . ARG A 1 695 ? 0.865 18.165 -34.635 1.00 32.09 695 ARG A O 1
ATOM 5329 N N . LEU A 1 696 ? 0.762 18.345 -32.401 1.00 25.89 696 LEU A N 1
ATOM 5330 C CA . LEU A 1 696 ? -0.180 19.461 -32.337 1.00 25.89 696 LEU A CA 1
ATOM 5331 C C . LEU A 1 696 ? 0.378 20.481 -31.343 1.00 25.89 696 LEU A C 1
ATOM 5333 O O . LEU A 1 696 ? 0.186 20.381 -30.131 1.00 25.89 696 LEU A O 1
ATOM 5337 N N . ILE A 1 697 ? 1.125 21.442 -31.885 1.00 28.17 697 ILE A N 1
ATOM 5338 C CA . ILE A 1 697 ? 1.431 22.711 -31.228 1.00 28.17 697 ILE A CA 1
ATOM 5339 C C . ILE A 1 697 ? 0.187 23.600 -31.407 1.00 28.17 697 ILE A C 1
ATOM 5341 O O . ILE A 1 697 ? -0.249 23.833 -32.526 1.00 28.17 697 ILE A O 1
ATOM 5345 N N . SER A 1 698 ? -0.404 24.019 -30.283 1.00 34.19 698 SER A N 1
ATOM 5346 C CA . SER A 1 698 ? -1.330 25.154 -30.088 1.00 34.19 698 SER A CA 1
ATOM 5347 C C . SER A 1 698 ? -2.393 25.477 -31.163 1.00 34.19 698 SER A C 1
ATOM 5349 O O . SER A 1 698 ? -2.109 26.171 -32.134 1.00 34.19 698 SER A O 1
ATOM 5351 N N . SER A 1 699 ? -3.659 25.126 -30.898 1.00 33.50 699 SER A N 1
ATOM 5352 C CA . SER A 1 699 ? -4.826 26.044 -30.828 1.00 33.50 699 SER A CA 1
ATOM 5353 C C . SER A 1 699 ? -6.155 25.259 -30.872 1.00 33.50 699 SER A C 1
ATOM 5355 O O . SER A 1 699 ? -6.413 24.503 -31.795 1.00 33.50 699 SER A O 1
ATOM 5357 N N . THR A 1 700 ? -6.992 25.450 -29.840 1.00 30.92 700 THR A N 1
ATOM 5358 C CA . THR A 1 700 ? -8.470 25.281 -29.829 1.00 30.92 700 THR A CA 1
ATOM 5359 C C . THR A 1 700 ? -9.115 23.989 -30.381 1.00 30.92 700 THR A C 1
ATOM 5361 O O . THR A 1 700 ? -9.322 23.881 -31.580 1.00 30.92 700 THR A O 1
ATOM 5364 N N . ALA A 1 701 ? -9.596 23.093 -29.494 1.00 26.08 701 ALA A N 1
ATOM 5365 C CA . ALA A 1 701 ? -11.028 22.717 -29.364 1.00 26.08 701 ALA A CA 1
ATOM 5366 C C . ALA A 1 701 ? -11.298 21.478 -28.462 1.00 26.08 701 ALA A C 1
ATOM 5368 O O . ALA A 1 701 ? -10.654 20.441 -28.569 1.00 26.08 701 ALA A O 1
ATOM 5369 N N . SER A 1 702 ? -12.330 21.640 -27.621 1.00 29.55 702 SER A N 1
ATOM 5370 C CA . SER A 1 702 ? -13.243 20.688 -26.948 1.00 29.55 702 SER A CA 1
ATOM 5371 C C . SER A 1 702 ? -12.745 19.583 -25.995 1.00 29.55 702 SER A C 1
ATOM 5373 O O . SER A 1 702 ? -12.070 18.620 -26.341 1.00 29.55 702 SER A O 1
ATOM 5375 N N . SER A 1 703 ? -13.244 19.706 -24.767 1.00 33.72 703 SER A N 1
ATOM 5376 C CA . SER A 1 703 ? -13.278 18.783 -23.636 1.00 33.72 703 SER A CA 1
ATOM 5377 C C . SER A 1 703 ? -13.883 17.409 -23.987 1.00 33.72 703 SER A C 1
ATOM 5379 O O . SER A 1 703 ? -15.088 17.350 -24.194 1.00 33.72 703 SER A O 1
ATOM 5381 N N . ALA A 1 704 ? -13.097 16.316 -24.006 1.00 31.03 704 ALA A N 1
ATOM 5382 C CA . ALA A 1 704 ? -13.603 14.941 -23.768 1.00 31.03 704 ALA A CA 1
ATOM 5383 C C . ALA A 1 704 ? -12.560 13.799 -23.637 1.00 31.03 704 ALA A C 1
ATOM 5385 O O . ALA A 1 704 ? -12.937 12.741 -23.151 1.00 31.03 704 ALA A O 1
ATOM 5386 N N . THR A 1 705 ? -11.271 13.936 -23.985 1.00 29.31 705 THR A N 1
ATOM 5387 C CA . THR A 1 705 ? -10.365 12.746 -24.047 1.00 29.31 705 THR A CA 1
ATOM 5388 C C . THR A 1 705 ? -9.041 12.858 -23.278 1.00 29.31 705 THR A C 1
ATOM 5390 O O . THR A 1 705 ? -8.033 12.256 -23.638 1.00 29.31 705 THR A O 1
ATOM 5393 N N . LYS A 1 706 ? -9.027 13.574 -22.147 1.00 27.50 706 LYS A N 1
ATOM 5394 C CA . LYS A 1 706 ? -7.858 13.679 -21.242 1.00 27.50 706 LYS A CA 1
ATOM 5395 C C . LYS A 1 706 ? -7.875 12.675 -20.068 1.00 27.50 706 LYS A C 1
ATOM 5397 O O . LYS A 1 706 ? -7.665 13.087 -18.933 1.00 27.50 706 LYS A O 1
ATOM 5402 N N . VAL A 1 707 ? -8.111 11.376 -20.291 1.00 32.88 707 VAL A N 1
ATOM 5403 C CA . VAL A 1 707 ? -8.139 10.392 -19.169 1.00 32.88 707 VAL A CA 1
ATOM 5404 C C . VAL A 1 707 ? -7.162 9.210 -19.294 1.00 32.88 707 VAL A C 1
ATOM 5406 O O . VAL A 1 707 ? -7.141 8.350 -18.429 1.00 32.88 707 VAL A O 1
ATOM 5409 N N . LEU A 1 708 ? -6.228 9.194 -20.251 1.00 28.05 708 LEU A N 1
ATOM 5410 C CA . LEU A 1 708 ? -5.177 8.148 -20.275 1.00 28.05 708 LEU A CA 1
ATOM 5411 C C . LEU A 1 708 ? -3.781 8.602 -19.817 1.00 28.05 708 LEU A C 1
ATOM 5413 O O . LEU A 1 708 ? -2.868 7.791 -19.729 1.00 28.05 708 LEU A O 1
ATOM 5417 N N . ARG A 1 709 ? -3.612 9.868 -19.415 1.00 31.95 709 ARG A N 1
ATOM 5418 C CA . ARG A 1 709 ? -2.409 10.339 -18.704 1.00 31.95 709 ARG A CA 1
ATOM 5419 C C . ARG A 1 709 ? -2.766 10.652 -17.255 1.00 31.95 709 ARG A C 1
ATOM 5421 O O . ARG A 1 709 ? -3.236 11.753 -16.985 1.00 31.95 709 ARG A O 1
ATOM 5428 N N . GLY A 1 710 ? -2.538 9.727 -16.320 1.00 29.48 710 GLY A N 1
ATOM 5429 C CA . GLY A 1 710 ? -2.562 10.113 -14.902 1.00 29.48 710 GLY A CA 1
ATOM 5430 C C . GLY A 1 710 ? -2.975 9.096 -13.844 1.00 29.48 710 GLY A C 1
ATOM 5431 O O . GLY A 1 710 ? -3.436 9.530 -12.790 1.00 29.48 710 GLY A O 1
ATOM 5432 N N . ALA A 1 711 ? -2.772 7.789 -14.024 1.00 30.61 711 ALA A N 1
ATOM 5433 C CA . ALA A 1 711 ? -2.733 6.898 -12.862 1.00 30.61 711 ALA A CA 1
ATOM 5434 C C . ALA A 1 711 ? -1.361 7.044 -12.174 1.00 30.61 711 ALA A C 1
ATOM 5436 O O . ALA A 1 711 ? -0.429 6.291 -12.440 1.00 30.61 711 ALA A O 1
ATOM 5437 N N . LYS A 1 712 ? -1.196 8.066 -11.321 1.00 40.75 712 LYS A N 1
ATOM 5438 C CA . LYS A 1 712 ? -0.019 8.162 -10.439 1.00 40.75 712 LYS A CA 1
ATOM 5439 C C . LYS A 1 712 ? -0.126 7.054 -9.389 1.00 40.75 712 LYS A C 1
ATOM 5441 O O . LYS A 1 712 ? -0.840 7.210 -8.398 1.00 40.75 712 LYS A O 1
ATOM 5446 N N . ILE A 1 713 ? 0.548 5.932 -9.631 1.00 46.91 713 ILE A N 1
ATOM 5447 C CA . ILE A 1 713 ? 0.690 4.854 -8.652 1.00 46.91 713 ILE A CA 1
ATOM 5448 C C . ILE A 1 713 ? 1.591 5.361 -7.518 1.00 46.91 713 ILE A C 1
ATOM 5450 O O . ILE A 1 713 ? 2.584 6.041 -7.755 1.00 46.91 713 ILE A O 1
ATOM 5454 N N . ILE A 1 714 ? 1.256 5.031 -6.274 1.00 45.44 714 ILE A N 1
ATOM 5455 C CA . ILE A 1 714 ? 1.926 5.514 -5.051 1.00 45.44 714 ILE A CA 1
ATOM 5456 C C . ILE A 1 714 ? 3.441 5.208 -4.977 1.00 45.44 714 ILE A C 1
ATOM 5458 O O . ILE A 1 714 ? 4.137 5.783 -4.147 1.00 45.44 714 ILE A O 1
ATOM 5462 N N . GLY A 1 715 ? 3.976 4.376 -5.875 1.00 41.28 715 GLY A N 1
ATOM 5463 C CA . GLY A 1 715 ? 5.407 4.080 -5.992 1.00 41.28 715 GLY A CA 1
ATOM 5464 C C . GLY A 1 715 ? 6.189 4.884 -7.043 1.00 41.28 715 GLY A C 1
ATOM 5465 O O . GLY A 1 715 ? 7.411 4.773 -7.083 1.00 41.28 715 GLY A O 1
ATOM 5466 N N . THR A 1 716 ? 5.542 5.682 -7.905 1.00 46.62 716 THR A N 1
ATOM 5467 C CA . THR A 1 716 ? 6.233 6.444 -8.975 1.00 46.62 716 THR A CA 1
ATOM 5468 C C . THR A 1 716 ? 6.481 7.912 -8.640 1.00 46.62 716 THR A C 1
ATOM 5470 O O . THR A 1 716 ? 7.228 8.592 -9.341 1.00 46.62 716 THR A O 1
ATOM 5473 N N . THR A 1 717 ? 5.877 8.426 -7.569 1.00 51.62 717 THR A N 1
ATOM 5474 C CA . THR A 1 717 ? 6.140 9.780 -7.072 1.00 51.62 717 THR A CA 1
ATOM 5475 C C . THR A 1 717 ? 7.367 9.780 -6.168 1.00 51.62 717 THR A C 1
ATOM 5477 O O . THR A 1 717 ? 7.503 8.870 -5.352 1.00 51.62 717 THR A O 1
ATOM 5480 N N . LEU A 1 718 ? 8.218 10.809 -6.273 1.00 54.72 718 LEU A N 1
ATOM 5481 C CA . LEU A 1 718 ? 9.339 11.024 -5.350 1.00 54.72 718 LEU A CA 1
ATOM 5482 C C . LEU A 1 718 ? 8.862 10.853 -3.901 1.00 54.72 718 LEU A C 1
ATOM 5484 O O . LEU A 1 718 ? 7.860 11.448 -3.492 1.00 54.72 718 LEU A O 1
ATOM 5488 N N . VAL A 1 719 ? 9.553 9.996 -3.150 1.00 61.12 719 VAL A N 1
ATOM 5489 C CA . VAL A 1 719 ? 9.195 9.702 -1.763 1.00 61.12 719 VAL A CA 1
ATOM 5490 C C . VAL A 1 719 ? 9.557 10.919 -0.919 1.00 61.12 719 VAL A C 1
ATOM 5492 O O . VAL A 1 719 ? 10.726 11.291 -0.827 1.00 61.12 719 VAL A O 1
ATOM 5495 N N . ASN A 1 720 ? 8.544 11.524 -0.296 1.00 54.78 720 ASN A N 1
ATOM 5496 C CA . ASN A 1 720 ? 8.686 12.696 0.575 1.00 54.78 720 ASN A CA 1
ATOM 5497 C C . ASN A 1 720 ? 8.837 12.331 2.063 1.00 54.78 720 ASN A C 1
ATOM 5499 O O . ASN A 1 720 ? 8.867 13.229 2.906 1.00 54.78 720 ASN A O 1
ATOM 5503 N N . ALA A 1 721 ? 8.928 11.036 2.399 1.00 56.25 721 ALA A N 1
ATOM 5504 C CA . ALA A 1 721 ? 9.179 10.574 3.764 1.00 56.25 721 ALA A CA 1
ATOM 5505 C C . ALA A 1 721 ? 10.432 11.252 4.356 1.00 56.25 721 ALA A C 1
ATOM 5507 O O . ALA A 1 721 ? 11.313 11.685 3.617 1.00 56.25 721 ALA A O 1
ATOM 5508 N N . PHE A 1 722 ? 10.517 11.354 5.685 1.00 56.47 722 PHE A N 1
ATOM 5509 C CA . PHE A 1 722 ? 11.669 11.926 6.408 1.00 56.47 722 PHE A CA 1
ATOM 5510 C C . PHE A 1 722 ? 11.914 13.433 6.222 1.00 56.47 722 PHE A C 1
ATOM 5512 O O . PHE A 1 722 ? 12.989 13.905 6.569 1.00 56.47 722 PHE A O 1
ATOM 5519 N N . ASN A 1 723 ? 10.949 14.213 5.718 1.00 46.94 723 ASN A N 1
ATOM 5520 C CA . ASN A 1 723 ? 11.090 15.670 5.673 1.00 46.94 723 ASN A CA 1
ATOM 5521 C C . ASN A 1 723 ? 10.896 16.285 7.082 1.00 46.94 723 ASN A C 1
ATOM 5523 O O . ASN A 1 723 ? 9.764 16.280 7.573 1.00 46.94 723 ASN A O 1
ATOM 5527 N N . PRO A 1 724 ? 11.939 16.858 7.719 1.00 39.41 724 PRO A N 1
ATOM 5528 C CA . PRO A 1 724 ? 11.838 17.430 9.065 1.00 39.41 724 PRO A CA 1
ATOM 5529 C C . PRO A 1 724 ? 10.935 18.676 9.151 1.00 39.41 724 PRO A C 1
ATOM 5531 O O . PRO A 1 724 ? 10.555 19.066 10.248 1.00 39.41 724 PRO A O 1
ATOM 5534 N N . LEU A 1 725 ? 10.554 19.278 8.015 1.00 40.69 725 LEU A N 1
ATOM 5535 C CA . LEU A 1 725 ? 9.706 20.479 7.932 1.00 40.69 725 LEU A CA 1
ATOM 5536 C C . LEU A 1 725 ? 8.407 20.248 7.126 1.00 40.69 725 LEU A C 1
ATOM 5538 O O . LEU A 1 725 ? 7.660 21.185 6.856 1.00 40.69 725 LEU A O 1
ATOM 5542 N N . GLY A 1 726 ? 8.133 19.007 6.708 1.00 39.50 726 GLY A N 1
ATOM 5543 C CA . GLY A 1 726 ? 7.141 18.691 5.668 1.00 39.50 726 GLY A CA 1
ATOM 5544 C C . GLY A 1 726 ? 5.714 18.382 6.124 1.00 39.50 726 GLY A C 1
ATOM 5545 O O . GLY A 1 726 ? 4.875 18.076 5.279 1.00 39.50 726 GLY A O 1
ATOM 5546 N N . GLY A 1 727 ? 5.399 18.439 7.417 1.00 39.88 727 GLY A N 1
ATOM 5547 C CA . GLY A 1 727 ? 4.033 18.191 7.871 1.00 39.88 727 GLY A CA 1
ATOM 5548 C C . GLY A 1 727 ? 3.854 18.398 9.366 1.00 39.88 727 GLY A C 1
ATOM 5549 O O . GLY A 1 727 ? 4.302 17.560 10.143 1.00 39.88 727 GLY A O 1
ATOM 5550 N N . LEU A 1 728 ? 3.113 19.458 9.717 1.00 34.41 728 LEU A N 1
ATOM 5551 C CA . LEU A 1 728 ? 2.763 19.947 11.064 1.00 34.41 728 LEU A CA 1
ATOM 5552 C C . LEU A 1 728 ? 3.790 20.914 11.681 1.00 34.41 728 LEU A C 1
ATOM 5554 O O . LEU A 1 728 ? 4.496 20.583 12.630 1.00 34.41 728 LEU A O 1
ATOM 5558 N N . GLY A 1 729 ? 3.817 22.148 11.173 1.00 28.19 729 GLY A N 1
ATOM 5559 C CA . GLY A 1 729 ? 4.241 23.288 11.985 1.00 28.19 729 GLY A CA 1
ATOM 5560 C C . GLY A 1 729 ? 3.167 23.568 13.040 1.00 28.19 729 GLY A C 1
ATOM 5561 O O . GLY A 1 729 ? 2.099 24.032 12.662 1.00 28.19 729 GLY A O 1
ATOM 5562 N N . ASP A 1 730 ? 3.433 23.135 14.281 1.00 31.73 730 ASP A N 1
ATOM 5563 C CA . ASP A 1 730 ? 2.894 23.594 15.592 1.00 31.73 730 ASP A CA 1
ATOM 5564 C C . ASP A 1 730 ? 2.807 22.485 16.664 1.00 31.73 730 ASP A C 1
ATOM 5566 O O . ASP A 1 730 ? 1.912 22.456 17.503 1.00 31.73 730 ASP A O 1
ATOM 5570 N N . LEU A 1 731 ? 3.772 21.562 16.709 1.00 38.25 731 LEU A N 1
ATOM 5571 C CA . LEU A 1 731 ? 3.945 20.667 17.865 1.00 38.25 731 LEU A CA 1
ATOM 5572 C C . LEU A 1 731 ? 5.395 20.673 18.355 1.00 38.25 731 LEU A C 1
ATOM 5574 O O . LEU A 1 731 ? 6.062 19.646 18.450 1.00 38.25 731 LEU A O 1
ATOM 5578 N N . ALA A 1 732 ? 5.873 21.868 18.695 1.00 30.08 732 ALA A N 1
ATOM 5579 C CA . ALA A 1 732 ? 7.037 22.065 19.548 1.00 30.08 732 ALA A CA 1
ATOM 5580 C C . ALA A 1 732 ? 6.588 22.184 21.015 1.00 30.08 732 ALA A C 1
ATOM 5582 O O . ALA A 1 732 ? 6.675 23.250 21.613 1.00 30.08 732 ALA A O 1
ATOM 5583 N N . VAL A 1 733 ? 6.096 21.089 21.605 1.00 31.95 733 VAL A N 1
ATOM 5584 C CA . VAL A 1 733 ? 5.969 20.962 23.067 1.00 31.95 733 VAL A CA 1
ATOM 5585 C C . VAL A 1 733 ? 6.370 19.540 23.479 1.00 31.95 733 VAL A C 1
ATOM 5587 O O . VAL A 1 733 ? 5.566 18.619 23.438 1.00 31.95 733 VAL A O 1
ATOM 5590 N N . GLY A 1 734 ? 7.636 19.370 23.873 1.00 27.75 734 GLY A N 1
ATOM 5591 C CA . GLY A 1 734 ? 8.077 18.311 24.793 1.00 27.75 734 GLY A CA 1
ATOM 5592 C C . GLY A 1 734 ? 8.318 16.889 24.250 1.00 27.75 734 GLY A C 1
ATOM 5593 O O . GLY A 1 734 ? 7.420 16.058 24.229 1.00 27.75 734 GLY A O 1
ATOM 5594 N N . GLY A 1 735 ? 9.592 16.569 23.985 1.00 29.05 735 GLY A N 1
ATOM 5595 C CA . GLY A 1 735 ? 10.242 15.337 24.476 1.00 29.05 735 GLY A CA 1
ATOM 5596 C C . GLY A 1 735 ? 9.959 13.984 23.797 1.00 29.05 735 GLY A C 1
ATOM 5597 O O . GLY A 1 735 ? 9.029 13.271 24.157 1.00 29.05 735 GLY A O 1
ATOM 5598 N N . THR A 1 736 ? 10.871 13.601 22.893 1.00 31.66 736 THR A N 1
ATOM 5599 C CA . THR A 1 736 ? 11.378 12.243 22.552 1.00 31.66 736 THR A CA 1
ATOM 5600 C C . THR A 1 736 ? 10.438 11.100 22.115 1.00 31.66 736 THR A C 1
ATOM 5602 O O . THR A 1 736 ? 10.900 10.252 21.353 1.00 31.66 736 THR A O 1
ATOM 5605 N N . LEU A 1 737 ? 9.146 11.050 22.466 1.00 37.56 737 LEU A N 1
ATOM 5606 C CA . LEU A 1 737 ? 8.281 9.891 22.144 1.00 37.56 737 LEU A CA 1
ATOM 5607 C C . LEU A 1 737 ? 7.330 10.073 20.947 1.00 37.56 737 LEU A C 1
ATOM 5609 O O . LEU A 1 737 ? 6.919 9.075 20.345 1.00 37.56 737 LEU A O 1
ATOM 5613 N N . LEU A 1 738 ? 7.027 11.311 20.535 1.00 39.66 738 LEU A N 1
ATOM 5614 C CA . LEU A 1 738 ? 6.241 11.598 19.318 1.00 39.66 738 LEU A CA 1
ATOM 5615 C C . LEU A 1 738 ? 6.968 11.184 18.018 1.00 39.66 738 LEU A C 1
ATOM 5617 O O . LEU A 1 738 ? 6.335 11.034 16.974 1.00 39.66 738 LEU A O 1
ATOM 5621 N N . ALA A 1 739 ? 8.275 10.911 18.096 1.00 37.81 739 ALA A N 1
ATOM 5622 C CA . ALA A 1 739 ? 9.081 10.337 17.016 1.00 37.81 739 ALA A CA 1
ATOM 5623 C C . ALA A 1 739 ? 8.983 8.797 16.909 1.00 37.81 739 ALA A C 1
ATOM 5625 O O . ALA A 1 739 ? 9.482 8.212 15.942 1.00 37.81 739 ALA A O 1
ATOM 5626 N N . SER A 1 740 ? 8.357 8.120 17.883 1.00 42.44 740 SER A N 1
ATOM 5627 C CA . SER A 1 740 ? 8.249 6.656 17.897 1.00 42.44 740 SER A CA 1
ATOM 5628 C C . SER A 1 740 ? 7.255 6.134 16.847 1.00 42.44 740 SER A C 1
ATOM 5630 O O . SER A 1 740 ? 6.230 6.755 16.559 1.00 42.44 740 SER A O 1
ATOM 5632 N N . LYS A 1 741 ? 7.553 4.948 16.291 1.00 48.84 741 LYS A N 1
ATOM 5633 C CA . LYS A 1 741 ? 6.843 4.283 15.175 1.00 48.84 741 LYS A CA 1
ATOM 5634 C C . LYS A 1 741 ? 5.309 4.154 15.377 1.00 48.84 741 LYS A C 1
ATOM 5636 O O . LYS A 1 741 ? 4.587 4.018 14.402 1.00 48.84 741 LYS A O 1
ATOM 5641 N N . GLY A 1 742 ? 4.780 4.220 16.605 1.00 54.28 742 GLY A N 1
ATOM 5642 C CA . GLY A 1 742 ? 3.335 4.103 16.884 1.00 54.28 742 GLY A CA 1
ATOM 5643 C C . GLY A 1 742 ? 2.603 5.409 17.235 1.00 54.28 742 GLY A C 1
ATOM 5644 O O . GLY A 1 742 ? 1.418 5.541 16.930 1.00 54.28 742 GLY A O 1
ATOM 5645 N N . GLY A 1 743 ? 3.279 6.390 17.847 1.00 58.50 743 GLY A N 1
ATOM 5646 C CA . GLY A 1 743 ? 2.628 7.558 18.466 1.00 58.50 743 GLY A CA 1
ATOM 5647 C C . GLY A 1 743 ? 1.967 8.518 17.469 1.00 58.50 743 GLY A C 1
ATOM 5648 O O . GLY A 1 743 ? 0.796 8.866 17.621 1.00 58.50 743 GLY A O 1
ATOM 5649 N N . ARG A 1 744 ? 2.682 8.887 16.395 1.00 64.31 744 ARG A N 1
ATOM 5650 C CA . ARG A 1 744 ? 2.176 9.795 15.341 1.00 64.31 744 ARG A CA 1
ATOM 5651 C C . ARG A 1 744 ? 0.960 9.213 14.604 1.00 64.31 744 ARG A C 1
ATOM 5653 O O . ARG A 1 744 ? 0.037 9.946 14.254 1.00 64.31 744 ARG A O 1
ATOM 5660 N N . LEU A 1 745 ? 0.936 7.891 14.406 1.00 67.12 745 LEU A N 1
ATOM 5661 C CA . LEU A 1 745 ? -0.170 7.172 13.764 1.00 67.12 745 LEU A CA 1
ATOM 5662 C C . LEU A 1 745 ? -1.442 7.197 14.622 1.00 67.12 745 LEU A C 1
ATOM 5664 O O . LEU A 1 745 ? -2.525 7.478 14.106 1.00 67.12 745 LEU A O 1
ATOM 5668 N N . LEU A 1 746 ? -1.309 6.912 15.921 1.00 72.56 746 LEU A N 1
ATOM 5669 C CA . LEU A 1 746 ? -2.434 6.921 16.859 1.00 72.56 746 LEU A CA 1
ATOM 5670 C C . LEU A 1 746 ? -3.038 8.320 16.999 1.00 72.56 746 LEU A C 1
ATOM 5672 O O . LEU A 1 746 ? -4.259 8.454 16.957 1.00 72.56 746 LEU A O 1
ATOM 5676 N N . PHE A 1 747 ? -2.200 9.358 17.069 1.00 73.56 747 PHE A N 1
ATOM 5677 C CA . PHE A 1 747 ? -2.660 10.746 17.098 1.00 73.56 747 PHE A CA 1
ATOM 5678 C C . PHE A 1 747 ? -3.478 11.106 15.847 1.00 73.56 747 PHE A C 1
ATOM 5680 O O . PHE A 1 747 ? -4.603 11.592 15.961 1.00 73.56 747 PHE A O 1
ATOM 5687 N N . ALA A 1 748 ? -2.964 10.799 14.649 1.00 72.31 748 ALA A N 1
ATOM 5688 C CA . ALA A 1 748 ? -3.666 11.078 13.395 1.00 72.31 748 ALA A CA 1
ATOM 5689 C C . ALA A 1 748 ? -5.019 10.345 13.306 1.00 72.31 748 ALA A C 1
ATOM 5691 O O . ALA A 1 748 ? -6.021 10.947 12.915 1.00 72.31 748 ALA A O 1
ATOM 5692 N N . LYS A 1 749 ? -5.075 9.065 13.707 1.00 76.50 749 LYS A N 1
ATOM 5693 C CA . LYS A 1 749 ? -6.332 8.297 13.765 1.00 76.50 749 LYS A CA 1
ATOM 5694 C C . LYS A 1 749 ? -7.331 8.899 14.756 1.00 76.50 749 LYS A C 1
ATOM 5696 O O . LYS A 1 749 ? -8.511 9.004 14.428 1.00 76.50 749 LYS A O 1
ATOM 5701 N N . GLY A 1 750 ? -6.856 9.319 15.927 1.00 79.31 750 GLY A N 1
ATOM 5702 C CA . GLY A 1 750 ? -7.671 9.952 16.960 1.00 79.31 750 GLY A CA 1
ATOM 5703 C C . GLY A 1 750 ? -8.330 11.251 16.492 1.00 79.31 750 GLY A C 1
ATOM 5704 O O . GLY A 1 750 ? -9.554 11.392 16.546 1.00 79.31 750 GLY A O 1
ATOM 5705 N N . VAL A 1 751 ? -7.537 12.156 15.908 1.00 79.06 751 VAL A N 1
ATOM 5706 C CA . VAL A 1 751 ? -8.028 13.421 15.334 1.00 79.06 751 VAL A CA 1
ATOM 5707 C C . VAL A 1 751 ? -9.071 13.172 14.241 1.00 79.06 751 VAL A C 1
ATOM 5709 O O . VAL A 1 751 ? -10.115 13.823 14.215 1.00 79.06 751 VAL A O 1
ATOM 5712 N N . LEU A 1 752 ? -8.839 12.199 13.354 1.00 79.62 752 LEU A N 1
ATOM 5713 C CA . LEU A 1 752 ? -9.801 11.844 12.308 1.00 79.62 752 LEU A CA 1
ATOM 5714 C C . LEU A 1 752 ? -11.114 11.294 12.876 1.00 79.62 752 LEU A C 1
ATOM 5716 O O . LEU A 1 752 ? -12.182 11.657 12.383 1.00 79.62 752 LEU A O 1
ATOM 5720 N N . ALA A 1 753 ? -11.053 10.445 13.905 1.00 83.50 753 ALA A N 1
ATOM 5721 C CA . ALA A 1 753 ? -12.242 9.910 14.563 1.00 83.50 753 ALA A CA 1
ATOM 5722 C C . ALA A 1 753 ? -13.078 11.031 15.200 1.00 83.50 753 ALA A C 1
ATOM 5724 O O . ALA A 1 753 ? -14.291 11.095 14.986 1.00 83.50 753 ALA A O 1
ATOM 5725 N N . VAL A 1 754 ? -12.432 11.964 15.907 1.00 85.38 754 VAL A N 1
ATOM 5726 C CA . VAL A 1 754 ? -13.106 13.131 16.496 1.00 85.38 754 VAL A CA 1
ATOM 5727 C C . VAL A 1 754 ? -13.690 14.043 15.419 1.00 85.38 754 VAL A C 1
ATOM 5729 O O . VAL A 1 754 ? -14.844 14.448 15.536 1.00 85.38 754 VAL A O 1
ATOM 5732 N N . ASN A 1 755 ? -12.964 14.301 14.329 1.00 82.88 755 ASN A N 1
ATOM 5733 C CA . ASN A 1 755 ? -13.470 15.106 13.215 1.00 82.88 755 ASN A CA 1
ATOM 5734 C C . ASN A 1 755 ? -14.690 14.470 12.533 1.00 82.88 755 ASN A C 1
ATOM 5736 O O . ASN A 1 755 ? -15.640 15.179 12.200 1.00 82.88 755 ASN A O 1
ATOM 5740 N N . LYS A 1 756 ? -14.715 13.140 12.366 1.00 86.38 756 LYS A N 1
ATOM 5741 C CA . LYS A 1 756 ? -15.903 12.427 11.863 1.00 86.38 756 LYS A CA 1
ATOM 5742 C C . LYS A 1 756 ? -17.082 12.557 12.822 1.00 86.38 756 LYS A C 1
ATOM 5744 O O . LYS A 1 756 ? -18.186 12.854 12.377 1.00 86.38 756 LYS A O 1
ATOM 5749 N N . LEU A 1 757 ? -16.852 12.375 14.124 1.00 87.00 757 LEU A N 1
ATOM 5750 C CA . LEU A 1 757 ? -17.896 12.525 15.140 1.00 87.00 757 LEU A CA 1
ATOM 5751 C C . LEU A 1 757 ? -18.435 13.948 15.226 1.00 87.00 757 LEU A C 1
ATOM 5753 O O . LEU A 1 757 ? -19.624 14.101 15.470 1.00 87.00 757 LEU A O 1
ATOM 5757 N N . LYS A 1 758 ? -17.584 14.956 15.007 1.00 82.88 758 LYS A N 1
ATOM 5758 C CA . LYS A 1 758 ? -17.931 16.381 14.958 1.00 82.88 758 LYS A CA 1
ATOM 5759 C C . LYS A 1 758 ? -18.705 16.758 13.694 1.00 82.88 758 LYS A C 1
ATOM 5761 O O . LYS A 1 758 ? -19.642 17.552 13.761 1.00 82.88 758 LYS A O 1
ATOM 5766 N N . GLY A 1 759 ? -18.350 16.160 12.558 1.00 76.12 759 GLY A N 1
ATOM 5767 C CA . GLY A 1 759 ? -18.894 16.499 11.244 1.00 76.12 759 GLY A CA 1
ATOM 5768 C C . GLY A 1 759 ? -18.356 17.834 10.714 1.00 76.12 759 GLY A C 1
ATOM 5769 O O . GLY A 1 759 ? -17.947 18.709 11.475 1.00 76.12 759 GLY A O 1
ATOM 5770 N N . ALA A 1 760 ? -18.370 18.021 9.389 1.00 66.25 760 ALA A N 1
ATOM 5771 C CA . ALA A 1 760 ? -17.796 19.207 8.733 1.00 66.25 760 ALA A CA 1
ATOM 5772 C C . ALA A 1 760 ? -18.432 20.540 9.183 1.00 66.25 760 ALA A C 1
ATOM 5774 O O . ALA A 1 760 ? -17.777 21.582 9.172 1.00 66.25 760 ALA A O 1
ATOM 5775 N N . ASN A 1 761 ? -19.695 20.487 9.616 1.00 58.25 761 ASN A N 1
ATOM 5776 C CA . ASN A 1 761 ? -20.460 21.641 10.088 1.00 58.25 761 ASN A CA 1
ATOM 5777 C C . ASN A 1 761 ? -20.550 21.716 11.623 1.00 58.25 761 ASN A C 1
ATOM 5779 O O . ASN A 1 761 ? -21.283 22.555 12.132 1.00 58.25 761 ASN A O 1
ATOM 5783 N N . GLY A 1 762 ? -19.863 20.832 12.360 1.00 63.78 762 GLY A N 1
ATOM 5784 C CA . GLY A 1 762 ? -19.976 20.763 13.821 1.00 63.78 762 GLY A CA 1
ATOM 5785 C C . GLY A 1 762 ? -21.338 20.266 14.321 1.00 63.78 762 GLY A C 1
ATOM 5786 O O . GLY A 1 762 ? -21.707 20.554 15.452 1.00 63.78 762 GLY A O 1
ATOM 5787 N N . SER A 1 763 ? -22.107 19.547 13.494 1.00 67.88 763 SER A N 1
ATOM 5788 C CA . SER A 1 763 ? -23.457 19.073 13.837 1.00 67.88 763 SER A CA 1
ATOM 5789 C C . SER A 1 763 ? -23.469 17.925 14.850 1.00 67.88 763 SER A C 1
ATOM 5791 O O . SER A 1 763 ? -24.486 17.686 15.505 1.00 67.88 763 SER A O 1
ATOM 5793 N N . TYR A 1 764 ? -22.345 17.218 14.993 1.00 82.25 764 TYR A N 1
ATOM 5794 C CA . TYR A 1 764 ? -22.183 16.033 15.831 1.00 82.25 764 TYR A CA 1
ATOM 5795 C C . TYR A 1 764 ? -23.203 14.909 15.576 1.00 82.25 764 TYR A C 1
ATOM 5797 O O . TYR A 1 764 ? -23.555 14.158 16.487 1.00 82.25 764 TYR A O 1
ATOM 5805 N N . ASP A 1 765 ? -23.700 14.768 14.346 1.00 83.12 765 ASP A N 1
ATOM 5806 C CA . ASP A 1 765 ? -24.799 13.838 14.051 1.00 83.12 765 ASP A CA 1
ATOM 5807 C C . ASP A 1 765 ? -24.439 12.380 14.365 1.00 83.12 765 ASP A C 1
ATOM 5809 O O . ASP A 1 765 ? -25.230 11.670 14.986 1.00 83.12 765 ASP A O 1
ATOM 5813 N N . LEU A 1 766 ? -23.219 11.942 14.031 1.00 89.00 766 LEU A N 1
ATOM 5814 C CA . LEU A 1 766 ? -22.750 10.590 14.360 1.00 89.00 766 LEU A CA 1
ATOM 5815 C C . LEU A 1 766 ? -22.647 10.376 15.877 1.00 89.00 766 LEU A C 1
ATOM 5817 O O . LEU A 1 766 ? -23.046 9.326 16.380 1.00 89.00 766 LEU A O 1
ATOM 5821 N N . LEU A 1 767 ? -22.188 11.384 16.624 1.00 88.50 767 LEU A N 1
ATOM 5822 C CA . LEU A 1 767 ? -22.122 11.323 18.085 1.00 88.50 767 LEU A CA 1
ATOM 5823 C C . LEU A 1 767 ? -23.525 11.227 18.708 1.00 88.50 767 LEU A C 1
ATOM 5825 O O . LEU A 1 767 ? -23.759 10.424 19.614 1.00 88.50 767 LEU A O 1
ATOM 5829 N N . LYS A 1 768 ? -24.489 11.996 18.185 1.00 85.81 768 LYS A N 1
ATOM 5830 C CA . LYS A 1 768 ? -25.898 11.937 18.602 1.00 85.81 768 LYS A CA 1
ATOM 5831 C C . LYS A 1 768 ? -26.494 10.560 18.326 1.00 85.81 768 LYS A C 1
ATOM 5833 O O . LYS A 1 768 ? -27.142 10.003 19.211 1.00 85.81 768 LYS A O 1
ATOM 5838 N N . VAL A 1 769 ? -26.248 9.991 17.145 1.00 90.00 769 VAL A N 1
ATOM 5839 C CA . VAL A 1 769 ? -26.698 8.635 16.791 1.00 90.00 769 VAL A CA 1
ATOM 5840 C C . VAL A 1 769 ? -26.114 7.600 17.753 1.00 90.00 769 VAL A C 1
ATOM 5842 O O . VAL A 1 769 ? -26.872 6.788 18.283 1.00 90.00 769 VAL A O 1
ATOM 5845 N N . ALA A 1 770 ? -24.815 7.670 18.054 1.00 90.56 770 ALA A N 1
ATOM 5846 C CA . ALA A 1 770 ? -24.175 6.774 19.018 1.00 90.56 770 ALA A CA 1
ATOM 5847 C C . ALA A 1 770 ? -24.822 6.876 20.414 1.00 90.56 770 ALA A C 1
ATOM 5849 O O . ALA A 1 770 ? -25.155 5.863 21.023 1.00 90.56 770 ALA A O 1
ATOM 5850 N N . SER A 1 771 ? -25.118 8.092 20.887 1.00 91.31 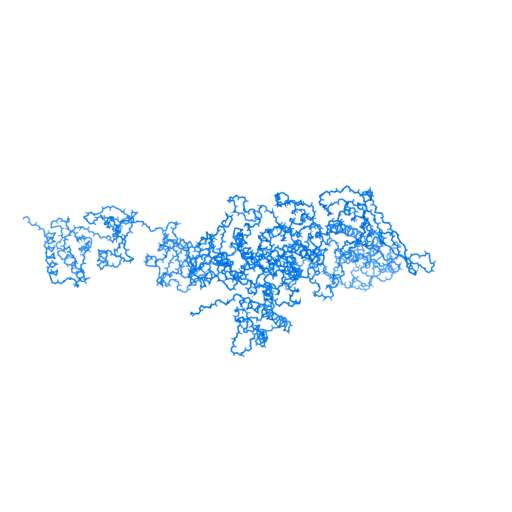771 SER A N 1
ATOM 5851 C CA . SER A 1 771 ? -25.755 8.320 22.198 1.00 91.31 771 SER A CA 1
ATOM 5852 C C . SER A 1 771 ? -27.205 7.832 22.327 1.00 91.31 771 SER A C 1
ATOM 5854 O O . SER A 1 771 ? -27.795 7.936 23.400 1.00 91.31 771 SER A O 1
ATOM 5856 N N . ARG A 1 772 ? -27.820 7.353 21.236 1.00 89.94 772 ARG A N 1
ATOM 5857 C CA . ARG A 1 772 ? -29.129 6.679 21.276 1.00 89.94 772 ARG A CA 1
ATOM 5858 C C . ARG A 1 772 ? -29.000 5.177 21.533 1.00 89.94 772 ARG A C 1
ATOM 5860 O O . ARG A 1 772 ? -29.986 4.554 21.912 1.00 89.94 772 ARG A O 1
ATOM 5867 N N . GLN A 1 773 ? -27.823 4.606 21.281 1.00 89.12 773 GLN A N 1
ATOM 5868 C CA . GLN A 1 773 ? -27.540 3.178 21.451 1.00 89.12 773 GLN A CA 1
ATOM 5869 C C . GLN A 1 773 ? -26.883 2.864 22.799 1.00 89.12 773 GLN A C 1
ATOM 5871 O O . GLN A 1 773 ? -27.062 1.763 23.309 1.00 89.12 773 GLN A O 1
ATOM 5876 N N . TYR A 1 774 ? -26.158 3.829 23.366 1.00 92.56 774 TYR A N 1
ATOM 5877 C CA . TYR A 1 774 ? -25.414 3.711 24.621 1.00 92.56 774 TYR A CA 1
ATOM 5878 C C . TYR A 1 774 ? -25.895 4.747 25.644 1.00 92.56 774 TYR A C 1
ATOM 5880 O O . TYR A 1 774 ? -26.560 5.716 25.268 1.00 92.56 774 TYR A O 1
ATOM 5888 N N . ASP A 1 775 ? -25.529 4.583 26.922 1.00 91.44 775 ASP A N 1
ATOM 5889 C CA . ASP A 1 775 ? -25.942 5.497 28.002 1.00 91.44 775 ASP A CA 1
ATOM 5890 C C . ASP A 1 775 ? -25.521 6.951 27.706 1.00 91.44 775 ASP A C 1
ATOM 5892 O O . ASP A 1 775 ? -26.260 7.895 27.991 1.00 91.44 775 ASP A O 1
ATOM 5896 N N . ALA A 1 776 ? -24.346 7.133 27.094 1.00 92.25 776 ALA A N 1
ATOM 5897 C CA . ALA A 1 776 ? -23.904 8.384 26.481 1.00 92.25 776 ALA A CA 1
ATOM 5898 C C . ALA A 1 776 ? -22.833 8.125 25.407 1.00 92.25 776 ALA A C 1
ATOM 5900 O O . ALA A 1 776 ? -22.230 7.057 25.365 1.00 92.25 776 ALA A O 1
ATOM 5901 N N . ALA A 1 777 ? -22.541 9.124 24.577 1.00 94.12 777 ALA A N 1
ATOM 5902 C CA . ALA A 1 777 ? -21.373 9.144 23.694 1.00 94.12 777 ALA A CA 1
ATOM 5903 C C . ALA A 1 777 ? -20.583 10.434 23.922 1.00 94.12 777 ALA A C 1
ATOM 5905 O O . ALA A 1 777 ? -21.181 11.455 24.241 1.00 94.12 777 ALA A O 1
ATOM 5906 N N . ALA A 1 778 ? -19.263 10.423 23.777 1.00 92.19 778 ALA A N 1
ATOM 5907 C CA . ALA A 1 778 ? -18.456 11.632 23.878 1.00 92.19 778 ALA A CA 1
ATOM 5908 C C . ALA A 1 778 ? -17.242 11.613 22.946 1.00 92.19 778 ALA A C 1
ATOM 5910 O O . ALA A 1 778 ? -16.658 10.561 22.698 1.00 92.19 778 ALA A O 1
ATOM 5911 N N . THR A 1 779 ? -16.834 12.785 22.465 1.00 91.56 779 THR A N 1
ATOM 5912 C CA . THR A 1 779 ? -15.438 13.032 22.079 1.00 91.56 779 THR A CA 1
ATOM 5913 C C . THR A 1 779 ? -14.669 13.477 23.315 1.00 91.56 779 THR A C 1
ATOM 5915 O O . THR A 1 779 ? -15.255 14.075 24.217 1.00 91.56 779 THR A O 1
ATOM 5918 N N . GLY A 1 780 ? -13.378 13.190 23.395 1.00 87.62 780 GLY A N 1
ATOM 5919 C CA . GLY A 1 780 ? -12.547 13.596 24.522 1.00 87.62 780 GLY A CA 1
ATOM 5920 C C . GLY A 1 780 ? -11.128 13.074 24.396 1.00 87.62 780 GLY A C 1
ATOM 5921 O O . GLY A 1 780 ? -10.737 12.553 23.355 1.00 87.62 780 GLY A O 1
ATOM 5922 N N . SER A 1 781 ? -10.372 13.161 25.481 1.00 87.75 781 SER A N 1
ATOM 5923 C CA . SER A 1 781 ? -8.960 12.795 25.483 1.00 87.75 781 SER A CA 1
ATOM 5924 C C . SER A 1 781 ? -8.684 11.530 26.279 1.00 87.75 781 SER A C 1
ATOM 5926 O O . SER A 1 781 ? -9.267 11.327 27.343 1.00 87.75 781 SER A O 1
ATOM 5928 N N . LEU A 1 782 ? -7.725 10.739 25.817 1.00 87.69 782 LEU A N 1
ATOM 5929 C CA . LEU A 1 782 ? -7.198 9.560 26.492 1.00 87.69 782 LEU A CA 1
ATOM 5930 C C . LEU A 1 782 ? -5.673 9.656 26.556 1.00 87.69 782 LEU A C 1
ATOM 5932 O O . LEU A 1 782 ? -5.043 10.062 25.582 1.00 87.69 782 LEU A O 1
ATOM 5936 N N . THR A 1 783 ? -5.066 9.241 27.665 1.00 82.44 783 THR A N 1
ATOM 5937 C CA . THR A 1 783 ? -3.607 9.103 27.744 1.00 82.44 783 THR A CA 1
ATOM 5938 C C . THR A 1 783 ? -3.203 7.675 27.389 1.00 82.44 783 THR A C 1
ATOM 5940 O O . THR A 1 783 ? -3.544 6.735 28.100 1.00 82.44 783 THR A O 1
ATOM 5943 N N . VAL A 1 784 ? -2.448 7.501 26.304 1.00 71.62 784 VAL A N 1
ATOM 5944 C CA . VAL A 1 784 ? -1.916 6.205 25.858 1.00 71.62 784 VAL A CA 1
ATOM 5945 C C . VAL A 1 784 ? -0.394 6.287 25.828 1.00 71.62 784 VAL A C 1
ATOM 5947 O O . VAL A 1 784 ? 0.164 7.145 25.152 1.00 71.62 784 VAL A O 1
ATOM 5950 N N . ALA A 1 785 ? 0.286 5.406 26.571 1.00 67.31 785 ALA A N 1
ATOM 5951 C CA . ALA A 1 785 ? 1.754 5.370 26.660 1.00 67.31 785 ALA A CA 1
ATOM 5952 C C . ALA A 1 785 ? 2.394 6.744 26.983 1.00 67.31 785 ALA A C 1
ATOM 5954 O O . ALA A 1 785 ? 3.405 7.127 26.399 1.00 67.31 785 ALA A O 1
ATOM 5955 N N . GLY A 1 786 ? 1.774 7.503 27.896 1.00 66.62 786 GLY A N 1
ATOM 5956 C CA . GLY A 1 786 ? 2.240 8.832 28.317 1.00 66.62 786 GLY A CA 1
ATOM 5957 C C . GLY A 1 786 ? 1.890 9.982 27.365 1.00 66.62 786 GLY A C 1
ATOM 5958 O O . GLY A 1 786 ? 2.269 11.115 27.635 1.00 66.62 786 GLY A O 1
ATOM 5959 N N . GLN A 1 787 ? 1.161 9.719 26.277 1.00 67.25 787 GLN A N 1
ATOM 5960 C CA . GLN A 1 787 ? 0.761 10.724 25.289 1.00 67.25 787 GLN A CA 1
ATOM 5961 C C . GLN A 1 787 ? -0.750 10.943 25.310 1.00 67.25 787 GLN A C 1
ATOM 5963 O O . GLN A 1 787 ? -1.523 9.984 25.310 1.00 67.25 787 GLN A O 1
ATOM 5968 N N . ARG A 1 788 ? -1.179 12.207 25.296 1.00 80.12 788 ARG A N 1
ATOM 5969 C CA . ARG A 1 788 ? -2.594 12.578 25.202 1.00 80.12 788 ARG A CA 1
ATOM 5970 C C . ARG A 1 788 ? -3.053 12.475 23.744 1.00 80.12 788 ARG A C 1
ATOM 5972 O O . ARG A 1 788 ? -2.514 13.157 22.878 1.00 80.12 788 ARG A O 1
ATOM 5979 N N . ILE A 1 789 ? -4.058 11.645 23.480 1.00 83.19 789 ILE A N 1
ATOM 5980 C CA . ILE A 1 789 ? -4.720 11.514 22.176 1.00 83.19 789 ILE A CA 1
ATOM 5981 C C . ILE A 1 789 ? -6.192 11.913 22.286 1.00 83.19 789 ILE A C 1
ATOM 5983 O O . ILE A 1 789 ? -6.837 11.646 23.296 1.00 83.19 789 ILE A O 1
ATOM 5987 N N . GLU A 1 790 ? -6.735 12.526 21.239 1.00 84.94 790 GLU A N 1
ATOM 5988 C CA . GLU A 1 790 ? -8.171 12.801 21.114 1.00 84.94 790 GLU A CA 1
ATOM 5989 C C . GLU A 1 790 ? -8.885 11.571 20.523 1.00 84.94 790 GLU A C 1
ATOM 5991 O O . GLU A 1 790 ? -8.362 10.930 19.615 1.00 84.94 790 GLU A O 1
ATOM 5996 N N . THR A 1 791 ? -10.061 11.198 21.030 1.00 89.44 791 THR A N 1
ATOM 5997 C CA . THR A 1 791 ? -10.828 10.028 20.566 1.00 89.44 791 THR A CA 1
ATOM 5998 C C . THR A 1 791 ? -12.327 10.140 20.866 1.00 89.44 791 THR A C 1
ATOM 6000 O O . THR A 1 791 ? -12.768 10.955 21.675 1.00 89.44 791 THR A O 1
ATOM 6003 N N . GLY A 1 792 ? -13.127 9.290 20.218 1.00 92.00 792 GLY A N 1
ATOM 6004 C CA . GLY A 1 792 ? -14.512 9.013 20.594 1.00 92.00 792 GLY A CA 1
ATOM 6005 C C . GLY A 1 792 ? -14.630 7.860 21.594 1.00 92.00 792 GLY A C 1
ATOM 6006 O O . GLY A 1 792 ? -13.896 6.871 21.503 1.00 92.00 792 GLY A O 1
ATOM 6007 N N . ALA A 1 793 ? -15.585 7.964 22.513 1.00 95.50 793 ALA A N 1
ATOM 6008 C CA . ALA A 1 793 ? -15.941 6.924 23.468 1.00 95.50 793 ALA A CA 1
ATOM 6009 C C . ALA A 1 793 ? -17.454 6.904 23.732 1.00 95.50 793 ALA A C 1
ATOM 6011 O O . ALA A 1 793 ? -18.155 7.890 23.503 1.00 95.50 793 ALA A O 1
ATOM 6012 N N . VAL A 1 794 ? -17.961 5.792 24.252 1.00 95.75 794 VAL A N 1
ATOM 6013 C CA . VAL A 1 794 ? -19.337 5.676 24.749 1.00 95.75 794 VAL A CA 1
ATOM 6014 C C . VAL A 1 794 ? -19.353 5.234 26.200 1.00 95.75 794 VAL A C 1
ATOM 6016 O O . VAL A 1 794 ? -18.481 4.487 26.639 1.00 95.75 794 VAL A O 1
ATOM 6019 N N . LEU A 1 795 ? -20.339 5.712 26.947 1.00 94.38 795 LEU A N 1
ATOM 6020 C CA . LEU A 1 795 ? -20.591 5.305 28.317 1.00 94.38 795 LEU A CA 1
ATOM 6021 C C . LEU A 1 795 ? -21.572 4.138 28.287 1.00 94.38 795 LEU A C 1
ATOM 6023 O O . LEU A 1 795 ? -22.650 4.260 27.709 1.00 94.38 795 LEU A O 1
ATOM 6027 N N . GLN A 1 796 ? -21.201 3.030 28.916 1.00 92.69 796 GLN A N 1
ATOM 6028 C CA . GLN A 1 796 ? -22.087 1.894 29.131 1.00 92.69 796 GLN A CA 1
ATOM 6029 C C . GLN A 1 796 ? -21.816 1.317 30.518 1.00 92.69 796 GLN A C 1
ATOM 6031 O O . GLN A 1 796 ? -20.664 1.063 30.869 1.00 92.69 796 GLN A O 1
ATOM 6036 N N . ASN A 1 797 ? -22.861 1.100 31.317 1.00 88.62 797 ASN A N 1
ATOM 6037 C CA . ASN A 1 797 ? -22.742 0.515 32.660 1.00 88.62 797 ASN A CA 1
ATOM 6038 C C . ASN A 1 797 ? -21.739 1.281 33.554 1.00 88.62 797 ASN A C 1
ATOM 6040 O O . ASN A 1 797 ? -20.944 0.685 34.282 1.00 88.62 797 ASN A O 1
ATOM 6044 N N . GLY A 1 798 ? -21.732 2.614 33.447 1.00 89.44 798 GLY A N 1
ATOM 6045 C CA . GLY A 1 798 ? -20.858 3.495 34.230 1.00 89.44 798 GLY A CA 1
ATOM 6046 C C . GLY A 1 798 ? -19.384 3.524 33.802 1.00 89.44 798 GLY A C 1
ATOM 6047 O O . GLY A 1 798 ? -18.588 4.187 34.462 1.00 89.44 798 GLY A O 1
ATOM 6048 N N . LYS A 1 799 ? -19.002 2.846 32.711 1.00 94.38 799 LYS A N 1
ATOM 6049 C CA . LYS A 1 799 ? -17.624 2.818 32.195 1.00 94.38 799 LYS A CA 1
ATOM 6050 C C . LYS A 1 799 ? -17.557 3.338 30.765 1.00 94.38 799 LYS A C 1
ATOM 6052 O O . LYS A 1 799 ? -18.461 3.100 29.966 1.00 94.38 799 LYS A O 1
ATOM 6057 N N . TRP A 1 800 ? -16.483 4.057 30.453 1.00 95.19 800 TRP A N 1
ATOM 6058 C CA . TRP A 1 800 ? -16.213 4.524 29.097 1.00 95.19 800 TRP A CA 1
ATOM 6059 C C . TRP A 1 800 ? -15.528 3.428 28.288 1.00 95.19 800 TRP A C 1
ATOM 6061 O O . TRP A 1 800 ? -14.578 2.811 28.760 1.00 95.19 800 TRP A O 1
ATOM 6071 N N . TYR A 1 801 ? -15.992 3.217 27.065 1.00 95.44 801 TYR A N 1
ATOM 6072 C CA . TYR A 1 801 ? -15.432 2.277 26.101 1.00 95.44 801 TYR A CA 1
ATOM 6073 C C . TYR A 1 801 ? -15.110 3.014 24.808 1.00 95.44 801 TYR A C 1
ATOM 6075 O O . TYR A 1 801 ? -15.809 3.959 24.441 1.00 95.44 801 TYR A O 1
ATOM 6083 N N . ALA A 1 802 ? -14.059 2.593 24.108 1.00 94.25 802 ALA A N 1
ATOM 6084 C CA . ALA A 1 802 ? -13.691 3.207 22.840 1.00 94.25 802 ALA A CA 1
ATOM 6085 C C . ALA A 1 802 ? -14.790 3.010 21.786 1.00 94.25 802 ALA A C 1
ATOM 6087 O O . ALA A 1 802 ? -15.504 2.004 21.796 1.00 94.25 802 ALA A O 1
ATOM 6088 N N . PHE A 1 803 ? -14.919 3.974 20.873 1.00 94.00 803 PHE A N 1
ATOM 6089 C CA . PHE A 1 803 ? -15.953 3.971 19.841 1.00 94.00 803 PHE A CA 1
ATOM 6090 C C . PHE A 1 803 ? -15.349 3.999 18.434 1.00 94.00 803 PHE A C 1
ATOM 6092 O O . PHE A 1 803 ? -14.642 4.936 18.063 1.00 94.00 803 PHE A O 1
ATOM 6099 N N . ASP A 1 804 ? -15.645 2.970 17.639 1.00 90.88 804 ASP A N 1
ATOM 6100 C CA . ASP A 1 804 ? -15.282 2.888 16.226 1.00 90.88 804 ASP A CA 1
ATOM 6101 C C . ASP A 1 804 ? -16.337 3.637 15.411 1.00 90.88 804 ASP A C 1
ATOM 6103 O O . ASP A 1 804 ? -17.453 3.156 15.210 1.00 90.88 804 ASP A O 1
ATOM 6107 N N . VAL A 1 805 ? -15.973 4.834 14.955 1.00 88.19 805 VAL A N 1
ATOM 6108 C CA . VAL A 1 805 ? -16.858 5.739 14.210 1.00 88.19 805 VAL A CA 1
ATOM 6109 C C . VAL A 1 805 ? -17.198 5.191 12.824 1.00 88.19 805 VAL A C 1
ATOM 6111 O O . VAL A 1 805 ? -18.283 5.454 12.315 1.00 88.19 805 VAL A O 1
ATOM 6114 N N . ASP A 1 806 ? -16.301 4.413 12.214 1.00 83.56 806 ASP A N 1
ATOM 6115 C CA . ASP A 1 806 ? -16.516 3.844 10.881 1.00 83.56 806 ASP A CA 1
ATOM 6116 C C . ASP A 1 806 ? -17.479 2.656 10.923 1.00 83.56 806 ASP A C 1
ATOM 6118 O O . ASP A 1 806 ? -18.288 2.469 10.013 1.00 83.56 806 ASP A O 1
ATOM 6122 N N . LYS A 1 807 ? -17.424 1.868 12.001 1.00 84.06 807 LYS A N 1
ATOM 6123 C CA . LYS A 1 807 ? -18.348 0.749 12.238 1.00 84.06 807 LYS A CA 1
ATOM 6124 C C . LYS A 1 807 ? -19.558 1.128 13.100 1.00 84.06 807 LYS A C 1
ATOM 6126 O O . LYS A 1 807 ? -20.425 0.283 13.303 1.00 84.06 807 LYS A O 1
ATOM 6131 N N . MET A 1 808 ? -19.616 2.368 13.593 1.00 87.56 808 MET A N 1
ATOM 6132 C CA . MET A 1 808 ? -20.631 2.888 14.518 1.00 87.56 808 MET A CA 1
ATOM 6133 C C . MET A 1 808 ? -20.881 1.964 15.719 1.00 87.56 808 MET A C 1
ATOM 6135 O O . MET A 1 808 ? -22.024 1.688 16.079 1.00 87.56 808 MET A O 1
ATOM 6139 N N . ARG A 1 809 ? -19.804 1.463 16.333 1.00 89.94 809 ARG A N 1
ATOM 6140 C CA . ARG A 1 809 ? -19.882 0.486 17.428 1.00 89.94 809 ARG A CA 1
ATOM 6141 C C . ARG A 1 809 ? -18.799 0.703 18.475 1.00 89.94 809 ARG A C 1
ATOM 6143 O O . ARG A 1 809 ? -17.667 1.061 18.156 1.00 89.94 809 ARG A O 1
ATOM 6150 N N . ALA A 1 810 ? -19.137 0.429 19.724 1.00 93.56 810 ALA A N 1
ATOM 6151 C CA . ALA A 1 810 ? -18.180 0.410 20.818 1.00 93.56 810 ALA A CA 1
ATOM 6152 C C . ALA A 1 810 ? -17.363 -0.886 20.846 1.00 93.56 810 ALA A C 1
ATOM 6154 O O . ALA A 1 810 ? -17.831 -1.929 20.386 1.00 93.56 810 ALA A O 1
ATOM 6155 N N . TYR A 1 811 ? -16.150 -0.825 21.390 1.00 93.69 811 TYR A N 1
ATOM 6156 C CA . TYR A 1 811 ? -15.255 -1.974 21.471 1.00 93.69 811 TYR A CA 1
ATOM 6157 C C . TYR A 1 811 ? -14.330 -1.906 22.689 1.00 93.69 811 TYR A C 1
ATOM 6159 O O . TYR A 1 811 ? -14.130 -0.859 23.308 1.00 93.69 811 TYR A O 1
ATOM 6167 N N . GLY A 1 812 ? -13.715 -3.048 22.983 1.00 92.44 812 GLY A N 1
ATOM 6168 C CA . GLY A 1 812 ? -12.594 -3.145 23.904 1.00 92.44 812 GLY A CA 1
ATOM 6169 C C . GLY A 1 812 ? -12.926 -3.134 25.386 1.00 92.44 812 GLY A C 1
ATOM 6170 O O . GLY A 1 812 ? -14.039 -3.438 25.819 1.00 92.44 812 GLY A O 1
ATOM 6171 N N . THR A 1 813 ? -11.879 -2.887 26.167 1.00 93.19 813 THR A N 1
ATOM 6172 C CA . THR A 1 813 ? -11.906 -2.837 27.631 1.00 93.19 813 THR A CA 1
ATOM 6173 C C . THR A 1 813 ? -12.285 -1.433 28.107 1.00 93.19 813 THR A C 1
ATOM 6175 O O . THR A 1 813 ? -12.216 -0.489 27.313 1.00 93.19 813 THR A O 1
ATOM 6178 N N . PRO A 1 814 ? -12.655 -1.258 29.388 1.00 93.88 814 PRO A N 1
ATOM 6179 C CA . PRO A 1 814 ? -12.870 0.067 29.952 1.00 93.88 814 PRO A CA 1
ATOM 6180 C C . PRO A 1 814 ? -11.654 0.970 29.719 1.00 93.88 814 PRO A C 1
ATOM 6182 O O . PRO A 1 814 ? -10.512 0.545 29.905 1.00 93.88 814 PRO A O 1
ATOM 6185 N N . LEU A 1 815 ? -11.902 2.205 29.292 1.00 91.38 815 LEU A N 1
ATOM 6186 C CA . LEU A 1 815 ? -10.873 3.213 29.079 1.00 91.38 815 LEU A CA 1
ATOM 6187 C C . LEU A 1 815 ? -10.454 3.819 30.418 1.00 91.38 815 LEU A C 1
ATOM 6189 O O . LEU A 1 815 ? -11.200 4.583 31.033 1.00 91.38 815 LEU A O 1
ATOM 6193 N N . GLU A 1 816 ? -9.240 3.500 30.856 1.00 84.75 816 GLU A N 1
ATOM 6194 C CA . GLU A 1 816 ? -8.623 4.124 32.025 1.00 84.75 816 GLU A CA 1
ATOM 6195 C C . GLU A 1 816 ? -8.169 5.551 31.674 1.00 84.75 816 GLU A C 1
ATOM 6197 O O . GLU A 1 816 ? -7.428 5.759 30.715 1.00 84.75 816 GLU A O 1
ATOM 6202 N N . GLY A 1 817 ? -8.623 6.550 32.436 1.00 83.50 817 GLY A N 1
ATOM 6203 C CA . GLY A 1 817 ? -8.197 7.944 32.253 1.00 83.50 817 GLY A CA 1
ATOM 6204 C C . GLY A 1 817 ? -8.780 8.659 31.027 1.00 83.50 817 GLY A C 1
ATOM 6205 O O . GLY A 1 817 ? -8.199 9.644 30.577 1.00 83.50 817 GLY A O 1
ATOM 6206 N N . PHE A 1 818 ? -9.905 8.188 30.471 1.00 92.00 818 PHE A N 1
ATOM 6207 C CA . PHE A 1 818 ? -10.642 8.951 29.458 1.00 92.00 818 PHE A CA 1
ATOM 6208 C C . PHE A 1 818 ? -11.358 10.152 30.088 1.00 92.00 818 PHE A C 1
ATOM 6210 O O . PHE A 1 818 ? -12.185 9.992 30.988 1.00 92.00 818 PHE A O 1
ATOM 6217 N N . THR A 1 819 ? -11.090 11.342 29.556 1.00 89.06 819 THR A N 1
ATOM 6218 C CA . THR A 1 819 ? -11.731 12.594 29.970 1.00 89.06 819 THR A CA 1
ATOM 6219 C C . THR A 1 819 ? -12.668 13.075 28.858 1.00 89.06 819 THR A C 1
ATOM 6221 O O . THR A 1 819 ? -12.179 13.478 27.798 1.00 89.06 819 THR A O 1
ATOM 6224 N N . PRO A 1 820 ? -14.002 13.043 29.057 1.00 88.19 820 PRO A N 1
ATOM 6225 C CA . PRO A 1 820 ? -14.960 13.475 28.042 1.00 88.19 820 PRO A CA 1
ATOM 6226 C C . PRO A 1 820 ? -14.911 14.997 27.828 1.00 88.19 820 PRO A C 1
ATOM 6228 O O . PRO A 1 820 ? -14.875 15.761 28.787 1.00 88.19 820 PRO A O 1
ATOM 6231 N N . GLY A 1 821 ? -14.953 15.421 26.566 1.00 82.44 821 GLY A N 1
ATOM 6232 C CA . GLY A 1 821 ? -15.063 16.809 26.108 1.00 82.44 821 GLY A CA 1
ATOM 6233 C C . GLY A 1 821 ? -16.470 17.133 25.597 1.00 82.44 821 GLY A C 1
ATOM 6234 O O . GLY A 1 821 ? -17.295 17.664 26.329 1.00 82.44 821 GLY A O 1
ATOM 6235 N N . THR A 1 822 ? -16.808 16.807 24.344 1.00 81.81 822 THR A N 1
ATOM 6236 C CA . THR A 1 822 ? -18.194 16.992 23.863 1.00 81.81 822 THR A CA 1
ATOM 6237 C C . THR A 1 822 ? -18.991 15.725 24.114 1.00 81.81 822 THR A C 1
ATOM 6239 O O . THR A 1 822 ? -18.664 14.692 23.540 1.00 81.81 822 THR A O 1
ATOM 6242 N N . LYS A 1 823 ? -20.040 15.783 24.940 1.00 86.19 823 LYS A N 1
ATOM 6243 C CA . LYS A 1 823 ? -20.888 14.632 25.273 1.00 86.19 823 LYS A CA 1
ATOM 6244 C C . LYS A 1 823 ? -22.236 14.735 24.557 1.00 86.19 823 LYS A C 1
ATOM 6246 O O . LYS A 1 823 ? -22.753 15.816 24.314 1.00 86.19 823 LYS A O 1
ATOM 6251 N N . ALA A 1 824 ? -22.833 13.601 24.232 1.00 85.00 824 ALA A N 1
ATOM 6252 C CA . ALA A 1 824 ? -24.206 13.477 23.788 1.00 85.00 824 ALA A CA 1
ATOM 6253 C C . ALA A 1 824 ? -24.919 12.417 24.634 1.00 85.00 824 ALA A C 1
ATOM 6255 O O . ALA A 1 824 ? -24.345 11.373 24.951 1.00 85.00 824 ALA A O 1
ATOM 6256 N N . THR A 1 825 ? -26.174 12.681 24.990 1.00 85.31 825 THR A N 1
ATOM 6257 C CA . THR A 1 825 ? -27.035 11.775 25.759 1.00 85.31 825 THR A CA 1
ATOM 6258 C C . THR A 1 825 ? -28.399 11.720 25.082 1.00 85.31 825 THR A C 1
ATOM 6260 O O . THR A 1 825 ? -29.002 12.766 24.845 1.00 85.31 825 THR A O 1
ATOM 6263 N N . LYS A 1 826 ? -28.896 10.522 24.741 1.00 82.94 826 LYS A N 1
ATOM 6264 C CA . LYS A 1 826 ? -30.211 10.322 24.095 1.00 82.94 826 LYS A CA 1
ATOM 6265 C C . LYS A 1 826 ? -30.433 11.181 22.833 1.00 82.94 826 LYS A C 1
ATOM 6267 O O . LYS A 1 826 ? -31.552 11.578 22.523 1.00 82.94 826 LYS A O 1
ATOM 6272 N N . GLY A 1 827 ? -29.372 11.450 22.071 1.00 76.12 827 GLY A N 1
ATOM 6273 C CA . GLY A 1 827 ? -29.411 12.258 20.848 1.00 76.12 827 GLY A CA 1
ATOM 6274 C C . GLY A 1 827 ? -29.306 13.772 21.053 1.00 76.12 827 GLY A C 1
ATOM 6275 O O . GLY A 1 827 ? -29.372 14.499 20.064 1.00 76.12 827 GLY A O 1
ATOM 6276 N N . MET A 1 828 ? -29.124 14.246 22.289 1.00 71.19 828 MET A N 1
ATOM 6277 C CA . MET A 1 828 ? -28.922 15.659 22.623 1.00 71.19 828 MET A CA 1
ATOM 6278 C C . MET A 1 828 ? -27.467 15.917 23.011 1.00 71.19 828 MET A C 1
ATOM 6280 O O . MET A 1 828 ? -26.885 15.129 23.754 1.00 71.19 828 MET A O 1
ATOM 6284 N N . LEU A 1 829 ? -26.884 17.016 22.528 1.00 71.31 829 LEU A N 1
ATOM 6285 C CA . LEU A 1 829 ? -25.541 17.437 22.925 1.00 71.31 829 LEU A CA 1
ATOM 6286 C C . LEU A 1 829 ? -25.557 18.076 24.316 1.00 71.31 829 LEU A C 1
ATOM 6288 O O . LEU A 1 829 ? -26.420 18.886 24.634 1.00 71.31 829 LEU A O 1
ATOM 6292 N N . ALA A 1 830 ? -24.552 17.736 25.107 1.00 61.09 830 ALA A N 1
ATOM 6293 C CA . ALA A 1 830 ? -24.144 18.413 26.321 1.00 61.09 830 ALA A CA 1
ATOM 6294 C C . ALA A 1 830 ? -22.633 18.650 26.197 1.00 61.09 830 ALA A C 1
ATOM 6296 O O . ALA A 1 830 ? -21.837 17.715 26.285 1.00 61.09 830 ALA A O 1
ATOM 6297 N N . LEU A 1 831 ? -22.210 19.884 25.933 1.00 52.22 831 LEU A N 1
ATOM 6298 C CA . LEU A 1 831 ? -20.786 20.225 25.971 1.00 52.22 831 LEU A CA 1
ATOM 6299 C C . LEU A 1 831 ? -20.303 20.060 27.424 1.00 52.22 831 LEU A C 1
ATOM 6301 O O . LEU A 1 831 ? -20.828 20.721 28.320 1.00 52.22 831 LEU A O 1
ATOM 6305 N N . ALA A 1 832 ? -19.356 19.151 27.689 1.00 41.31 832 ALA A N 1
ATOM 6306 C CA . ALA A 1 832 ? -18.772 19.026 29.021 1.00 41.31 832 ALA A CA 1
ATOM 6307 C C . ALA A 1 832 ? -17.820 20.212 29.226 1.00 41.31 832 ALA A C 1
ATOM 6309 O O . ALA A 1 832 ? -16.874 20.396 28.463 1.00 41.31 832 ALA A O 1
ATOM 6310 N N . GLY A 1 833 ? -18.130 21.049 30.216 1.00 42.09 833 GLY A N 1
ATOM 6311 C CA . GLY A 1 833 ? -17.427 22.306 30.497 1.00 42.09 833 GLY A CA 1
ATOM 6312 C C . GLY A 1 833 ? -18.347 23.517 30.680 1.00 42.09 833 GLY A C 1
ATOM 6313 O O . GLY A 1 833 ? -17.886 24.560 31.125 1.00 42.09 833 GLY A O 1
ATOM 6314 N N . ALA A 1 834 ? -19.645 23.396 30.389 1.00 38.66 834 ALA A N 1
ATOM 6315 C CA . ALA A 1 834 ? -20.621 24.395 30.805 1.00 38.66 834 ALA A CA 1
ATOM 6316 C C . ALA A 1 834 ? -20.801 24.319 32.330 1.00 38.66 834 ALA A C 1
ATOM 6318 O O . ALA A 1 834 ? -21.425 23.383 32.833 1.00 38.66 834 ALA A O 1
ATOM 6319 N N . GLU A 1 835 ? -20.244 25.287 33.062 1.00 38.41 835 GLU A N 1
ATOM 6320 C CA . GLU A 1 835 ? -20.612 25.519 34.459 1.00 38.41 835 GLU A CA 1
ATOM 6321 C C . GLU A 1 835 ? -22.142 25.577 34.581 1.00 38.41 835 GLU A C 1
ATOM 6323 O O . GLU A 1 835 ? -22.840 26.026 33.661 1.00 38.41 835 GLU A O 1
ATOM 6328 N N . SER A 1 836 ? -22.674 25.099 35.706 1.00 37.41 836 SER A N 1
ATOM 6329 C CA . SER A 1 836 ? -24.094 25.227 36.039 1.00 37.41 836 SER A CA 1
ATOM 6330 C C . SER A 1 836 ? -24.465 26.719 36.040 1.00 37.41 836 SER A C 1
ATOM 6332 O O . SER A 1 836 ? -24.236 27.408 37.024 1.00 37.41 836 SER A O 1
ATOM 6334 N N . GLY A 1 837 ? -24.953 27.235 34.903 1.00 48.88 837 GLY A N 1
ATOM 6335 C CA . GLY A 1 837 ? -25.106 28.676 34.645 1.00 48.88 837 GLY A CA 1
ATOM 6336 C C . GLY A 1 837 ? -24.778 29.148 33.215 1.00 48.88 837 GLY A C 1
ATOM 6337 O O . GLY A 1 837 ? -24.991 30.320 32.903 1.00 48.88 837 GLY A O 1
ATOM 6338 N N . ALA A 1 838 ? -24.282 28.282 32.321 1.00 51.03 838 ALA A N 1
ATOM 6339 C CA . ALA A 1 838 ? -24.014 28.640 30.915 1.00 51.03 838 ALA A CA 1
ATOM 6340 C C . ALA A 1 838 ? -25.245 28.557 29.982 1.00 51.03 838 ALA A C 1
ATOM 6342 O O . ALA A 1 838 ? -25.178 28.982 28.825 1.00 51.03 838 ALA A O 1
ATOM 6343 N N . GLN A 1 839 ? -26.375 28.023 30.462 1.00 59.78 839 GLN A N 1
ATOM 6344 C CA . GLN A 1 839 ? -27.632 28.052 29.709 1.00 59.78 839 GLN A CA 1
ATOM 6345 C C . GLN A 1 839 ? -28.100 29.497 29.523 1.00 59.78 839 GLN A C 1
ATOM 6347 O O . GLN A 1 839 ? -28.152 30.276 30.476 1.00 59.78 839 GLN A O 1
ATOM 6352 N N . LEU A 1 840 ? -28.447 29.849 28.287 1.00 67.94 840 LEU A N 1
ATOM 6353 C CA . LEU A 1 840 ? -29.053 31.132 27.975 1.00 67.94 840 LEU A CA 1
ATOM 6354 C C . LEU A 1 840 ? -30.531 31.055 28.405 1.00 67.94 840 LEU A C 1
ATOM 6356 O O . LEU A 1 840 ? -31.289 30.245 27.886 1.00 67.94 840 LEU A O 1
ATOM 6360 N N . SER A 1 841 ? -30.925 31.810 29.433 1.00 74.06 841 SER A N 1
ATOM 6361 C CA . SER A 1 841 ? -32.311 31.828 29.922 1.00 74.06 841 SER A CA 1
ATOM 6362 C C . SER A 1 841 ? -33.056 33.005 29.312 1.00 74.06 841 SER A C 1
ATOM 6364 O O . SER A 1 841 ? -32.679 34.159 29.539 1.00 74.06 841 SER A O 1
ATOM 6366 N N . ASN A 1 842 ? -34.148 32.734 28.593 1.00 77.12 842 ASN A N 1
ATOM 6367 C CA . ASN A 1 842 ? -34.961 33.798 28.008 1.00 77.12 842 ASN A CA 1
ATOM 6368 C C . ASN A 1 842 ? -35.660 34.639 29.085 1.00 77.12 842 ASN A C 1
ATOM 6370 O O . ASN A 1 842 ? -35.968 35.804 28.836 1.00 77.12 842 ASN A O 1
ATOM 6374 N N . LYS A 1 843 ? -35.888 34.086 30.284 1.00 68.19 843 LYS A N 1
ATOM 6375 C CA . LYS A 1 843 ? -36.436 34.828 31.428 1.00 68.19 843 LYS A CA 1
ATOM 6376 C C . LYS A 1 843 ? -35.426 35.829 31.995 1.00 68.19 843 LYS A C 1
ATOM 6378 O O . LYS A 1 843 ? -35.783 36.970 32.254 1.00 68.19 843 LYS A O 1
ATOM 6383 N N . VAL A 1 844 ? -34.164 35.421 32.138 1.00 63.75 844 VAL A N 1
ATOM 6384 C CA . VAL A 1 844 ? -33.094 36.284 32.680 1.00 63.75 844 VAL A CA 1
ATOM 6385 C C . VAL A 1 844 ? -32.695 37.374 31.683 1.00 63.75 844 VAL A C 1
ATOM 6387 O O . VAL A 1 844 ? -32.334 38.471 32.082 1.00 63.75 844 VAL A O 1
ATOM 6390 N N . LEU A 1 845 ? -32.797 37.098 30.381 1.00 70.44 845 LEU A N 1
ATOM 6391 C CA . LEU A 1 845 ? -32.460 38.042 29.311 1.00 70.44 845 LEU A CA 1
ATOM 6392 C C . LEU A 1 845 ? -33.684 38.757 28.729 1.00 70.44 845 LEU A C 1
ATOM 6394 O O . LEU A 1 845 ? -33.662 39.157 27.562 1.00 70.44 845 LEU A O 1
ATOM 6398 N N . ALA A 1 846 ? -34.767 38.875 29.503 1.00 71.88 846 ALA A N 1
ATOM 6399 C CA . ALA A 1 846 ? -36.015 39.472 29.039 1.00 71.88 846 ALA A CA 1
ATOM 6400 C C . ALA A 1 846 ? -35.817 40.898 28.497 1.00 71.88 846 ALA A C 1
ATOM 6402 O O . ALA A 1 846 ? -36.401 41.243 27.473 1.00 71.88 846 ALA A O 1
ATOM 6403 N N . GLU A 1 847 ? -34.928 41.675 29.120 1.00 71.75 847 GLU A N 1
ATOM 6404 C CA . GLU A 1 847 ? -34.616 43.057 28.735 1.00 71.75 847 GLU A CA 1
ATOM 6405 C C . GLU A 1 847 ? -33.923 43.195 27.368 1.00 71.75 847 GLU A C 1
ATOM 6407 O O . GLU A 1 847 ? -34.013 44.248 26.748 1.00 71.75 847 GLU A O 1
ATOM 6412 N N . PHE A 1 848 ? -33.270 42.143 26.858 1.00 81.19 848 PHE A N 1
ATOM 6413 C CA . PHE A 1 848 ? -32.547 42.191 25.579 1.00 81.19 848 PHE A CA 1
ATOM 6414 C C . PHE A 1 848 ? -33.355 41.654 24.392 1.00 81.19 848 PHE A C 1
ATOM 6416 O O . PHE A 1 848 ? -32.860 41.670 23.261 1.00 81.19 848 PHE A O 1
ATOM 6423 N N . LYS A 1 849 ? -34.576 41.157 24.626 1.00 86.88 849 LYS A N 1
ATOM 6424 C CA . LYS A 1 849 ? -35.430 40.596 23.572 1.00 86.88 849 LYS A CA 1
ATOM 6425 C C . LYS A 1 849 ? -35.810 41.675 22.555 1.00 86.88 849 LYS A C 1
ATOM 6427 O O . LYS A 1 849 ? -36.117 42.809 22.917 1.00 86.88 849 LYS A O 1
ATOM 6432 N N . VAL A 1 850 ? -35.842 41.300 21.280 1.00 88.25 850 VAL A N 1
ATOM 6433 C CA . VAL A 1 850 ? -36.433 42.110 20.204 1.00 88.25 850 VAL A CA 1
ATOM 6434 C C . VAL A 1 850 ? -37.713 41.453 19.687 1.00 88.25 850 VAL A C 1
ATOM 6436 O O . VAL A 1 850 ? -37.966 40.275 19.948 1.00 88.25 850 VAL A O 1
ATOM 6439 N N . ALA A 1 851 ? -38.542 42.218 18.970 1.00 87.75 851 ALA A N 1
ATOM 6440 C CA . ALA A 1 851 ? -39.806 41.718 18.436 1.00 87.75 851 ALA A CA 1
ATOM 6441 C C . ALA A 1 851 ? -39.569 40.490 17.529 1.00 87.75 851 ALA A C 1
ATOM 6443 O O . ALA A 1 851 ? -38.800 40.601 16.570 1.00 87.75 851 ALA A O 1
ATOM 6444 N N . PRO A 1 852 ? -40.230 39.338 17.775 1.00 86.94 852 PRO A N 1
ATOM 6445 C CA . PRO A 1 852 ? -40.045 38.139 16.956 1.00 86.94 852 PRO A CA 1
ATOM 6446 C C . PRO A 1 852 ? -40.334 38.361 15.468 1.00 86.94 852 PRO A C 1
ATOM 6448 O O . PRO A 1 852 ? -39.672 37.766 14.626 1.00 86.94 852 PRO A O 1
ATOM 6451 N N . SER A 1 853 ? -41.249 39.282 15.148 1.00 85.44 853 SER A N 1
ATOM 6452 C CA . SER A 1 853 ? -41.622 39.624 13.773 1.00 85.44 853 SER A CA 1
ATOM 6453 C C . SER A 1 853 ? -40.488 40.228 12.937 1.00 85.44 853 SER A C 1
ATOM 6455 O O . SER A 1 853 ? -40.601 40.311 11.721 1.00 85.44 853 SER A O 1
ATOM 6457 N N . ILE A 1 854 ? -39.379 40.650 13.555 1.00 84.25 854 ILE A N 1
ATOM 6458 C CA . ILE A 1 854 ? -38.213 41.203 12.844 1.00 84.25 854 ILE A CA 1
ATOM 6459 C C . ILE A 1 854 ? -37.524 40.158 11.957 1.00 84.25 854 ILE A C 1
ATOM 6461 O O . ILE A 1 854 ? -36.901 40.517 10.960 1.00 84.25 854 ILE A O 1
ATOM 6465 N N . ILE A 1 855 ? -37.630 38.872 12.302 1.00 85.81 855 ILE A N 1
ATOM 6466 C CA . ILE A 1 855 ? -37.073 37.785 11.488 1.00 85.81 855 ILE A CA 1
ATOM 6467 C C . ILE A 1 855 ? -38.109 37.145 10.556 1.00 85.81 855 ILE A C 1
ATOM 6469 O O . ILE A 1 855 ? -37.761 36.225 9.814 1.00 85.81 855 ILE A O 1
ATOM 6473 N N . ASP A 1 856 ? -39.355 37.630 10.545 1.00 83.38 856 ASP A N 1
ATOM 6474 C CA . ASP A 1 856 ? -40.386 37.123 9.639 1.00 83.38 856 ASP A CA 1
ATOM 6475 C C . ASP A 1 856 ? -39.992 37.421 8.184 1.00 83.38 856 ASP A C 1
ATOM 6477 O O . ASP A 1 856 ? -39.699 38.553 7.805 1.00 83.38 856 ASP A O 1
ATOM 6481 N N . GLY A 1 8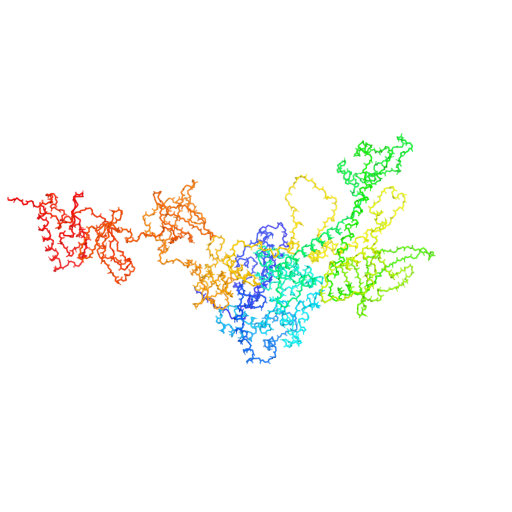57 ? -39.945 36.376 7.354 1.00 76.00 857 GLY A N 1
ATOM 6482 C CA . GLY A 1 857 ? -39.485 36.470 5.964 1.00 76.00 857 GLY A CA 1
ATOM 6483 C C . GLY A 1 857 ? -37.963 36.399 5.776 1.00 76.00 857 GLY A C 1
ATOM 6484 O O . GLY A 1 857 ? -37.510 36.283 4.637 1.00 76.00 857 GLY A O 1
ATOM 6485 N N . LEU A 1 858 ? -37.164 36.386 6.852 1.00 80.62 858 LEU A N 1
ATOM 6486 C CA . LEU A 1 858 ? -35.728 36.101 6.782 1.00 80.62 858 LEU A CA 1
ATOM 6487 C C . LEU A 1 858 ? -35.477 34.592 6.887 1.00 80.62 858 LEU A C 1
ATOM 6489 O O . LEU A 1 858 ? -35.999 33.908 7.765 1.00 80.62 858 LEU A O 1
ATOM 6493 N N . SER A 1 859 ? -34.626 34.058 6.009 1.00 71.75 859 SER A N 1
ATOM 6494 C CA . SER A 1 859 ? -34.152 32.676 6.123 1.00 71.75 859 SER A CA 1
ATOM 6495 C C . SER A 1 859 ? -32.855 32.646 6.921 1.00 71.75 859 SER A C 1
ATOM 6497 O O . SER A 1 859 ? -31.845 33.206 6.492 1.00 71.75 859 SER A O 1
ATOM 6499 N N . GLY A 1 860 ? -32.877 31.985 8.079 1.00 72.44 860 GLY A N 1
ATOM 6500 C CA . GLY A 1 860 ? -31.667 31.726 8.850 1.00 72.44 860 GLY A CA 1
ATOM 6501 C C . GLY A 1 860 ? -30.664 30.927 8.017 1.00 72.44 860 GLY A C 1
ATOM 6502 O O . GLY A 1 860 ? -31.032 30.000 7.292 1.00 72.44 860 GLY A O 1
ATOM 6503 N N . ASN A 1 861 ? -29.382 31.276 8.105 1.00 73.62 861 ASN A N 1
ATOM 6504 C CA . ASN A 1 861 ? -28.342 30.462 7.484 1.00 73.62 861 ASN A CA 1
ATOM 6505 C C . ASN A 1 861 ? -28.217 29.100 8.200 1.00 73.62 861 ASN A C 1
ATOM 6507 O O . ASN A 1 861 ? -28.805 28.867 9.258 1.00 73.62 861 ASN A O 1
ATOM 6511 N N . SER A 1 862 ? -27.388 28.194 7.672 1.00 60.94 862 SER A N 1
ATOM 6512 C CA . SER A 1 862 ? -27.146 26.861 8.259 1.00 60.94 862 SER A CA 1
ATOM 6513 C C . SER A 1 862 ? -26.545 26.869 9.677 1.00 60.94 862 SER A C 1
ATOM 6515 O O . SER A 1 862 ? -26.238 25.811 10.222 1.00 60.94 862 SER A O 1
ATOM 6517 N N . ARG A 1 863 ? -26.357 28.052 10.270 1.00 68.06 863 ARG A N 1
ATOM 6518 C CA . ARG A 1 863 ? -25.709 28.310 11.556 1.00 68.06 863 ARG A CA 1
ATOM 6519 C C . ARG A 1 863 ? -26.599 29.128 12.506 1.00 68.06 863 ARG A C 1
ATOM 6521 O O . ARG A 1 863 ? -26.101 29.663 13.490 1.00 68.06 863 ARG A O 1
ATOM 6528 N N . GLY A 1 864 ? -27.896 29.252 12.198 1.00 73.94 864 GLY A N 1
ATOM 6529 C CA . GLY A 1 864 ? -28.900 29.855 13.084 1.00 73.94 864 GLY A CA 1
ATOM 6530 C C . GLY A 1 864 ? -28.889 31.387 13.157 1.00 73.94 864 GLY A C 1
ATOM 6531 O O . GLY A 1 864 ? -29.511 31.942 14.062 1.00 73.94 864 GLY A O 1
ATOM 6532 N N . VAL A 1 865 ? -28.191 32.072 12.241 1.00 85.62 865 VAL A N 1
ATOM 6533 C CA . VAL A 1 865 ? -28.156 33.545 12.167 1.00 85.62 865 VAL A CA 1
ATOM 6534 C C . VAL A 1 865 ? -29.030 34.029 11.012 1.00 85.62 865 VAL A C 1
ATOM 6536 O O . VAL A 1 865 ? -28.886 33.561 9.880 1.00 85.62 865 VAL A O 1
ATOM 6539 N N . TYR A 1 866 ? -29.915 34.977 11.306 1.00 88.31 866 TYR A N 1
ATOM 6540 C CA . TYR A 1 866 ? -30.834 35.627 10.377 1.00 88.31 866 TYR A CA 1
ATOM 6541 C C . TYR A 1 866 ? -30.273 37.010 10.045 1.00 88.31 866 TYR A C 1
ATOM 6543 O O . TYR A 1 866 ? -30.107 37.830 10.942 1.00 88.31 866 TYR A O 1
ATOM 6551 N N . THR A 1 867 ? -29.955 37.275 8.781 1.00 84.88 867 THR A N 1
ATOM 6552 C CA . THR A 1 867 ? -29.363 38.552 8.350 1.00 84.88 867 THR A CA 1
ATOM 6553 C C . THR A 1 867 ? -30.320 39.260 7.399 1.00 84.88 867 THR A C 1
ATOM 6555 O O . THR A 1 867 ? -30.926 38.618 6.541 1.00 84.88 867 THR A O 1
ATOM 6558 N N . THR A 1 868 ? -30.474 40.572 7.559 1.00 80.69 868 THR A N 1
ATOM 6559 C CA . THR A 1 868 ? -31.298 41.409 6.677 1.00 80.69 868 THR A CA 1
ATOM 6560 C C . THR A 1 868 ? -30.697 41.497 5.271 1.00 80.69 868 THR A C 1
ATOM 6562 O O . THR A 1 868 ? -29.499 41.292 5.079 1.00 80.69 868 THR A O 1
ATOM 6565 N N . ALA A 1 869 ? -31.522 41.795 4.262 1.00 71.94 869 ALA A N 1
ATOM 6566 C CA . ALA A 1 869 ? -31.098 41.815 2.855 1.00 71.94 869 ALA A CA 1
ATOM 6567 C C . ALA A 1 869 ? -29.996 42.850 2.542 1.00 71.94 869 ALA A C 1
ATOM 6569 O O . ALA A 1 869 ? -29.253 42.684 1.579 1.00 71.94 869 ALA A O 1
ATOM 6570 N N . ASP A 1 870 ? -29.876 43.894 3.362 1.00 70.50 870 ASP A N 1
ATOM 6571 C CA . ASP A 1 870 ? -28.828 44.917 3.290 1.00 70.50 870 ASP A CA 1
ATOM 6572 C C . ASP A 1 870 ? -27.517 44.507 3.996 1.00 70.50 870 ASP A C 1
ATOM 6574 O O . ASP A 1 870 ? -26.512 45.204 3.890 1.00 70.50 870 ASP A O 1
ATOM 6578 N N . GLY A 1 871 ? -27.503 43.373 4.709 1.00 65.06 871 GLY A N 1
ATOM 6579 C CA . GLY A 1 871 ? -26.338 42.854 5.427 1.00 65.06 871 GLY A CA 1
ATOM 6580 C C . GLY A 1 871 ? -25.966 43.614 6.706 1.00 65.06 871 GLY A C 1
ATOM 6581 O O . GLY A 1 871 ? -24.975 43.256 7.345 1.00 65.06 871 GLY A O 1
ATOM 6582 N N . HIS A 1 872 ? -26.726 44.644 7.096 1.00 72.19 872 HIS A N 1
ATOM 6583 C CA . HIS A 1 872 ? -26.359 45.541 8.197 1.00 72.19 872 HIS A CA 1
ATOM 6584 C C . HIS A 1 872 ? -26.826 45.064 9.578 1.00 72.19 872 HIS A C 1
ATOM 6586 O O . HIS A 1 872 ? -26.182 45.390 10.579 1.00 72.19 872 HIS A O 1
ATOM 6592 N N . SER A 1 873 ? -27.883 44.251 9.646 1.00 82.06 873 SER A N 1
ATOM 6593 C CA . SER A 1 873 ? -28.429 43.725 10.899 1.00 82.06 873 SER A CA 1
ATOM 6594 C C . SER A 1 873 ? -28.452 42.200 10.895 1.00 82.06 873 SER A C 1
ATOM 6596 O O . SER A 1 873 ? -28.780 41.556 9.899 1.00 82.06 873 SER A O 1
ATOM 6598 N N . SER A 1 874 ? -28.072 41.603 12.024 1.00 90.50 874 SER A N 1
ATOM 6599 C CA . SER A 1 874 ? -28.113 40.157 12.233 1.00 90.50 874 SER A CA 1
ATOM 6600 C C . SER A 1 874 ? -28.856 39.831 13.518 1.00 90.50 874 SER A C 1
ATOM 6602 O O . SER A 1 874 ? -28.778 40.562 14.502 1.00 90.50 874 SER A O 1
ATOM 6604 N N . TYR A 1 875 ? -29.571 38.716 13.504 1.00 92.19 875 TYR A N 1
ATOM 6605 C CA . TYR A 1 875 ? -30.411 38.254 14.595 1.00 92.19 875 TYR A CA 1
ATOM 6606 C C . TYR A 1 875 ? -30.186 36.769 14.834 1.00 92.19 875 TYR A C 1
ATOM 6608 O O . TYR A 1 875 ? -29.826 36.019 13.924 1.00 92.19 875 TYR A O 1
ATOM 6616 N N . ILE A 1 876 ? -30.437 36.336 16.061 1.00 91.62 876 ILE A N 1
ATOM 6617 C CA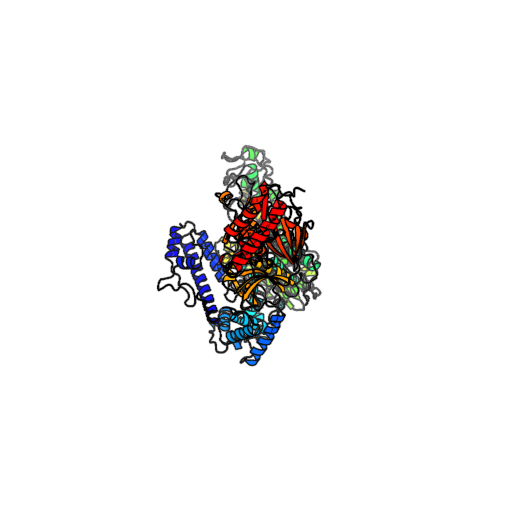 . ILE A 1 876 ? -30.520 34.921 16.413 1.00 91.62 876 ILE A CA 1
ATOM 6618 C C . ILE A 1 876 ? -31.874 34.644 17.041 1.00 91.62 876 ILE A C 1
ATOM 6620 O O . ILE A 1 876 ? -32.413 35.477 17.772 1.00 91.62 876 ILE A O 1
ATOM 6624 N N . ARG A 1 877 ? -32.400 33.449 16.786 1.00 90.75 877 ARG A N 1
ATOM 6625 C CA . ARG A 1 877 ? -33.534 32.904 17.526 1.00 90.75 877 ARG A CA 1
ATOM 6626 C C . ARG A 1 877 ? -33.007 31.905 18.550 1.00 90.75 877 ARG A C 1
ATOM 6628 O O . ARG A 1 877 ? -32.231 31.018 18.192 1.00 90.75 877 ARG A O 1
ATOM 6635 N N . HIS A 1 878 ? -33.407 32.071 19.810 1.00 89.69 878 HIS A N 1
ATOM 6636 C CA . HIS A 1 878 ? -33.061 31.179 20.907 1.00 89.69 878 HIS A CA 1
ATOM 6637 C C . HIS A 1 878 ? -34.293 30.528 21.552 1.00 89.69 878 HIS A C 1
ATOM 6639 O O . HIS A 1 878 ? -35.153 31.228 22.079 1.00 89.69 878 HIS A O 1
ATOM 6645 N N . VAL A 1 879 ? -34.349 29.197 21.553 1.00 82.94 879 VAL A N 1
ATOM 6646 C CA . VAL A 1 879 ? -35.280 28.365 22.317 1.00 82.94 879 VAL A CA 1
ATOM 6647 C C . VAL A 1 879 ? -34.576 27.858 23.573 1.00 82.94 879 VAL A C 1
ATOM 6649 O O . VAL A 1 879 ? -33.598 27.108 23.469 1.00 82.94 879 VAL A O 1
ATOM 6652 N N . ASP A 1 880 ? -35.066 28.269 24.740 1.00 75.38 880 ASP A N 1
ATOM 6653 C CA . ASP A 1 880 ? -34.483 27.895 26.030 1.00 75.38 880 ASP A CA 1
ATOM 6654 C C . ASP A 1 880 ? -34.917 26.488 26.497 1.00 75.38 880 ASP A C 1
ATOM 6656 O O . ASP A 1 880 ? -35.581 25.736 25.778 1.00 75.38 880 ASP A O 1
ATOM 6660 N N . HIS A 1 881 ? -34.509 26.089 27.708 1.00 64.56 881 HIS A N 1
ATOM 6661 C CA . HIS A 1 881 ? -34.816 24.762 28.257 1.00 64.56 881 HIS A CA 1
ATOM 6662 C C . HIS A 1 881 ? -36.307 24.539 28.564 1.00 64.56 881 HIS A C 1
ATOM 6664 O O . HIS A 1 881 ? -36.718 23.386 28.682 1.00 64.56 881 HIS A O 1
ATOM 6670 N N . ASN A 1 882 ? -37.108 25.606 28.664 1.00 64.25 882 ASN A N 1
ATOM 6671 C CA . ASN A 1 882 ? -38.558 25.532 28.853 1.00 64.25 882 ASN A CA 1
ATOM 6672 C C . ASN A 1 882 ? -39.310 25.486 27.514 1.00 64.25 882 ASN A C 1
ATOM 6674 O O . ASN A 1 882 ? -40.533 25.362 27.496 1.00 64.25 882 ASN A O 1
ATOM 6678 N N . GLY A 1 883 ? -38.590 25.553 26.389 1.00 67.50 883 GLY A N 1
ATOM 6679 C CA . GLY A 1 883 ? -39.175 25.570 25.053 1.00 67.50 883 GLY A CA 1
ATOM 6680 C C . GLY A 1 883 ? -39.675 26.948 24.621 1.00 67.50 883 GLY A C 1
ATOM 6681 O O . GLY A 1 883 ? -40.288 27.055 23.558 1.00 67.50 883 GLY A O 1
ATOM 6682 N N . GLU A 1 884 ? -39.407 28.006 25.392 1.00 79.31 884 GLU A N 1
ATOM 6683 C CA . GLU A 1 884 ? -39.774 29.366 25.007 1.00 79.31 884 GLU A CA 1
ATOM 6684 C C . GLU A 1 884 ? -38.784 29.909 23.983 1.00 79.31 884 GLU A C 1
ATOM 6686 O O . GLU A 1 884 ? -37.574 29.801 24.173 1.00 79.31 884 GLU A O 1
ATOM 6691 N N . ALA A 1 885 ? -39.285 30.527 22.912 1.00 85.25 885 ALA A N 1
ATOM 6692 C CA . ALA A 1 885 ? -38.460 31.160 21.890 1.00 85.25 885 ALA A CA 1
ATOM 6693 C C . ALA A 1 885 ? -38.348 32.675 22.117 1.00 85.25 885 ALA A C 1
ATOM 6695 O O . ALA A 1 885 ? -39.349 33.350 22.350 1.00 85.25 885 ALA A O 1
ATOM 6696 N N . ALA A 1 886 ? -37.149 33.224 21.954 1.00 88.25 886 ALA A N 1
ATOM 6697 C CA . ALA A 1 886 ? -36.891 34.657 21.929 1.00 88.25 886 ALA A CA 1
ATOM 6698 C C . ALA A 1 886 ? -35.940 35.017 20.782 1.00 88.25 886 ALA A C 1
ATOM 6700 O O . ALA A 1 886 ? -35.166 34.178 20.319 1.00 88.25 886 ALA A O 1
ATOM 6701 N N . VAL A 1 887 ? -36.005 36.262 20.312 1.00 91.81 887 VAL A N 1
ATOM 6702 C CA . VAL A 1 887 ? -35.119 36.786 19.266 1.00 91.81 887 VAL A CA 1
ATOM 6703 C C . VAL A 1 887 ? -34.222 37.857 19.869 1.00 91.81 887 VAL A C 1
ATOM 6705 O O . VAL A 1 887 ? -34.683 38.686 20.656 1.00 91.81 887 VAL A O 1
ATOM 6708 N N . TYR A 1 888 ? -32.946 37.835 19.491 1.00 91.69 888 TYR A N 1
ATOM 6709 C CA . TYR A 1 888 ? -31.930 38.779 19.948 1.00 91.69 888 TYR A CA 1
ATOM 6710 C C . TYR A 1 888 ? -31.216 39.400 18.748 1.00 91.69 888 TYR A C 1
ATOM 6712 O O . TYR A 1 888 ? -30.851 38.688 17.809 1.00 91.69 888 TYR A O 1
ATOM 6720 N N . GLU A 1 889 ? -30.994 40.716 18.779 1.00 91.38 889 GLU A N 1
ATOM 6721 C CA . GLU A 1 889 ? -30.071 41.369 17.845 1.00 91.38 889 GLU A CA 1
ATOM 6722 C C . GLU A 1 889 ? -28.646 40.922 18.182 1.00 91.38 889 GLU A C 1
ATOM 6724 O O . GLU A 1 889 ? -28.252 40.884 19.349 1.00 91.38 889 GLU A O 1
ATOM 6729 N N . VAL A 1 890 ? -27.860 40.580 17.164 1.00 90.38 890 VAL A N 1
ATOM 6730 C CA . VAL A 1 890 ? -26.460 40.205 17.331 1.00 90.38 890 VAL A CA 1
ATOM 6731 C C . VAL A 1 890 ? -25.546 40.933 16.362 1.00 90.38 890 VAL A C 1
ATOM 6733 O O . VAL A 1 890 ? -25.900 41.229 15.223 1.00 90.38 890 VAL A O 1
ATOM 6736 N N . ARG A 1 891 ? -24.311 41.165 16.801 1.00 87.31 891 ARG A N 1
ATOM 6737 C CA . ARG A 1 891 ? -23.204 41.603 15.942 1.00 87.31 891 ARG A CA 1
ATOM 6738 C C . ARG A 1 891 ? -21.944 40.831 16.289 1.00 87.31 891 ARG A C 1
ATOM 6740 O O . ARG A 1 891 ? -21.954 39.974 17.171 1.00 87.31 891 ARG A O 1
ATOM 6747 N N . GLN A 1 892 ? -20.856 41.146 15.584 1.00 82.56 892 GLN A N 1
ATOM 6748 C CA . GLN A 1 892 ? -19.563 40.477 15.760 1.00 82.56 892 GLN A CA 1
ATOM 6749 C C . GLN A 1 892 ? -19.714 38.954 15.650 1.00 82.56 892 GLN A C 1
ATOM 6751 O O . GLN A 1 892 ? -19.220 38.207 16.489 1.00 82.56 892 GLN A O 1
ATOM 6756 N N . VAL A 1 893 ? -20.452 38.505 14.631 1.00 84.50 893 VAL A N 1
ATOM 6757 C CA . VAL A 1 893 ? -20.648 37.081 14.371 1.00 84.50 893 VAL A CA 1
ATOM 6758 C C . VAL A 1 893 ? -19.330 36.519 13.850 1.00 84.50 893 VAL A C 1
ATOM 6760 O O . VAL A 1 893 ? -18.947 36.760 12.705 1.00 84.50 893 VAL A O 1
ATOM 6763 N N . THR A 1 894 ? -18.609 35.810 14.708 1.00 77.81 894 THR A N 1
ATOM 6764 C CA . THR A 1 894 ? -17.285 35.264 14.418 1.00 77.81 894 THR A CA 1
ATOM 6765 C C . THR A 1 894 ? -17.312 33.748 14.425 1.00 77.81 894 THR A C 1
ATOM 6767 O O . THR A 1 894 ? -18.168 33.096 15.028 1.00 77.81 894 THR A O 1
ATOM 6770 N N . ARG A 1 895 ? -16.351 33.174 13.703 1.00 71.62 895 ARG A N 1
ATOM 6771 C CA . ARG A 1 895 ? -16.096 31.742 13.706 1.00 71.62 895 ARG A CA 1
ATOM 6772 C C . ARG A 1 895 ? -14.827 31.480 14.495 1.00 71.62 895 ARG A C 1
ATOM 6774 O O . ARG A 1 895 ? -13.799 32.091 14.216 1.00 71.62 895 ARG A O 1
ATOM 6781 N N . THR A 1 896 ? -14.910 30.574 15.451 1.00 64.56 896 THR A N 1
ATOM 6782 C CA . THR A 1 896 ? -13.746 30.102 16.198 1.00 64.56 896 THR A CA 1
ATOM 6783 C C . THR A 1 896 ? -12.928 29.104 15.375 1.00 64.56 896 THR A C 1
ATOM 6785 O O . THR A 1 896 ? -13.412 28.559 14.378 1.00 64.56 896 THR A O 1
ATOM 6788 N N . GLU A 1 897 ? -11.688 28.828 15.786 1.00 46.06 897 GLU A N 1
ATOM 6789 C CA . GLU A 1 897 ? -10.829 27.825 15.131 1.00 46.06 897 GLU A CA 1
ATOM 6790 C C . GLU A 1 897 ? -11.439 26.413 15.157 1.00 46.06 897 GLU A C 1
ATOM 6792 O O . GLU A 1 897 ? -11.304 25.647 14.204 1.00 46.06 897 GLU A O 1
ATOM 6797 N N . ASP A 1 898 ? -12.212 26.089 16.197 1.00 45.25 898 ASP A N 1
ATOM 6798 C CA . ASP A 1 898 ? -12.996 24.862 16.303 1.00 45.25 898 ASP A CA 1
ATOM 6799 C C . ASP A 1 898 ? -14.328 24.925 15.525 1.00 45.25 898 ASP A C 1
ATOM 6801 O O . ASP A 1 898 ? -15.107 23.972 15.539 1.00 45.25 898 ASP A O 1
ATOM 6805 N N . GLY A 1 899 ? -14.577 25.990 14.764 1.00 54.00 899 GLY A N 1
ATOM 6806 C CA . GLY A 1 899 ? -15.660 26.081 13.791 1.00 54.00 899 GLY A CA 1
ATOM 6807 C C . GLY A 1 899 ? -17.034 26.432 14.361 1.00 54.00 899 GLY A C 1
ATOM 6808 O O . GLY A 1 899 ? -17.982 26.469 13.572 1.00 54.00 899 GLY A O 1
ATOM 6809 N N . ALA A 1 900 ? -17.141 26.708 15.663 1.00 65.62 900 ALA A N 1
ATOM 6810 C CA . ALA A 1 900 ? -18.362 27.190 16.292 1.00 65.62 900 ALA A CA 1
ATOM 6811 C C . ALA A 1 900 ? -18.663 28.638 15.879 1.00 65.62 900 ALA A C 1
ATOM 6813 O O . ALA A 1 900 ? -17.758 29.417 15.566 1.00 65.62 900 ALA A O 1
ATOM 6814 N N . VAL A 1 901 ? -19.948 28.999 15.866 1.00 78.00 901 VAL A N 1
ATOM 6815 C CA . VAL A 1 901 ? -20.380 30.381 15.638 1.00 78.00 901 VAL A CA 1
ATOM 6816 C C . VAL A 1 901 ? -20.579 31.055 16.976 1.00 78.00 901 VAL A C 1
ATOM 6818 O O . VAL A 1 901 ? -21.389 30.600 17.781 1.00 78.00 901 VAL A O 1
ATOM 6821 N N . GLN A 1 902 ? -19.851 32.143 17.192 1.00 86.06 902 GLN A N 1
ATOM 6822 C CA . GLN A 1 902 ? -20.057 33.039 18.314 1.00 86.06 902 GLN A CA 1
ATOM 6823 C C . GLN A 1 902 ? -20.689 34.328 17.810 1.00 86.06 902 GLN A C 1
ATOM 6825 O O . GLN A 1 902 ? -20.387 34.799 16.717 1.00 86.06 902 GLN A O 1
ATOM 6830 N N . ALA A 1 903 ? -21.588 34.888 18.598 1.00 86.25 903 ALA A N 1
ATOM 6831 C CA . ALA A 1 903 ? -22.250 36.140 18.300 1.00 86.25 903 ALA A CA 1
ATOM 6832 C C . ALA A 1 903 ? -22.386 36.933 19.595 1.00 86.25 903 ALA A C 1
ATOM 6834 O O . ALA A 1 903 ? -22.568 36.359 20.668 1.00 86.25 903 ALA A O 1
ATOM 6835 N N . ARG A 1 904 ? -22.276 38.255 19.518 1.00 87.31 904 ARG A N 1
ATOM 6836 C CA . ARG A 1 904 ? -22.479 39.122 20.676 1.00 87.31 904 ARG A CA 1
ATOM 6837 C C . ARG A 1 904 ? -23.873 39.716 20.609 1.00 87.31 904 ARG A C 1
ATOM 6839 O O . ARG A 1 904 ? -24.229 40.264 19.571 1.00 87.31 904 ARG A O 1
ATOM 6846 N N . ILE A 1 905 ? -24.634 39.626 21.696 1.00 87.75 905 ILE A N 1
ATOM 6847 C CA . ILE A 1 905 ? -25.972 40.221 21.771 1.00 87.75 905 ILE A CA 1
ATOM 6848 C C . ILE A 1 905 ? -25.838 41.747 21.840 1.00 87.75 905 ILE A C 1
ATOM 6850 O O . ILE A 1 905 ? -24.979 42.284 22.546 1.00 87.75 905 ILE A O 1
ATOM 6854 N N . TYR A 1 906 ? -26.670 42.449 21.083 1.00 86.31 906 TYR A N 1
ATOM 6855 C CA . TYR A 1 906 ? -26.823 43.900 21.104 1.00 86.31 906 TYR A CA 1
ATOM 6856 C C . TYR A 1 906 ? -28.255 44.240 21.508 1.00 86.31 906 TYR A C 1
ATOM 6858 O O . TYR A 1 906 ? -29.178 43.458 21.294 1.00 86.31 906 TYR A O 1
ATOM 6866 N N . HIS A 1 907 ? -28.431 45.411 22.107 1.00 82.19 907 HIS A N 1
ATOM 6867 C CA . HIS A 1 907 ? -29.754 45.948 22.398 1.00 82.19 907 HIS A CA 1
ATOM 6868 C C . HIS A 1 907 ? -29.716 47.473 22.301 1.00 82.19 907 HIS A C 1
ATOM 6870 O O . HIS A 1 907 ? -28.783 48.103 22.803 1.00 82.19 907 HIS A O 1
ATOM 6876 N N . ASN A 1 908 ? -30.696 48.075 21.619 1.00 76.25 908 ASN A N 1
ATOM 6877 C CA . ASN A 1 908 ? -30.762 49.521 21.359 1.00 76.25 908 ASN A CA 1
ATOM 6878 C C . ASN A 1 908 ? -29.442 50.104 20.826 1.00 76.25 908 ASN A C 1
ATOM 6880 O O . ASN A 1 908 ? -28.961 51.136 21.298 1.00 76.25 908 ASN A O 1
ATOM 6884 N N . ASN A 1 909 ? -28.833 49.421 19.850 1.00 71.44 909 ASN A N 1
ATOM 6885 C CA . ASN A 1 909 ? -27.572 49.828 19.222 1.00 71.44 909 ASN A CA 1
ATOM 6886 C C . ASN A 1 909 ? -26.354 49.857 20.177 1.00 71.44 909 ASN A C 1
ATOM 6888 O O . ASN A 1 909 ? -25.290 50.356 19.806 1.00 71.44 909 ASN A O 1
ATOM 6892 N N . ARG A 1 910 ? -26.479 49.313 21.397 1.00 69.88 910 ARG A N 1
ATOM 6893 C CA . ARG A 1 910 ? -25.394 49.185 22.378 1.00 69.88 910 ARG A CA 1
ATOM 6894 C C . ARG A 1 910 ? -24.921 47.740 22.483 1.00 69.88 910 ARG A C 1
ATOM 6896 O O . ARG A 1 910 ? -25.713 46.798 22.458 1.00 69.88 910 ARG A O 1
ATOM 6903 N N . GLN A 1 911 ? -23.608 47.583 22.609 1.00 75.94 911 GLN A N 1
ATOM 6904 C CA . GLN A 1 911 ? -22.963 46.292 22.808 1.00 75.94 911 GLN A CA 1
ATOM 6905 C C . GLN A 1 911 ? -23.266 45.764 24.215 1.00 75.94 911 GLN A C 1
ATOM 6907 O O . GLN A 1 911 ? -22.984 46.456 25.191 1.00 75.94 911 GLN A O 1
ATOM 6912 N N . THR A 1 912 ? -23.777 44.534 24.331 1.00 77.56 912 THR A N 1
ATOM 6913 C CA . THR A 1 912 ? -23.934 43.875 25.638 1.00 77.56 912 THR A CA 1
ATOM 6914 C C . THR A 1 912 ? -22.689 43.041 25.997 1.00 77.56 912 THR A C 1
ATOM 6916 O O . THR A 1 912 ? -21.914 42.635 25.112 1.00 77.56 912 THR A O 1
ATOM 6919 N N . PRO A 1 913 ? -22.478 42.737 27.293 1.00 67.56 913 PRO A N 1
ATOM 6920 C CA . PRO A 1 913 ? -21.456 41.781 27.729 1.00 67.56 913 PRO A CA 1
ATOM 6921 C C . PRO A 1 913 ? -21.681 40.350 27.199 1.00 67.56 913 PRO A C 1
ATOM 6923 O O . PRO A 1 913 ? -20.746 39.550 27.157 1.00 67.56 913 PRO A O 1
ATOM 6926 N N . LEU A 1 914 ? -22.894 40.023 26.739 1.00 74.62 914 LEU A N 1
ATOM 6927 C CA . LEU A 1 914 ? -23.313 38.662 26.413 1.00 74.62 914 LEU A CA 1
ATOM 6928 C C . LEU A 1 914 ? -22.729 38.187 25.081 1.00 74.62 914 LEU A C 1
ATOM 6930 O O . LEU A 1 914 ? -23.212 38.520 23.996 1.00 74.62 914 LEU A O 1
ATOM 6934 N N . LEU A 1 915 ? -21.692 37.361 25.185 1.00 81.31 915 LEU A N 1
ATOM 6935 C CA . LEU A 1 915 ? -21.194 36.544 24.090 1.00 81.31 915 LEU A CA 1
ATOM 6936 C C . LEU A 1 915 ? -21.893 35.184 24.131 1.00 81.31 915 LEU A C 1
ATOM 6938 O O . LEU A 1 915 ? -21.870 34.495 25.155 1.00 81.31 915 LEU A O 1
ATOM 6942 N N . VAL A 1 916 ? -22.508 34.801 23.019 1.00 83.44 916 VAL A N 1
ATOM 6943 C CA . VAL A 1 916 ? -23.229 33.538 22.881 1.00 83.44 916 VAL A CA 1
ATOM 6944 C C . VAL A 1 916 ? -22.614 32.675 21.794 1.00 83.44 916 VAL A C 1
ATOM 6946 O O . VAL A 1 916 ? -22.069 33.184 20.819 1.00 83.44 916 VAL A O 1
ATOM 6949 N N . GLN A 1 917 ? -22.705 31.362 21.961 1.00 82.12 917 GLN A N 1
ATOM 6950 C CA . GLN A 1 917 ? -22.244 30.370 21.000 1.00 82.12 917 GLN A CA 1
ATOM 6951 C C . GLN A 1 917 ? -23.416 29.529 20.514 1.00 82.12 917 GLN A C 1
ATOM 6953 O O . GLN A 1 917 ? -24.229 29.064 21.316 1.00 82.12 917 GLN A O 1
ATOM 6958 N N . HIS A 1 918 ? -23.487 29.324 19.202 1.00 81.56 918 HIS A N 1
ATOM 6959 C CA . HIS A 1 918 ? -24.466 28.441 18.582 1.00 81.56 918 HIS A CA 1
ATOM 6960 C C . HIS A 1 918 ? -24.219 26.997 19.017 1.00 81.56 918 HIS A C 1
ATOM 6962 O O . HIS A 1 918 ? -23.082 26.520 18.976 1.00 81.56 918 HIS A O 1
ATOM 6968 N N . VAL A 1 919 ? -25.283 26.309 19.436 1.00 72.31 919 VAL A N 1
ATOM 6969 C CA . VAL A 1 919 ? -25.238 24.901 19.851 1.00 72.31 919 VAL A CA 1
ATOM 6970 C C . VAL A 1 919 ? -25.870 24.016 18.775 1.00 72.31 919 VAL A C 1
ATOM 6972 O O . VAL A 1 919 ? -25.202 23.139 18.232 1.00 72.31 919 VAL A O 1
ATOM 6975 N N . GLN A 1 920 ? -27.157 24.221 18.469 1.00 65.25 920 GLN A N 1
ATOM 6976 C CA . GLN A 1 920 ? -27.891 23.495 17.420 1.00 65.25 920 GLN A CA 1
ATOM 6977 C C . GLN A 1 920 ? -29.254 24.143 17.147 1.00 65.25 920 GLN A C 1
ATOM 6979 O O . GLN A 1 920 ? -29.919 24.552 18.089 1.00 65.25 920 GLN A O 1
ATOM 6984 N N . GLY A 1 921 ? -29.728 24.175 15.896 1.00 71.38 921 GLY A N 1
ATOM 6985 C CA . GLY A 1 921 ? -31.037 24.772 15.572 1.00 71.38 921 GLY A CA 1
ATOM 6986 C C . GLY A 1 921 ? -31.164 26.195 16.132 1.00 71.38 921 GLY A C 1
ATOM 6987 O O . GLY A 1 921 ? -30.242 26.990 15.965 1.00 71.38 921 GLY A O 1
ATOM 6988 N N . ASP A 1 922 ? -32.244 26.468 16.863 1.00 80.25 922 ASP A N 1
ATOM 6989 C CA . ASP A 1 922 ? -32.439 27.715 17.613 1.00 80.25 922 ASP A CA 1
ATOM 6990 C C . ASP A 1 922 ? -31.874 27.629 19.053 1.00 80.25 922 ASP A C 1
ATOM 6992 O O . ASP A 1 922 ? -32.349 28.295 19.957 1.00 80.25 922 ASP A O 1
ATOM 6996 N N . GLN A 1 923 ? -30.881 26.792 19.356 1.00 77.69 923 GLN A N 1
ATOM 6997 C CA . GLN A 1 923 ? -30.267 26.714 20.692 1.00 77.69 923 GLN A CA 1
ATOM 6998 C C . GLN A 1 923 ? -28.902 27.402 20.716 1.00 77.69 923 GLN A C 1
ATOM 7000 O O . GLN A 1 923 ? -28.007 27.073 19.934 1.00 77.69 923 GLN A O 1
ATOM 7005 N N . TRP A 1 924 ? -28.749 28.328 21.660 1.00 84.50 924 TRP A N 1
ATOM 7006 C CA . TRP A 1 924 ? -27.565 29.145 21.899 1.00 84.50 924 TRP A CA 1
ATOM 7007 C C . TRP A 1 924 ? -27.198 29.057 23.382 1.00 84.50 924 TRP A C 1
ATOM 7009 O O . TRP A 1 924 ? -28.072 28.903 24.232 1.00 84.50 924 TRP A O 1
ATOM 7019 N N . GLN A 1 925 ? -25.910 29.143 23.701 1.00 77.31 925 GLN A N 1
ATOM 7020 C CA . GLN A 1 925 ? -25.417 29.131 25.083 1.00 77.31 925 GLN A CA 1
ATOM 7021 C C . GLN A 1 925 ? -24.541 30.350 25.361 1.00 77.31 925 GLN A C 1
ATOM 7023 O O . GLN A 1 925 ? -23.900 30.868 24.448 1.00 77.31 925 GLN A O 1
ATOM 7028 N N . ARG A 1 926 ? -24.472 30.792 26.618 1.00 75.88 926 ARG A N 1
ATOM 7029 C CA . ARG A 1 926 ? -23.593 31.889 27.045 1.00 75.88 926 ARG A CA 1
ATOM 7030 C C . ARG A 1 926 ? -22.151 31.393 27.194 1.00 75.88 926 ARG A C 1
ATOM 7032 O O . ARG A 1 926 ? -21.926 30.300 27.706 1.00 75.88 926 ARG A O 1
ATOM 7039 N N . LEU A 1 927 ? -21.172 32.206 26.795 1.00 67.62 927 LEU A N 1
ATOM 7040 C CA . LEU A 1 927 ? -19.747 31.922 26.988 1.00 67.62 927 LEU A CA 1
ATOM 7041 C C . LEU A 1 927 ? -19.170 32.703 28.171 1.00 67.62 927 LEU A C 1
ATOM 7043 O O . LEU A 1 927 ? -19.201 33.931 28.195 1.00 67.62 927 LEU A O 1
ATOM 7047 N N . GLY A 1 928 ? -18.641 31.966 29.150 1.00 56.22 928 GLY A N 1
ATOM 7048 C CA . GLY A 1 928 ? -18.345 32.465 30.494 1.00 56.22 928 GLY A CA 1
ATOM 7049 C C . GLY A 1 928 ? -17.090 33.322 30.689 1.00 56.22 928 GLY A C 1
ATOM 7050 O O . GLY A 1 928 ? -16.964 33.886 31.764 1.00 56.22 928 GLY A O 1
ATOM 7051 N N . ILE A 1 929 ? -16.156 33.485 29.736 1.00 46.12 929 ILE A N 1
ATOM 7052 C CA . ILE A 1 929 ? -14.955 34.318 29.996 1.00 46.12 929 ILE A CA 1
ATOM 7053 C C . ILE A 1 929 ? -14.433 35.071 28.756 1.00 46.12 929 ILE A C 1
ATOM 7055 O O . ILE A 1 929 ? -13.543 34.620 28.043 1.00 46.12 929 ILE A O 1
ATOM 7059 N N . ARG A 1 930 ? -14.989 36.268 28.531 1.00 40.16 930 ARG A N 1
ATOM 7060 C CA . ARG A 1 930 ? -14.307 37.568 28.322 1.00 40.16 930 ARG A CA 1
ATOM 7061 C C . ARG A 1 930 ? -15.418 38.626 28.318 1.00 40.16 930 ARG A C 1
ATOM 7063 O O . ARG A 1 930 ? -16.047 38.888 27.293 1.00 40.16 930 ARG A O 1
ATOM 7070 N N . GLY A 1 931 ? -15.689 39.161 29.510 1.00 47.06 931 GLY A N 1
ATOM 7071 C CA . GLY A 1 931 ? -16.668 40.224 29.748 1.00 47.06 931 GLY A CA 1
ATOM 7072 C C . GLY A 1 931 ? -18.127 39.775 29.858 1.00 47.06 931 GLY A C 1
ATOM 7073 O O . GLY A 1 931 ? -18.976 40.552 29.461 1.00 47.06 931 GLY A O 1
ATOM 7074 N N . GLY A 1 932 ? -18.414 38.555 30.336 1.00 43.09 932 GLY A N 1
ATOM 7075 C CA . GLY A 1 932 ? -19.765 37.965 30.370 1.00 43.09 932 GLY A CA 1
ATOM 7076 C C . GLY A 1 932 ? -20.319 37.596 31.757 1.00 43.09 932 GLY A C 1
ATOM 7077 O O . GLY A 1 932 ? -21.357 36.933 31.816 1.00 43.09 932 GLY A O 1
ATOM 7078 N N . ASN A 1 933 ? -19.664 38.000 32.852 1.00 46.38 933 ASN A N 1
ATOM 7079 C CA . ASN A 1 933 ? -20.264 37.898 34.186 1.00 46.38 933 ASN A CA 1
ATOM 7080 C C . ASN A 1 933 ? -21.243 39.062 34.387 1.00 46.38 933 ASN A C 1
ATOM 7082 O O . ASN A 1 933 ? -20.946 40.192 33.999 1.00 46.38 933 ASN A O 1
ATOM 7086 N N . LEU A 1 934 ? -22.412 38.770 34.964 1.00 48.97 934 LEU A N 1
ATOM 7087 C CA . LEU A 1 934 ? -23.262 39.814 35.540 1.00 48.97 934 LEU A CA 1
ATOM 7088 C C . LEU A 1 934 ? -22.463 40.463 36.692 1.00 48.97 934 LEU A C 1
ATOM 7090 O O . LEU A 1 934 ? -21.713 39.731 37.343 1.00 48.97 934 LEU A O 1
ATOM 7094 N N . PRO A 1 935 ? -22.554 41.786 36.921 1.00 54.41 935 PRO A N 1
ATOM 7095 C CA . PRO A 1 935 ? -21.909 42.413 38.077 1.00 54.41 935 PRO A CA 1
ATOM 7096 C C . PRO A 1 935 ? -22.341 41.684 39.356 1.00 54.41 935 PRO A C 1
ATOM 7098 O O . PRO A 1 935 ? -23.532 41.390 39.490 1.00 54.41 935 PRO A O 1
ATOM 7101 N N . SER A 1 936 ? -21.405 41.363 40.259 1.00 68.06 936 SER A N 1
ATOM 7102 C CA . SER A 1 936 ? -21.790 40.853 41.583 1.00 68.06 936 SER A CA 1
ATOM 7103 C C . SER A 1 936 ? -22.550 41.945 42.340 1.00 68.06 936 SER A C 1
ATOM 7105 O O . SER A 1 936 ? -22.360 43.133 42.061 1.00 68.06 936 SER A O 1
ATOM 7107 N N . VAL A 1 937 ? -23.403 41.580 43.301 1.00 76.06 937 VAL A N 1
ATOM 7108 C CA . VAL A 1 937 ? -24.091 42.548 44.169 1.00 76.06 937 VAL A CA 1
ATOM 7109 C C . VAL A 1 937 ? -23.062 43.467 44.806 1.00 76.06 937 VAL A C 1
ATOM 7111 O O . VAL A 1 937 ? -23.223 44.681 44.747 1.00 76.06 937 VAL A O 1
ATOM 7114 N N . LYS A 1 938 ? -21.962 42.901 45.317 1.00 75.00 938 LYS A N 1
ATOM 7115 C CA . LYS A 1 938 ? -20.857 43.650 45.926 1.00 75.00 938 LYS A CA 1
ATOM 7116 C C . LYS A 1 938 ? -20.251 44.698 44.989 1.00 75.00 938 LYS A C 1
ATOM 7118 O O . LYS A 1 938 ? -19.893 45.775 45.456 1.00 75.00 938 LYS A O 1
ATOM 7123 N N . ASP A 1 939 ? -20.144 44.393 43.698 1.00 74.88 939 ASP A N 1
ATOM 7124 C CA . ASP A 1 939 ? -19.607 45.320 42.697 1.00 74.88 939 ASP A CA 1
ATOM 7125 C C . ASP A 1 939 ? -20.592 46.443 42.328 1.00 74.88 939 ASP A C 1
ATOM 7127 O O . ASP A 1 939 ? -20.167 47.437 41.747 1.00 74.88 939 ASP A O 1
ATOM 7131 N N . ASP A 1 940 ? -21.883 46.299 42.651 1.00 79.88 940 ASP A N 1
ATOM 7132 C CA . ASP A 1 940 ? -22.942 47.288 42.395 1.00 79.88 940 ASP A CA 1
ATOM 7133 C C . ASP A 1 940 ? -23.431 48.003 43.674 1.00 79.88 940 ASP A C 1
ATOM 7135 O O . ASP A 1 940 ? -24.294 48.876 43.592 1.00 79.88 940 ASP A O 1
ATOM 7139 N N . LEU A 1 941 ? -22.889 47.678 44.860 1.00 81.56 941 LEU A N 1
ATOM 7140 C CA . LEU A 1 941 ? -23.201 48.395 46.103 1.00 81.56 941 LEU A CA 1
ATOM 7141 C C . LEU A 1 941 ? -22.574 49.798 46.086 1.00 81.56 941 LEU A C 1
ATOM 7143 O O . LEU A 1 941 ? -21.355 49.967 46.144 1.00 81.56 941 LEU A O 1
ATOM 7147 N N . GLY A 1 942 ? -23.424 50.816 46.042 1.00 82.75 942 GLY A N 1
ATOM 7148 C CA . GLY A 1 942 ? -23.090 52.221 46.237 1.00 82.75 942 GLY A CA 1
ATOM 7149 C C . GLY A 1 942 ? -23.172 52.651 47.711 1.00 82.75 942 GLY A C 1
ATOM 7150 O O . GLY A 1 942 ? -22.919 51.849 48.614 1.00 82.75 942 GLY A O 1
ATOM 7151 N N . PRO A 1 943 ? -23.467 53.933 48.001 1.00 84.81 943 PRO A N 1
ATOM 7152 C CA . PRO A 1 943 ? -23.490 54.441 49.371 1.00 84.81 943 PRO A CA 1
ATOM 7153 C C . PRO A 1 943 ? -24.615 53.815 50.208 1.00 84.81 943 PRO A C 1
ATOM 7155 O O . PRO A 1 943 ? -25.687 53.492 49.698 1.00 84.81 943 PRO A O 1
ATOM 7158 N N . VAL A 1 944 ? -24.382 53.700 51.519 1.00 87.94 944 VAL A N 1
ATOM 7159 C CA . VAL A 1 944 ? -25.424 53.343 52.493 1.00 87.94 944 VAL A CA 1
ATOM 7160 C C . VAL A 1 944 ? -26.418 54.496 52.596 1.00 87.94 944 VAL A C 1
ATOM 7162 O O . VAL A 1 944 ? -26.024 55.631 52.865 1.00 87.94 944 VAL A O 1
ATOM 7165 N N . ILE A 1 945 ? -27.700 54.193 52.411 1.00 84.69 945 ILE A N 1
ATOM 7166 C CA . ILE A 1 945 ? -28.805 55.159 52.473 1.00 84.69 945 ILE A CA 1
ATOM 7167 C C . ILE A 1 945 ? -29.775 54.884 53.630 1.00 84.69 945 ILE A C 1
ATOM 7169 O O . ILE A 1 945 ? -30.597 55.737 53.950 1.00 84.69 945 ILE A O 1
ATOM 7173 N N . GLY A 1 946 ? -29.668 53.725 54.284 1.00 79.38 946 GLY A N 1
ATOM 7174 C CA . GLY A 1 946 ? -30.454 53.381 55.468 1.00 79.38 946 GLY A CA 1
ATOM 7175 C C . GLY A 1 946 ? -29.825 52.233 56.254 1.00 79.38 946 GLY A C 1
ATOM 7176 O O . GLY A 1 946 ? -29.159 51.373 55.682 1.00 79.38 946 GLY A O 1
ATOM 7177 N N . GLN A 1 947 ? -30.019 52.215 57.570 1.00 79.56 947 GLN A N 1
ATOM 7178 C CA . GLN A 1 947 ? -29.528 51.150 58.445 1.00 79.56 947 GLN A CA 1
ATOM 7179 C C . GLN A 1 947 ? -30.537 50.894 59.567 1.00 79.56 947 GLN A C 1
ATOM 7181 O O . GLN A 1 947 ? -30.928 51.825 60.269 1.00 79.56 947 GLN A O 1
ATOM 7186 N N . GLY A 1 948 ? -30.940 49.635 59.741 1.00 71.62 948 GLY A N 1
ATOM 7187 C CA . GLY A 1 948 ? -31.887 49.206 60.771 1.00 71.62 948 GLY A CA 1
ATOM 7188 C C . GLY A 1 948 ? -31.490 47.877 61.413 1.00 71.62 948 GLY A C 1
ATOM 7189 O O . GLY A 1 948 ? -30.460 47.293 61.080 1.00 71.62 948 GLY A O 1
ATOM 7190 N N . GLY A 1 949 ? -32.315 47.387 62.343 1.00 67.44 949 GLY A N 1
ATOM 7191 C CA . GLY A 1 949 ? -32.074 46.114 63.039 1.00 67.44 949 GLY A CA 1
ATOM 7192 C C . GLY A 1 949 ? -32.143 44.875 62.137 1.00 67.44 949 GLY A C 1
ATOM 7193 O O . GLY A 1 949 ? -31.611 43.834 62.504 1.00 67.44 949 GLY A O 1
ATOM 7194 N N . GLU A 1 950 ? -32.760 44.999 60.960 1.00 68.25 950 GLU A N 1
ATOM 7195 C CA . GLU A 1 950 ? -32.974 43.895 60.017 1.00 68.25 950 GLU A CA 1
ATOM 7196 C C . GLU A 1 950 ? -32.031 43.921 58.806 1.00 68.25 950 GLU A C 1
ATOM 7198 O O . GLU A 1 950 ? -32.024 42.977 58.023 1.00 68.25 950 GLU A O 1
ATOM 7203 N N . GLY A 1 951 ? -31.214 44.967 58.644 1.00 81.75 951 GLY A N 1
ATOM 7204 C CA . GLY A 1 951 ? -30.266 45.045 57.535 1.00 81.75 951 GLY A CA 1
ATOM 7205 C C . GLY A 1 951 ? -29.746 46.447 57.224 1.00 81.75 951 GLY A C 1
ATOM 7206 O O . GLY A 1 951 ? -30.152 47.445 57.828 1.00 81.75 951 GLY A O 1
ATOM 7207 N N . ILE A 1 952 ? -28.834 46.512 56.253 1.00 87.94 952 ILE A N 1
ATOM 7208 C CA . ILE A 1 952 ? -28.256 47.755 55.722 1.00 87.94 952 ILE A CA 1
ATOM 7209 C C . ILE A 1 952 ? -28.758 47.956 54.292 1.00 87.94 952 ILE A C 1
ATOM 7211 O O . ILE A 1 952 ? -28.699 47.037 53.480 1.00 87.94 952 ILE A O 1
ATOM 7215 N N . VAL A 1 953 ? -29.245 49.154 53.973 1.00 89.00 953 VAL A N 1
ATOM 7216 C CA . VAL A 1 953 ? -29.738 49.505 52.638 1.00 89.00 953 VAL A CA 1
ATOM 7217 C C . VAL A 1 953 ? -28.693 50.336 51.902 1.00 89.00 953 VAL A C 1
ATOM 7219 O O . VAL A 1 953 ? -28.320 51.423 52.350 1.00 89.00 953 VAL A O 1
ATOM 7222 N N . TYR A 1 954 ? -28.252 49.835 50.754 1.00 90.00 954 TYR A N 1
ATOM 7223 C CA . TYR A 1 954 ? -27.316 50.481 49.839 1.00 90.00 954 TYR A CA 1
ATOM 7224 C C . TYR A 1 954 ? -28.050 50.961 48.590 1.00 90.00 954 TYR A C 1
ATOM 7226 O O . TYR A 1 954 ? -28.947 50.285 48.094 1.00 90.00 954 TYR A O 1
ATOM 7234 N N . GLU A 1 955 ? -27.656 52.098 48.036 1.00 88.12 955 GLU A N 1
ATOM 7235 C CA . GLU A 1 955 ? -28.056 52.480 46.680 1.00 88.12 955 GLU A CA 1
ATOM 7236 C C . GLU A 1 955 ? -27.229 51.702 45.643 1.00 88.12 955 GLU A C 1
ATOM 7238 O O . GLU A 1 955 ? -26.064 51.420 45.901 1.00 88.12 955 GLU A O 1
ATOM 7243 N N . SER A 1 956 ? -27.788 51.338 44.483 1.00 84.19 956 SER A N 1
ATOM 7244 C CA . SER A 1 956 ? -26.991 50.782 43.377 1.00 84.19 956 SER A CA 1
ATOM 7245 C C . SER A 1 956 ? -26.065 51.844 42.776 1.00 84.19 956 SER A C 1
ATOM 7247 O O . SER A 1 956 ? -26.375 53.034 42.811 1.00 84.19 956 SER A O 1
ATOM 7249 N N . LEU A 1 957 ? -24.945 51.456 42.162 1.00 75.50 957 LEU A N 1
ATOM 7250 C CA . LEU A 1 957 ? -24.022 52.433 41.560 1.00 75.50 957 LEU A CA 1
ATOM 7251 C C . LEU A 1 957 ? -24.659 53.262 40.432 1.00 75.50 957 LEU A C 1
ATOM 7253 O O . LEU A 1 957 ? -24.233 54.388 40.177 1.00 75.50 957 LEU A O 1
ATOM 7257 N N . ASP A 1 958 ? -25.680 52.726 39.759 1.00 76.44 958 ASP A N 1
ATOM 7258 C CA . ASP A 1 958 ? -26.444 53.446 38.733 1.00 76.44 958 ASP A CA 1
ATOM 7259 C C . ASP A 1 958 ? -27.560 54.352 39.293 1.00 76.44 958 ASP A C 1
ATOM 7261 O O . ASP A 1 958 ? -28.204 55.074 38.527 1.00 76.44 958 ASP A O 1
ATOM 7265 N N . GLY A 1 959 ? -27.790 54.310 40.609 1.00 78.25 959 GLY A N 1
ATOM 7266 C CA . GLY A 1 959 ? -28.776 55.105 41.337 1.00 78.25 959 GLY A CA 1
ATOM 7267 C C . GLY A 1 959 ? -30.242 54.753 41.071 1.00 78.25 959 GLY A C 1
ATOM 7268 O O . GLY A 1 959 ? -31.132 55.516 41.449 1.00 78.25 959 GLY A O 1
ATOM 7269 N N . LYS A 1 960 ? -30.531 53.632 40.393 1.00 81.62 960 LYS A N 1
ATOM 7270 C CA . LYS A 1 960 ? -31.905 53.236 40.018 1.00 81.62 960 LYS A CA 1
ATOM 7271 C C . LYS A 1 960 ? -32.534 52.208 40.950 1.00 81.62 960 LYS A C 1
ATOM 7273 O O . LYS A 1 960 ? -33.758 52.054 40.966 1.00 81.62 960 LYS A O 1
ATOM 7278 N N . SER A 1 961 ? -31.723 51.475 41.697 1.00 89.31 961 SER A N 1
ATOM 7279 C CA . SER A 1 961 ? -32.158 50.418 42.603 1.00 89.31 961 SER A CA 1
ATOM 7280 C C . SER A 1 961 ? -31.552 50.616 43.985 1.00 89.31 961 SER A C 1
ATOM 7282 O O . SER A 1 961 ? -30.635 51.411 44.183 1.00 89.31 961 SER A O 1
ATOM 7284 N N . VAL A 1 962 ? -32.079 49.878 44.952 1.00 91.00 962 VAL A N 1
ATOM 7285 C CA . VAL A 1 962 ? -31.497 49.758 46.285 1.00 91.00 962 VAL A CA 1
ATOM 7286 C C . VAL A 1 962 ? -31.338 48.283 46.637 1.00 91.00 962 VAL A C 1
ATOM 7288 O O . VAL A 1 962 ? -32.120 47.439 46.192 1.00 91.00 962 VAL A O 1
ATOM 7291 N N . TYR A 1 963 ? -30.310 47.976 47.416 1.00 91.81 963 TYR A N 1
ATOM 7292 C CA . TYR A 1 963 ? -30.008 46.653 47.941 1.00 91.81 963 TYR A CA 1
ATOM 7293 C C . TYR A 1 963 ? -30.181 46.667 49.455 1.00 91.81 963 TYR A C 1
ATOM 7295 O O . TYR A 1 963 ? -29.428 47.347 50.146 1.00 91.81 963 TYR A O 1
ATOM 7303 N N . LYS A 1 964 ? -31.138 45.900 49.979 1.00 91.19 964 LYS A N 1
ATOM 7304 C CA . LYS A 1 964 ? -31.249 45.612 51.415 1.00 91.19 964 LYS A CA 1
ATOM 7305 C C . LYS A 1 964 ? -30.412 44.367 51.719 1.00 91.19 964 LYS A C 1
ATOM 7307 O O . LYS A 1 964 ? -30.786 43.271 51.308 1.00 91.19 964 LYS A O 1
ATOM 7312 N N . ASP A 1 965 ? -29.263 44.542 52.368 1.00 91.56 965 ASP A N 1
ATOM 7313 C CA . ASP A 1 965 ? -28.403 43.465 52.876 1.00 91.56 965 ASP A CA 1
ATOM 7314 C C . ASP A 1 965 ? -28.937 42.990 54.229 1.00 91.56 965 ASP A C 1
ATOM 7316 O O . ASP A 1 965 ? -28.870 43.717 55.222 1.00 91.56 965 ASP A O 1
ATOM 7320 N N . LEU A 1 966 ? -29.474 41.771 54.250 1.00 86.81 966 LEU A N 1
ATOM 7321 C CA . LEU A 1 966 ? -30.034 41.115 55.436 1.00 86.81 966 LEU A CA 1
ATOM 7322 C C . LEU A 1 966 ? -28.959 40.338 56.225 1.00 86.81 966 LEU A C 1
ATOM 7324 O O . LEU A 1 966 ? -29.269 39.647 57.196 1.00 86.81 966 LEU A O 1
ATOM 7328 N N . GLY A 1 967 ? -27.692 40.437 55.815 1.00 84.38 967 GLY A N 1
ATOM 7329 C CA . GLY A 1 967 ? -26.543 39.830 56.468 1.00 84.38 967 GLY A CA 1
ATOM 7330 C C . GLY A 1 967 ? -26.245 38.398 56.024 1.00 84.38 967 GLY A C 1
ATOM 7331 O O . GLY A 1 967 ? -26.831 37.843 55.088 1.00 84.38 967 GLY A O 1
ATOM 7332 N N . THR A 1 968 ? -25.274 37.797 56.717 1.00 84.31 968 THR A N 1
ATOM 7333 C CA . THR A 1 968 ? -24.832 36.422 56.445 1.00 84.31 968 THR A CA 1
ATOM 7334 C C . THR A 1 968 ? -25.936 35.405 56.725 1.00 84.31 968 THR A C 1
ATOM 7336 O O . THR A 1 968 ? -26.653 35.485 57.721 1.00 84.31 968 THR A O 1
ATOM 7339 N N . THR A 1 969 ? -26.053 34.401 55.862 1.00 77.44 969 THR A N 1
ATOM 7340 C CA . THR A 1 969 ? -27.011 33.312 56.003 1.00 77.44 969 THR A CA 1
ATOM 7341 C C . THR A 1 969 ? -26.373 31.967 55.675 1.00 77.44 969 THR A C 1
ATOM 7343 O O . THR A 1 969 ? -25.649 31.804 54.695 1.00 77.44 969 THR A O 1
ATOM 7346 N N . SER A 1 970 ? -26.663 30.963 56.502 1.00 74.25 970 SER A N 1
ATOM 7347 C CA . SER A 1 970 ? -26.345 29.558 56.222 1.00 74.25 970 SER A CA 1
ATOM 7348 C C . SER A 1 970 ? -27.482 28.838 55.487 1.00 74.25 970 SER A C 1
ATOM 7350 O O . SER A 1 970 ? -27.361 27.653 55.160 1.00 74.25 970 SER A O 1
ATOM 7352 N N . PHE A 1 971 ? -28.590 29.541 55.223 1.00 74.50 971 PHE A N 1
ATOM 7353 C CA . PHE A 1 971 ? -29.754 29.000 54.540 1.00 74.50 971 PHE A CA 1
ATOM 7354 C C . PHE A 1 971 ? -29.440 28.727 53.067 1.00 74.50 971 PHE A C 1
ATOM 7356 O O . PHE A 1 971 ? -28.972 29.602 52.341 1.00 74.50 971 PHE A O 1
ATOM 7363 N N . LYS A 1 972 ? -29.720 27.502 52.616 1.00 73.06 972 LYS A N 1
ATOM 7364 C CA . LYS A 1 972 ? -29.606 27.100 51.210 1.00 73.06 972 LYS A CA 1
ATOM 7365 C C . LYS A 1 972 ? -31.012 27.041 50.610 1.00 73.06 972 LYS A C 1
ATOM 7367 O O . LYS A 1 972 ? -31.705 26.049 50.847 1.00 73.06 972 LYS A O 1
ATOM 7372 N N . PRO A 1 973 ? -31.458 28.082 49.890 1.00 72.50 973 PRO A N 1
ATOM 7373 C CA . PRO A 1 973 ? -32.829 28.145 49.410 1.00 72.50 973 PRO A CA 1
ATOM 7374 C C . PRO A 1 973 ? -33.105 27.074 48.339 1.00 72.50 973 PRO A C 1
ATOM 7376 O O . PRO A 1 973 ? -32.230 26.781 47.517 1.00 72.50 973 PRO A O 1
ATOM 7379 N N . PRO A 1 974 ? -34.321 26.500 48.298 1.00 65.19 974 PRO A N 1
ATOM 7380 C CA . PRO A 1 974 ? -34.781 25.736 47.144 1.00 65.19 974 PRO A CA 1
ATOM 7381 C C . PRO A 1 974 ? -34.908 26.640 45.905 1.00 65.19 974 PRO A C 1
ATOM 7383 O O . PRO A 1 974 ? -35.057 27.859 46.009 1.00 65.19 974 PRO A O 1
ATOM 7386 N N . ALA A 1 975 ? -34.852 26.046 44.710 1.00 59.19 975 ALA A N 1
ATOM 7387 C CA . ALA A 1 975 ? -34.952 26.793 43.457 1.00 59.19 975 ALA A CA 1
ATOM 7388 C C . ALA A 1 975 ? -36.279 27.573 43.376 1.00 59.19 975 ALA A C 1
ATOM 7390 O O . ALA A 1 975 ? -37.349 26.990 43.536 1.00 59.19 975 ALA A O 1
ATOM 7391 N N . GLY A 1 976 ? -36.199 28.881 43.108 1.00 60.91 976 GLY A N 1
ATOM 7392 C CA . GLY A 1 976 ? -37.366 29.764 43.000 1.00 60.91 976 GLY A CA 1
ATOM 7393 C C . GLY A 1 976 ? -37.862 30.370 44.317 1.00 60.91 976 GLY A C 1
ATOM 7394 O O . GLY A 1 976 ? -38.871 31.066 44.291 1.00 60.91 976 GLY A O 1
ATOM 7395 N N . PHE A 1 977 ? -37.171 30.143 45.440 1.00 76.44 977 PHE A N 1
ATOM 7396 C CA . PHE A 1 977 ? -37.475 30.805 46.711 1.00 76.44 977 PHE A CA 1
ATOM 7397 C C . PHE A 1 977 ? -37.414 32.334 46.572 1.00 76.44 977 PHE A C 1
ATOM 7399 O O . PHE A 1 977 ? -36.412 32.874 46.097 1.00 76.44 977 PHE A O 1
ATOM 7406 N N . GLN A 1 978 ? -38.460 33.018 47.032 1.00 79.06 978 GLN A N 1
ATOM 7407 C CA . GLN A 1 978 ? -38.476 34.464 47.227 1.00 79.06 978 GLN A CA 1
ATOM 7408 C C . GLN A 1 978 ? -38.666 34.761 48.709 1.00 79.06 978 GLN A C 1
ATOM 7410 O O . GLN A 1 978 ? -39.350 34.032 49.425 1.00 79.06 978 GLN A O 1
ATOM 7415 N N . ASP A 1 979 ? -38.018 35.821 49.175 1.00 84.75 979 ASP A N 1
ATOM 7416 C CA . ASP A 1 979 ? -38.288 36.356 50.495 1.00 84.75 979 ASP A CA 1
ATOM 7417 C C . ASP A 1 979 ? -39.702 36.945 50.562 1.00 84.75 979 ASP A C 1
ATOM 7419 O O . ASP A 1 979 ? -40.201 37.493 49.576 1.00 84.75 979 ASP A O 1
ATOM 7423 N N . ARG A 1 980 ? -40.334 36.868 51.735 1.00 82.94 980 ARG A N 1
ATOM 7424 C CA . ARG A 1 980 ? -41.699 37.355 51.921 1.00 82.94 980 ARG A CA 1
ATOM 7425 C C . ARG A 1 980 ? -41.839 38.841 51.589 1.00 82.94 980 ARG A C 1
ATOM 7427 O O . ARG A 1 980 ? -42.824 39.228 50.959 1.00 82.94 980 ARG A O 1
ATOM 7434 N N . GLU A 1 981 ? -40.838 39.647 51.933 1.00 87.94 981 GLU A N 1
ATOM 7435 C CA . GLU A 1 981 ? -40.809 41.072 51.605 1.00 87.94 981 GLU A CA 1
ATOM 7436 C C . GLU A 1 981 ? -40.731 41.279 50.083 1.00 87.94 981 GLU A C 1
ATOM 7438 O O . GLU A 1 981 ? -41.433 42.119 49.518 1.00 87.94 981 GLU A O 1
ATOM 7443 N N . THR A 1 982 ? -39.951 40.444 49.383 1.00 89.50 982 THR A N 1
ATOM 7444 C CA . THR A 1 982 ? -39.850 40.463 47.912 1.00 89.50 982 THR A CA 1
ATOM 7445 C C . THR A 1 982 ? -41.193 40.149 47.250 1.00 89.50 982 THR A C 1
ATOM 7447 O O . THR A 1 982 ? -41.592 40.843 46.312 1.00 89.50 982 THR A O 1
ATOM 7450 N N . GLU A 1 983 ? -41.908 39.135 47.741 1.00 87.25 983 GLU A N 1
ATOM 7451 C CA . GLU A 1 983 ? -43.243 38.788 47.244 1.00 87.25 983 GLU A CA 1
ATOM 7452 C C . GLU A 1 983 ? -44.229 39.948 47.438 1.00 87.25 983 GLU A C 1
ATOM 7454 O O . GLU A 1 983 ? -44.900 40.352 46.486 1.00 87.25 983 GLU A O 1
ATOM 7459 N N . CYS A 1 984 ? -44.285 40.530 48.641 1.00 87.62 984 CYS A N 1
ATOM 7460 C CA . CYS A 1 984 ? -45.204 41.628 48.958 1.00 87.62 984 CYS A CA 1
ATOM 7461 C C . CYS A 1 984 ? -44.914 42.879 48.112 1.00 87.62 984 CYS A C 1
ATOM 7463 O O . CYS A 1 984 ? -45.835 43.488 47.558 1.00 87.62 984 CYS A O 1
ATOM 7465 N N . LEU A 1 985 ? -43.634 43.229 47.942 1.00 90.56 985 LEU A N 1
ATOM 7466 C CA . LEU A 1 985 ? -43.194 44.330 47.082 1.00 90.56 985 LEU A CA 1
ATOM 7467 C C . LEU A 1 985 ? -43.594 44.111 45.621 1.00 90.56 985 LEU A C 1
ATOM 7469 O O . LEU A 1 985 ? -44.123 45.029 44.992 1.00 90.56 985 LEU A O 1
ATOM 7473 N N . ASN A 1 986 ? -43.414 42.900 45.091 1.00 88.56 986 ASN A N 1
ATOM 7474 C CA . ASN A 1 986 ? -43.816 42.568 43.725 1.00 88.56 986 ASN A CA 1
ATOM 7475 C C . ASN A 1 986 ? -45.341 42.586 43.539 1.00 88.56 986 ASN A C 1
ATOM 7477 O O . ASN A 1 986 ? -45.828 43.065 42.515 1.00 88.56 986 ASN A O 1
ATOM 7481 N N . ILE A 1 987 ? -46.122 42.140 44.528 1.00 86.00 987 ILE A N 1
ATOM 7482 C CA . ILE A 1 987 ? -47.589 42.242 44.480 1.00 86.00 987 ILE A CA 1
ATOM 7483 C C . ILE A 1 987 ? -48.016 43.716 44.456 1.00 86.00 987 ILE A C 1
ATOM 7485 O O . ILE A 1 987 ? -48.864 44.109 43.644 1.00 86.00 987 ILE A O 1
ATOM 7489 N N . PHE A 1 988 ? -47.420 44.567 45.297 1.00 89.31 988 PHE A N 1
ATOM 7490 C CA . PHE A 1 988 ? -47.812 45.972 45.401 1.00 89.31 988 PHE A CA 1
ATOM 7491 C C . PHE A 1 988 ? -47.332 46.841 44.226 1.00 89.31 988 PHE A C 1
ATOM 7493 O O . PHE A 1 988 ? -48.139 47.589 43.661 1.00 89.31 988 PHE A O 1
ATOM 7500 N N . TYR A 1 989 ? -46.067 46.728 43.815 1.00 88.75 989 TYR A N 1
ATOM 7501 C CA . TYR A 1 989 ? -45.450 47.587 42.795 1.00 88.75 989 TYR A CA 1
ATOM 7502 C C . TYR A 1 989 ? -45.423 46.979 41.383 1.00 88.75 989 TYR A C 1
ATOM 7504 O O . TYR A 1 989 ? -45.344 47.731 40.413 1.00 88.75 989 TYR A O 1
ATOM 7512 N N . GLY A 1 990 ? -45.581 45.659 41.250 1.00 83.19 990 GLY A N 1
ATOM 7513 C CA . GLY A 1 990 ? -45.562 44.926 39.979 1.00 83.19 990 GLY A CA 1
ATOM 7514 C C . GLY A 1 990 ? -44.463 43.858 39.932 1.00 83.19 990 GLY A C 1
ATOM 7515 O O . GLY A 1 990 ? -43.443 43.978 40.610 1.00 83.19 990 GLY A O 1
ATOM 7516 N N . GLU A 1 991 ? -44.670 42.805 39.131 1.00 80.00 991 GLU A N 1
ATOM 7517 C CA . GLU A 1 991 ? -43.699 41.712 38.986 1.00 80.00 991 GLU A CA 1
ATOM 7518 C C . GLU A 1 991 ? -42.340 42.253 38.508 1.00 80.00 991 GLU A C 1
ATOM 7520 O O . GLU A 1 991 ? -42.262 42.983 37.520 1.00 80.00 991 GLU A O 1
ATOM 7525 N N . GLY A 1 992 ? -41.268 41.894 39.221 1.00 77.94 992 GLY A N 1
ATOM 7526 C CA . GLY A 1 992 ? -39.905 42.335 38.917 1.00 77.94 992 GLY A CA 1
ATOM 7527 C C . GLY A 1 992 ? -39.479 43.637 39.600 1.00 77.94 992 GLY A C 1
ATOM 7528 O O . GLY A 1 992 ? -38.348 44.069 39.391 1.00 77.94 992 GLY A O 1
ATOM 7529 N N . PHE A 1 993 ? -40.328 44.250 40.435 1.00 86.12 993 PHE A N 1
ATOM 7530 C CA . PHE A 1 993 ? -39.939 45.406 41.247 1.00 86.12 993 PHE A CA 1
ATOM 7531 C C . PHE A 1 993 ? -38.871 45.062 42.297 1.00 86.12 993 PHE A C 1
ATOM 7533 O O . PHE A 1 993 ? -37.992 45.881 42.560 1.00 86.12 993 PHE A O 1
ATOM 7540 N N . ALA A 1 994 ? -38.936 43.863 42.881 1.00 88.56 994 ALA A N 1
ATOM 7541 C CA . ALA A 1 994 ? -37.984 43.346 43.858 1.00 88.56 994 ALA A CA 1
ATOM 7542 C C . ALA A 1 994 ? -37.520 41.920 43.511 1.00 88.56 994 ALA A C 1
ATOM 7544 O O . ALA A 1 994 ? -38.237 41.139 42.881 1.00 88.56 994 ALA A O 1
ATOM 7545 N N . THR A 1 995 ? -36.308 41.548 43.922 1.00 88.00 995 THR A N 1
ATOM 7546 C CA . THR A 1 995 ? -35.735 40.205 43.739 1.00 88.00 995 THR A CA 1
ATOM 7547 C C . THR A 1 995 ? -34.835 39.829 44.913 1.00 88.00 995 THR A C 1
ATOM 7549 O O . THR A 1 995 ? -33.958 40.599 45.304 1.00 88.00 995 THR A O 1
ATOM 7552 N N . THR A 1 996 ? -35.017 38.617 45.442 1.00 86.88 996 THR A N 1
ATOM 7553 C CA . THR A 1 996 ? -34.146 38.036 46.472 1.00 86.88 996 THR A CA 1
ATOM 7554 C C . THR A 1 996 ? -32.893 37.438 45.837 1.00 86.88 996 THR A C 1
ATOM 7556 O O . THR A 1 996 ? -32.986 36.652 44.893 1.00 86.88 996 THR A O 1
ATOM 7559 N N . ILE A 1 997 ? -31.722 37.784 46.364 1.00 83.25 997 ILE A N 1
ATOM 7560 C CA . ILE A 1 997 ? -30.416 37.344 45.868 1.00 83.25 997 ILE A CA 1
ATOM 7561 C C . ILE A 1 997 ? -29.649 36.695 47.021 1.00 83.25 997 ILE A C 1
ATOM 7563 O O . ILE A 1 997 ? -29.602 37.233 48.123 1.00 83.25 997 ILE A O 1
ATOM 7567 N N . PHE A 1 998 ? -29.038 35.540 46.764 1.00 81.19 998 PHE A N 1
ATOM 7568 C CA . PHE A 1 998 ? -28.109 34.893 47.689 1.00 81.19 998 PHE A CA 1
ATOM 7569 C C . PHE A 1 998 ? -26.737 34.845 47.022 1.00 81.19 998 PHE A C 1
ATOM 7571 O O . PHE A 1 998 ? -26.570 34.152 46.019 1.00 81.19 998 PHE A O 1
ATOM 7578 N N . GLU A 1 999 ? -25.773 35.590 47.552 1.00 77.56 999 GLU A N 1
ATOM 7579 C CA . GLU A 1 999 ? -24.424 35.706 46.989 1.00 77.56 999 GLU A CA 1
ATOM 7580 C C . GLU A 1 999 ? -23.397 35.780 48.123 1.00 77.56 999 GLU A C 1
ATOM 7582 O O . GLU A 1 999 ? -23.667 36.388 49.153 1.00 77.56 999 GLU A O 1
ATOM 7587 N N . ASP A 1 1000 ? -22.258 35.096 47.977 1.00 75.69 1000 ASP A N 1
ATOM 7588 C CA . ASP A 1 1000 ? -21.156 35.067 48.956 1.00 75.69 1000 ASP A CA 1
ATOM 7589 C C . ASP A 1 1000 ? -21.561 34.751 50.412 1.00 75.69 1000 ASP A C 1
ATOM 7591 O O . ASP A 1 1000 ? -20.918 35.167 51.374 1.00 75.69 1000 ASP A O 1
ATOM 7595 N N . GLY A 1 1001 ? -22.628 33.965 50.591 1.00 76.69 1001 GLY A N 1
ATOM 7596 C CA . GLY A 1 1001 ? -23.153 33.614 51.914 1.00 76.69 1001 GLY A CA 1
ATOM 7597 C C . GLY A 1 1001 ? -23.960 34.730 52.579 1.00 76.69 1001 GLY A C 1
ATOM 7598 O O . GLY A 1 1001 ? -24.257 34.619 53.764 1.00 76.69 1001 GLY A O 1
ATOM 7599 N N . HIS A 1 1002 ? -24.332 35.774 51.840 1.00 82.75 1002 HIS A N 1
ATOM 7600 C CA . HIS A 1 1002 ? -25.245 36.838 52.247 1.00 82.75 1002 HIS A CA 1
ATOM 7601 C C . HIS A 1 1002 ? -26.594 36.718 51.537 1.00 82.75 1002 HIS A C 1
ATOM 7603 O O . HIS A 1 1002 ? -26.705 36.124 50.459 1.00 82.75 1002 HIS A O 1
ATOM 7609 N N . LYS A 1 1003 ? -27.627 37.297 52.150 1.00 87.75 1003 LYS A N 1
ATOM 7610 C CA . LYS A 1 1003 ? -28.957 37.443 51.558 1.00 87.75 1003 LYS A CA 1
ATOM 7611 C C . LYS A 1 1003 ? -29.237 38.919 51.297 1.00 87.75 1003 LYS A C 1
ATOM 7613 O O . LYS A 1 1003 ? -29.234 39.723 52.223 1.00 87.75 1003 LYS A O 1
ATOM 7618 N N . TYR A 1 1004 ? -29.557 39.243 50.053 1.00 89.81 1004 TYR A N 1
ATOM 7619 C CA . TYR A 1 1004 ? -29.925 40.583 49.616 1.00 89.81 1004 TYR A CA 1
ATOM 7620 C C . TYR A 1 1004 ? -31.349 40.607 49.062 1.00 89.81 1004 TYR A C 1
ATOM 7622 O O . TYR A 1 1004 ? -31.819 39.629 48.476 1.00 89.81 1004 TYR A O 1
ATOM 7630 N N . ILE A 1 1005 ? -32.011 41.754 49.168 1.00 90.50 1005 ILE A N 1
ATOM 7631 C CA . ILE A 1 1005 ? -33.186 42.082 48.357 1.00 90.50 1005 ILE A CA 1
ATOM 7632 C C . ILE A 1 1005 ? -32.828 43.290 47.494 1.00 90.50 1005 ILE A C 1
ATOM 7634 O O . ILE A 1 1005 ? -32.606 44.382 48.016 1.00 90.50 1005 ILE A O 1
ATOM 7638 N N . LYS A 1 1006 ? -32.762 43.096 46.172 1.00 91.25 1006 LYS A N 1
ATOM 7639 C CA . LYS A 1 1006 ? -32.647 44.196 45.205 1.00 91.25 1006 LYS A CA 1
ATOM 7640 C C . LYS A 1 1006 ? -34.046 44.685 44.868 1.00 91.25 1006 LYS A C 1
ATOM 7642 O O . LYS A 1 1006 ? -34.866 43.876 44.447 1.00 91.25 1006 LYS A O 1
ATOM 7647 N N . MET A 1 1007 ? -34.317 45.976 45.008 1.00 90.94 1007 MET A N 1
ATOM 7648 C CA . MET A 1 1007 ? -35.622 46.565 44.697 1.00 90.94 1007 MET A CA 1
ATOM 7649 C C . MET A 1 1007 ? -35.489 47.917 43.986 1.00 90.94 1007 MET A C 1
ATOM 7651 O O . MET A 1 1007 ? -34.435 48.555 44.039 1.00 90.94 1007 MET A O 1
ATOM 7655 N N . GLY A 1 1008 ? -36.538 48.354 43.287 1.00 86.56 1008 GLY A N 1
ATOM 7656 C CA . GLY A 1 1008 ? -36.578 49.682 42.668 1.00 86.56 1008 GLY A CA 1
ATOM 7657 C C . GLY A 1 1008 ? -36.421 50.797 43.708 1.00 86.56 1008 GLY A C 1
ATOM 7658 O O . GLY A 1 1008 ? -37.021 50.733 44.781 1.00 86.56 1008 GLY A O 1
ATOM 7659 N N . LYS A 1 1009 ? -35.616 51.826 43.408 1.00 88.56 1009 LYS A N 1
ATOM 7660 C CA . LYS A 1 1009 ? -35.438 52.969 44.315 1.00 88.56 1009 LYS A CA 1
ATOM 7661 C C . LYS A 1 1009 ? -36.706 53.827 44.331 1.00 88.56 1009 LYS A C 1
ATOM 7663 O O . LYS A 1 1009 ? -37.181 54.257 43.281 1.00 88.56 1009 LYS A O 1
ATOM 7668 N N . ILE A 1 1010 ? -37.232 54.088 45.526 1.00 86.69 1010 ILE A N 1
ATOM 7669 C CA . ILE A 1 1010 ? -38.363 54.994 45.742 1.00 86.69 1010 ILE A CA 1
ATOM 7670 C C . ILE A 1 1010 ? -37.813 56.335 46.230 1.00 86.69 1010 ILE A C 1
ATOM 7672 O O . ILE A 1 1010 ? -37.136 56.404 47.253 1.00 86.69 1010 ILE A O 1
ATOM 7676 N N . ASP A 1 1011 ? -38.113 57.406 45.498 1.00 81.44 1011 ASP A N 1
ATOM 7677 C CA . ASP A 1 1011 ? -37.779 58.769 45.911 1.00 81.44 1011 ASP A CA 1
ATOM 7678 C C . ASP A 1 1011 ? -38.719 59.197 47.050 1.00 81.44 1011 ASP A C 1
ATOM 7680 O O . ASP A 1 1011 ? -39.910 59.410 46.815 1.00 81.44 1011 ASP A O 1
ATOM 7684 N N . GLY A 1 1012 ? -38.214 59.370 48.272 1.00 84.50 1012 GLY A N 1
ATOM 7685 C CA . GLY A 1 1012 ? -39.022 59.847 49.396 1.00 84.50 1012 GLY A CA 1
ATOM 7686 C C . GLY A 1 1012 ? -38.236 60.042 50.689 1.00 84.50 1012 GLY A C 1
ATOM 7687 O O . GLY A 1 1012 ? -37.049 59.733 50.760 1.00 84.50 1012 GLY A O 1
ATOM 7688 N N . VAL A 1 1013 ? -38.914 60.552 51.715 1.00 84.31 1013 VAL A N 1
ATOM 7689 C CA . VAL A 1 1013 ? -38.402 60.672 53.088 1.00 84.31 1013 VAL A CA 1
ATOM 7690 C C . VAL A 1 1013 ? -39.215 59.748 53.987 1.00 84.31 1013 VAL A C 1
ATOM 7692 O O . VAL A 1 1013 ? -40.441 59.720 53.889 1.00 84.31 1013 VAL A O 1
ATOM 7695 N N . ASP A 1 1014 ? -38.537 58.999 54.851 1.00 86.19 1014 ASP A N 1
ATOM 7696 C CA . ASP A 1 1014 ? -39.159 58.174 55.889 1.00 86.19 1014 ASP A CA 1
ATOM 7697 C C . ASP A 1 1014 ? -40.048 59.036 56.803 1.00 86.19 1014 ASP A C 1
ATOM 7699 O O . ASP A 1 1014 ? -39.585 60.014 57.400 1.00 86.19 1014 ASP A O 1
ATOM 7703 N N . LEU A 1 1015 ? -41.328 58.668 56.910 1.00 88.44 1015 LEU A N 1
ATOM 7704 C CA . LEU A 1 1015 ? -42.311 59.403 57.699 1.00 88.44 1015 LEU A CA 1
ATOM 7705 C C . LEU A 1 1015 ? -41.970 59.456 59.195 1.00 88.44 1015 LEU A C 1
ATOM 7707 O O . LEU A 1 1015 ? -42.335 60.430 59.850 1.00 88.44 1015 LEU A O 1
ATOM 7711 N N . ALA A 1 1016 ? -41.257 58.472 59.750 1.00 86.00 1016 ALA A N 1
ATOM 7712 C CA . ALA A 1 1016 ? -40.832 58.498 61.153 1.00 86.00 1016 ALA A CA 1
ATOM 7713 C C . ALA A 1 1016 ? -39.767 59.568 61.439 1.00 86.00 1016 ALA A C 1
ATOM 7715 O O . ALA A 1 1016 ? -39.650 60.033 62.573 1.00 86.00 1016 ALA A O 1
ATOM 7716 N N . HIS A 1 1017 ? -39.013 59.981 60.418 1.00 86.38 1017 HIS A N 1
ATOM 7717 C CA . HIS A 1 1017 ? -37.983 61.014 60.522 1.00 86.38 1017 HIS A CA 1
ATOM 7718 C C . HIS A 1 1017 ? -38.500 62.417 60.164 1.00 86.38 1017 HIS A C 1
ATOM 7720 O O . HIS A 1 1017 ? -37.744 63.392 60.224 1.00 86.38 1017 HIS A O 1
ATOM 7726 N N . MET A 1 1018 ? -39.779 62.550 59.799 1.00 85.00 1018 MET A N 1
ATOM 7727 C CA . MET A 1 1018 ? -40.367 63.842 59.460 1.00 85.00 1018 MET A CA 1
ATOM 7728 C C . MET A 1 1018 ? -40.764 64.635 60.719 1.00 85.00 1018 MET A C 1
ATOM 7730 O O . MET A 1 1018 ? -41.372 64.082 61.637 1.00 85.00 1018 MET A O 1
ATOM 7734 N N . PRO A 1 1019 ? -40.474 65.949 60.782 1.00 83.69 1019 PRO A N 1
ATOM 7735 C CA . PRO A 1 1019 ? -40.947 66.798 61.873 1.00 83.69 1019 PRO A CA 1
ATOM 7736 C C . PRO A 1 1019 ? -42.481 66.886 61.911 1.00 83.69 1019 PRO A C 1
ATOM 7738 O O . PRO A 1 1019 ? -43.140 66.836 60.870 1.00 83.69 1019 PRO A O 1
ATOM 7741 N N . GLN A 1 1020 ? -43.060 67.101 63.094 1.00 85.12 1020 GLN A N 1
ATOM 7742 C CA . GLN A 1 1020 ? -44.496 67.390 63.223 1.00 85.12 1020 GLN A CA 1
ATOM 7743 C C . GLN A 1 1020 ? -44.890 68.640 62.415 1.00 85.12 1020 GLN A C 1
ATOM 7745 O O . GLN A 1 1020 ? -44.145 69.621 62.374 1.00 85.12 1020 GLN A O 1
ATOM 7750 N N . GLY A 1 1021 ? -46.054 68.603 61.763 1.00 82.94 1021 GLY A N 1
ATOM 7751 C CA . GLY A 1 1021 ? -46.559 69.686 60.907 1.00 82.94 1021 GLY A CA 1
ATOM 7752 C C . GLY A 1 1021 ? -45.738 69.981 59.641 1.00 82.94 1021 GLY A C 1
ATOM 7753 O O . GLY A 1 1021 ? -45.882 71.065 59.063 1.00 82.94 1021 GLY A O 1
ATOM 7754 N N . SER A 1 1022 ? -44.848 69.069 59.228 1.00 85.38 1022 SER A N 1
ATOM 7755 C CA . SER A 1 1022 ? -44.008 69.227 58.032 1.00 85.38 1022 SER A CA 1
ATOM 7756 C C . SER A 1 1022 ? -44.699 68.824 56.726 1.00 85.38 1022 SER A C 1
ATOM 7758 O O . SER A 1 1022 ? -44.289 69.289 55.660 1.00 85.38 1022 SER A O 1
ATOM 7760 N N . LEU A 1 1023 ? -45.756 68.008 56.783 1.00 86.81 1023 LEU A N 1
ATOM 7761 C CA . LEU A 1 1023 ? -46.525 67.609 55.608 1.00 86.81 1023 LEU A CA 1
ATOM 7762 C C . LEU A 1 1023 ? -47.587 68.663 55.251 1.00 86.81 1023 LEU A C 1
ATOM 7764 O O . LEU A 1 1023 ? -48.195 69.264 56.139 1.00 86.81 1023 LEU A O 1
ATOM 7768 N N . PRO A 1 1024 ? -47.847 68.908 53.952 1.00 82.19 1024 PRO A N 1
ATOM 7769 C CA . PRO A 1 1024 ? -48.891 69.837 53.538 1.00 82.19 1024 PRO A CA 1
ATOM 7770 C C . PRO A 1 1024 ? -50.287 69.289 53.896 1.00 82.19 1024 PRO A C 1
ATOM 7772 O O . PRO A 1 1024 ? -50.480 68.075 53.869 1.00 82.19 1024 PRO A O 1
ATOM 7775 N N . PRO A 1 1025 ? -51.304 70.142 54.136 1.00 80.94 1025 PRO A N 1
ATOM 7776 C CA . PRO A 1 1025 ? -52.670 69.687 54.433 1.00 80.94 1025 PRO A CA 1
ATOM 7777 C C . PRO A 1 1025 ? -53.257 68.739 53.377 1.00 80.94 1025 PRO A C 1
ATOM 7779 O O . PRO A 1 1025 ? -54.035 67.845 53.697 1.00 80.94 1025 PRO A O 1
ATOM 7782 N N . THR A 1 1026 ? -52.846 68.898 52.115 1.00 80.31 1026 THR A N 1
ATOM 7783 C CA . THR A 1 1026 ? -53.229 68.025 50.996 1.00 80.31 1026 THR A CA 1
ATOM 7784 C C . THR A 1 1026 ? -52.698 66.596 51.120 1.00 80.31 1026 THR A C 1
ATOM 7786 O O . THR A 1 1026 ? -53.181 65.724 50.410 1.00 80.31 1026 THR A O 1
ATOM 7789 N N . ALA A 1 1027 ? -51.723 66.340 51.998 1.00 83.62 1027 ALA A N 1
ATOM 7790 C CA . ALA A 1 1027 ? -51.196 65.005 52.259 1.00 83.62 1027 ALA A CA 1
ATOM 7791 C C . ALA A 1 1027 ? -52.057 64.196 53.246 1.00 83.62 1027 ALA A C 1
ATOM 7793 O O . ALA A 1 1027 ? -51.837 62.999 53.394 1.00 83.62 1027 ALA A O 1
ATOM 7794 N N . GLY A 1 1028 ? -53.056 64.811 53.895 1.00 80.88 1028 GLY A N 1
ATOM 7795 C CA . GLY A 1 1028 ? -53.850 64.186 54.960 1.00 80.88 1028 GLY A CA 1
ATOM 7796 C C . GLY A 1 1028 ? -54.526 62.860 54.592 1.00 80.88 1028 GLY A C 1
ATOM 7797 O O . GLY A 1 1028 ? -54.684 62.013 55.465 1.00 80.88 1028 GLY A O 1
ATOM 7798 N N . SER A 1 1029 ? -54.875 62.645 53.317 1.00 86.19 1029 SER A N 1
ATOM 7799 C CA . SER A 1 1029 ? -55.486 61.394 52.837 1.00 86.19 1029 SER A CA 1
ATOM 7800 C C . SER A 1 1029 ? -54.489 60.364 52.298 1.00 86.19 1029 SER A C 1
ATOM 7802 O O . SER A 1 1029 ? -54.864 59.211 52.095 1.00 86.19 1029 SER A O 1
ATOM 7804 N N . LEU A 1 1030 ? -53.222 60.730 52.072 1.00 92.44 1030 LEU A N 1
ATOM 7805 C CA . LEU A 1 1030 ? -52.287 59.900 51.301 1.00 92.44 1030 LEU A CA 1
ATOM 7806 C C . LEU A 1 1030 ? -51.916 58.594 52.005 1.00 92.44 1030 LEU A C 1
ATOM 7808 O O . LEU A 1 1030 ? -51.735 57.572 51.343 1.00 92.44 1030 LEU A O 1
ATOM 7812 N N . LEU A 1 1031 ? -51.815 58.607 53.337 1.00 91.88 1031 LEU A N 1
ATOM 7813 C CA . LEU A 1 1031 ? -51.597 57.382 54.103 1.00 91.88 1031 LEU A CA 1
ATOM 7814 C C . LEU A 1 1031 ? -52.785 56.420 53.955 1.00 91.88 1031 LEU A C 1
ATOM 7816 O O . LEU A 1 1031 ? -52.594 55.221 53.767 1.00 91.88 1031 LEU A O 1
ATOM 7820 N N . ASP A 1 1032 ? -54.010 56.943 54.009 1.00 90.56 1032 ASP A N 1
ATOM 7821 C CA . ASP A 1 1032 ? -55.216 56.131 53.864 1.00 90.56 1032 ASP A CA 1
ATOM 7822 C C . ASP A 1 1032 ? -55.353 55.549 52.461 1.00 90.56 1032 ASP A C 1
ATOM 7824 O O . ASP A 1 1032 ? -55.739 54.391 52.312 1.00 90.56 1032 ASP A O 1
ATOM 7828 N N . GLU A 1 1033 ? -54.972 56.311 51.439 1.00 92.25 1033 GLU A N 1
ATOM 7829 C CA . GLU A 1 1033 ? -54.891 55.826 50.062 1.00 92.25 1033 GLU A CA 1
ATOM 7830 C C . GLU A 1 1033 ? -53.846 54.711 49.911 1.00 92.25 1033 GLU A C 1
ATOM 7832 O O . GLU A 1 1033 ? -54.108 53.710 49.239 1.00 92.25 1033 GLU A O 1
ATOM 7837 N N . ALA A 1 1034 ? -52.683 54.842 50.561 1.00 91.56 1034 ALA A N 1
ATOM 7838 C CA . ALA A 1 1034 ? -51.645 53.815 50.552 1.00 91.56 1034 ALA A CA 1
ATOM 7839 C C . ALA A 1 1034 ? -52.134 52.514 51.206 1.00 91.56 1034 ALA A C 1
ATOM 7841 O O . ALA A 1 1034 ? -52.029 51.450 50.594 1.00 91.56 1034 ALA A O 1
ATOM 7842 N N . ILE A 1 1035 ? -52.741 52.600 52.396 1.00 90.81 1035 ILE A N 1
ATOM 7843 C CA . ILE A 1 1035 ? -53.285 51.435 53.109 1.00 90.81 1035 ILE A CA 1
ATOM 7844 C C . ILE A 1 1035 ? -54.429 50.796 52.312 1.00 90.81 1035 ILE A C 1
ATOM 7846 O O . ILE A 1 1035 ? -54.431 49.584 52.119 1.00 90.81 1035 ILE A O 1
ATOM 7850 N N . ALA A 1 1036 ? -55.360 51.591 51.775 1.00 90.06 1036 ALA A N 1
ATOM 7851 C CA . ALA A 1 1036 ? -56.459 51.074 50.958 1.00 90.06 1036 ALA A CA 1
ATOM 7852 C C . ALA A 1 1036 ? -55.952 50.355 49.698 1.00 90.06 1036 ALA A C 1
ATOM 7854 O O . ALA A 1 1036 ? -56.508 49.336 49.291 1.00 90.06 1036 ALA A O 1
ATOM 7855 N N . LYS A 1 1037 ? -54.869 50.848 49.084 1.00 92.50 1037 LYS A N 1
ATOM 7856 C CA . LYS A 1 1037 ? -54.241 50.197 47.929 1.00 92.50 1037 LYS A CA 1
ATOM 7857 C C . LYS A 1 1037 ? -53.557 48.879 48.301 1.00 92.50 1037 LYS A C 1
ATOM 7859 O O . LYS A 1 1037 ? -53.531 47.974 47.469 1.00 92.50 1037 LYS A O 1
ATOM 7864 N N . MET A 1 1038 ? -53.004 48.766 49.509 1.00 91.81 1038 MET A N 1
ATOM 7865 C CA . MET A 1 1038 ? -52.453 47.505 50.016 1.00 91.81 1038 MET A CA 1
ATOM 7866 C C . MET A 1 1038 ? -53.573 46.492 50.266 1.00 91.81 1038 MET A C 1
ATOM 7868 O O . MET A 1 1038 ? -53.524 45.391 49.725 1.00 91.81 1038 MET A O 1
ATOM 7872 N N . GLU A 1 1039 ? -54.628 46.898 50.975 1.00 90.69 1039 GLU A N 1
ATOM 7873 C CA . GLU A 1 1039 ? -55.798 46.058 51.262 1.00 90.69 1039 GLU A CA 1
ATOM 7874 C C . GLU A 1 1039 ? -56.489 45.584 49.972 1.00 90.69 1039 GLU A C 1
ATOM 7876 O O . GLU A 1 1039 ? -56.839 44.415 49.847 1.00 90.69 1039 GLU A O 1
ATOM 7881 N N . ALA A 1 1040 ? -56.614 46.450 48.960 1.00 90.12 1040 ALA A N 1
ATOM 7882 C CA . ALA A 1 1040 ? -57.168 46.086 47.651 1.00 90.12 1040 ALA A CA 1
ATOM 7883 C C . ALA A 1 1040 ? -56.326 45.044 46.889 1.00 90.12 1040 ALA A C 1
ATOM 7885 O O . ALA A 1 1040 ? -56.819 44.419 45.950 1.00 90.12 1040 ALA A O 1
ATOM 7886 N N . LYS A 1 1041 ? -55.058 44.871 47.272 1.00 89.81 1041 LYS A N 1
ATOM 7887 C CA . LYS A 1 1041 ? -54.145 43.848 46.750 1.00 89.81 1041 LYS A CA 1
ATOM 7888 C C . LYS A 1 1041 ? -54.003 42.647 47.688 1.00 89.81 1041 LYS A C 1
ATOM 7890 O O . LYS A 1 1041 ? -53.086 41.854 47.506 1.00 89.81 1041 LYS A O 1
ATOM 7895 N N . ASP A 1 1042 ? -54.909 42.527 48.656 1.00 89.44 1042 ASP A N 1
ATOM 7896 C CA . ASP A 1 1042 ? -54.929 41.490 49.687 1.00 89.44 1042 ASP A CA 1
ATOM 7897 C C . ASP A 1 1042 ? -53.691 41.499 50.606 1.00 89.44 1042 ASP A C 1
ATOM 7899 O O . ASP A 1 1042 ? -53.328 40.483 51.188 1.00 89.44 1042 ASP A O 1
ATOM 7903 N N . LEU A 1 1043 ? -53.033 42.659 50.750 1.00 89.69 1043 LEU A N 1
ATOM 7904 C CA . LEU A 1 1043 ? -51.851 42.842 51.595 1.00 89.69 1043 LEU A CA 1
ATOM 7905 C C . LEU A 1 1043 ? -52.215 43.569 52.895 1.00 89.69 1043 LEU A C 1
ATOM 7907 O O . LEU A 1 1043 ? -52.429 44.783 52.910 1.00 89.69 1043 LEU A O 1
ATOM 7911 N N . TYR A 1 1044 ? -52.201 42.838 54.007 1.00 87.75 1044 TYR A N 1
ATOM 7912 C CA . TYR A 1 1044 ? -52.426 43.378 55.347 1.00 87.75 1044 TYR A CA 1
ATOM 7913 C C . TYR A 1 1044 ? -51.110 43.399 56.125 1.00 87.75 1044 TYR A C 1
ATOM 7915 O O . TYR A 1 1044 ? -50.652 42.375 56.627 1.00 87.75 1044 TYR A O 1
ATOM 7923 N N . HIS A 1 1045 ? -50.477 44.574 56.177 1.00 88.38 1045 HIS A N 1
ATOM 7924 C CA . HIS A 1 1045 ? -49.167 44.765 56.803 1.00 88.38 1045 HIS A CA 1
ATOM 7925 C C . HIS A 1 1045 ? -49.180 44.423 58.300 1.00 88.38 1045 HIS A C 1
ATOM 7927 O O . HIS A 1 1045 ? -50.009 44.948 59.047 1.00 88.38 1045 HIS A O 1
ATOM 7933 N N . ASN A 1 1046 ? -48.233 43.597 58.743 1.00 81.31 1046 ASN A N 1
ATOM 7934 C CA . ASN A 1 1046 ? -48.117 43.155 60.134 1.00 81.31 1046 ASN A CA 1
ATOM 7935 C C . ASN A 1 1046 ? -47.670 44.280 61.075 1.00 81.31 1046 ASN A C 1
ATOM 7937 O O . ASN A 1 1046 ? -48.053 44.312 62.242 1.00 81.31 1046 ASN A O 1
ATOM 7941 N N . ASP A 1 1047 ? -46.881 45.217 60.552 1.00 82.44 1047 ASP A N 1
ATOM 7942 C CA . ASP A 1 1047 ? -46.216 46.263 61.327 1.00 82.44 1047 ASP A CA 1
ATOM 7943 C C . ASP A 1 1047 ? -46.544 47.680 60.807 1.00 82.44 1047 ASP A C 1
ATOM 7945 O O . ASP A 1 1047 ? -45.744 48.329 60.134 1.00 82.44 1047 ASP A O 1
ATOM 7949 N N . LEU A 1 1048 ? -47.780 48.144 61.025 1.00 87.00 1048 LEU A N 1
ATOM 7950 C CA . LEU A 1 1048 ? -48.253 49.466 60.581 1.00 87.00 1048 LEU A CA 1
ATOM 7951 C C . LEU A 1 1048 ? -47.691 50.598 61.465 1.00 87.00 1048 LEU A C 1
ATOM 7953 O O . LEU A 1 1048 ? -48.366 51.098 62.361 1.00 87.00 1048 LEU A O 1
ATOM 7957 N N . GLN A 1 1049 ? -46.461 51.029 61.189 1.00 88.50 1049 GLN A N 1
ATOM 7958 C CA . GLN A 1 1049 ? -45.795 52.155 61.858 1.00 88.50 1049 GLN A CA 1
ATOM 7959 C C . GLN A 1 1049 ? -45.164 53.121 60.847 1.00 88.50 1049 GLN A C 1
ATOM 7961 O O . GLN A 1 1049 ? -44.830 52.715 59.739 1.00 88.50 1049 GLN A O 1
ATOM 7966 N N . LEU A 1 1050 ? -44.975 54.396 61.225 1.00 88.69 1050 LEU A N 1
ATOM 7967 C CA . LEU A 1 1050 ? -44.525 55.451 60.300 1.00 88.69 1050 LEU A CA 1
ATOM 7968 C C . LEU A 1 1050 ? -43.221 55.105 59.564 1.00 88.69 1050 LEU A C 1
ATOM 7970 O O . LEU A 1 1050 ? -43.108 55.435 58.392 1.00 88.69 1050 LEU A O 1
ATOM 7974 N N . LYS A 1 1051 ? -42.283 54.395 60.206 1.00 86.81 1051 LYS A N 1
ATOM 7975 C CA . LYS A 1 1051 ? -40.986 54.043 59.599 1.00 86.81 1051 LYS A CA 1
ATOM 7976 C C . LYS A 1 1051 ? -41.087 53.120 58.374 1.00 86.81 1051 LYS A C 1
ATOM 7978 O O . LYS A 1 1051 ? -40.181 53.087 57.552 1.00 86.81 1051 LYS A O 1
ATOM 7983 N N . ASN A 1 1052 ? -42.207 52.406 58.234 1.00 89.31 1052 ASN A N 1
ATOM 7984 C CA . ASN A 1 1052 ? -42.473 51.498 57.113 1.00 89.31 1052 ASN A CA 1
ATOM 7985 C C . ASN A 1 1052 ? -43.204 52.221 55.964 1.00 89.31 1052 ASN A C 1
ATOM 7987 O O . ASN A 1 1052 ? -43.773 51.606 55.065 1.00 89.31 1052 ASN A O 1
ATOM 7991 N N . PHE A 1 1053 ? -43.225 53.555 55.987 1.00 91.19 1053 PHE A N 1
ATOM 7992 C CA . PHE A 1 1053 ? -43.844 54.374 54.958 1.00 91.19 1053 PHE A CA 1
ATOM 7993 C C . PHE A 1 1053 ? -42.957 55.575 54.630 1.00 91.19 1053 PHE A C 1
ATOM 7995 O O . PHE A 1 1053 ? -42.451 56.271 55.508 1.00 91.19 1053 PHE A O 1
ATOM 8002 N N . MET A 1 1054 ? -42.809 55.860 53.340 1.00 91.06 1054 MET A N 1
ATOM 8003 C CA . MET A 1 1054 ? -42.045 57.002 52.843 1.00 91.06 1054 MET A CA 1
ATOM 8004 C C . MET A 1 1054 ? -42.960 57.990 52.129 1.00 91.06 1054 MET A C 1
ATOM 8006 O O . MET A 1 1054 ? -43.772 57.601 51.292 1.00 91.06 1054 MET A O 1
ATOM 8010 N N . TYR A 1 1055 ? -42.810 59.282 52.406 1.00 90.50 1055 TYR A N 1
ATOM 8011 C CA . TYR A 1 1055 ? -43.487 60.334 51.654 1.00 90.50 1055 TYR A CA 1
ATOM 8012 C C . TYR A 1 1055 ? -42.606 60.858 50.523 1.00 90.50 1055 TYR A C 1
ATOM 8014 O O . TYR A 1 1055 ? -41.492 61.336 50.743 1.00 90.50 1055 TYR A O 1
ATOM 8022 N N . SER A 1 1056 ? -43.139 60.821 49.305 1.00 89.94 1056 SER A N 1
ATOM 8023 C CA . SER A 1 1056 ? -42.533 61.440 48.134 1.00 89.94 1056 SER A CA 1
ATOM 8024 C C . SER A 1 1056 ? -43.172 62.792 47.860 1.00 89.94 1056 SER A C 1
ATOM 8026 O O . SER A 1 1056 ? -44.310 62.868 47.395 1.00 89.94 1056 SER A O 1
ATOM 8028 N N . ALA A 1 1057 ? -42.420 63.871 48.082 1.00 84.44 1057 ALA A N 1
ATOM 8029 C CA . ALA A 1 1057 ? -42.855 65.211 47.690 1.00 84.44 1057 ALA A CA 1
ATOM 8030 C C . ALA A 1 1057 ? -42.975 65.357 46.162 1.00 84.44 1057 ALA A C 1
ATOM 8032 O O . ALA A 1 1057 ? -43.806 66.123 45.681 1.00 84.44 1057 ALA A O 1
ATOM 8033 N N . LYS A 1 1058 ? -42.161 64.608 45.405 1.00 86.44 1058 LYS A N 1
ATOM 8034 C CA . LYS A 1 1058 ? -42.156 64.604 43.936 1.00 86.44 1058 LYS A CA 1
ATOM 8035 C C . LYS A 1 1058 ? -43.451 64.028 43.368 1.00 86.44 1058 LYS A C 1
ATOM 8037 O O . LYS A 1 1058 ? -44.025 64.619 42.459 1.00 86.44 1058 LYS A O 1
ATOM 8042 N N . ASP A 1 1059 ? -43.917 62.914 43.930 1.00 86.75 1059 ASP A N 1
ATOM 8043 C CA . ASP A 1 1059 ? -45.125 62.237 43.448 1.00 86.75 1059 ASP A CA 1
ATOM 8044 C C . ASP A 1 1059 ? -46.392 62.636 44.216 1.00 86.75 1059 ASP A C 1
ATOM 8046 O O . ASP A 1 1059 ? -47.489 62.237 43.825 1.00 86.75 1059 ASP A O 1
ATOM 8050 N N . ASN A 1 1060 ? -46.238 63.392 45.311 1.00 87.19 1060 ASN A N 1
ATOM 8051 C CA . ASN A 1 1060 ? -47.268 63.667 46.312 1.00 87.19 1060 ASN A CA 1
ATOM 8052 C C . ASN A 1 1060 ? -47.985 62.377 46.753 1.00 87.19 1060 ASN A C 1
ATOM 8054 O O . ASN A 1 1060 ? -49.207 62.263 46.671 1.00 87.19 1060 ASN A O 1
ATOM 8058 N N . LYS A 1 1061 ? -47.195 61.375 47.161 1.00 91.25 1061 LYS A N 1
ATOM 8059 C CA . LYS A 1 1061 ? -47.663 60.030 47.532 1.00 91.25 1061 LYS A CA 1
ATOM 8060 C C . LYS A 1 1061 ? -46.956 59.509 48.773 1.00 91.25 1061 LYS A C 1
ATOM 8062 O O . LYS A 1 1061 ? -45.784 59.804 48.992 1.00 91.25 1061 LYS A O 1
ATOM 8067 N N . VAL A 1 1062 ? -47.669 58.688 49.540 1.00 91.44 1062 VAL A N 1
ATOM 8068 C CA . VAL A 1 1062 ? -47.087 57.840 50.584 1.00 91.44 1062 VAL A CA 1
ATOM 8069 C C . VAL A 1 1062 ? -46.893 56.438 50.013 1.00 91.44 1062 VAL A C 1
ATOM 8071 O O . VAL A 1 1062 ? -47.820 55.840 49.468 1.00 91.44 1062 VAL A O 1
ATOM 8074 N N . TYR A 1 1063 ? -45.672 55.934 50.115 1.00 93.12 1063 TYR A N 1
ATOM 8075 C CA . TYR A 1 1063 ? -45.257 54.632 49.623 1.00 93.12 1063 TYR A CA 1
ATOM 8076 C C . TYR A 1 1063 ? -45.021 53.690 50.804 1.00 93.12 1063 TYR A C 1
ATOM 8078 O O . TYR A 1 1063 ? -44.205 54.026 51.662 1.00 93.12 1063 TYR A O 1
ATOM 8086 N N . PRO A 1 1064 ? -45.697 52.528 50.873 1.00 91.00 1064 PRO A N 1
ATOM 8087 C CA . PRO A 1 1064 ? -45.314 51.495 51.821 1.00 91.00 1064 PRO A CA 1
ATOM 8088 C C . PRO A 1 1064 ? -43.956 50.917 51.417 1.00 91.00 1064 PRO A C 1
ATOM 8090 O O . PRO A 1 1064 ? -43.718 50.589 50.247 1.00 91.00 1064 PRO A O 1
ATOM 8093 N N . VAL A 1 1065 ? -43.073 50.816 52.398 1.00 85.19 1065 VAL A N 1
ATOM 8094 C CA . VAL A 1 1065 ? -41.748 50.208 52.299 1.00 85.19 1065 VAL A CA 1
ATOM 8095 C C . VAL A 1 1065 ? -41.615 49.161 53.399 1.00 85.19 1065 VAL A C 1
ATOM 8097 O O . VAL A 1 1065 ? -42.423 49.145 54.320 1.00 85.19 1065 VAL A O 1
ATOM 8100 N N . ASP A 1 1066 ? -40.626 48.279 53.290 1.00 84.38 1066 ASP A N 1
ATOM 8101 C CA . ASP A 1 1066 ? -40.382 47.235 54.295 1.00 84.38 1066 ASP A CA 1
ATOM 8102 C C . ASP A 1 1066 ? -41.618 46.351 54.564 1.00 84.38 1066 ASP A C 1
ATOM 8104 O O . ASP A 1 1066 ? -42.081 46.184 55.692 1.00 84.38 1066 ASP A O 1
ATOM 8108 N N . MET A 1 1067 ? -42.226 45.858 53.474 1.00 84.31 1067 MET A N 1
ATOM 8109 C CA . MET A 1 1067 ? -43.537 45.215 53.522 1.00 84.31 1067 MET A CA 1
ATOM 8110 C C . MET A 1 1067 ? -43.483 43.759 53.973 1.00 84.31 1067 MET A C 1
ATOM 8112 O O . MET A 1 1067 ? -43.257 42.869 53.155 1.00 84.31 1067 MET A O 1
ATOM 8116 N N . ASP A 1 1068 ? -43.852 43.513 55.228 1.00 82.56 1068 ASP A N 1
ATOM 8117 C CA . ASP A 1 1068 ? -44.235 42.185 55.711 1.00 82.56 1068 ASP A CA 1
ATOM 8118 C C . ASP A 1 1068 ? -45.751 42.117 55.936 1.00 82.56 1068 ASP A C 1
ATOM 8120 O O . ASP A 1 1068 ? -46.293 42.685 56.889 1.00 82.56 1068 ASP A O 1
ATOM 8124 N N . ALA A 1 1069 ? -46.458 41.457 55.017 1.00 84.25 1069 ALA A N 1
ATOM 8125 C CA . ALA A 1 1069 ? -47.914 41.407 55.008 1.00 84.25 1069 ALA A CA 1
ATOM 8126 C C . ALA A 1 1069 ? -48.471 39.977 55.006 1.00 84.25 1069 ALA A C 1
ATOM 8128 O O . ALA A 1 1069 ? -47.971 39.062 54.335 1.00 84.25 1069 ALA A O 1
ATOM 8129 N N . MET A 1 1070 ? -49.584 39.808 55.718 1.00 81.00 1070 MET A N 1
ATOM 8130 C CA . MET A 1 1070 ? -50.435 38.623 55.638 1.00 81.00 1070 MET A CA 1
ATOM 8131 C C . MET A 1 1070 ? -51.455 38.774 54.507 1.00 81.00 1070 MET A C 1
ATOM 8133 O O . MET A 1 1070 ? -51.919 39.878 54.223 1.00 81.00 1070 MET A O 1
ATOM 8137 N N . MET A 1 1071 ? -51.805 37.647 53.882 1.00 80.56 1071 MET A N 1
ATOM 8138 C CA . MET A 1 1071 ? -52.901 37.584 52.905 1.00 80.56 1071 MET A CA 1
ATOM 8139 C C . MET A 1 1071 ? -54.243 37.639 53.638 1.00 80.56 1071 MET A C 1
ATOM 8141 O O . MET A 1 1071 ? -54.338 37.121 54.757 1.00 80.56 1071 MET A O 1
ATOM 8145 N N . GLY A 1 1072 ? -55.274 38.231 53.037 1.00 76.94 1072 GLY A N 1
ATOM 8146 C CA . GLY A 1 1072 ? -56.542 38.535 53.711 1.00 76.94 1072 GLY A CA 1
ATOM 8147 C C . GLY A 1 1072 ? -57.270 37.313 54.257 1.00 76.94 1072 GLY A C 1
ATOM 8148 O O . GLY A 1 1072 ? -57.932 37.405 55.290 1.00 76.94 1072 GLY A O 1
ATOM 8149 N N . GLU A 1 1073 ? -57.064 36.138 53.657 1.00 78.81 1073 GLU A N 1
ATOM 8150 C CA . GLU A 1 1073 ? -57.580 34.862 54.174 1.00 78.81 1073 GLU A CA 1
ATOM 8151 C C . GLU A 1 1073 ? -57.104 34.540 55.608 1.00 78.81 1073 GLU A C 1
ATOM 8153 O O . GLU A 1 1073 ? -57.800 33.853 56.356 1.00 78.81 1073 GLU A O 1
ATOM 8158 N N . HIS A 1 1074 ? -55.952 35.079 56.023 1.00 75.25 1074 HIS A N 1
ATOM 8159 C CA . HIS A 1 1074 ? -55.373 34.888 57.354 1.00 75.25 1074 HIS A CA 1
ATOM 8160 C C . HIS A 1 1074 ? -55.761 35.998 58.351 1.00 75.25 1074 HIS A C 1
ATOM 8162 O O . HIS A 1 1074 ? -55.454 35.897 59.541 1.00 75.25 1074 HIS A O 1
ATOM 8168 N N . VAL A 1 1075 ? -56.457 37.049 57.902 1.00 77.56 1075 VAL A N 1
ATOM 8169 C CA . VAL A 1 1075 ? -56.813 38.230 58.708 1.00 77.56 1075 VAL A CA 1
ATOM 8170 C C . VAL A 1 1075 ? -58.245 38.098 59.224 1.00 77.56 1075 VAL A C 1
ATOM 8172 O O . VAL A 1 1075 ? -59.167 38.799 58.813 1.00 77.56 1075 VAL A O 1
ATOM 8175 N N . VAL A 1 1076 ? -58.442 37.167 60.160 1.00 71.25 1076 VAL A N 1
ATOM 8176 C CA . VAL A 1 1076 ? -59.754 36.854 60.752 1.00 71.25 1076 VAL A CA 1
ATOM 8177 C C . VAL A 1 1076 ? -59.747 36.992 62.277 1.00 71.25 1076 VAL A C 1
ATOM 8179 O O . VAL A 1 1076 ? -58.728 36.804 62.944 1.00 71.25 1076 VAL A O 1
ATOM 8182 N N . GLY A 1 1077 ? -60.901 37.336 62.856 1.00 75.50 1077 GLY A N 1
ATOM 8183 C CA . GLY A 1 1077 ? -61.089 37.394 64.309 1.00 75.50 1077 GLY A CA 1
ATOM 8184 C C . GLY A 1 1077 ? -60.133 38.379 65.020 1.00 75.50 1077 GLY A C 1
ATOM 8185 O O . GLY A 1 1077 ? -60.076 39.545 64.625 1.00 75.50 1077 GLY A O 1
ATOM 8186 N N . PRO A 1 1078 ? -59.378 37.954 66.057 1.00 70.50 1078 PRO A N 1
ATOM 8187 C CA . PRO A 1 1078 ? -58.481 38.833 66.823 1.00 70.50 1078 PRO A CA 1
ATOM 8188 C C . PRO A 1 1078 ? -57.393 39.535 65.993 1.00 70.50 1078 PRO A C 1
ATOM 8190 O O . PRO A 1 1078 ? -56.959 40.635 66.349 1.00 70.50 1078 PRO A O 1
ATOM 8193 N N . VAL A 1 1079 ? -56.962 38.929 64.879 1.00 77.56 1079 VAL A N 1
ATOM 8194 C CA . VAL A 1 1079 ? -55.948 39.501 63.975 1.00 77.56 1079 VAL A CA 1
ATOM 8195 C C . VAL A 1 1079 ? -56.511 40.723 63.247 1.00 77.56 1079 VAL A C 1
ATOM 8197 O O . VAL A 1 1079 ? -55.877 41.775 63.239 1.00 77.56 1079 VAL A O 1
ATOM 8200 N N . ALA A 1 1080 ? -57.749 40.641 62.748 1.00 80.75 1080 ALA A N 1
ATOM 8201 C CA . ALA A 1 1080 ? -58.435 41.769 62.115 1.00 80.75 1080 ALA A CA 1
ATOM 8202 C C . ALA A 1 1080 ? -58.670 42.928 63.099 1.00 80.75 1080 ALA A C 1
ATOM 8204 O O . ALA A 1 1080 ? -58.519 44.097 62.740 1.00 80.75 1080 ALA A O 1
ATOM 8205 N N . SER A 1 1081 ? -59.004 42.632 64.360 1.00 81.19 1081 SER A N 1
ATOM 8206 C CA . SER A 1 1081 ? -59.125 43.661 65.404 1.00 81.19 1081 SER A CA 1
ATOM 8207 C C . SER A 1 1081 ? -57.784 44.340 65.700 1.00 81.19 1081 SER A C 1
ATOM 8209 O O . SER A 1 1081 ? -57.735 45.559 65.854 1.00 81.19 1081 SER A O 1
ATOM 8211 N N . THR A 1 1082 ? -56.694 43.568 65.739 1.00 83.12 1082 THR A N 1
ATOM 8212 C CA . THR A 1 1082 ? -55.336 44.082 65.976 1.00 83.12 1082 THR A CA 1
ATOM 8213 C C . THR A 1 1082 ? -54.867 44.962 64.823 1.00 83.12 1082 THR A C 1
ATOM 8215 O O . THR A 1 1082 ? -54.413 46.077 65.060 1.00 83.12 1082 THR A O 1
ATOM 8218 N N . TYR A 1 1083 ? -55.055 44.509 63.585 1.00 88.25 1083 TYR A N 1
ATOM 8219 C CA . TYR A 1 1083 ? -54.730 45.273 62.386 1.00 88.25 1083 TYR A CA 1
ATOM 8220 C C . TYR A 1 1083 ? -55.485 46.610 62.337 1.00 88.25 1083 TYR A C 1
ATOM 8222 O O . TYR A 1 1083 ? -54.880 47.663 62.151 1.00 88.25 1083 TYR A O 1
ATOM 8230 N N . ASN A 1 1084 ? -56.796 46.602 62.608 1.00 86.25 1084 ASN A N 1
ATOM 8231 C CA . ASN A 1 1084 ? -57.593 47.832 62.651 1.00 86.25 1084 ASN A CA 1
ATOM 8232 C C . ASN A 1 1084 ? -57.155 48.791 63.770 1.00 86.25 1084 ASN A C 1
ATOM 8234 O O . ASN A 1 1084 ? -57.182 50.007 63.576 1.00 86.25 1084 ASN A O 1
ATOM 8238 N N . ARG A 1 1085 ? -56.729 48.265 64.928 1.00 87.00 1085 ARG A N 1
ATOM 8239 C CA . ARG A 1 1085 ? -56.154 49.081 66.007 1.00 87.00 1085 ARG A CA 1
ATOM 8240 C C . ARG A 1 1085 ? -54.843 49.737 65.564 1.00 87.00 1085 ARG A C 1
ATOM 8242 O O . ARG A 1 1085 ? -54.720 50.951 65.689 1.00 87.00 1085 ARG A O 1
ATOM 8249 N N . LEU A 1 1086 ? -53.914 48.968 64.992 1.00 88.00 1086 LEU A N 1
ATOM 8250 C CA . LEU A 1 1086 ? -52.639 49.489 64.480 1.00 88.00 1086 LEU A CA 1
ATOM 8251 C C . LEU A 1 1086 ? -52.855 50.523 63.362 1.00 88.00 1086 LEU A C 1
ATOM 8253 O O . LEU A 1 1086 ? -52.194 51.555 63.337 1.00 88.00 1086 LEU A O 1
ATOM 8257 N N . LYS A 1 1087 ? -53.848 50.310 62.489 1.00 90.25 1087 LYS A N 1
ATOM 8258 C CA . LYS A 1 1087 ? -54.258 51.276 61.459 1.00 90.25 1087 LYS A CA 1
ATOM 8259 C C . LYS A 1 1087 ? -54.711 52.610 62.061 1.00 90.25 1087 LYS A C 1
ATOM 8261 O O . LYS A 1 1087 ? -54.350 53.662 61.540 1.00 90.25 1087 LYS A O 1
ATOM 8266 N N . GLN A 1 1088 ? -55.469 52.592 63.159 1.00 89.19 1088 GLN A N 1
ATOM 8267 C CA . GLN A 1 1088 ? -55.871 53.818 63.863 1.00 89.19 1088 GLN A CA 1
ATOM 8268 C C . GLN A 1 1088 ? -54.691 54.499 64.572 1.00 89.19 1088 GLN A C 1
ATOM 8270 O O . GLN A 1 1088 ? -54.569 55.721 64.518 1.00 89.19 1088 GLN A O 1
ATOM 8275 N N . GLU A 1 1089 ? -53.794 53.728 65.189 1.00 89.88 1089 GLU A N 1
ATOM 8276 C CA . GLU A 1 1089 ? -52.574 54.255 65.819 1.00 89.88 1089 GLU A CA 1
ATOM 8277 C C . GLU A 1 1089 ? -51.661 54.938 64.788 1.00 89.88 1089 GLU A C 1
ATOM 8279 O O . GLU A 1 1089 ? -51.210 56.065 65.005 1.00 89.88 1089 GLU A O 1
ATOM 8284 N N . LEU A 1 1090 ? -51.469 54.312 63.624 1.00 92.00 1090 LEU A N 1
ATOM 8285 C CA . LEU A 1 1090 ? -50.705 54.875 62.514 1.00 92.00 1090 LEU A CA 1
ATOM 8286 C C . LEU A 1 1090 ? -51.345 56.156 61.963 1.00 92.00 1090 LEU A C 1
ATOM 8288 O O . LEU A 1 1090 ? -50.640 57.137 61.730 1.00 92.00 1090 LEU A O 1
ATOM 8292 N N . ARG A 1 1091 ? -52.676 56.184 61.805 1.00 91.12 1091 ARG A N 1
ATOM 8293 C CA . ARG A 1 1091 ? -53.418 57.393 61.401 1.00 91.12 1091 ARG A CA 1
ATOM 8294 C C . ARG A 1 1091 ? -53.217 58.540 62.380 1.00 91.12 1091 ARG A C 1
ATOM 8296 O O . ARG A 1 1091 ? -52.972 59.663 61.949 1.00 91.12 1091 ARG A O 1
ATOM 8303 N N . HIS A 1 1092 ? -53.283 58.265 63.681 1.00 87.44 1092 HIS A N 1
ATOM 8304 C CA . HIS A 1 1092 ? -53.023 59.275 64.705 1.00 87.44 1092 HIS A CA 1
ATOM 8305 C C . HIS A 1 1092 ? -51.586 59.802 64.642 1.00 87.44 1092 HIS A C 1
ATOM 8307 O O . HIS A 1 1092 ? -51.382 61.015 64.706 1.00 87.44 1092 HIS A O 1
ATOM 8313 N N . ALA A 1 1093 ? -50.599 58.921 64.465 1.00 88.38 1093 ALA A N 1
ATOM 8314 C CA . ALA A 1 1093 ? -49.204 59.324 64.313 1.00 88.38 1093 ALA A CA 1
ATOM 8315 C C . ALA A 1 1093 ? -48.984 60.166 63.041 1.00 88.38 1093 ALA A C 1
ATOM 8317 O O . ALA A 1 1093 ? -48.276 61.171 63.075 1.00 88.38 1093 ALA A O 1
ATOM 8318 N N . TYR A 1 1094 ? -49.637 59.803 61.935 1.00 91.12 1094 TYR A N 1
ATOM 8319 C CA . TYR A 1 1094 ? -49.555 60.523 60.665 1.00 91.12 1094 TYR A CA 1
ATOM 8320 C C . TYR A 1 1094 ? -50.248 61.887 60.699 1.00 91.12 1094 TYR A C 1
ATOM 8322 O O . TYR A 1 1094 ? -49.715 62.857 60.163 1.00 91.12 1094 TYR A O 1
ATOM 8330 N N . ALA A 1 1095 ? -51.393 62.002 61.379 1.00 87.00 1095 ALA A N 1
ATOM 8331 C CA . ALA A 1 1095 ? -52.093 63.275 61.550 1.00 87.00 1095 ALA A CA 1
ATOM 8332 C C . ALA A 1 1095 ? -51.195 64.337 62.210 1.00 87.00 1095 ALA A C 1
ATOM 8334 O O . 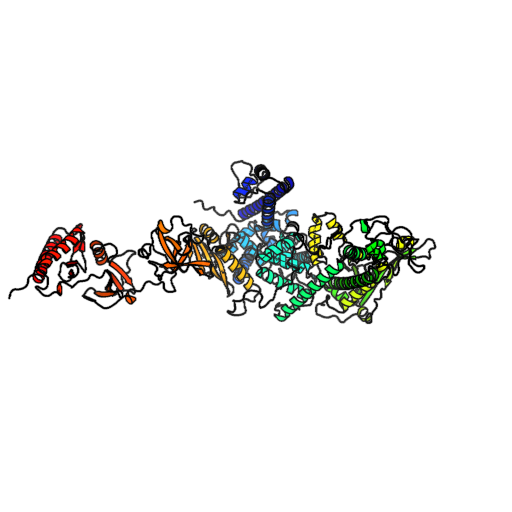ALA A 1 1095 ? -51.189 65.489 61.776 1.00 87.00 1095 ALA A O 1
ATOM 8335 N N . ALA A 1 1096 ? -50.346 63.939 63.168 1.00 86.31 1096 ALA A N 1
ATOM 8336 C CA . ALA A 1 1096 ? -49.373 64.831 63.805 1.00 86.31 1096 ALA A CA 1
ATOM 8337 C C . ALA A 1 1096 ? -48.288 65.363 62.842 1.00 86.31 1096 ALA A C 1
ATOM 8339 O O . ALA A 1 1096 ? -47.671 66.395 63.114 1.00 86.31 1096 ALA A O 1
ATOM 8340 N N . LEU A 1 1097 ? -48.043 64.692 61.710 1.00 88.38 1097 LEU A N 1
ATOM 8341 C CA . LEU A 1 1097 ? -47.133 65.173 60.665 1.00 88.38 1097 LEU A CA 1
ATOM 8342 C C . LEU A 1 1097 ? -47.794 66.214 59.749 1.00 88.38 1097 LEU A C 1
ATOM 8344 O O . LEU A 1 1097 ? -47.084 67.034 59.172 1.00 88.38 1097 LEU A O 1
ATOM 8348 N N . VAL A 1 1098 ? -49.127 66.207 59.631 1.00 84.94 1098 VAL A N 1
ATOM 8349 C CA . VAL A 1 1098 ? -49.914 67.106 58.762 1.00 84.94 1098 VAL A CA 1
ATOM 8350 C C . VAL A 1 1098 ? -50.402 68.347 59.517 1.00 84.94 1098 VAL A C 1
ATOM 8352 O O . VAL A 1 1098 ? -50.406 69.456 58.980 1.00 84.94 1098 VAL A O 1
ATOM 8355 N N . GLU A 1 1099 ? -50.806 68.193 60.777 1.00 76.31 1099 GLU A N 1
ATOM 8356 C CA . GLU A 1 1099 ? -51.269 69.304 61.605 1.00 76.31 1099 GLU A CA 1
ATOM 8357 C C . GLU A 1 1099 ? -50.094 70.195 62.044 1.00 76.31 1099 GLU A C 1
ATOM 8359 O O . GLU A 1 1099 ? -49.225 69.787 62.815 1.00 76.31 1099 GLU A O 1
ATOM 8364 N N . ARG A 1 1100 ? -50.069 71.459 61.595 1.00 64.69 1100 ARG A N 1
ATOM 8365 C CA . ARG A 1 1100 ? -49.198 72.479 62.204 1.00 64.69 1100 ARG A CA 1
ATOM 8366 C C . ARG A 1 1100 ? -49.722 72.801 63.600 1.00 64.69 1100 ARG A C 1
ATOM 8368 O O . ARG A 1 1100 ? -50.818 73.355 63.713 1.00 64.69 1100 ARG A O 1
ATOM 8375 N N . ARG A 1 1101 ? -48.925 72.549 64.648 1.00 52.53 1101 ARG A N 1
ATOM 8376 C CA . ARG A 1 1101 ? -49.159 73.176 65.959 1.00 52.53 1101 ARG A CA 1
ATOM 8377 C C . ARG A 1 1101 ? -49.233 74.693 65.756 1.00 52.53 1101 ARG A C 1
ATOM 8379 O O . ARG A 1 1101 ? -48.260 75.312 65.333 1.00 52.53 1101 ARG A O 1
ATOM 8386 N N . ARG A 1 1102 ? -50.409 75.273 66.011 1.00 52.78 1102 ARG A N 1
ATOM 8387 C CA . ARG A 1 1102 ? -50.498 76.664 66.464 1.00 52.78 1102 ARG A CA 1
ATOM 8388 C C . ARG A 1 1102 ? -49.888 76.644 67.861 1.00 52.78 1102 ARG A C 1
ATOM 8390 O O . ARG A 1 1102 ? -50.354 75.841 68.668 1.00 52.78 1102 ARG A O 1
ATOM 8397 N N . ASP A 1 1103 ? -48.839 77.421 68.101 1.00 46.72 1103 ASP A N 1
ATOM 8398 C CA . ASP A 1 1103 ? -48.466 77.731 69.485 1.00 46.72 1103 ASP A CA 1
ATOM 8399 C C . ASP A 1 1103 ? -49.670 78.329 70.227 1.00 46.72 1103 ASP A C 1
ATOM 8401 O O . ASP A 1 1103 ? -50.413 79.131 69.598 1.00 46.72 1103 ASP A O 1
#

Secondary structure (DSSP, 8-state):
----PPPPHHHHHHHHHHHHHHHHHHHHHHHHHHHHH-TT--HHHHHHHHHH-B----TT--S---TTPPPBHHHHHHHTTPPPP-SHHHHHHHHHHHHHHHTS-TTTTS-GGGSSSSPPPHHHHHHHHHHHHHHHHHH-SSSSHHHHHHTT----HHHHT-HHHHHHHHHTSHHHHHHHHHHHHHTT----TTHHHHHHHHHHHHHH-SS-BTTEETTEETT-GGGTT-BHHHHHHHHHHHHHHTTSS-TTTHHHHHHHHHHHH-GGGG-BT--TT-BTTSHHHHHHHHHHHHHHTTSTTSGGGSBHHHHHHHHHHHHHH-HHHHHHHHHHHHHHHHHHTTSS---TT----HHHHHHHHHHHHHHHHHHHHHHHHHHSPPPPHHHHHHHHHHHHH---GGGGTS--BEE-TTSS-TTSBPPPS-B-HHHHHHH--SSBPPEE-S-TTS-HHHHHH-----HHHHHHHHHHHHHHHHHHHHHHHHHHHHHTS-HHHHHHHHHSEEEEEEEEEEEE-TTSS-EEE-PPP-EEEEEEEETTEEEEEEEETTTTEEEEE-GGGSS-EEEEETTEEEEEEEE---STTSHHHHS--PPPSSPP-TTT-HHHHHHHHHHHHHTTTT-HHHHHHHT---HHHHHTT-----HHHHHHTSTTHHHHHHHHTT-HHHHHHHHHHHHHHT-------SSS-----S----SS---SS----TTTSPP-TT-TTSS-TT---S-SSTTSTTHHHHHHHHHHHHHHHH-TTS--HHHHHHTTTSSEEEEEEEEETTEEEEEEEEEETTEEEEEETTTTEEEEEE-TT-EEEEEEETTEEEETT--TT-B--TTTTGGG-B-GGGGTTPPP-TTSEEE-TTSS-EEEEEE-TTS-EEEEEEEEEEE-TT--EEEEEEETTEEEEEEEEEEETTEEEE--SSS-SPPPHHHHEEEEEEEETTEEEEEETTSSEEEEEEEE----PPTT---HHHHHHHHHH-TTSEEEEEETTEEEEEEEPP--EEGGGSPTT-S-GGGTTHHHHHHHHHHTTTEEES---GGGEEEETTTTEEEE-S--EEEGGG--THHHHHHHHHHHHHHHHHHHHHS----